Protein 3N0F (pdb70)

Organism: Populus canescens (NCBI:txid80863)

Foldseek 3Di:
DDDPDDDPPQLVNLQVVSVVVSVLLVVLLVVLLCLLQVPPDDLLVNLVSQVLCQLLQNCVVCVVSNVVSLVVCPVVVVQVVQLQPDLLSNLSNLQSQLVSLHDDDLCSPQNQADPVSHGPPCSLVPLNSLLSLLLSLLLAFPPSVSSVRSVVSSVVSLVPDDCVVVHPLVVVVSVVCVLDHPVQAFRLLSNLVSLVNQLVDPPRDQSSSQSSQSSQLSLLVLLQVLLVVLVVVCVVLVLQVVDPQADACLLVQLLLLCLLPVPSVQSVLSSLRSVLVRLLRRVLSCLVPNDDLVQLVVLLVCLVVLDLVPLVVHDVSSSSSSVSVSVVLVVLQVVCCVQVVDRCSVLLSLLVSLLSVLSSVLSVCVVVVNQDALVVLLVSQLSNLCQLSSLLSSVSSFDRHDDPVVSVCSSVVHLLRSLLSSLLLLLQLLLCVVVCVVVVHCNGSLSSQCVNVVHDSVVSSVVSVVVNSNSSNNLSVCLSDPHPDDNRSSSSSSSSSSSSSQLRDNDVHNVVSSVVSSCSNHNDRDPRRDD/DDDPDDDCLQLVNLQPVSVVLSVLLVVLLVVLLCLLQVPPDDLLVNLVSLVLCQLLLNCVVCVVSNVVSLVVCVVVVVQVVCLQPALQSNLSSLQSQLVNLHDDALVSNQNQADPVSHGDPCCLVVLNSLLSLLLSLLLAFPPSVSSVRSNVVSVVSLVVDDCVPPHVLVVVVSVVCVLDHPLLAFSLLSSLVSLVSQLVDPPHDQSSSQSSQSSQLSLLVLLQVLLVVLVVVVVVLCLQVVPVQADACLLVQLLLLCLLPVPSVQSVLSSQSSVVVRLLRRVLCCLPPNDDLVQLVVLLVCLVVLDLVPLVVHDVSSSSSVVSVSVVLVVLQVVCCVQVVDRCSVLLSLLVSLLSVLSSVLSVCVVVVNQDALCVLLVSQLSVLCQLSSLLSSVSSFDRHDDPVVSVCSSVVHLLRSLLSSLLRLLQLLLCVVVCVVVVHQSGSLSSQCVNVVDDSVVSNVVSVVVNSNSSSVLSVCLNDDHPDDNVSSSSSSSSSSSSSQLRDADVHNVVSSVVSSCDNHPDRDDHRDD

Structure (mmCIF, N/CA/C/O backbone):
data_3N0F
#
_entry.id   3N0F
#
_cell.length_a   155.421
_cell.length_b   155.421
_cell.length_c   142.031
_cell.angle_alpha   90.00
_cell.angle_beta   90.00
_cell.angle_gamma   90.00
#
_symmetry.space_group_name_H-M   'P 43 21 2'
#
loop_
_entity.id
_entity.type
_entity.pdbx_description
1 polymer 'Isoprene synthase'
2 water water
#
loop_
_atom_site.group_PDB
_atom_site.id
_atom_site.type_symbol
_atom_site.label_atom_id
_atom_site.label_alt_id
_atom_site.label_comp_id
_atom_site.label_asym_id
_atom_site.label_entity_id
_atom_site.label_seq_id
_atom_site.pdbx_PDB_ins_code
_atom_site.Cartn_x
_atom_site.Cartn_y
_atom_site.Cartn_z
_atom_site.occupancy
_atom_site.B_iso_or_equiv
_atom_site.auth_seq_id
_atom_site.auth_comp_id
_atom_site.auth_asym_id
_atom_site.auth_atom_id
_atom_site.pdbx_PDB_model_num
ATOM 1 N N . SER A 1 17 ? 64.544 38.507 80.896 1.00 67.63 57 SER A N 1
ATOM 2 C CA . SER A 1 17 ? 65.178 37.406 81.687 1.00 68.24 57 SER A CA 1
ATOM 3 C C . SER A 1 17 ? 66.377 36.801 80.947 1.00 68.73 57 SER A C 1
ATOM 4 O O . SER A 1 17 ? 66.572 37.066 79.761 1.00 69.60 57 SER A O 1
ATOM 7 N N . ALA A 1 18 ? 67.173 35.994 81.648 1.00 68.50 58 ALA A N 1
ATOM 8 C CA . ALA A 1 18 ? 68.346 35.360 81.046 1.00 68.57 58 ALA A CA 1
ATOM 9 C C . ALA A 1 18 ? 67.995 33.978 80.510 1.00 69.23 58 ALA A C 1
ATOM 10 O O . ALA A 1 18 ? 67.250 33.223 81.137 1.00 69.71 58 ALA A O 1
ATOM 12 N N . ASP A 1 19 ? 68.545 33.653 79.345 1.00 69.69 59 ASP A N 1
ATOM 13 C CA . ASP A 1 19 ? 68.275 32.374 78.702 1.00 69.81 59 ASP A CA 1
ATOM 14 C C . ASP A 1 19 ? 69.521 31.498 78.586 1.00 69.65 59 ASP A C 1
ATOM 15 O O . ASP A 1 19 ? 70.311 31.641 77.652 1.00 69.63 59 ASP A O 1
ATOM 20 N N . TYR A 1 20 ? 69.684 30.582 79.533 1.00 69.08 60 TYR A N 1
ATOM 21 C CA . TYR A 1 20 ? 70.827 29.681 79.530 1.00 68.88 60 TYR A CA 1
ATOM 22 C C . TYR A 1 20 ? 70.440 28.312 78.996 1.00 69.56 60 TYR A C 1
ATOM 23 O O . TYR A 1 20 ? 71.267 27.404 78.932 1.00 70.23 60 TYR A O 1
ATOM 32 N N . GLU A 1 21 ? 69.177 28.166 78.614 1.00 70.47 61 GLU A N 1
ATOM 33 C CA . GLU A 1 21 ? 68.682 26.904 78.086 1.00 70.66 61 GLU A CA 1
ATOM 34 C C . GLU A 1 21 ? 69.383 26.568 76.774 1.00 69.81 61 GLU A C 1
ATOM 35 O O . GLU A 1 21 ? 69.758 27.462 76.015 1.00 69.49 61 GLU A O 1
ATOM 41 N N . PRO A 1 22 ? 69.576 25.268 76.497 1.00 69.14 62 PRO A N 1
ATOM 42 C CA . PRO A 1 22 ? 70.235 24.790 75.274 1.00 68.21 62 PRO A CA 1
ATOM 43 C C . PRO A 1 22 ? 69.358 24.841 74.018 1.00 66.38 62 PRO A C 1
ATOM 44 O O . PRO A 1 22 ? 68.130 24.796 74.103 1.00 65.35 62 PRO A O 1
ATOM 48 N N . ASN A 1 23 ? 70.002 24.934 72.856 1.00 64.68 63 ASN A N 1
ATOM 49 C CA . ASN A 1 23 ? 69.294 24.970 71.581 1.00 62.37 63 ASN A CA 1
ATOM 50 C C . ASN A 1 23 ? 69.345 23.603 70.896 1.00 60.26 63 ASN A C 1
ATOM 51 O O . ASN A 1 23 ? 70.378 22.930 70.897 1.00 59.58 63 ASN A O 1
ATOM 56 N N . SER A 1 24 ? 68.220 23.199 70.315 1.00 57.29 64 SER A N 1
ATOM 57 C CA . SER A 1 24 ? 68.128 21.917 69.635 1.00 54.42 64 SER A CA 1
ATOM 58 C C . SER A 1 24 ? 69.113 21.795 68.486 1.00 51.82 64 SER A C 1
ATOM 59 O O . SER A 1 24 ? 69.348 20.701 67.981 1.00 51.57 64 SER A O 1
ATOM 62 N N . TRP A 1 25 ? 69.694 22.915 68.076 1.00 49.31 65 TRP A N 1
ATOM 63 C CA . TRP A 1 25 ? 70.658 22.888 66.991 1.00 47.84 65 TRP A CA 1
ATOM 64 C C . TRP A 1 25 ? 72.088 23.255 67.416 1.00 47.07 65 TRP A C 1
ATOM 65 O O . TRP A 1 25 ? 72.932 23.542 66.572 1.00 46.92 65 TRP A O 1
ATOM 76 N N . ASP A 1 26 ? 72.374 23.254 68.713 1.00 45.76 66 ASP A N 1
ATOM 77 C CA . ASP A 1 26 ? 73.730 23.557 69.136 1.00 44.96 66 ASP A CA 1
ATOM 78 C C . ASP A 1 26 ? 74.605 22.362 68.788 1.00 43.54 66 ASP A C 1
ATOM 79 O O . ASP A 1 26 ? 74.157 21.216 68.863 1.00 42.30 66 ASP A O 1
ATOM 84 N N . TYR A 1 27 ? 75.848 22.632 68.397 1.00 42.78 67 TYR A N 1
ATOM 85 C CA . TYR A 1 27 ? 76.794 21.584 68.034 1.00 41.40 67 TYR A CA 1
ATOM 86 C C . TYR A 1 27 ? 77.037 20.645 69.196 1.00 43.13 67 TYR A C 1
ATOM 87 O O . TYR A 1 27 ? 77.490 19.529 68.997 1.00 42.80 67 TYR A O 1
ATOM 96 N N . ASP A 1 28 ? 76.751 21.125 70.405 1.00 46.26 68 ASP A N 1
ATOM 97 C CA . ASP A 1 28 ? 76.921 20.352 71.628 1.00 48.25 68 ASP A CA 1
ATOM 98 C C . ASP A 1 28 ? 75.945 19.186 71.651 1.00 49.95 68 ASP A C 1
ATOM 99 O O . ASP A 1 28 ? 76.197 18.171 72.291 1.00 49.85 68 ASP A O 1
ATOM 104 N N . PHE A 1 29 ? 74.825 19.346 70.953 1.00 52.58 69 PHE A N 1
ATOM 105 C CA . PHE A 1 29 ? 73.797 18.316 70.880 1.00 54.60 69 PHE A CA 1
ATOM 106 C C . PHE A 1 29 ? 73.814 17.597 69.525 1.00 55.82 69 PHE A C 1
ATOM 107 O O . PHE A 1 29 ? 73.905 16.372 69.467 1.00 56.08 69 PHE A O 1
ATOM 115 N N . LEU A 1 30 ? 73.736 18.363 68.439 1.00 57.10 70 LEU A N 1
ATOM 116 C CA . LEU A 1 30 ? 73.726 17.786 67.095 1.00 57.64 70 LEU A CA 1
ATOM 117 C C . LEU A 1 30 ? 74.974 16.961 66.775 1.00 58.95 70 LEU A C 1
ATOM 118 O O . LEU A 1 30 ? 74.947 16.110 65.885 1.00 58.71 70 LEU A O 1
ATOM 123 N N . LEU A 1 31 ? 76.062 17.206 67.503 1.00 61.03 71 LEU A N 1
ATOM 124 C CA . LEU A 1 31 ? 77.314 16.479 67.282 1.00 63.10 71 LEU A CA 1
ATOM 125 C C . LEU A 1 31 ? 77.774 15.676 68.504 1.00 64.47 71 LEU A C 1
ATOM 126 O O . LEU A 1 31 ? 78.972 15.583 68.782 1.00 64.28 71 LEU A O 1
ATOM 131 N N . SER A 1 32 ? 76.815 15.093 69.221 1.00 66.28 72 SER A N 1
ATOM 132 C CA . SER A 1 32 ? 77.103 14.290 70.411 1.00 67.00 72 SER A CA 1
ATOM 133 C C . SER A 1 32 ? 77.750 12.960 70.039 1.00 67.27 72 SER A C 1
ATOM 134 O O . SER A 1 32 ? 77.383 11.909 70.571 1.00 67.54 72 SER A O 1
ATOM 137 N N . SER A 1 38 ? 86.340 10.677 67.218 1.00 74.81 78 SER A N 1
ATOM 138 C CA . SER A 1 38 ? 85.908 10.435 65.842 1.00 75.11 78 SER A CA 1
ATOM 139 C C . SER A 1 38 ? 85.110 11.630 65.320 1.00 74.90 78 SER A C 1
ATOM 140 O O . SER A 1 38 ? 85.219 12.007 64.151 1.00 75.27 78 SER A O 1
ATOM 143 N N . ILE A 1 39 ? 84.307 12.213 66.207 1.00 74.41 79 ILE A N 1
ATOM 144 C CA . ILE A 1 39 ? 83.460 13.362 65.887 1.00 73.28 79 ILE A CA 1
ATOM 145 C C . ILE A 1 39 ? 83.728 14.480 66.895 1.00 72.59 79 ILE A C 1
ATOM 146 O O . ILE A 1 39 ? 83.479 15.655 66.622 1.00 72.55 79 ILE A O 1
ATOM 151 N N . GLU A 1 40 ? 84.235 14.098 68.064 1.00 71.19 80 GLU A N 1
ATOM 152 C CA . GLU A 1 40 ? 84.553 15.049 69.123 1.00 70.28 80 GLU A CA 1
ATOM 153 C C . GLU A 1 40 ? 85.404 16.175 68.536 1.00 68.25 80 GLU A C 1
ATOM 154 O O . GLU A 1 40 ? 85.310 17.333 68.952 1.00 67.06 80 GLU A O 1
ATOM 160 N N . VAL A 1 41 ? 86.233 15.819 67.560 1.00 66.20 81 VAL A N 1
ATOM 161 C CA . VAL A 1 41 ? 87.116 16.767 66.896 1.00 63.32 81 VAL A CA 1
ATOM 162 C C . VAL A 1 41 ? 86.306 17.782 66.099 1.00 61.38 81 VAL A C 1
ATOM 163 O O . VAL A 1 41 ? 86.565 18.982 66.167 1.00 60.37 81 VAL A O 1
ATOM 167 N N . TYR A 1 42 ? 85.334 17.285 65.336 1.00 60.01 82 TYR A N 1
ATOM 168 C CA . TYR A 1 42 ? 84.467 18.126 64.508 1.00 58.88 82 TYR A CA 1
ATOM 169 C C . TYR A 1 42 ? 83.661 19.113 65.345 1.00 55.24 82 TYR A C 1
ATOM 170 O O . TYR A 1 42 ? 83.475 20.266 64.958 1.00 53.18 82 TYR A O 1
ATOM 179 N N . LYS A 1 43 ? 83.188 18.645 66.494 1.00 52.08 83 LYS A N 1
ATOM 180 C CA . LYS A 1 43 ? 82.390 19.463 67.393 1.00 50.03 83 LYS A CA 1
ATOM 181 C C . LYS A 1 43 ? 83.152 20.670 67.930 1.00 49.01 83 LYS A C 1
ATOM 182 O O . LYS A 1 43 ? 82.691 21.807 67.822 1.00 48.62 83 LYS A O 1
ATOM 188 N N . ASP A 1 44 ? 84.313 20.417 68.524 1.00 47.79 84 ASP A N 1
ATOM 189 C CA . ASP A 1 44 ? 85.128 21.489 69.071 1.00 46.14 84 ASP A CA 1
ATOM 190 C C . ASP A 1 44 ? 85.450 22.554 68.017 1.00 43.07 84 ASP A C 1
ATOM 191 O O . ASP A 1 44 ? 85.420 23.745 68.318 1.00 43.25 84 ASP A O 1
ATOM 196 N N . LYS A 1 45 ? 85.752 22.142 66.789 1.00 39.19 85 LYS A N 1
ATOM 197 C CA . LYS A 1 45 ? 86.070 23.118 65.749 1.00 37.40 85 LYS A CA 1
ATOM 198 C C . LYS A 1 45 ? 84.856 23.938 65.352 1.00 35.09 85 LYS A C 1
ATOM 199 O O . LYS A 1 45 ? 84.957 25.145 65.140 1.00 34.36 85 LYS A O 1
ATOM 205 N N . ALA A 1 46 ? 83.716 23.266 65.229 1.00 32.73 86 ALA A N 1
ATOM 206 C CA . ALA A 1 46 ? 82.471 23.923 64.869 1.00 30.33 86 ALA A CA 1
ATOM 207 C C . ALA A 1 46 ? 82.152 24.984 65.920 1.00 29.68 86 ALA A C 1
ATOM 208 O O . ALA A 1 46 ? 81.790 26.111 65.588 1.00 28.84 86 ALA A O 1
ATOM 210 N N . LYS A 1 47 ? 82.296 24.618 67.188 1.00 27.75 87 LYS A N 1
ATOM 211 C CA . LYS A 1 47 ? 82.015 25.542 68.272 1.00 28.18 87 LYS A CA 1
ATOM 212 C C . LYS A 1 47 ? 82.970 26.728 68.270 1.00 28.31 87 LYS A C 1
ATOM 213 O O . LYS A 1 47 ? 82.551 27.866 68.479 1.00 28.58 87 LYS A O 1
ATOM 219 N N . LYS A 1 48 ? 84.249 26.469 68.018 1.00 27.48 88 LYS A N 1
ATOM 220 C CA . LYS A 1 48 ? 85.243 27.535 67.995 1.00 26.43 88 LYS A CA 1
ATOM 221 C C . LYS A 1 48 ? 84.951 28.533 66.882 1.00 25.41 88 LYS A C 1
ATOM 222 O O . LYS A 1 48 ? 84.996 29.743 67.099 1.00 26.36 88 LYS A O 1
ATOM 228 N N . LEU A 1 49 ? 84.657 28.010 65.692 1.00 23.11 89 LEU A N 1
ATOM 229 C CA . LEU A 1 49 ? 84.346 28.832 64.531 1.00 20.54 89 LEU A CA 1
ATOM 230 C C . LEU A 1 49 ? 83.074 29.630 64.799 1.00 20.96 89 LEU A C 1
ATOM 231 O O . LEU A 1 49 ? 83.017 30.836 64.545 1.00 20.38 89 LEU A O 1
ATOM 236 N N . GLU A 1 50 ? 82.056 28.954 65.320 1.00 19.67 90 GLU A N 1
ATOM 237 C CA . GLU A 1 50 ? 80.800 29.616 65.617 1.00 19.66 90 GLU A CA 1
ATOM 238 C C . GLU A 1 50 ? 81.008 30.759 66.608 1.00 18.83 90 GLU A C 1
ATOM 239 O O . GLU A 1 50 ? 80.355 31.804 66.517 1.00 19.23 90 GLU A O 1
ATOM 245 N N . ALA A 1 51 ? 81.914 30.555 67.558 1.00 16.65 91 ALA A N 1
ATOM 246 C CA . ALA A 1 51 ? 82.194 31.559 68.573 1.00 15.98 91 ALA A CA 1
ATOM 247 C C . ALA A 1 51 ? 82.778 32.829 67.978 1.00 15.99 91 ALA A C 1
ATOM 248 O O . ALA A 1 51 ? 82.410 33.940 68.357 1.00 13.32 91 ALA A O 1
ATOM 250 N N . GLU A 1 52 ? 83.690 32.650 67.036 1.00 18.93 92 GLU A N 1
ATOM 251 C CA . GLU A 1 52 ? 84.345 33.771 66.408 1.00 22.67 92 GLU A CA 1
ATOM 252 C C . GLU A 1 52 ? 83.386 34.535 65.530 1.00 23.11 92 GLU A C 1
ATOM 253 O O . GLU A 1 52 ? 83.459 35.759 65.443 1.00 25.29 92 GLU A O 1
ATOM 259 N N . VAL A 1 53 ? 82.483 33.818 64.873 1.00 22.34 93 VAL A N 1
ATOM 260 C CA . VAL A 1 53 ? 81.517 34.488 64.033 1.00 21.54 93 VAL A CA 1
ATOM 261 C C . VAL A 1 53 ? 80.595 35.331 64.911 1.00 22.62 93 VAL A C 1
ATOM 262 O O . VAL A 1 53 ? 80.338 36.497 64.608 1.00 24.24 93 VAL A O 1
ATOM 266 N N . ARG A 1 54 ? 80.105 34.757 66.008 1.00 22.05 94 ARG A N 1
ATOM 267 C CA . ARG A 1 54 ? 79.225 35.511 66.904 1.00 22.41 94 ARG A CA 1
ATOM 268 C C . ARG A 1 54 ? 79.905 36.787 67.397 1.00 22.67 94 ARG A C 1
ATOM 269 O O . ARG A 1 54 ? 79.251 37.815 67.583 1.00 22.38 94 ARG A O 1
ATOM 277 N N . ARG A 1 55 ? 81.217 36.710 67.615 1.00 22.33 95 ARG A N 1
ATOM 278 C CA . ARG A 1 55 ? 81.977 37.862 68.079 1.00 22.79 95 ARG A CA 1
ATOM 279 C C . ARG A 1 55 ? 81.953 38.966 67.037 1.00 22.56 95 ARG A C 1
ATOM 280 O O . ARG A 1 55 ? 81.765 40.136 67.363 1.00 21.55 95 ARG A O 1
ATOM 288 N N . GLU A 1 56 ? 82.150 38.589 65.781 1.00 22.73 96 GLU A N 1
ATOM 289 C CA . GLU A 1 56 ? 82.160 39.554 64.699 1.00 25.02 96 GLU A CA 1
ATOM 290 C C . GLU A 1 56 ? 80.820 40.262 64.554 1.00 24.20 96 GLU A C 1
ATOM 291 O O . GLU A 1 56 ? 80.771 41.485 64.491 1.00 23.15 96 GLU A O 1
ATOM 297 N N . ILE A 1 57 ? 79.734 39.499 64.514 1.00 24.33 97 ILE A N 1
ATOM 298 C CA . ILE A 1 57 ? 78.416 40.095 64.383 1.00 24.00 97 ILE A CA 1
ATOM 299 C C . ILE A 1 57 ? 78.162 41.046 65.549 1.00 24.47 97 ILE A C 1
ATOM 300 O O . ILE A 1 57 ? 77.459 42.045 65.393 1.00 26.92 97 ILE A O 1
ATOM 305 N N . ASN A 1 58 ? 78.749 40.747 66.707 1.00 23.91 98 ASN A N 1
ATOM 306 C CA . ASN A 1 58 ? 78.575 41.570 67.907 1.00 25.24 98 ASN A CA 1
ATOM 307 C C . ASN A 1 58 ? 79.578 42.698 68.056 1.00 27.40 98 ASN A C 1
ATOM 308 O O . ASN A 1 58 ? 79.438 43.538 68.949 1.00 27.41 98 ASN A O 1
ATOM 313 N N . ASN A 1 59 ? 80.587 42.718 67.186 1.00 29.33 99 ASN A N 1
ATOM 314 C CA . ASN A 1 59 ? 81.608 43.754 67.238 1.00 30.79 99 ASN A CA 1
ATOM 315 C C . ASN A 1 59 ? 80.948 45.122 67.312 1.00 32.69 99 ASN A C 1
ATOM 316 O O . ASN A 1 59 ? 80.369 45.606 66.338 1.00 31.75 99 ASN A O 1
ATOM 321 N N . GLU A 1 60 ? 81.048 45.738 68.483 1.00 36.20 100 GLU A N 1
ATOM 322 C CA . GLU A 1 60 ? 80.446 47.040 68.741 1.00 40.08 100 GLU A CA 1
ATOM 323 C C . GLU A 1 60 ? 81.159 48.180 67.993 1.00 39.45 100 GLU A C 1
ATOM 324 O O . GLU A 1 60 ? 80.584 49.247 67.781 1.00 38.70 100 GLU A O 1
ATOM 330 N N . LYS A 1 61 ? 82.400 47.949 67.578 1.00 40.12 101 LYS A N 1
ATOM 331 C CA . LYS A 1 61 ? 83.150 49.001 66.909 1.00 41.05 101 LYS A CA 1
ATOM 332 C C . LYS A 1 61 ? 83.532 48.736 65.460 1.00 39.97 101 LYS A C 1
ATOM 333 O O . LYS A 1 61 ? 84.606 49.142 65.016 1.00 40.33 101 LYS A O 1
ATOM 339 N N . ALA A 1 62 ? 82.657 48.067 64.717 1.00 38.74 102 ALA A N 1
ATOM 340 C CA . ALA A 1 62 ? 82.932 47.771 63.312 1.00 37.72 102 ALA A CA 1
ATOM 341 C C . ALA A 1 62 ? 82.152 48.711 62.405 1.00 38.45 102 ALA A C 1
ATOM 342 O O . ALA A 1 62 ? 81.081 49.189 62.774 1.00 37.45 102 ALA A O 1
ATOM 344 N N . GLU A 1 63 ? 82.701 48.992 61.226 1.00 40.04 103 GLU A N 1
ATOM 345 C CA . GLU A 1 63 ? 82.037 49.869 60.266 1.00 41.55 103 GLU A CA 1
ATOM 346 C C . GLU A 1 63 ? 80.660 49.279 60.021 1.00 40.32 103 GLU A C 1
ATOM 347 O O . GLU A 1 63 ? 80.535 48.079 59.768 1.00 41.17 103 GLU A O 1
ATOM 353 N N . PHE A 1 64 ? 79.628 50.110 60.087 1.00 39.02 104 PHE A N 1
ATOM 354 C CA . PHE A 1 64 ? 78.283 49.607 59.867 1.00 38.42 104 PHE A CA 1
ATOM 355 C C . PHE A 1 64 ? 78.108 48.881 58.531 1.00 37.12 104 PHE A C 1
ATOM 356 O O . PHE A 1 64 ? 77.627 47.745 58.505 1.00 35.60 104 PHE A O 1
ATOM 364 N N . LEU A 1 65 ? 78.504 49.504 57.428 1.00 36.03 105 LEU A N 1
ATOM 365 C CA . LEU A 1 65 ? 78.364 48.847 56.132 1.00 34.86 105 LEU A CA 1
ATOM 366 C C . LEU A 1 65 ? 79.003 47.469 56.139 1.00 33.60 105 LEU A C 1
ATOM 367 O O . LEU A 1 65 ? 78.494 46.533 55.518 1.00 34.25 105 LEU A O 1
ATOM 372 N N . THR A 1 66 ? 80.132 47.355 56.831 1.00 32.50 106 THR A N 1
ATOM 373 C CA . THR A 1 66 ? 80.867 46.089 56.925 1.00 31.33 106 THR A CA 1
ATOM 374 C C . THR A 1 66 ? 80.066 45.068 57.728 1.00 29.42 106 THR A C 1
ATOM 375 O O . THR A 1 66 ? 79.987 43.897 57.366 1.00 27.69 106 THR A O 1
ATOM 379 N N . LEU A 1 67 ? 79.485 45.538 58.825 1.00 27.58 107 LEU A N 1
ATOM 380 C CA . LEU A 1 67 ? 78.682 44.703 59.691 1.00 26.45 107 LEU A CA 1
ATOM 381 C C . LEU A 1 67 ? 77.550 44.120 58.856 1.00 27.03 107 LEU A C 1
ATOM 382 O O . LEU A 1 67 ? 77.291 42.917 58.890 1.00 26.55 107 LEU A O 1
ATOM 387 N N . LEU A 1 68 ? 76.883 44.981 58.091 1.00 27.00 108 LEU A N 1
ATOM 388 C CA . LEU A 1 68 ? 75.765 44.552 57.257 1.00 26.45 108 LEU A CA 1
ATOM 389 C C . LEU A 1 68 ? 76.196 43.561 56.182 1.00 27.64 108 LEU A C 1
ATOM 390 O O . LEU A 1 68 ? 75.479 42.597 55.903 1.00 27.71 108 LEU A O 1
ATOM 395 N N . GLU A 1 69 ? 77.361 43.785 55.578 1.00 26.81 109 GLU A N 1
ATOM 396 C CA . GLU A 1 69 ? 77.828 42.862 54.554 1.00 27.46 109 GLU A CA 1
ATOM 397 C C . GLU A 1 69 ? 78.197 41.528 55.193 1.00 26.60 109 GLU A C 1
ATOM 398 O O . GLU A 1 69 ? 78.108 40.476 54.553 1.00 26.29 109 GLU A O 1
ATOM 404 N N . LEU A 1 70 ? 78.607 41.567 56.458 1.00 24.63 110 LEU A N 1
ATOM 405 C CA . LEU A 1 70 ? 78.963 40.342 57.152 1.00 22.19 110 LEU A CA 1
ATOM 406 C C . LEU A 1 70 ? 77.699 39.538 57.384 1.00 22.39 110 LEU A C 1
ATOM 407 O O . LEU A 1 70 ? 77.655 38.339 57.109 1.00 23.54 110 LEU A O 1
ATOM 412 N N . ILE A 1 71 ? 76.672 40.213 57.889 1.00 20.39 111 ILE A N 1
ATOM 413 C CA . ILE A 1 71 ? 75.389 39.587 58.164 1.00 19.94 111 ILE A CA 1
ATOM 414 C C . ILE A 1 71 ? 74.831 38.944 56.900 1.00 21.65 111 ILE A C 1
ATOM 415 O O . ILE A 1 71 ? 74.310 37.831 56.934 1.00 22.01 111 ILE A O 1
ATOM 420 N N . ASP A 1 72 ? 74.967 39.658 55.787 1.00 23.56 112 ASP A N 1
ATOM 421 C CA . ASP A 1 72 ? 74.498 39.212 54.480 1.00 22.68 112 ASP A CA 1
ATOM 422 C C . ASP A 1 72 ? 75.163 37.907 54.071 1.00 22.07 112 ASP A C 1
ATOM 423 O O . ASP A 1 72 ? 74.490 36.993 53.601 1.00 22.99 112 ASP A O 1
ATOM 428 N N . ASN A 1 73 ? 76.479 37.810 54.248 1.00 22.15 113 ASN A N 1
ATOM 429 C CA . ASN A 1 73 ? 77.192 36.579 53.885 1.00 22.33 113 ASN A CA 1
ATOM 430 C C . ASN A 1 73 ? 76.790 35.449 54.816 1.00 21.73 113 ASN A C 1
ATOM 431 O O . ASN A 1 73 ? 76.519 34.331 54.371 1.00 20.47 113 ASN A O 1
ATOM 436 N N . VAL A 1 74 ? 76.770 35.746 56.113 1.00 20.39 114 VAL A N 1
ATOM 437 C CA . VAL A 1 74 ? 76.400 34.758 57.111 1.00 19.75 114 VAL A CA 1
ATOM 438 C C . VAL A 1 74 ? 75.074 34.129 56.715 1.00 20.03 114 VAL A C 1
ATOM 439 O O . VAL A 1 74 ? 74.919 32.911 56.737 1.00 19.68 114 VAL A O 1
ATOM 443 N N . GLN A 1 75 ? 74.117 34.982 56.365 1.00 19.64 115 GLN A N 1
ATOM 444 C CA . GLN A 1 75 ? 72.800 34.534 55.950 1.00 18.94 115 GLN A CA 1
ATOM 445 C C . GLN A 1 75 ? 72.835 33.823 54.600 1.00 17.78 115 GLN A C 1
ATOM 446 O O . GLN A 1 75 ? 72.313 32.724 54.475 1.00 18.00 115 GLN A O 1
ATOM 452 N N . ARG A 1 76 ? 73.448 34.425 53.591 1.00 17.33 116 ARG A N 1
ATOM 453 C CA . ARG A 1 76 ? 73.507 33.775 52.286 1.00 18.21 116 ARG A CA 1
ATOM 454 C C . ARG A 1 76 ? 74.146 32.395 52.344 1.00 18.44 116 ARG A C 1
ATOM 455 O O . ARG A 1 76 ? 73.734 31.485 51.628 1.00 17.90 116 ARG A O 1
ATOM 463 N N . LEU A 1 77 ? 75.154 32.244 53.202 1.00 18.44 117 LEU A N 1
ATOM 464 C CA . LEU A 1 77 ? 75.864 30.975 53.353 1.00 16.70 117 LEU A CA 1
ATOM 465 C C . LEU A 1 77 ? 75.044 29.908 54.098 1.00 17.43 117 LEU A C 1
ATOM 466 O O . LEU A 1 77 ? 75.456 28.748 54.191 1.00 16.87 117 LEU A O 1
ATOM 471 N N . GLY A 1 78 ? 73.889 30.312 54.624 1.00 18.25 118 GLY A N 1
ATOM 472 C CA . GLY A 1 78 ? 73.002 29.382 55.305 1.00 19.16 118 GLY A CA 1
ATOM 473 C C . GLY A 1 78 ? 73.140 29.231 56.805 1.00 20.36 118 GLY A C 1
ATOM 474 O O . GLY A 1 78 ? 72.725 28.215 57.363 1.00 22.17 118 GLY A O 1
ATOM 475 N N . LEU A 1 79 ? 73.691 30.246 57.461 1.00 19.26 119 LEU A N 1
ATOM 476 C CA . LEU A 1 79 ? 73.918 30.212 58.903 1.00 18.53 119 LEU A CA 1
ATOM 477 C C . LEU A 1 79 ? 73.053 31.177 59.706 1.00 19.38 119 LEU A C 1
ATOM 478 O O . LEU A 1 79 ? 73.166 31.247 60.929 1.00 19.81 119 LEU A O 1
ATOM 483 N N . GLY A 1 80 ? 72.206 31.935 59.026 1.00 19.55 120 GLY A N 1
ATOM 484 C CA . GLY A 1 80 ? 71.373 32.892 59.727 1.00 19.06 120 GLY A CA 1
ATOM 485 C C . GLY A 1 80 ? 70.543 32.354 60.873 1.00 20.96 120 GLY A C 1
ATOM 486 O O . GLY A 1 80 ? 70.340 33.033 61.889 1.00 22.79 120 GLY A O 1
ATOM 487 N N . TYR A 1 81 ? 70.049 31.131 60.722 1.00 20.10 121 TYR A N 1
ATOM 488 C CA . TYR A 1 81 ? 69.216 30.511 61.755 1.00 19.95 121 TYR A CA 1
ATOM 489 C C . TYR A 1 81 ? 69.989 30.283 63.051 1.00 21.38 121 TYR A C 1
ATOM 490 O O . TYR A 1 81 ? 69.402 30.143 64.119 1.00 22.67 121 TYR A O 1
ATOM 499 N N . ARG A 1 82 ? 71.311 30.271 62.941 1.00 22.75 122 ARG A N 1
ATOM 500 C CA . ARG A 1 82 ? 72.189 30.018 64.069 1.00 24.48 122 ARG A CA 1
ATOM 501 C C . ARG A 1 82 ? 72.587 31.277 64.846 1.00 24.70 122 ARG A C 1
ATOM 502 O O . ARG A 1 82 ? 72.911 31.196 66.030 1.00 24.20 122 ARG A O 1
ATOM 510 N N . PHE A 1 83 ? 72.539 32.433 64.179 1.00 25.61 123 PHE A N 1
ATOM 511 C CA . PHE A 1 83 ? 72.900 33.733 64.773 1.00 24.41 123 PHE A CA 1
ATOM 512 C C . PHE A 1 83 ? 71.724 34.702 64.713 1.00 24.94 123 PHE A C 1
ATOM 513 O O . PHE A 1 83 ? 71.906 35.910 64.632 1.00 24.08 123 PHE A O 1
ATOM 521 N N . GLU A 1 84 ? 70.524 34.146 64.764 1.00 28.04 124 GLU A N 1
ATOM 522 C CA . GLU A 1 84 ? 69.280 34.893 64.708 1.00 31.30 124 GLU A CA 1
ATOM 523 C C . GLU A 1 84 ? 69.182 36.045 65.702 1.00 31.71 124 GLU A C 1
ATOM 524 O O . GLU A 1 84 ? 68.817 37.151 65.323 1.00 32.29 124 GLU A O 1
ATOM 530 N N . SER A 1 85 ? 69.511 35.809 66.968 1.00 32.28 125 SER A N 1
ATOM 531 C CA . SER A 1 85 ? 69.408 36.887 67.943 1.00 31.35 125 SER A CA 1
ATOM 532 C C . SER A 1 85 ? 70.554 37.880 67.830 1.00 30.74 125 SER A C 1
ATOM 533 O O . SER A 1 85 ? 70.380 39.068 68.093 1.00 32.04 125 SER A O 1
ATOM 536 N N . ASP A 1 86 ? 71.732 37.395 67.458 1.00 30.78 126 ASP A N 1
ATOM 537 C CA . ASP A 1 86 ? 72.885 38.268 67.330 1.00 29.63 126 ASP A CA 1
ATOM 538 C C . ASP A 1 86 ? 72.648 39.303 66.228 1.00 30.24 126 ASP A C 1
ATOM 539 O O . ASP A 1 86 ? 72.942 40.483 66.409 1.00 31.04 126 ASP A O 1
ATOM 544 N N . ILE A 1 87 ? 72.083 38.859 65.104 1.00 29.60 127 ILE A N 1
ATOM 545 C CA . ILE A 1 87 ? 71.788 39.720 63.952 1.00 27.39 127 ILE A CA 1
ATOM 546 C C . ILE A 1 87 ? 70.718 40.773 64.244 1.00 28.74 127 ILE A C 1
ATOM 547 O O . ILE A 1 87 ? 70.803 41.897 63.752 1.00 28.27 127 ILE A O 1
ATOM 552 N N . ARG A 1 88 ? 69.705 40.399 65.024 1.00 31.64 128 ARG A N 1
ATOM 553 C CA . ARG A 1 88 ? 68.646 41.331 65.383 1.00 35.27 128 ARG A CA 1
ATOM 554 C C . ARG A 1 88 ? 69.232 42.399 66.294 1.00 35.01 128 ARG A C 1
ATOM 555 O O . ARG A 1 88 ? 68.911 43.578 66.179 1.00 34.22 128 ARG A O 1
ATOM 563 N N . ARG A 1 89 ? 70.106 41.974 67.193 1.00 36.46 129 ARG A N 1
ATOM 564 C CA . ARG A 1 89 ? 70.742 42.884 68.128 1.00 38.11 129 ARG A CA 1
ATOM 565 C C . ARG A 1 89 ? 71.575 43.905 67.359 1.00 36.59 129 ARG A C 1
ATOM 566 O O . ARG A 1 89 ? 71.509 45.096 67.636 1.00 36.23 129 ARG A O 1
ATOM 574 N N . ALA A 1 90 ? 72.351 43.432 66.390 1.00 36.38 130 ALA A N 1
ATOM 575 C CA . ALA A 1 90 ? 73.196 44.303 65.582 1.00 37.26 130 ALA A CA 1
ATOM 576 C C . ALA A 1 90 ? 72.369 45.310 64.804 1.00 38.67 130 ALA A C 1
ATOM 577 O O . ALA A 1 90 ? 72.683 46.502 64.775 1.00 39.08 130 ALA A O 1
ATOM 579 N N . LEU A 1 91 ? 71.319 44.831 64.155 1.00 38.74 131 LEU A N 1
ATOM 580 C CA . LEU A 1 91 ? 70.468 45.720 63.384 1.00 40.26 131 LEU A CA 1
ATOM 581 C C . LEU A 1 91 ? 69.839 46.750 64.299 1.00 41.57 131 LEU A C 1
ATOM 582 O O . LEU A 1 91 ? 69.617 47.894 63.905 1.00 40.13 131 LEU A O 1
ATOM 587 N N . ASP A 1 92 ? 69.571 46.344 65.534 1.00 44.49 132 ASP A N 1
ATOM 588 C CA . ASP A 1 92 ? 68.946 47.245 66.491 1.00 48.50 132 ASP A CA 1
ATOM 589 C C . ASP A 1 92 ? 69.804 48.448 66.849 1.00 49.69 132 ASP A C 1
ATOM 590 O O . ASP A 1 92 ? 69.300 49.568 66.909 1.00 50.05 132 ASP A O 1
ATOM 595 N N . ARG A 1 93 ? 71.091 48.225 67.102 1.00 50.59 133 ARG A N 1
ATOM 596 C CA . ARG A 1 93 ? 71.958 49.338 67.432 1.00 51.91 133 ARG A CA 1
ATOM 597 C C . ARG A 1 93 ? 72.361 50.091 66.173 1.00 52.31 133 ARG A C 1
ATOM 598 O O . ARG A 1 93 ? 72.849 51.211 66.248 1.00 54.13 133 ARG A O 1
ATOM 606 N N . PHE A 1 94 ? 72.143 49.493 65.010 1.00 52.91 134 PHE A N 1
ATOM 607 C CA . PHE A 1 94 ? 72.466 50.173 63.762 1.00 53.14 134 PHE A CA 1
ATOM 608 C C . PHE A 1 94 ? 71.384 51.204 63.511 1.00 53.49 134 PHE A C 1
ATOM 609 O O . PHE A 1 94 ? 71.588 52.163 62.778 1.00 53.87 134 PHE A O 1
ATOM 617 N N . VAL A 1 95 ? 70.226 50.990 64.119 1.00 55.10 135 VAL A N 1
ATOM 618 C CA . VAL A 1 95 ? 69.111 51.901 63.960 1.00 56.37 135 VAL A CA 1
ATOM 619 C C . VAL A 1 95 ? 69.135 52.977 65.034 1.00 56.95 135 VAL A C 1
ATOM 620 O O . VAL A 1 95 ? 69.038 54.161 64.731 1.00 58.00 135 VAL A O 1
ATOM 624 N N . SER A 1 96 ? 69.257 52.563 66.289 1.00 58.02 136 SER A N 1
ATOM 625 C CA . SER A 1 96 ? 69.285 53.507 67.394 1.00 58.97 136 SER A CA 1
ATOM 626 C C . SER A 1 96 ? 70.381 54.547 67.196 1.00 59.91 136 SER A C 1
ATOM 627 O O . SER A 1 96 ? 70.128 55.745 67.292 1.00 60.79 136 SER A O 1
ATOM 630 N N . SER A 1 97 ? 71.595 54.093 66.905 1.00 59.99 137 SER A N 1
ATOM 631 C CA . SER A 1 97 ? 72.710 55.009 66.696 1.00 60.69 137 SER A CA 1
ATOM 632 C C . SER A 1 97 ? 72.408 55.952 65.535 1.00 61.23 137 SER A C 1
ATOM 633 O O . SER A 1 97 ? 73.126 56.929 65.317 1.00 61.64 137 SER A O 1
ATOM 636 N N . GLY A 1 98 ? 71.351 55.648 64.791 1.00 62.25 138 GLY A N 1
ATOM 637 C CA . GLY A 1 98 ? 70.978 56.475 63.659 1.00 63.54 138 GLY A CA 1
ATOM 638 C C . GLY A 1 98 ? 71.843 56.218 62.440 1.00 64.52 138 GLY A C 1
ATOM 639 O O . GLY A 1 98 ? 71.787 56.970 61.469 1.00 64.90 138 GLY A O 1
ATOM 640 N N . GLY A 1 99 ? 72.642 55.156 62.489 1.00 65.44 139 GLY A N 1
ATOM 641 C CA . GLY A 1 99 ? 73.513 54.827 61.376 1.00 66.39 139 GLY A CA 1
ATOM 642 C C . GLY A 1 99 ? 72.755 54.613 60.083 1.00 68.23 139 GLY A C 1
ATOM 643 O O . GLY A 1 99 ? 73.320 54.759 59.000 1.00 68.12 139 GLY A O 1
ATOM 644 N N . PHE A 1 100 ? 71.473 54.264 60.201 1.00 69.68 140 PHE A N 1
ATOM 645 C CA . PHE A 1 100 ? 70.610 54.021 59.042 1.00 71.28 140 PHE A CA 1
ATOM 646 C C . PHE A 1 100 ? 70.158 55.340 58.422 1.00 73.85 140 PHE A C 1
ATOM 647 O O . PHE A 1 100 ? 70.077 55.464 57.198 1.00 73.68 140 PHE A O 1
ATOM 655 N N . ASP A 1 101 ? 69.865 56.320 59.277 1.00 77.13 141 ASP A N 1
ATOM 656 C CA . ASP A 1 101 ? 69.415 57.642 58.830 1.00 79.37 141 ASP A CA 1
ATOM 657 C C . ASP A 1 101 ? 70.458 58.309 57.930 1.00 80.38 141 ASP A C 1
ATOM 658 O O . ASP A 1 101 ? 70.117 58.947 56.930 1.00 80.30 141 ASP A O 1
ATOM 663 N N . GLY A 1 102 ? 71.729 58.158 58.291 1.00 81.29 142 GLY A N 1
ATOM 664 C CA . GLY A 1 102 ? 72.796 58.753 57.505 1.00 82.80 142 GLY A CA 1
ATOM 665 C C . GLY A 1 102 ? 73.113 57.954 56.254 1.00 83.65 142 GLY A C 1
ATOM 666 O O . GLY A 1 102 ? 73.505 58.512 55.226 1.00 83.23 142 GLY A O 1
ATOM 667 N N . VAL A 1 103 ? 72.945 56.638 56.350 1.00 84.25 143 VAL A N 1
ATOM 668 C CA . VAL A 1 103 ? 73.202 55.732 55.234 1.00 83.76 143 VAL A CA 1
ATOM 669 C C . VAL A 1 103 ? 72.251 56.008 54.062 1.00 83.25 143 VAL A C 1
ATOM 670 O O . VAL A 1 103 ? 72.663 55.963 52.902 1.00 82.59 143 VAL A O 1
ATOM 674 N N . THR A 1 104 ? 70.989 56.308 54.369 1.00 82.73 144 THR A N 1
ATOM 675 C CA . THR A 1 104 ? 69.986 56.585 53.336 1.00 81.73 144 THR A CA 1
ATOM 676 C C . THR A 1 104 ? 70.337 57.831 52.527 1.00 81.11 144 THR A C 1
ATOM 677 O O . THR A 1 104 ? 69.602 58.221 51.619 1.00 81.75 144 THR A O 1
ATOM 681 N N . LYS A 1 105 ? 71.467 58.447 52.857 1.00 79.56 145 LYS A N 1
ATOM 682 C CA . LYS A 1 105 ? 71.910 59.653 52.172 1.00 77.46 145 LYS A CA 1
ATOM 683 C C . LYS A 1 105 ? 73.328 59.492 51.618 1.00 76.15 145 LYS A C 1
ATOM 684 O O . LYS A 1 105 ? 73.814 60.343 50.871 1.00 75.95 145 LYS A O 1
ATOM 690 N N . THR A 1 106 ? 73.986 58.393 51.978 1.00 73.75 146 THR A N 1
ATOM 691 C CA . THR A 1 106 ? 75.350 58.136 51.523 1.00 70.99 146 THR A CA 1
ATOM 692 C C . THR A 1 106 ? 75.420 57.202 50.314 1.00 67.79 146 THR A C 1
ATOM 693 O O . THR A 1 106 ? 75.607 57.657 49.185 1.00 67.81 146 THR A O 1
ATOM 697 N N . SER A 1 107 ? 75.262 55.901 50.552 1.00 63.82 147 SER A N 1
ATOM 698 C CA . SER A 1 107 ? 75.331 54.907 49.484 1.00 59.27 147 SER A CA 1
ATOM 699 C C . SER A 1 107 ? 73.998 54.217 49.209 1.00 56.51 147 SER A C 1
ATOM 700 O O . SER A 1 107 ? 73.189 54.018 50.115 1.00 55.24 147 SER A O 1
ATOM 703 N N . LEU A 1 108 ? 73.780 53.851 47.949 1.00 54.13 148 LEU A N 1
ATOM 704 C CA . LEU A 1 108 ? 72.556 53.168 47.548 1.00 51.69 148 LEU A CA 1
ATOM 705 C C . LEU A 1 108 ? 72.673 51.732 48.044 1.00 49.57 148 LEU A C 1
ATOM 706 O O . LEU A 1 108 ? 71.732 51.163 48.601 1.00 49.07 148 LEU A O 1
ATOM 711 N N . HIS A 1 109 ? 73.847 51.156 47.822 1.00 46.79 149 HIS A N 1
ATOM 712 C CA . HIS A 1 109 ? 74.133 49.795 48.237 1.00 43.71 149 HIS A CA 1
ATOM 713 C C . HIS A 1 109 ? 73.873 49.643 49.732 1.00 43.22 149 HIS A C 1
ATOM 714 O O . HIS A 1 109 ? 73.263 48.667 50.168 1.00 43.59 149 HIS A O 1
ATOM 721 N N . ALA A 1 110 ? 74.320 50.616 50.516 1.00 40.81 150 ALA A N 1
ATOM 722 C CA . ALA A 1 110 ? 74.118 50.560 51.957 1.00 39.29 150 ALA A CA 1
ATOM 723 C C . ALA A 1 110 ? 72.636 50.665 52.315 1.00 38.15 150 ALA A C 1
ATOM 724 O O . ALA A 1 110 ? 72.147 49.944 53.182 1.00 37.53 150 ALA A O 1
ATOM 726 N N . THR A 1 111 ? 71.923 51.561 51.640 1.00 38.68 151 THR A N 1
ATOM 727 C CA . THR A 1 111 ? 70.498 51.749 51.904 1.00 38.23 151 THR A CA 1
ATOM 728 C C . THR A 1 111 ? 69.730 50.470 51.593 1.00 36.55 151 THR A C 1
ATOM 729 O O . THR A 1 111 ? 69.039 49.933 52.450 1.00 36.57 151 THR A O 1
ATOM 733 N N . ALA A 1 112 ? 69.852 49.997 50.356 1.00 34.51 152 ALA A N 1
ATOM 734 C CA . ALA A 1 112 ? 69.170 48.787 49.917 1.00 33.70 152 ALA A CA 1
ATOM 735 C C . ALA A 1 112 ? 69.467 47.600 50.831 1.00 33.02 152 ALA A C 1
ATOM 736 O O . ALA A 1 112 ? 68.552 46.988 51.379 1.00 32.80 152 ALA A O 1
ATOM 738 N N . LEU A 1 113 ? 70.748 47.280 50.988 1.00 31.30 153 LEU A N 1
ATOM 739 C CA . LEU A 1 113 ? 71.161 46.165 51.831 1.00 29.87 153 LEU A CA 1
ATOM 740 C C . LEU A 1 113 ? 70.610 46.303 53.250 1.00 29.31 153 LEU A C 1
ATOM 741 O O . LEU A 1 113 ? 70.004 45.371 53.785 1.00 29.13 153 LEU A O 1
ATOM 746 N N . SER A 1 114 ? 70.804 47.466 53.859 1.00 29.37 154 SER A N 1
ATOM 747 C CA . SER A 1 114 ? 70.316 47.679 55.219 1.00 29.45 154 SER A CA 1
ATOM 748 C C . SER A 1 114 ? 68.794 47.573 55.264 1.00 28.43 154 SER A C 1
ATOM 749 O O . SER A 1 114 ? 68.218 47.073 56.233 1.00 27.84 154 SER A O 1
ATOM 752 N N . PHE A 1 115 ? 68.152 48.060 54.209 1.00 27.55 155 PHE A N 1
ATOM 753 C CA . PHE A 1 115 ? 66.697 48.028 54.092 1.00 26.03 155 PHE A CA 1
ATOM 754 C C . PHE A 1 115 ? 66.197 46.592 54.076 1.00 24.18 155 PHE A C 1
ATOM 755 O O . PHE A 1 115 ? 65.277 46.234 54.812 1.00 24.53 155 PHE A O 1
ATOM 763 N N . ARG A 1 116 ? 66.811 45.777 53.224 1.00 21.92 156 ARG A N 1
ATOM 764 C CA . ARG A 1 116 ? 66.421 44.387 53.113 1.00 20.78 156 ARG A CA 1
ATOM 765 C C . ARG A 1 116 ? 66.591 43.655 54.433 1.00 21.24 156 ARG A C 1
ATOM 766 O O . ARG A 1 116 ? 65.665 42.985 54.895 1.00 21.31 156 ARG A O 1
ATOM 774 N N . LEU A 1 117 ? 67.762 43.789 55.049 1.00 21.98 157 LEU A N 1
ATOM 775 C CA . LEU A 1 117 ? 68.018 43.109 56.315 1.00 22.16 157 LEU A CA 1
ATOM 776 C C . LEU A 1 117 ? 67.081 43.610 57.414 1.00 23.47 157 LEU A C 1
ATOM 777 O O . LEU A 1 117 ? 66.584 42.823 58.225 1.00 25.71 157 LEU A O 1
ATOM 782 N N . LEU A 1 118 ? 66.828 44.913 57.442 1.00 23.85 158 LEU A N 1
ATOM 783 C CA . LEU A 1 118 ? 65.938 45.456 58.460 1.00 23.99 158 LEU A CA 1
ATOM 784 C C . LEU A 1 118 ? 64.505 44.948 58.316 1.00 23.32 158 LEU A C 1
ATOM 785 O O . LEU A 1 118 ? 63.907 44.473 59.283 1.00 20.77 158 LEU A O 1
ATOM 790 N N . ARG A 1 119 ? 63.947 45.047 57.115 1.00 22.59 159 ARG A N 1
ATOM 791 C CA . ARG A 1 119 ? 62.578 44.594 56.934 1.00 24.37 159 ARG A CA 1
ATOM 792 C C . ARG A 1 119 ? 62.447 43.096 57.160 1.00 25.25 159 ARG A C 1
ATOM 793 O O . ARG A 1 119 ? 61.443 42.604 57.682 1.00 25.46 159 ARG A O 1
ATOM 801 N N . GLN A 1 120 ? 63.479 42.377 56.750 1.00 25.26 160 GLN A N 1
ATOM 802 C CA . GLN A 1 120 ? 63.520 40.939 56.893 1.00 23.96 160 GLN A CA 1
ATOM 803 C C . GLN A 1 120 ? 63.401 40.530 58.341 1.00 24.75 160 GLN A C 1
ATOM 804 O O . GLN A 1 120 ? 62.851 39.482 58.671 1.00 25.26 160 GLN A O 1
ATOM 810 N N . HIS A 1 121 ? 63.944 41.367 59.209 1.00 25.03 161 HIS A N 1
ATOM 811 C CA . HIS A 1 121 ? 63.945 41.077 60.623 1.00 25.06 161 HIS A CA 1
ATOM 812 C C . HIS A 1 121 ? 62.870 41.804 61.435 1.00 26.31 161 HIS A C 1
ATOM 813 O O . HIS A 1 121 ? 63.017 42.031 62.640 1.00 26.18 161 HIS A O 1
ATOM 820 N N . GLY A 1 122 ? 61.786 42.156 60.748 1.00 25.93 162 GLY A N 1
ATOM 821 C CA . GLY A 1 122 ? 60.655 42.803 61.389 1.00 27.21 162 GLY A CA 1
ATOM 822 C C . GLY A 1 122 ? 60.754 44.283 61.673 1.00 28.02 162 GLY A C 1
ATOM 823 O O . GLY A 1 122 ? 59.795 44.892 62.150 1.00 28.03 162 GLY A O 1
ATOM 824 N N . PHE A 1 123 ? 61.906 44.870 61.384 1.00 29.19 163 PHE A N 1
ATOM 825 C CA . PHE A 1 123 ? 62.102 46.290 61.628 1.00 29.94 163 PHE A CA 1
ATOM 826 C C . PHE A 1 123 ? 61.239 47.116 60.694 1.00 30.53 163 PHE A C 1
ATOM 827 O O . PHE A 1 123 ? 60.948 46.717 59.564 1.00 29.78 163 PHE A O 1
ATOM 835 N N . GLU A 1 124 ? 60.814 48.270 61.185 1.00 33.33 164 GLU A N 1
ATOM 836 C CA . GLU A 1 124 ? 59.970 49.148 60.402 1.00 36.38 164 GLU A CA 1
ATOM 837 C C . GLU A 1 124 ? 60.784 50.117 59.548 1.00 34.64 164 GLU A C 1
ATOM 838 O O . GLU A 1 124 ? 61.509 50.962 60.072 1.00 34.28 164 GLU A O 1
ATOM 844 N N . VAL A 1 125 ? 60.676 49.964 58.230 1.00 33.92 165 VAL A N 1
ATOM 845 C CA . VAL A 1 125 ? 61.372 50.834 57.286 1.00 34.35 165 VAL A CA 1
ATOM 846 C C . VAL A 1 125 ? 60.414 51.315 56.212 1.00 34.56 165 VAL A C 1
ATOM 847 O O . VAL A 1 125 ? 59.476 50.607 55.825 1.00 33.63 165 VAL A O 1
ATOM 851 N N . SER A 1 126 ? 60.677 52.522 55.723 1.00 35.74 166 SER A N 1
ATOM 852 C CA . SER A 1 126 ? 59.856 53.153 54.697 1.00 34.79 166 SER A CA 1
ATOM 853 C C . SER A 1 126 ? 60.526 53.141 53.330 1.00 33.42 166 SER A C 1
ATOM 854 O O . SER A 1 126 ? 61.747 53.196 53.234 1.00 32.78 166 SER A O 1
ATOM 857 N N . GLN A 1 127 ? 59.719 53.063 52.275 1.00 33.89 167 GLN A N 1
ATOM 858 C CA . GLN A 1 127 ? 60.238 53.053 50.908 1.00 34.32 167 GLN A CA 1
ATOM 859 C C . GLN A 1 127 ? 60.806 54.428 50.559 1.00 36.03 167 GLN A C 1
ATOM 860 O O . GLN A 1 127 ? 61.447 54.611 49.521 1.00 35.03 167 GLN A O 1
ATOM 866 N N . GLU A 1 128 ? 60.563 55.394 51.440 1.00 39.16 168 GLU A N 1
ATOM 867 C CA . GLU A 1 128 ? 61.037 56.756 51.240 1.00 41.36 168 GLU A CA 1
ATOM 868 C C . GLU A 1 128 ? 62.547 56.854 51.450 1.00 41.56 168 GLU A C 1
ATOM 869 O O . GLU A 1 128 ? 63.137 57.909 51.245 1.00 43.25 168 GLU A O 1
ATOM 875 N N . ALA A 1 129 ? 63.170 55.754 51.858 1.00 41.40 169 ALA A N 1
ATOM 876 C CA . ALA A 1 129 ? 64.608 55.746 52.086 1.00 40.88 169 ALA A CA 1
ATOM 877 C C . 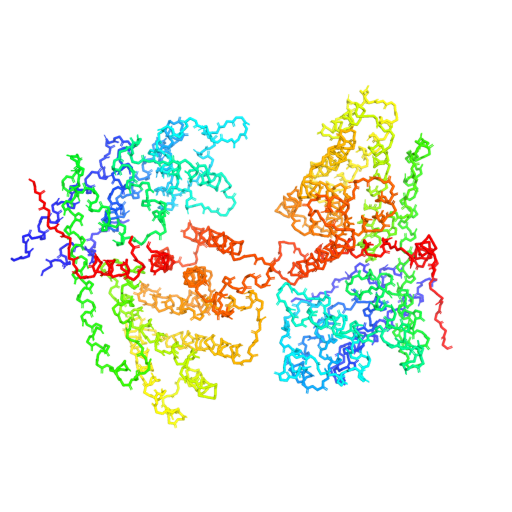ALA A 1 129 ? 65.341 55.694 50.755 1.00 41.80 169 ALA A C 1
ATOM 878 O O . ALA A 1 129 ? 66.568 55.727 50.713 1.00 40.91 169 ALA A O 1
ATOM 880 N N . PHE A 1 130 ? 64.573 55.628 49.669 1.00 42.83 170 PHE A N 1
ATOM 881 C CA . PHE A 1 130 ? 65.128 55.565 48.317 1.00 44.43 170 PHE A CA 1
ATOM 882 C C . PHE A 1 130 ? 64.774 56.824 47.530 1.00 46.73 170 PHE A C 1
ATOM 883 O O . PHE A 1 130 ? 65.262 57.033 46.413 1.00 46.49 170 PHE A O 1
ATOM 891 N N . SER A 1 131 ? 63.918 57.660 48.111 1.00 49.63 171 SER A N 1
ATOM 892 C CA . SER A 1 131 ? 63.492 58.890 47.450 1.00 52.59 171 SER A CA 1
ATOM 893 C C . SER A 1 131 ? 64.649 59.855 47.231 1.00 53.77 171 SER A C 1
ATOM 894 O O . SER A 1 131 ? 64.541 60.789 46.439 1.00 54.64 171 SER A O 1
ATOM 897 N N . GLY A 1 132 ? 65.757 59.624 47.929 1.00 55.17 172 GLY A N 1
ATOM 898 C CA . GLY A 1 132 ? 66.908 60.492 47.776 1.00 55.35 172 GLY A CA 1
ATOM 899 C C . GLY A 1 132 ? 67.827 60.069 46.647 1.00 55.99 172 GLY A C 1
ATOM 900 O O . GLY A 1 132 ? 68.910 60.627 46.485 1.00 55.56 172 GLY A O 1
ATOM 901 N N . PHE A 1 133 ? 67.399 59.092 45.854 1.00 56.57 173 PHE A N 1
ATOM 902 C CA . PHE A 1 133 ? 68.216 58.605 44.749 1.00 57.77 173 PHE A CA 1
ATOM 903 C C . PHE A 1 133 ? 67.526 58.812 43.411 1.00 59.99 173 PHE A C 1
ATOM 904 O O . PHE A 1 133 ? 67.829 58.138 42.423 1.00 60.07 173 PHE A O 1
ATOM 912 N N . LYS A 1 134 ? 66.602 59.763 43.389 1.00 62.88 174 LYS A N 1
ATOM 913 C CA . LYS A 1 134 ? 65.846 60.089 42.187 1.00 66.11 174 LYS A CA 1
ATOM 914 C C . LYS A 1 134 ? 66.171 61.500 41.692 1.00 68.17 174 LYS A C 1
ATOM 915 O O . LYS A 1 134 ? 66.947 62.219 42.319 1.00 68.76 174 LYS A O 1
ATOM 921 N N . ASP A 1 135 ? 65.582 61.884 40.560 1.00 70.33 175 ASP A N 1
ATOM 922 C CA . ASP A 1 135 ? 65.789 63.217 40.002 1.00 72.38 175 ASP A CA 1
ATOM 923 C C . ASP A 1 135 ? 64.488 64.011 40.094 1.00 74.31 175 ASP A C 1
ATOM 924 O O . ASP A 1 135 ? 63.502 63.526 40.653 1.00 73.80 175 ASP A O 1
ATOM 929 N N . GLN A 1 136 ? 64.488 65.228 39.553 1.00 77.59 176 GLN A N 1
ATOM 930 C CA . GLN A 1 136 ? 63.310 66.096 39.582 1.00 79.70 176 GLN A CA 1
ATOM 931 C C . GLN A 1 136 ? 62.108 65.430 38.909 1.00 79.66 176 GLN A C 1
ATOM 932 O O . GLN A 1 136 ? 60.957 65.730 39.233 1.00 79.03 176 GLN A O 1
ATOM 938 N N . ASN A 1 137 ? 62.393 64.533 37.968 1.00 80.25 177 ASN A N 1
ATOM 939 C CA . ASN A 1 137 ? 61.357 63.811 37.236 1.00 80.56 177 ASN A CA 1
ATOM 940 C C . ASN A 1 137 ? 60.847 62.607 38.029 1.00 80.92 177 ASN A C 1
ATOM 941 O O . ASN A 1 137 ? 59.952 61.893 37.576 1.00 82.44 177 ASN A O 1
ATOM 946 N N . GLY A 1 138 ? 61.429 62.372 39.202 1.00 79.56 178 GLY A N 1
ATOM 947 C CA . GLY A 1 138 ? 61.012 61.248 40.021 1.00 76.23 178 GLY A CA 1
ATOM 948 C C . GLY A 1 138 ? 61.542 59.915 39.515 1.00 74.24 178 GLY A C 1
ATOM 949 O O . GLY A 1 138 ? 60.885 58.885 39.672 1.00 74.08 178 GLY A O 1
ATOM 950 N N . ASN A 1 139 ? 62.723 59.934 38.900 1.00 72.10 179 ASN A N 1
ATOM 951 C CA . ASN A 1 139 ? 63.350 58.720 38.383 1.00 69.95 179 ASN A CA 1
ATOM 952 C C . ASN A 1 139 ? 64.739 58.523 38.969 1.00 68.67 179 ASN A C 1
ATOM 953 O O . ASN A 1 139 ? 65.434 59.489 39.260 1.00 68.67 179 ASN A O 1
ATOM 958 N N . PHE A 1 140 ? 65.138 57.268 39.140 1.00 67.08 180 PHE A N 1
ATOM 959 C CA . PHE A 1 140 ? 66.446 56.952 39.694 1.00 66.03 180 PHE A CA 1
ATOM 960 C C . PHE A 1 140 ? 67.552 57.452 38.767 1.00 66.67 180 PHE A C 1
ATOM 961 O O . PHE A 1 140 ? 67.504 57.231 37.557 1.00 67.76 180 PHE A O 1
ATOM 969 N N . LEU A 1 141 ? 68.546 58.122 39.341 1.00 66.14 181 LEU A N 1
ATOM 970 C CA . LEU A 1 141 ? 69.662 58.660 38.569 1.00 66.52 181 LEU A CA 1
ATOM 971 C C . LEU A 1 141 ? 70.287 57.609 37.656 1.00 66.98 181 LEU A C 1
ATOM 972 O O . LEU A 1 141 ? 70.814 56.608 38.127 1.00 67.49 181 LEU A O 1
ATOM 977 N N . GLU A 1 142 ? 70.245 57.855 36.351 1.00 67.41 182 GLU A N 1
ATOM 978 C CA . GLU A 1 142 ? 70.778 56.914 35.371 1.00 67.68 182 GLU A CA 1
ATOM 979 C C . GLU A 1 142 ? 72.256 56.582 35.579 1.00 67.11 182 GLU A C 1
ATOM 980 O O . GLU A 1 142 ? 72.739 55.555 35.098 1.00 66.77 182 GLU A O 1
ATOM 986 N N . ASN A 1 143 ? 72.971 57.442 36.299 1.00 66.33 183 ASN A N 1
ATOM 987 C CA . ASN A 1 143 ? 74.395 57.215 36.541 1.00 66.31 183 ASN A CA 1
ATOM 988 C C . ASN A 1 143 ? 74.624 56.144 37.608 1.00 65.59 183 ASN A C 1
ATOM 989 O O . ASN A 1 143 ? 75.741 55.641 37.773 1.00 65.81 183 ASN A O 1
ATOM 994 N N . LEU A 1 144 ? 73.565 55.799 38.333 1.00 63.98 184 LEU A N 1
ATOM 995 C CA . LEU A 1 144 ? 73.662 54.777 39.371 1.00 62.30 184 LEU A CA 1
ATOM 996 C C . LEU A 1 144 ? 74.015 53.419 38.766 1.00 61.74 184 LEU A C 1
ATOM 997 O O . LEU A 1 144 ? 74.581 52.559 39.439 1.00 62.25 184 LEU A O 1
ATOM 1002 N N . LYS A 1 145 ? 73.694 53.233 37.491 1.00 61.20 185 LYS A N 1
ATOM 1003 C CA . LYS A 1 145 ? 73.985 51.974 36.825 1.00 61.64 185 LYS A CA 1
ATOM 1004 C C . LYS A 1 145 ? 75.480 51.703 36.744 1.00 61.92 185 LYS A C 1
ATOM 1005 O O . LYS A 1 145 ? 75.900 50.628 36.314 1.00 61.46 185 LYS A O 1
ATOM 1011 N N . GLU A 1 146 ? 76.283 52.680 37.152 1.00 62.58 186 GLU A N 1
ATOM 1012 C CA . GLU A 1 146 ? 77.732 52.523 37.130 1.00 63.52 186 GLU A CA 1
ATOM 1013 C C . GLU A 1 146 ? 78.162 51.526 38.200 1.00 62.09 186 GLU A C 1
ATOM 1014 O O . GLU A 1 146 ? 79.003 50.657 37.952 1.00 61.72 186 GLU A O 1
ATOM 1020 N N . ASP A 1 147 ? 77.566 51.645 39.383 1.00 60.67 187 ASP A N 1
ATOM 1021 C CA . ASP A 1 147 ? 77.888 50.752 40.490 1.00 59.79 187 ASP A CA 1
ATOM 1022 C C . ASP A 1 147 ? 76.942 49.557 40.501 1.00 58.56 187 ASP A C 1
ATOM 1023 O O . ASP A 1 147 ? 75.959 49.528 41.240 1.00 58.07 187 ASP A O 1
ATOM 1028 N N . THR A 1 148 ? 77.261 48.574 39.668 1.00 57.65 188 THR A N 1
ATOM 1029 C CA . THR A 1 148 ? 76.465 47.365 39.538 1.00 57.19 188 THR A CA 1
ATOM 1030 C C . THR A 1 148 ? 76.117 46.744 40.888 1.00 55.51 188 THR A C 1
ATOM 1031 O O . THR A 1 148 ? 75.006 46.258 41.079 1.00 56.63 188 THR A O 1
ATOM 1035 N N . LYS A 1 149 ? 77.050 46.768 41.832 1.00 53.33 189 LYS A N 1
ATOM 1036 C CA . LYS A 1 149 ? 76.785 46.193 43.145 1.00 50.62 189 LYS A CA 1
ATOM 1037 C C . LYS A 1 149 ? 75.538 46.804 43.777 1.00 47.57 189 LYS A C 1
ATOM 1038 O O . LYS A 1 149 ? 74.648 46.076 44.199 1.00 47.44 189 LYS A O 1
ATOM 1044 N N . ALA A 1 150 ? 75.468 48.133 43.830 1.00 44.71 190 ALA A N 1
ATOM 1045 C CA . ALA A 1 150 ? 74.313 48.819 44.412 1.00 42.24 190 ALA A CA 1
ATOM 1046 C C . ALA A 1 150 ? 73.038 48.446 43.670 1.00 40.76 190 ALA A C 1
ATOM 1047 O O . ALA A 1 150 ? 71.981 48.265 44.279 1.00 40.39 190 ALA A O 1
ATOM 1049 N N . ILE A 1 151 ? 73.139 48.335 42.352 1.00 38.64 191 ILE A N 1
ATOM 1050 C CA . ILE A 1 151 ? 71.982 47.978 41.553 1.00 37.81 191 ILE A CA 1
ATOM 1051 C C . ILE A 1 151 ? 71.499 46.585 41.921 1.00 36.51 191 ILE A C 1
ATOM 1052 O O . ILE A 1 151 ? 70.300 46.320 41.922 1.00 37.18 191 ILE A O 1
ATOM 1057 N N . LEU A 1 152 ? 72.425 45.690 42.232 1.00 34.83 192 LEU A N 1
ATOM 1058 C CA . LEU A 1 152 ? 72.025 44.348 42.626 1.00 34.91 192 LEU A CA 1
ATOM 1059 C C . LEU A 1 152 ? 71.325 44.409 43.982 1.00 34.78 192 LEU A C 1
ATOM 1060 O O . LEU A 1 152 ? 70.334 43.727 44.214 1.00 33.52 192 LEU A O 1
ATOM 1065 N N . SER A 1 153 ? 71.845 45.236 44.878 1.00 34.16 193 SER A N 1
ATOM 1066 C CA . SER A 1 153 ? 71.256 45.350 46.192 1.00 33.70 193 SER A CA 1
ATOM 1067 C C . SER A 1 153 ? 69.845 45.888 46.146 1.00 33.58 193 SER A C 1
ATOM 1068 O O . SER A 1 153 ? 68.947 45.358 46.800 1.00 34.13 193 SER A O 1
ATOM 1071 N N . LEU A 1 154 ? 69.653 46.944 45.371 1.00 33.29 194 LEU A N 1
ATOM 1072 C CA . LEU A 1 154 ? 68.343 47.558 45.232 1.00 33.12 194 LEU A CA 1
ATOM 1073 C C . LEU A 1 154 ? 67.380 46.493 44.724 1.00 31.75 194 LEU A C 1
ATOM 1074 O O . LEU A 1 154 ? 66.265 46.361 45.222 1.00 31.86 194 LEU A O 1
ATOM 1079 N N . TYR A 1 155 ? 67.830 45.742 43.725 1.00 30.69 195 TYR A N 1
ATOM 1080 C CA . TYR A 1 155 ? 67.037 44.672 43.130 1.00 29.95 195 TYR A CA 1
ATOM 1081 C C . TYR A 1 155 ? 66.541 43.727 44.213 1.00 29.00 195 TYR A C 1
ATOM 1082 O O . TYR A 1 155 ? 65.341 43.551 44.394 1.00 29.72 195 TYR A O 1
ATOM 1091 N N . GLU A 1 156 ? 67.479 43.130 44.939 1.00 27.34 196 GLU A N 1
ATOM 1092 C CA . GLU A 1 156 ? 67.146 42.192 45.999 1.00 24.35 196 GLU A CA 1
ATOM 1093 C C . GLU A 1 156 ? 66.169 42.759 47.021 1.00 23.01 196 GLU A C 1
ATOM 1094 O O . GLU A 1 156 ? 65.270 42.058 47.486 1.00 23.65 196 GLU A O 1
ATOM 1100 N N . ALA A 1 157 ? 66.338 44.024 47.370 1.00 21.76 197 ALA A N 1
ATOM 1101 C CA . ALA A 1 157 ? 65.467 44.650 48.363 1.00 22.72 197 ALA A CA 1
ATOM 1102 C C . ALA A 1 157 ? 64.044 44.914 47.853 1.00 22.57 197 ALA A C 1
ATOM 1103 O O . ALA A 1 157 ? 63.081 44.852 48.624 1.00 23.73 197 ALA A O 1
ATOM 1105 N N . SER A 1 158 ? 63.915 45.209 46.563 1.00 21.21 198 SER A N 1
ATOM 1106 C CA . SER A 1 158 ? 62.605 45.490 45.979 1.00 23.30 198 SER A CA 1
ATOM 1107 C C . SER A 1 158 ? 61.615 44.344 46.179 1.00 23.30 198 SER A C 1
ATOM 1108 O O . SER A 1 158 ? 60.407 44.561 46.242 1.00 21.51 198 SER A O 1
ATOM 1111 N N . PHE A 1 159 ? 62.126 43.123 46.271 1.00 22.12 199 PHE A N 1
ATOM 1112 C CA . PHE A 1 159 ? 61.258 41.982 46.430 1.00 20.82 199 PHE A CA 1
ATOM 1113 C C . PHE A 1 159 ? 60.589 41.879 47.775 1.00 21.22 199 PHE A C 1
ATOM 1114 O O . PHE A 1 159 ? 59.682 41.076 47.949 1.00 22.98 199 PHE A O 1
ATOM 1122 N N . LEU A 1 160 ? 61.034 42.670 48.739 1.00 22.76 200 LEU A N 1
ATOM 1123 C CA . LEU A 1 160 ? 60.405 42.640 50.056 1.00 24.97 200 LEU A CA 1
ATOM 1124 C C . LEU A 1 160 ? 59.360 43.745 50.135 1.00 26.16 200 LEU A C 1
ATOM 1125 O O . LEU A 1 160 ? 58.927 44.137 51.217 1.00 26.67 200 LEU A O 1
ATOM 1130 N N . ALA A 1 161 ? 58.969 44.241 48.968 1.00 27.98 201 ALA A N 1
ATOM 1131 C CA . ALA A 1 161 ? 57.992 45.310 48.862 1.00 29.48 201 ALA A CA 1
ATOM 1132 C C . ALA A 1 161 ? 56.621 44.873 49.337 1.00 30.39 201 ALA A C 1
ATOM 1133 O O . ALA A 1 161 ? 56.258 43.702 49.245 1.00 30.26 201 ALA A O 1
ATOM 1135 N N . LEU A 1 162 ? 55.866 45.834 49.850 1.00 30.74 202 LEU A N 1
ATOM 1136 C CA . LEU A 1 162 ? 54.516 45.590 50.323 1.00 31.40 202 LEU A CA 1
ATOM 1137 C C . LEU A 1 162 ? 53.559 46.180 49.293 1.00 33.68 202 LEU A C 1
ATOM 1138 O O . LEU A 1 162 ? 53.985 46.769 48.302 1.00 33.01 202 LEU A O 1
ATOM 1143 N N . GLU A 1 163 ? 52.264 46.021 49.526 1.00 36.13 203 GLU A N 1
ATOM 1144 C CA . GLU A 1 163 ? 51.279 46.561 48.608 1.00 38.20 203 GLU A CA 1
ATOM 1145 C C . GLU A 1 163 ? 51.324 48.079 48.722 1.00 38.57 203 GLU A C 1
ATOM 1146 O O . GLU A 1 163 ? 51.412 48.620 49.823 1.00 37.35 203 GLU A O 1
ATOM 1152 N N . GLY A 1 164 ? 51.288 48.762 47.583 1.00 39.04 204 GLY A N 1
ATOM 1153 C CA . GLY A 1 164 ? 51.311 50.211 47.597 1.00 40.78 204 GLY A CA 1
ATOM 1154 C C . GLY A 1 164 ? 52.671 50.847 47.384 1.00 42.42 204 GLY A C 1
ATOM 1155 O O . GLY A 1 164 ? 52.771 51.893 46.743 1.00 44.47 204 GLY A O 1
ATOM 1156 N N . GLU A 1 165 ? 53.720 50.231 47.914 1.00 42.33 205 GLU A N 1
ATOM 1157 C CA . GLU A 1 165 ? 55.066 50.773 47.769 1.00 42.23 205 GLU A CA 1
ATOM 1158 C C . GLU A 1 165 ? 55.526 50.836 46.307 1.00 41.53 205 GLU A C 1
ATOM 1159 O O . GLU A 1 165 ? 56.270 49.977 45.837 1.00 41.95 205 GLU A O 1
ATOM 1165 N N . ASN A 1 166 ? 55.083 51.872 45.600 1.00 40.72 206 ASN A N 1
ATOM 1166 C CA . ASN A 1 166 ? 55.428 52.053 44.195 1.00 39.63 206 ASN A CA 1
ATOM 1167 C C . ASN A 1 166 ? 56.915 52.291 43.953 1.00 38.48 206 ASN A C 1
ATOM 1168 O O . ASN A 1 166 ? 57.457 51.821 42.958 1.00 37.91 206 ASN A O 1
ATOM 1173 N N . ILE A 1 167 ? 57.582 53.014 44.848 1.00 37.72 207 ILE A N 1
ATOM 1174 C CA . ILE A 1 167 ? 59.006 53.283 44.659 1.00 37.28 207 ILE A CA 1
ATOM 1175 C C . ILE A 1 167 ? 59.781 51.989 44.479 1.00 36.11 207 ILE A C 1
ATOM 1176 O O . ILE A 1 167 ? 60.629 51.889 43.594 1.00 35.95 207 ILE A O 1
ATOM 1181 N N . LEU A 1 168 ? 59.486 51.003 45.323 1.00 35.97 208 LEU A N 1
ATOM 1182 C CA . LEU A 1 168 ? 60.156 49.709 45.257 1.00 35.49 208 LEU A CA 1
ATOM 1183 C C . LEU A 1 168 ? 59.844 48.994 43.951 1.00 36.55 208 LEU A C 1
ATOM 1184 O O . LEU A 1 168 ? 60.711 48.348 43.369 1.00 36.92 208 LEU A O 1
ATOM 1189 N N . ASP A 1 169 ? 58.595 49.098 43.508 1.00 39.13 209 ASP A N 1
ATOM 1190 C CA . ASP A 1 169 ? 58.163 48.474 42.259 1.00 41.27 209 ASP A CA 1
ATOM 1191 C C . ASP A 1 169 ? 58.938 49.097 41.099 1.00 41.98 209 ASP A C 1
ATOM 1192 O O . ASP A 1 169 ? 59.372 48.397 40.184 1.00 41.14 209 ASP A O 1
ATOM 1197 N N . GLU A 1 170 ? 59.103 50.420 41.156 1.00 42.84 210 GLU A N 1
ATOM 1198 C CA . GLU A 1 170 ? 59.825 51.176 40.132 1.00 43.47 210 GLU A CA 1
ATOM 1199 C C . GLU A 1 170 ? 61.297 50.800 40.184 1.00 41.83 210 GLU A C 1
ATOM 1200 O O . GLU A 1 170 ? 61.962 50.648 39.154 1.00 40.19 210 GLU A O 1
ATOM 1206 N N . ALA A 1 171 ? 61.798 50.660 41.404 1.00 40.25 211 ALA A N 1
ATOM 1207 C CA . ALA A 1 171 ? 63.187 50.298 41.614 1.00 38.99 211 ALA A CA 1
ATOM 1208 C C . ALA A 1 171 ? 63.469 48.936 40.999 1.00 38.92 211 ALA A C 1
ATOM 1209 O O . ALA A 1 171 ? 64.533 48.732 40.417 1.00 38.23 211 ALA A O 1
ATOM 1211 N N . ARG A 1 172 ? 62.513 48.014 41.116 1.00 39.25 212 ARG A N 1
ATOM 1212 C CA . ARG A 1 172 ? 62.687 46.679 40.563 1.00 40.72 212 ARG A CA 1
ATOM 1213 C C . ARG A 1 172 ? 62.825 46.779 39.054 1.00 41.94 212 ARG A C 1
ATOM 1214 O O . ARG A 1 172 ? 63.593 46.037 38.440 1.00 40.55 212 ARG A O 1
ATOM 1222 N N . VAL A 1 173 ? 62.076 47.706 38.464 1.00 43.71 213 VAL A N 1
ATOM 1223 C CA . VAL A 1 173 ? 62.091 47.921 37.023 1.00 45.12 213 VAL A CA 1
ATOM 1224 C C . VAL A 1 173 ? 63.415 48.526 36.595 1.00 45.41 213 VAL A C 1
ATOM 1225 O O . VAL A 1 173 ? 64.026 48.077 35.632 1.00 46.22 213 VAL A O 1
ATOM 1229 N N . PHE A 1 174 ? 63.843 49.558 37.311 1.00 46.87 214 PHE A N 1
ATOM 1230 C CA . PHE A 1 174 ? 65.096 50.231 37.008 1.00 48.64 214 PHE A CA 1
ATOM 1231 C C . PHE A 1 174 ? 66.276 49.287 37.161 1.00 49.01 214 PHE A C 1
ATOM 1232 O O . PHE A 1 174 ? 67.272 49.409 36.458 1.00 50.55 214 PHE A O 1
ATOM 1240 N N . ALA A 1 175 ? 66.156 48.340 38.081 1.00 49.11 215 ALA A N 1
ATOM 1241 C CA . ALA A 1 175 ? 67.229 47.395 38.330 1.00 49.20 215 ALA A CA 1
ATOM 1242 C C . ALA A 1 175 ? 67.360 46.335 37.245 1.00 49.94 215 ALA A C 1
ATOM 1243 O O . ALA A 1 175 ? 68.455 46.087 36.742 1.00 49.46 215 ALA A O 1
ATOM 1245 N N . ILE A 1 176 ? 66.247 45.706 36.885 1.00 51.03 216 ILE A N 1
ATOM 1246 C CA . ILE A 1 176 ? 66.264 44.662 35.867 1.00 51.87 216 ILE A CA 1
ATOM 1247 C C . ILE A 1 176 ? 66.759 45.184 34.527 1.00 53.10 216 ILE A C 1
ATOM 1248 O O . ILE A 1 176 ? 67.458 44.477 33.794 1.00 53.98 216 ILE A O 1
ATOM 1253 N N . SER A 1 177 ? 66.397 46.423 34.209 1.00 53.70 217 SER A N 1
ATOM 1254 C CA . SER A 1 177 ? 66.819 47.022 32.954 1.00 54.67 217 SER A CA 1
ATOM 1255 C C . SER A 1 177 ? 68.346 47.007 32.850 1.00 56.03 217 SER A C 1
ATOM 1256 O O . SER A 1 177 ? 68.888 46.525 31.857 1.00 56.28 217 SER A O 1
ATOM 1259 N N . HIS A 1 178 ? 69.035 47.501 33.880 1.00 56.81 218 HIS A N 1
ATOM 1260 C CA . HIS A 1 178 ? 70.500 47.531 33.884 1.00 58.16 218 HIS A CA 1
ATOM 1261 C C . HIS A 1 178 ? 71.164 46.155 33.960 1.00 58.57 218 HIS A C 1
ATOM 1262 O O . HIS A 1 178 ? 72.133 45.892 33.251 1.00 58.98 218 HIS A O 1
ATOM 1269 N N . LEU A 1 179 ? 70.643 45.281 34.817 1.00 59.16 219 LEU A N 1
ATOM 1270 C CA . LEU A 1 179 ? 71.212 43.949 35.002 1.00 60.30 219 LEU A CA 1
ATOM 1271 C C . LEU A 1 179 ? 71.156 43.070 33.754 1.00 61.68 219 LEU A C 1
ATOM 1272 O O . LEU A 1 179 ? 72.066 42.280 33.504 1.00 59.85 219 LEU A O 1
ATOM 1277 N N . LYS A 1 180 ? 70.085 43.204 32.981 1.00 65.02 220 LYS A N 1
ATOM 1278 C CA . LYS A 1 180 ? 69.931 42.435 31.751 1.00 69.93 220 LYS A CA 1
ATOM 1279 C C . LYS A 1 180 ? 70.979 42.854 30.712 1.00 72.74 220 LYS A C 1
ATOM 1280 O O . LYS A 1 180 ? 71.634 42.009 30.091 1.00 72.93 220 LYS A O 1
ATOM 1286 N N . GLU A 1 181 ? 71.128 44.167 30.535 1.00 75.70 221 GLU A N 1
ATOM 1287 C CA . GLU A 1 181 ? 72.077 44.749 29.581 1.00 78.77 221 GLU A CA 1
ATOM 1288 C C . GLU A 1 181 ? 73.526 44.612 30.050 1.00 79.96 221 GLU A C 1
ATOM 1289 O O . GLU A 1 181 ? 74.383 45.416 29.679 1.00 80.20 221 GLU A O 1
ATOM 1295 N N . LEU A 1 182 ? 73.799 43.594 30.858 1.00 80.86 222 LEU A N 1
ATOM 1296 C CA . LEU A 1 182 ? 75.144 43.372 31.379 1.00 81.49 222 LEU A CA 1
ATOM 1297 C C . LEU A 1 182 ? 75.922 42.308 30.614 1.00 82.27 222 LEU A C 1
ATOM 1298 O O . LEU A 1 182 ? 75.386 41.654 29.721 1.00 83.71 222 LEU A O 1
ATOM 1303 N N . SER A 1 183 ? 77.195 42.151 30.972 1.00 81.89 223 SER A N 1
ATOM 1304 C CA . SER A 1 183 ? 78.076 41.177 30.336 1.00 80.93 223 SER A CA 1
ATOM 1305 C C . SER A 1 183 ? 79.304 40.928 31.207 1.00 80.03 223 SER A C 1
ATOM 1306 O O . SER A 1 183 ? 79.842 41.855 31.810 1.00 79.74 223 SER A O 1
ATOM 1309 N N . GLU A 1 184 ? 79.739 39.673 31.270 1.00 78.73 224 GLU A N 1
ATOM 1310 C CA . GLU A 1 184 ? 80.901 39.299 32.071 1.00 78.22 224 GLU A CA 1
ATOM 1311 C C . GLU A 1 184 ? 82.102 40.180 31.746 1.00 77.57 224 GLU A C 1
ATOM 1312 O O . GLU A 1 184 ? 82.891 40.528 32.625 1.00 77.48 224 GLU A O 1
ATOM 1318 N N . GLU A 1 185 ? 82.228 40.543 30.477 1.00 76.94 225 GLU A N 1
ATOM 1319 C CA . GLU A 1 185 ? 83.335 41.368 30.019 1.00 75.59 225 GLU A CA 1
ATOM 1320 C C . GLU A 1 185 ? 83.426 42.737 30.695 1.00 72.70 225 GLU A C 1
ATOM 1321 O O . GLU A 1 185 ? 84.520 43.269 30.876 1.00 72.26 225 GLU A O 1
ATOM 1327 N N . LYS A 1 186 ? 82.290 43.308 31.079 1.00 69.89 226 LYS A N 1
ATOM 1328 C CA . LYS A 1 186 ? 82.300 44.629 31.703 1.00 67.53 226 LYS A CA 1
ATOM 1329 C C . LYS A 1 186 ? 82.439 44.632 33.225 1.00 65.62 226 LYS A C 1
ATOM 1330 O O . LYS A 1 186 ? 83.051 45.538 33.790 1.00 64.69 226 LYS A O 1
ATOM 1336 N N . ILE A 1 187 ? 81.870 43.624 33.885 1.00 63.69 227 ILE A N 1
ATOM 1337 C CA . ILE A 1 187 ? 81.910 43.530 35.347 1.00 60.84 227 ILE A CA 1
ATOM 1338 C C . ILE A 1 187 ? 82.848 42.463 35.924 1.00 60.34 227 ILE A C 1
ATOM 1339 O O . ILE A 1 187 ? 83.290 42.574 37.070 1.00 60.23 227 ILE A O 1
ATOM 1344 N N . GLY A 1 188 ? 83.138 41.428 35.144 1.00 59.24 228 GLY A N 1
ATOM 1345 C CA . GLY A 1 188 ? 84.008 40.369 35.624 1.00 58.40 228 GLY A CA 1
ATOM 1346 C C . GLY A 1 188 ? 83.236 39.083 35.857 1.00 58.11 228 GLY A C 1
ATOM 1347 O O . GLY A 1 188 ? 82.056 39.119 36.203 1.00 57.56 228 GLY A O 1
ATOM 1348 N N . LYS A 1 189 ? 83.900 37.945 35.675 1.00 57.59 229 LYS A N 1
ATOM 1349 C CA . LYS A 1 189 ? 83.254 36.647 35.852 1.00 57.55 229 LYS A CA 1
ATOM 1350 C C . LYS A 1 189 ? 82.544 36.492 37.201 1.00 57.04 229 LYS A C 1
ATOM 1351 O O . LYS A 1 189 ? 81.550 35.774 37.299 1.00 57.27 229 LYS A O 1
ATOM 1357 N N . GLU A 1 190 ? 83.042 37.166 38.233 1.00 56.35 230 GLU A N 1
ATOM 1358 C CA . GLU A 1 190 ? 82.446 37.069 39.562 1.00 56.33 230 GLU A CA 1
ATOM 1359 C C . GLU A 1 190 ? 81.111 37.794 39.670 1.00 55.65 230 GLU A C 1
ATOM 1360 O O . GLU A 1 190 ? 80.087 37.181 39.968 1.00 55.40 230 GLU A O 1
ATOM 1366 N N . LEU A 1 191 ? 81.128 39.100 39.432 1.00 54.72 231 LEU A N 1
ATOM 1367 C CA . LEU A 1 191 ? 79.920 39.920 39.496 1.00 53.30 231 LEU A CA 1
ATOM 1368 C C . LEU A 1 191 ? 78.878 39.408 38.503 1.00 52.06 231 LEU A C 1
ATOM 1369 O O . LEU A 1 191 ? 77.675 39.453 38.753 1.00 50.34 231 LEU A O 1
ATOM 1374 N N . ALA A 1 192 ? 79.362 38.921 37.369 1.00 52.30 232 ALA A N 1
ATOM 1375 C CA . ALA A 1 192 ? 78.499 38.398 36.325 1.00 51.94 232 ALA A CA 1
ATOM 1376 C C . ALA A 1 192 ? 77.708 37.221 36.868 1.00 51.42 232 ALA A C 1
ATOM 1377 O O . ALA A 1 192 ? 76.488 37.169 36.729 1.00 51.89 232 ALA A O 1
ATOM 1379 N N . GLU A 1 193 ? 78.416 36.274 37.474 1.00 50.23 233 GLU A N 1
ATOM 1380 C CA . GLU A 1 193 ? 77.782 35.098 38.045 1.00 49.68 233 GLU A CA 1
ATOM 1381 C C . GLU A 1 193 ? 76.820 35.501 39.152 1.00 47.72 233 GLU A C 1
ATOM 1382 O O . GLU A 1 193 ? 75.880 34.779 39.463 1.00 48.32 233 GLU A O 1
ATOM 1388 N N . GLN A 1 194 ? 77.053 36.667 39.736 1.00 45.22 234 GLN A N 1
ATOM 1389 C CA . GLN A 1 194 ? 76.200 37.143 40.806 1.00 43.52 234 GLN A CA 1
ATOM 1390 C C . GLN A 1 194 ? 74.899 37.696 40.228 1.00 41.93 234 GLN A C 1
ATOM 1391 O O . GLN A 1 194 ? 73.815 37.441 40.763 1.00 41.49 234 GLN A O 1
ATOM 1397 N N . VAL A 1 195 ? 75.014 38.446 39.132 1.00 39.48 235 VAL A N 1
ATOM 1398 C CA . VAL A 1 195 ? 73.854 39.025 38.455 1.00 36.44 235 VAL A CA 1
ATOM 1399 C C . VAL A 1 195 ? 72.945 37.918 37.891 1.00 33.74 235 VAL A C 1
ATOM 1400 O O . VAL A 1 195 ? 71.732 37.926 38.110 1.00 31.47 235 VAL A O 1
ATOM 1404 N N . ASN A 1 196 ? 73.531 36.958 37.186 1.00 33.03 236 ASN A N 1
ATOM 1405 C CA . ASN A 1 196 ? 72.738 35.869 36.625 1.00 34.69 236 ASN A CA 1
ATOM 1406 C C . ASN A 1 196 ? 71.940 35.104 37.686 1.00 33.77 236 ASN A C 1
ATOM 1407 O O . ASN A 1 196 ? 70.805 34.676 37.442 1.00 32.11 236 ASN A O 1
ATOM 1412 N N . HIS A 1 197 ? 72.538 34.944 38.865 1.00 32.63 237 HIS A N 1
ATOM 1413 C CA . HIS A 1 197 ? 71.912 34.244 39.988 1.00 29.79 237 HIS A CA 1
ATOM 1414 C C . HIS A 1 197 ? 70.691 35.040 40.490 1.00 29.71 237 HIS A C 1
ATOM 1415 O O . HIS A 1 197 ? 69.595 34.492 40.663 1.00 29.11 237 HIS A O 1
ATOM 1422 N N . ALA A 1 198 ? 70.886 36.339 40.705 1.00 29.39 238 ALA A N 1
ATOM 1423 C CA . ALA A 1 198 ? 69.815 37.211 41.170 1.00 29.37 238 ALA A CA 1
ATOM 1424 C C . ALA A 1 198 ? 68.643 37.176 40.199 1.00 29.48 238 ALA A C 1
ATOM 1425 O O . ALA A 1 198 ? 67.489 37.083 40.607 1.00 29.44 238 ALA A O 1
ATOM 1427 N N . LEU A 1 199 ? 68.946 37.257 38.909 1.00 30.49 239 LEU A N 1
ATOM 1428 C CA . LEU A 1 199 ? 67.906 37.238 37.896 1.00 31.58 239 LEU A CA 1
ATOM 1429 C C . LEU A 1 199 ? 67.173 35.907 37.909 1.00 32.33 239 LEU A C 1
ATOM 1430 O O . LEU A 1 199 ? 65.936 35.859 37.873 1.00 34.26 239 LEU A O 1
ATOM 1435 N N . GLU A 1 200 ? 67.932 34.821 37.968 1.00 32.04 240 GLU A N 1
ATOM 1436 C CA . GLU A 1 200 ? 67.332 33.488 37.995 1.00 31.14 240 GLU A CA 1
ATOM 1437 C C . GLU A 1 200 ? 66.243 33.420 39.069 1.00 31.90 240 GLU A C 1
ATOM 1438 O O . GLU A 1 200 ? 65.208 32.783 38.875 1.00 32.50 240 GLU A O 1
ATOM 1444 N N . LEU A 1 201 ? 66.498 34.083 40.198 1.00 30.22 241 LEU A N 1
ATOM 1445 C CA . LEU A 1 201 ? 65.569 34.119 41.318 1.00 28.59 241 LEU A CA 1
ATOM 1446 C C . LEU A 1 201 ? 66.132 34.993 42.439 1.00 28.40 241 LEU A C 1
ATOM 1447 O O . LEU A 1 201 ? 67.226 34.734 42.956 1.00 28.55 241 LEU A O 1
ATOM 1452 N N . PRO A 1 202 ? 65.400 36.047 42.821 1.00 26.67 242 PRO A N 1
ATOM 1453 C CA . PRO A 1 202 ? 65.881 36.920 43.892 1.00 25.61 242 PRO A CA 1
ATOM 1454 C C . PRO A 1 202 ? 66.053 36.171 45.213 1.00 25.42 242 PRO A C 1
ATOM 1455 O O . PRO A 1 202 ? 65.378 35.177 45.474 1.00 27.09 242 PRO A O 1
ATOM 1459 N N . LEU A 1 203 ? 66.952 36.678 46.045 1.00 23.74 243 LEU A N 1
ATOM 1460 C CA . LEU A 1 203 ? 67.258 36.102 47.351 1.00 21.81 243 LEU A CA 1
ATOM 1461 C C . LEU A 1 203 ? 66.018 35.811 48.193 1.00 19.83 243 LEU A C 1
ATOM 1462 O O . LEU A 1 203 ? 65.900 34.747 48.788 1.00 20.91 243 LEU A O 1
ATOM 1467 N N . HIS A 1 204 ? 65.090 36.757 48.217 1.00 18.36 244 HIS A N 1
ATOM 1468 C CA . HIS A 1 204 ? 63.885 36.630 49.013 1.00 19.53 244 HIS A CA 1
ATOM 1469 C C . HIS A 1 204 ? 62.963 35.490 48.575 1.00 20.47 244 HIS A C 1
ATOM 1470 O O . HIS A 1 204 ? 62.112 35.050 49.346 1.00 21.94 244 HIS A O 1
ATOM 1477 N N . ARG A 1 205 ? 63.140 34.992 47.358 1.00 20.79 245 ARG A N 1
ATOM 1478 C CA . ARG A 1 205 ? 62.295 33.913 46.854 1.00 21.65 245 ARG A CA 1
ATOM 1479 C C . ARG A 1 205 ? 62.992 32.554 46.787 1.00 22.06 245 ARG A C 1
ATOM 1480 O O . ARG A 1 205 ? 62.330 31.515 46.704 1.00 21.42 245 ARG A O 1
ATOM 1488 N N . ARG A 1 206 ? 64.322 32.545 46.817 1.00 19.96 246 ARG A N 1
ATOM 1489 C CA . ARG A 1 206 ? 65.050 31.276 46.758 1.00 19.95 246 ARG A CA 1
ATOM 1490 C C . ARG A 1 206 ? 65.072 30.568 48.128 1.00 18.14 246 ARG A C 1
ATOM 1491 O O . ARG A 1 206 ? 65.130 31.231 49.164 1.00 17.56 246 ARG A O 1
ATOM 1499 N N . THR A 1 207 ? 64.995 29.237 48.139 1.00 17.07 247 THR A N 1
ATOM 1500 C CA . THR A 1 207 ? 65.022 28.480 49.403 1.00 18.98 247 THR A CA 1
ATOM 1501 C C . THR A 1 207 ? 66.384 28.672 50.068 1.00 19.56 247 THR A C 1
ATOM 1502 O O . THR A 1 207 ? 67.377 28.859 49.372 1.00 19.95 247 THR A O 1
ATOM 1506 N N . GLN A 1 208 ? 66.447 28.611 51.400 1.00 20.07 248 GLN A N 1
ATOM 1507 C CA . GLN A 1 208 ? 67.719 28.835 52.100 1.00 21.52 248 GLN A CA 1
ATOM 1508 C C . GLN A 1 208 ? 68.793 27.778 51.846 1.00 22.02 248 GLN A C 1
ATOM 1509 O O . GLN A 1 208 ? 69.977 28.105 51.733 1.00 22.25 248 GLN A O 1
ATOM 1515 N N . ARG A 1 209 ? 68.382 26.520 51.742 1.00 20.89 249 ARG A N 1
ATOM 1516 C CA . ARG A 1 209 ? 69.330 25.445 51.507 1.00 21.19 249 ARG A CA 1
ATOM 1517 C C . ARG A 1 209 ? 69.985 25.584 50.116 1.00 21.38 249 ARG A C 1
ATOM 1518 O O . ARG A 1 209 ? 71.209 25.482 49.991 1.00 18.67 249 ARG A O 1
ATOM 1526 N N . LEU A 1 210 ? 69.175 25.836 49.086 1.00 21.00 250 LEU A N 1
ATOM 1527 C CA . LEU A 1 210 ? 69.688 26.000 47.728 1.00 22.90 250 LEU A CA 1
ATOM 1528 C C . LEU A 1 210 ? 70.607 27.204 47.567 1.00 24.34 250 LEU A C 1
ATOM 1529 O O . LEU A 1 210 ? 71.613 27.140 46.859 1.00 24.62 250 LEU A O 1
ATOM 1534 N N . GLU A 1 211 ? 70.254 28.305 48.217 1.00 24.81 251 GLU A N 1
ATOM 1535 C CA . GLU A 1 211 ? 71.032 29.525 48.136 1.00 24.60 251 GLU A CA 1
ATOM 1536 C C . GLU A 1 211 ? 72.356 29.337 48.848 1.00 24.94 251 GLU A C 1
ATOM 1537 O O . GLU A 1 211 ? 73.366 29.940 48.481 1.00 24.31 251 GLU A O 1
ATOM 1543 N N . ALA A 1 212 ? 72.350 28.483 49.863 1.00 24.41 252 ALA A N 1
ATOM 1544 C CA . ALA A 1 212 ? 73.556 28.210 50.629 1.00 24.23 252 ALA A CA 1
ATOM 1545 C C . ALA A 1 212 ? 74.567 27.399 49.818 1.00 24.18 252 ALA A C 1
ATOM 1546 O O . ALA A 1 212 ? 75.759 27.695 49.832 1.00 23.14 252 ALA A O 1
ATOM 1548 N N . VAL A 1 213 ? 74.095 26.377 49.113 1.00 24.10 253 VAL A N 1
ATOM 1549 C CA . VAL A 1 213 ? 74.997 25.548 48.325 1.00 24.28 253 VAL A CA 1
ATOM 1550 C C . VAL A 1 213 ? 75.702 26.432 47.320 1.00 24.71 253 VAL A C 1
ATOM 1551 O O . VAL A 1 213 ? 76.916 26.341 47.130 1.00 25.81 253 VAL A O 1
ATOM 1555 N N . TRP A 1 214 ? 74.921 27.291 46.677 1.00 24.36 254 TRP A N 1
ATOM 1556 C CA . TRP A 1 214 ? 75.455 28.183 45.666 1.00 25.08 254 TRP A CA 1
ATOM 1557 C C . TRP A 1 214 ? 76.413 29.225 46.219 1.00 25.79 254 TRP A C 1
ATOM 1558 O O . TRP A 1 214 ? 77.466 29.476 45.638 1.00 27.30 254 TRP A O 1
ATOM 1569 N N . SER A 1 215 ? 76.037 29.847 47.330 1.00 24.88 255 SER A N 1
ATOM 1570 C CA . SER A 1 215 ? 76.874 30.868 47.912 1.00 24.04 255 SER A CA 1
ATOM 1571 C C . SER A 1 215 ? 78.171 30.298 48.481 1.00 25.05 255 SER A C 1
ATOM 1572 O O . SER A 1 215 ? 79.221 30.938 48.384 1.00 24.09 255 SER A O 1
ATOM 1575 N N . ILE A 1 216 ? 78.112 29.095 49.047 1.00 25.50 256 ILE A N 1
ATOM 1576 C CA . ILE A 1 216 ? 79.309 28.457 49.577 1.00 26.61 256 ILE A CA 1
ATOM 1577 C C . ILE A 1 216 ? 80.290 28.159 48.432 1.00 29.46 256 ILE A C 1
ATOM 1578 O O . ILE A 1 216 ? 81.494 28.326 48.593 1.00 31.04 256 ILE A O 1
ATOM 1583 N N . GLU A 1 217 ? 79.794 27.726 47.275 1.00 31.19 257 GLU A N 1
ATOM 1584 C CA . GLU A 1 217 ? 80.689 27.450 46.150 1.00 33.38 257 GLU A CA 1
ATOM 1585 C C . GLU A 1 217 ? 81.277 28.750 45.631 1.00 34.16 257 GLU A C 1
ATOM 1586 O O . GLU A 1 217 ? 82.391 28.792 45.106 1.00 35.16 257 GLU A O 1
ATOM 1592 N N . ALA A 1 218 ? 80.501 29.812 45.770 1.00 33.15 258 ALA A N 1
ATOM 1593 C CA . ALA A 1 218 ? 80.911 31.119 45.305 1.00 33.36 258 ALA A CA 1
ATOM 1594 C C . ALA A 1 218 ? 81.922 31.765 46.240 1.00 34.78 258 ALA A C 1
ATOM 1595 O O . ALA A 1 218 ? 82.932 32.315 45.795 1.00 36.17 258 ALA A O 1
ATOM 1597 N N . TYR A 1 219 ? 81.641 31.698 47.537 1.00 34.56 259 TYR A N 1
ATOM 1598 C CA . TYR A 1 219 ? 82.501 32.299 48.545 1.00 33.37 259 TYR A CA 1
ATOM 1599 C C . TYR A 1 219 ? 83.886 31.650 48.597 1.00 35.92 259 TYR A C 1
ATOM 1600 O O . TYR A 1 219 ? 84.904 32.341 48.677 1.00 36.12 259 TYR A O 1
ATOM 1609 N N . ARG A 1 220 ? 83.925 30.323 48.538 1.00 36.71 260 ARG A N 1
ATOM 1610 C CA . ARG A 1 220 ? 85.197 29.614 48.608 1.00 38.20 260 ARG A CA 1
ATOM 1611 C C . ARG A 1 220 ? 86.170 29.946 47.471 1.00 40.60 260 ARG A C 1
ATOM 1612 O O . ARG A 1 220 ? 87.294 29.453 47.460 1.00 42.67 260 ARG A O 1
ATOM 1620 N N . LYS A 1 221 ? 85.757 30.781 46.524 1.00 42.19 261 LYS A N 1
ATOM 1621 C CA . LYS A 1 221 ? 86.641 31.157 45.426 1.00 43.60 261 LYS A CA 1
ATOM 1622 C C . LYS A 1 221 ? 87.220 32.550 45.644 1.00 45.90 261 LYS A C 1
ATOM 1623 O O . LYS A 1 221 ? 88.207 32.913 45.013 1.00 46.33 261 LYS A O 1
ATOM 1629 N N . LYS A 1 222 ? 86.600 33.338 46.520 1.00 48.68 262 LYS A N 1
ATOM 1630 C CA . LYS A 1 222 ? 87.099 34.681 46.799 1.00 51.03 262 LYS A CA 1
ATOM 1631 C C . LYS A 1 222 ? 88.447 34.571 47.488 1.00 52.76 262 LYS A C 1
ATOM 1632 O O . LYS A 1 222 ? 88.596 33.821 48.456 1.00 52.83 262 LYS A O 1
ATOM 1638 N N . GLU A 1 223 ? 89.427 35.319 46.993 1.00 54.31 263 GLU A N 1
ATOM 1639 C CA . GLU A 1 223 ? 90.761 35.292 47.580 1.00 55.25 263 GLU A CA 1
ATOM 1640 C C . GLU A 1 223 ? 90.768 35.983 48.943 1.00 53.15 263 GLU A C 1
ATOM 1641 O O . GLU A 1 223 ? 91.695 35.806 49.728 1.00 53.83 263 GLU A O 1
ATOM 1647 N N . ASP A 1 224 ? 89.730 36.760 49.226 1.00 50.42 264 ASP A N 1
ATOM 1648 C CA . ASP A 1 224 ? 89.652 37.472 50.493 1.00 48.20 264 ASP A CA 1
ATOM 1649 C C . ASP A 1 224 ? 88.454 37.036 51.332 1.00 45.68 264 ASP A C 1
ATOM 1650 O O . ASP A 1 224 ? 87.954 37.798 52.157 1.00 44.75 264 ASP A O 1
ATOM 1655 N N . ALA A 1 225 ? 87.992 35.812 51.113 1.00 43.39 265 ALA A N 1
ATOM 1656 C CA . ALA A 1 225 ? 86.858 35.294 51.856 1.00 40.75 265 ALA A CA 1
ATOM 1657 C C . ALA A 1 225 ? 87.276 34.887 53.263 1.00 39.10 265 ALA A C 1
ATOM 1658 O O . ALA A 1 225 ? 88.282 34.202 53.452 1.00 38.39 265 ALA A O 1
ATOM 1660 N N . ASN A 1 226 ? 86.497 35.321 54.249 1.00 37.06 266 ASN A N 1
ATOM 1661 C CA . ASN A 1 226 ? 86.757 35.008 55.649 1.00 34.99 266 ASN A CA 1
ATOM 1662 C C . ASN A 1 226 ? 86.830 33.490 55.815 1.00 33.96 266 ASN A C 1
ATOM 1663 O O . ASN A 1 226 ? 85.804 32.813 55.795 1.00 34.03 266 ASN A O 1
ATOM 1668 N N . GLN A 1 227 ? 88.033 32.962 56.005 1.00 32.16 267 GLN A N 1
ATOM 1669 C CA . GLN A 1 227 ? 88.206 31.522 56.140 1.00 31.69 267 GLN A CA 1
ATOM 1670 C C . GLN A 1 227 ? 87.422 30.894 57.292 1.00 31.77 267 GLN A C 1
ATOM 1671 O O . GLN A 1 227 ? 86.838 29.816 57.143 1.00 33.03 267 GLN A O 1
ATOM 1677 N N . VAL A 1 228 ? 87.401 31.565 58.437 1.00 30.49 268 VAL A N 1
ATOM 1678 C CA . VAL A 1 228 ? 86.663 31.053 59.593 1.00 29.52 268 VAL A CA 1
ATOM 1679 C C . VAL A 1 228 ? 85.179 30.878 59.241 1.00 28.80 268 VAL A C 1
ATOM 1680 O O . VAL A 1 228 ? 84.588 29.831 59.490 1.00 30.45 268 VAL A O 1
ATOM 1684 N N . LEU A 1 229 ? 84.594 31.910 58.652 1.00 26.07 269 LEU A N 1
ATOM 1685 C CA . LEU A 1 229 ? 83.205 31.877 58.263 1.00 24.34 269 LEU A CA 1
ATOM 1686 C C . LEU A 1 229 ? 82.948 30.825 57.186 1.00 25.70 269 LEU A C 1
ATOM 1687 O O . LEU A 1 229 ? 81.938 30.114 57.216 1.00 25.15 269 LEU A O 1
ATOM 1692 N N . LEU A 1 230 ? 83.865 30.736 56.229 1.00 25.55 270 LEU A N 1
ATOM 1693 C CA . LEU A 1 230 ? 83.747 29.783 55.137 1.00 24.94 270 LEU A CA 1
ATOM 1694 C C . LEU A 1 230 ? 83.778 28.347 55.657 1.00 26.32 270 LEU A C 1
ATOM 1695 O O . LEU A 1 230 ? 82.969 27.504 55.240 1.00 25.87 270 LEU A O 1
ATOM 1700 N N . GLU A 1 231 ? 84.696 28.058 56.577 1.00 27.07 271 GLU A N 1
ATOM 1701 C CA . GLU A 1 231 ? 84.775 26.704 57.124 1.00 27.98 271 GLU A CA 1
ATOM 1702 C C . GLU A 1 231 ? 83.524 26.340 57.918 1.00 26.40 271 GLU A C 1
ATOM 1703 O O . GLU A 1 231 ? 83.050 25.210 57.863 1.00 26.18 271 GLU A O 1
ATOM 1709 N N . LEU A 1 232 ? 82.996 27.308 58.654 1.00 24.65 272 LEU A N 1
ATOM 1710 C CA . LEU A 1 232 ? 81.814 27.080 59.457 1.00 22.80 272 LEU A CA 1
ATOM 1711 C C . LEU A 1 232 ? 80.611 26.772 58.551 1.00 21.74 272 LEU A C 1
ATOM 1712 O O . LEU A 1 232 ? 79.841 25.860 58.826 1.00 21.25 272 LEU A O 1
ATOM 1717 N N . ALA A 1 233 ? 80.473 27.534 57.468 1.00 20.37 273 ALA A N 1
ATOM 1718 C CA . ALA A 1 233 ? 79.385 27.355 56.522 1.00 17.94 273 ALA A CA 1
ATOM 1719 C C . ALA A 1 233 ? 79.385 25.943 55.961 1.00 19.39 273 ALA A C 1
ATOM 1720 O O . ALA A 1 233 ? 78.354 25.268 55.903 1.00 19.04 273 ALA A O 1
ATOM 1722 N N . ILE A 1 234 ? 80.558 25.501 55.533 1.00 20.55 274 ILE A N 1
ATOM 1723 C CA . ILE A 1 234 ? 80.717 24.173 54.967 1.00 20.06 274 ILE A CA 1
ATOM 1724 C C . ILE A 1 234 ? 80.443 23.091 55.989 1.00 20.88 274 ILE A C 1
ATOM 1725 O O . ILE A 1 234 ? 79.749 22.114 55.715 1.00 20.85 274 ILE A O 1
ATOM 1730 N N . LEU A 1 235 ? 81.002 23.265 57.171 1.00 22.70 275 LEU A N 1
ATOM 1731 C CA . LEU A 1 235 ? 80.850 22.274 58.211 1.00 25.22 275 LEU A CA 1
ATOM 1732 C C . LEU A 1 235 ? 79.393 22.158 58.623 1.00 25.66 275 LEU A C 1
ATOM 1733 O O . LEU A 1 235 ? 78.856 21.057 58.753 1.00 25.94 275 LEU A O 1
ATOM 1738 N N . ASP A 1 236 ? 78.746 23.301 58.814 1.00 25.74 276 ASP A N 1
ATOM 1739 C CA . ASP A 1 236 ? 77.350 23.307 59.215 1.00 24.30 276 ASP A CA 1
ATOM 1740 C C . ASP A 1 236 ? 76.453 22.727 58.116 1.00 24.37 276 ASP A C 1
ATOM 1741 O O . ASP A 1 236 ? 75.563 21.921 58.394 1.00 25.09 276 ASP A O 1
ATOM 1746 N N . TYR A 1 237 ? 76.701 23.111 56.868 1.00 23.58 277 TYR A N 1
ATOM 1747 C CA . TYR A 1 237 ? 75.902 22.608 55.750 1.00 22.69 277 TYR A CA 1
ATOM 1748 C C . TYR A 1 237 ? 75.907 21.071 55.670 1.00 22.46 277 TYR A C 1
ATOM 1749 O O . TYR A 1 237 ? 74.860 20.451 55.493 1.00 22.58 277 TYR A O 1
ATOM 1758 N N . ASN A 1 238 ? 77.087 20.468 55.782 1.00 22.99 278 ASN A N 1
ATOM 1759 C CA . ASN A 1 238 ? 77.204 19.025 55.720 1.00 22.01 278 ASN A CA 1
ATOM 1760 C C . ASN A 1 238 ? 76.589 18.353 56.928 1.00 23.53 278 ASN A C 1
ATOM 1761 O O . ASN A 1 238 ? 76.129 17.215 56.850 1.00 24.16 278 ASN A O 1
ATOM 1766 N N . MET A 1 239 ? 76.587 19.053 58.053 1.00 24.32 279 MET A N 1
ATOM 1767 C CA . MET A 1 239 ? 76.017 18.496 59.258 1.00 24.50 279 MET A CA 1
ATOM 1768 C C . MET A 1 239 ? 74.513 18.384 59.092 1.00 26.18 279 MET A C 1
ATOM 1769 O O . MET A 1 239 ? 73.917 17.357 59.402 1.00 27.74 279 MET A O 1
ATOM 1774 N N . ILE A 1 240 ? 73.894 19.450 58.605 1.00 26.36 280 ILE A N 1
ATOM 1775 C CA . ILE A 1 240 ? 72.457 19.447 58.410 1.00 24.59 280 ILE A CA 1
ATOM 1776 C C . ILE A 1 240 ? 72.055 18.415 57.367 1.00 25.40 280 ILE A C 1
ATOM 1777 O O . ILE A 1 240 ? 71.050 17.723 57.533 1.00 23.44 280 ILE A O 1
ATOM 1782 N N . GLN A 1 241 ? 72.850 18.300 56.306 1.00 26.05 281 GLN A N 1
ATOM 1783 C CA . GLN A 1 241 ? 72.560 17.341 55.248 1.00 27.35 281 GLN A CA 1
ATOM 1784 C C . GLN A 1 241 ? 72.536 15.927 55.807 1.00 29.23 281 GLN A C 1
ATOM 1785 O O . GLN A 1 241 ? 71.768 15.077 55.344 1.00 30.87 281 GLN A O 1
ATOM 1791 N N . SER A 1 242 ? 73.372 15.673 56.809 1.00 29.69 282 SER A N 1
ATOM 1792 C CA . SER A 1 242 ? 73.432 14.346 57.411 1.00 29.87 282 SER A CA 1
ATOM 1793 C C . SER A 1 242 ? 72.096 14.020 58.065 1.00 28.12 282 SER A C 1
ATOM 1794 O O . SER A 1 242 ? 71.629 12.883 57.997 1.00 29.32 282 SER A O 1
ATOM 1797 N N . VAL A 1 243 ? 71.489 15.021 58.700 1.00 25.34 283 VAL A N 1
ATOM 1798 C CA . VAL A 1 243 ? 70.192 14.826 59.337 1.00 23.97 283 VAL A CA 1
ATOM 1799 C C . VAL A 1 243 ? 69.158 14.462 58.266 1.00 23.96 283 VAL A C 1
ATOM 1800 O O . VAL A 1 243 ? 68.373 13.528 58.436 1.00 23.46 283 VAL A O 1
ATOM 1804 N N . TYR A 1 244 ? 69.173 15.197 57.158 1.00 23.10 284 TYR A N 1
ATOM 1805 C CA . TYR A 1 244 ? 68.246 14.932 56.064 1.00 22.90 284 TYR A CA 1
ATOM 1806 C C . TYR A 1 244 ? 68.373 13.489 55.596 1.00 23.69 284 TYR A C 1
ATOM 1807 O O . TYR A 1 244 ? 67.376 12.805 55.361 1.00 22.28 284 TYR A O 1
ATOM 1816 N N . GLN A 1 245 ? 69.612 13.036 55.442 1.00 25.34 285 GLN A N 1
ATOM 1817 C CA . GLN A 1 245 ? 69.866 11.674 54.998 1.00 27.76 285 GLN A CA 1
ATOM 1818 C C . GLN A 1 245 ? 69.307 10.677 55.995 1.00 28.46 285 GLN A C 1
ATOM 1819 O O . GLN A 1 245 ? 68.749 9.651 55.611 1.00 27.41 285 GLN A O 1
ATOM 1825 N N . ARG A 1 246 ? 69.461 10.990 57.276 1.00 29.13 286 ARG A N 1
ATOM 1826 C CA . ARG A 1 246 ? 68.949 10.139 58.332 1.00 31.51 286 ARG A CA 1
ATOM 1827 C C . ARG A 1 246 ? 67.421 10.187 58.261 1.00 32.23 286 ARG A C 1
ATOM 1828 O O . ARG A 1 246 ? 66.773 9.153 58.369 1.00 33.38 286 ARG A O 1
ATOM 1836 N N . ASP A 1 247 ? 66.852 11.385 58.077 1.00 31.78 287 ASP A N 1
ATOM 1837 C CA . ASP A 1 247 ? 65.394 11.545 57.983 1.00 30.28 287 ASP A CA 1
ATOM 1838 C C . ASP A 1 247 ? 64.847 10.748 56.801 1.00 29.80 287 ASP A C 1
ATOM 1839 O O . ASP A 1 247 ? 63.888 9.981 56.930 1.00 29.22 287 ASP A O 1
ATOM 1844 N N . LEU A 1 248 ? 65.466 10.945 55.646 1.00 28.89 288 LEU A N 1
ATOM 1845 C CA . LEU A 1 248 ? 65.060 10.274 54.423 1.00 30.09 288 LEU A CA 1
ATOM 1846 C C . LEU A 1 248 ? 65.218 8.766 54.506 1.00 32.17 288 LEU A C 1
ATOM 1847 O O . LEU A 1 248 ? 64.496 8.013 53.856 1.00 34.36 288 LEU A O 1
ATOM 1852 N N . ARG A 1 249 ? 66.177 8.331 55.304 1.00 34.66 289 ARG A N 1
ATOM 1853 C CA . ARG A 1 249 ? 66.434 6.918 55.478 1.00 36.32 289 ARG A CA 1
ATOM 1854 C C . ARG A 1 249 ? 65.275 6.265 56.228 1.00 37.02 289 ARG A C 1
ATOM 1855 O O . ARG A 1 249 ? 64.821 5.190 55.848 1.00 38.27 289 ARG A O 1
ATOM 1863 N N . GLU A 1 250 ? 64.801 6.911 57.291 1.00 37.72 290 GLU A N 1
ATOM 1864 C CA . GLU A 1 250 ? 63.680 6.375 58.064 1.00 38.76 290 GLU A CA 1
ATOM 1865 C C . GLU A 1 250 ? 62.403 6.423 57.237 1.00 37.43 290 GLU A C 1
ATOM 1866 O O . GLU A 1 250 ? 61.610 5.488 57.247 1.00 37.50 290 GLU A O 1
ATOM 1872 N N . THR A 1 251 ? 62.207 7.525 56.525 1.00 35.50 291 THR A N 1
ATOM 1873 C CA . THR A 1 251 ? 61.013 7.678 55.727 1.00 34.25 291 THR A CA 1
ATOM 1874 C C . THR A 1 251 ? 61.022 6.746 54.519 1.00 34.16 291 THR A C 1
ATOM 1875 O O . THR A 1 251 ? 59.972 6.239 54.120 1.00 33.98 291 THR A O 1
ATOM 1879 N N . SER A 1 252 ? 62.197 6.502 53.945 1.00 34.71 292 SER A N 1
ATOM 1880 C CA . SER A 1 252 ? 62.299 5.589 52.801 1.00 35.28 292 SER A CA 1
ATOM 1881 C C . SER A 1 252 ? 61.949 4.166 53.242 1.00 36.95 292 SER A C 1
ATOM 1882 O O . SER A 1 252 ? 61.439 3.368 52.453 1.00 37.44 292 SER A O 1
ATOM 1885 N N . ARG A 1 253 ? 62.230 3.858 54.506 1.00 36.76 293 ARG A N 1
ATOM 1886 C CA . ARG A 1 253 ? 61.952 2.542 55.063 1.00 36.70 293 ARG A CA 1
ATOM 1887 C C . ARG A 1 253 ? 60.443 2.396 55.210 1.00 34.74 293 ARG A C 1
ATOM 1888 O O . ARG A 1 253 ? 59.859 1.371 54.848 1.00 34.32 293 ARG A O 1
ATOM 1896 N N . TRP A 1 254 ? 59.826 3.439 55.757 1.00 32.23 294 TRP A N 1
ATOM 1897 C CA . TRP A 1 254 ? 58.386 3.472 55.960 1.00 30.13 294 TRP A CA 1
ATOM 1898 C C . TRP A 1 254 ? 57.683 3.345 54.617 1.00 28.74 294 TRP A C 1
ATOM 1899 O O . TRP A 1 254 ? 56.787 2.521 54.454 1.00 27.32 294 TRP A O 1
ATOM 1910 N N . TRP A 1 255 ? 58.099 4.165 53.658 1.00 27.93 295 TRP A N 1
ATOM 1911 C CA . TRP A 1 255 ? 57.498 4.137 52.335 1.00 28.90 295 TRP A CA 1
ATOM 1912 C C . TRP A 1 255 ? 57.531 2.726 51.762 1.00 30.70 295 TRP A C 1
ATOM 1913 O O . TRP A 1 255 ? 56.492 2.163 51.427 1.00 30.38 295 TRP A O 1
ATOM 1924 N N . ARG A 1 256 ? 58.731 2.163 51.653 1.00 33.58 296 ARG A N 1
ATOM 1925 C CA . ARG A 1 256 ? 58.917 0.822 51.121 1.00 36.13 296 ARG A CA 1
ATOM 1926 C C . ARG A 1 256 ? 58.101 -0.197 51.912 1.00 35.29 296 ARG A C 1
ATOM 1927 O O . ARG A 1 256 ? 57.593 -1.170 51.358 1.00 32.83 296 ARG A O 1
ATOM 1935 N N . ARG A 1 257 ? 57.966 0.047 53.209 1.00 36.44 297 ARG A N 1
ATOM 1936 C CA . ARG A 1 257 ? 57.192 -0.827 54.083 1.00 37.61 297 ARG A CA 1
ATOM 1937 C C . ARG A 1 257 ? 55.743 -0.864 53.582 1.00 35.72 297 ARG A C 1
ATOM 1938 O O . ARG A 1 257 ? 55.171 -1.935 53.401 1.00 36.12 297 ARG A O 1
ATOM 1946 N N . VAL A 1 258 ? 55.161 0.318 53.374 1.00 33.55 298 VAL A N 1
ATOM 1947 C CA . VAL A 1 258 ? 53.789 0.463 52.890 1.00 30.98 298 VAL A CA 1
ATOM 1948 C C . VAL A 1 258 ? 53.627 -0.194 51.520 1.00 31.00 298 VAL A C 1
ATOM 1949 O O . VAL A 1 258 ? 52.556 -0.708 51.197 1.00 30.41 298 VAL A O 1
ATOM 1953 N N . GLY A 1 259 ? 54.695 -0.146 50.725 1.00 31.03 299 GLY A N 1
ATOM 1954 C CA . GLY A 1 259 ? 54.714 -0.753 49.407 1.00 31.88 299 GLY A CA 1
ATOM 1955 C C . GLY A 1 259 ? 53.610 -0.353 48.455 1.00 33.42 299 GLY A C 1
ATOM 1956 O O . GLY A 1 259 ? 53.394 -1.017 47.446 1.00 35.11 299 GLY A O 1
ATOM 1957 N N . LEU A 1 260 ? 52.922 0.736 48.761 1.00 35.35 300 LEU A N 1
ATOM 1958 C CA . LEU A 1 260 ? 51.827 1.214 47.929 1.00 37.21 300 LEU A CA 1
ATOM 1959 C C . LEU A 1 260 ? 52.286 1.531 46.513 1.00 38.25 300 LEU A C 1
ATOM 1960 O O . LEU A 1 260 ? 51.560 1.317 45.543 1.00 37.93 300 LEU A O 1
ATOM 1965 N N . ALA A 1 261 ? 53.504 2.041 46.401 1.00 40.20 301 ALA A N 1
ATOM 1966 C CA . ALA A 1 261 ? 54.058 2.408 45.107 1.00 41.39 301 ALA A CA 1
ATOM 1967 C C . ALA A 1 261 ? 54.346 1.213 44.206 1.00 41.96 301 ALA A C 1
ATOM 1968 O O . ALA A 1 261 ? 54.323 1.338 42.981 1.00 44.55 301 ALA A O 1
ATOM 1970 N N . THR A 1 262 ? 54.640 0.059 44.793 1.00 40.55 302 THR A N 1
ATOM 1971 C CA . THR A 1 262 ? 54.934 -1.112 43.980 1.00 38.34 302 THR A CA 1
ATOM 1972 C C . THR A 1 262 ? 53.673 -1.887 43.625 1.00 36.25 302 THR A C 1
ATOM 1973 O O . THR A 1 262 ? 53.580 -2.450 42.543 1.00 36.07 302 THR A O 1
ATOM 1977 N N . LYS A 1 263 ? 52.701 -1.899 44.529 1.00 35.36 303 LYS A N 1
ATOM 1978 C CA . LYS A 1 263 ? 51.447 -2.604 44.292 1.00 34.93 303 LYS A CA 1
ATOM 1979 C C . LYS A 1 263 ? 50.542 -1.914 43.272 1.00 34.89 303 LYS A C 1
ATOM 1980 O O . LYS A 1 263 ? 49.646 -2.544 42.717 1.00 35.48 303 LYS A O 1
ATOM 1986 N N . LEU A 1 264 ? 50.763 -0.625 43.028 1.00 35.21 304 LEU A N 1
ATOM 1987 C CA . LEU A 1 264 ? 49.955 0.101 42.054 1.00 36.32 304 LEU A CA 1
ATOM 1988 C C . LEU A 1 264 ? 50.827 0.403 40.845 1.00 36.96 304 LEU A C 1
ATOM 1989 O O . LEU A 1 264 ? 51.554 1.398 40.798 1.00 37.97 304 LEU A O 1
ATOM 1994 N N . HIS A 1 265 ? 50.745 -0.488 39.868 1.00 37.78 305 HIS A N 1
ATOM 1995 C CA . HIS A 1 265 ? 51.524 -0.399 38.643 1.00 38.23 305 HIS A CA 1
ATOM 1996 C C . HIS A 1 265 ? 51.388 0.910 37.861 1.00 36.62 305 HIS A C 1
ATOM 1997 O O . HIS A 1 265 ? 52.261 1.248 37.065 1.00 38.61 305 HIS A O 1
ATOM 2004 N N . PHE A 1 266 ? 50.318 1.657 38.096 1.00 33.36 306 PHE A N 1
ATOM 2005 C CA . PHE A 1 266 ? 50.106 2.901 37.371 1.00 28.97 306 PHE A CA 1
ATOM 2006 C C . PHE A 1 266 ? 50.690 4.107 38.093 1.00 29.51 306 PHE A C 1
ATOM 2007 O O . PHE A 1 266 ? 50.991 5.122 37.468 1.00 29.31 306 PHE A O 1
ATOM 2015 N N . ALA A 1 267 ? 50.849 3.981 39.410 1.00 30.20 307 ALA A N 1
ATOM 2016 C CA . ALA A 1 267 ? 51.355 5.058 40.253 1.00 30.29 307 ALA A CA 1
ATOM 2017 C C . ALA A 1 267 ? 52.850 5.304 40.166 1.00 31.75 307 ALA A C 1
ATOM 2018 O O . ALA A 1 267 ? 53.634 4.384 39.940 1.00 33.61 307 ALA A O 1
ATOM 2020 N N . ARG A 1 268 ? 53.241 6.558 40.353 1.00 32.94 308 ARG A N 1
ATOM 2021 C CA . ARG A 1 268 ? 54.651 6.904 40.305 1.00 34.57 308 ARG A CA 1
ATOM 2022 C C . ARG A 1 268 ? 55.165 7.211 41.713 1.00 36.04 308 ARG A C 1
ATOM 2023 O O . ARG A 1 268 ? 54.446 7.767 42.544 1.00 36.17 308 ARG A O 1
ATOM 2031 N N . ASP A 1 269 ? 56.409 6.807 41.970 1.00 36.77 309 ASP A N 1
ATOM 2032 C CA . ASP A 1 269 ? 57.079 7.000 43.257 1.00 37.91 309 ASP A CA 1
ATOM 2033 C C . ASP A 1 269 ? 57.822 8.337 43.264 1.00 37.83 309 ASP A C 1
ATOM 2034 O O . ASP A 1 269 ? 58.723 8.567 42.448 1.00 37.50 309 ASP A O 1
ATOM 2039 N N . ARG A 1 270 ? 57.443 9.211 44.192 1.00 36.34 310 ARG A N 1
ATOM 2040 C CA . ARG A 1 270 ? 58.061 10.527 44.316 1.00 36.33 310 ARG A CA 1
ATOM 2041 C C . ARG A 1 270 ? 58.458 10.830 45.763 1.00 35.70 310 ARG A C 1
ATOM 2042 O O . ARG A 1 270 ? 58.292 11.951 46.225 1.00 37.14 310 ARG A O 1
ATOM 2050 N N . LEU A 1 271 ? 58.987 9.833 46.467 1.00 35.54 311 LEU A N 1
ATOM 2051 C CA . LEU A 1 271 ? 59.400 9.993 47.861 1.00 34.17 311 LEU A CA 1
ATOM 2052 C C . LEU A 1 271 ? 60.615 10.921 47.969 1.00 32.85 311 LEU A C 1
ATOM 2053 O O . LEU A 1 271 ? 60.606 11.870 48.752 1.00 31.76 311 LEU A O 1
ATOM 2058 N N . ILE A 1 272 ? 61.649 10.653 47.174 1.00 31.49 312 ILE A N 1
ATOM 2059 C CA . ILE A 1 272 ? 62.854 11.476 47.190 1.00 31.24 312 ILE A CA 1
ATOM 2060 C C . ILE A 1 272 ? 62.523 12.915 46.772 1.00 30.70 312 ILE A C 1
ATOM 2061 O O . ILE A 1 272 ? 62.953 13.871 47.418 1.00 30.57 312 ILE A O 1
ATOM 2066 N N . GLU A 1 273 ? 61.758 13.071 45.694 1.00 30.64 313 GLU A N 1
ATOM 2067 C CA . GLU A 1 273 ? 61.392 14.406 45.220 1.00 31.75 313 GLU A CA 1
ATOM 2068 C C . GLU A 1 273 ? 60.530 15.136 46.261 1.00 31.07 313 GLU A C 1
ATOM 2069 O O . GLU A 1 273 ? 60.625 16.360 46.421 1.00 29.86 313 GLU A O 1
ATOM 2075 N N . SER A 1 274 ? 59.707 14.366 46.974 1.00 29.11 314 SER A N 1
ATOM 2076 C CA . SER A 1 274 ? 58.817 14.893 48.008 1.00 28.22 314 SER A CA 1
ATOM 2077 C C . SER A 1 274 ? 59.612 15.356 49.214 1.00 26.73 314 SER A C 1
ATOM 2078 O O . SER A 1 274 ? 59.270 16.340 49.872 1.00 26.38 314 SER A O 1
ATOM 2081 N N . PHE A 1 275 ? 60.676 14.625 49.511 1.00 25.04 315 PHE A N 1
ATOM 2082 C CA . PHE A 1 275 ? 61.512 14.972 50.640 1.00 23.18 315 PHE A CA 1
ATOM 2083 C C . PHE A 1 275 ? 62.294 16.233 50.306 1.00 21.50 315 PHE A C 1
ATOM 2084 O O . PHE A 1 275 ? 62.438 17.117 51.143 1.00 20.77 315 PHE A O 1
ATOM 2092 N N . TYR A 1 276 ? 62.810 16.293 49.085 1.00 20.46 316 TYR A N 1
ATOM 2093 C CA . TYR A 1 276 ? 63.552 17.451 48.622 1.00 21.86 316 TYR A CA 1
ATOM 2094 C C . TYR A 1 276 ? 62.650 18.672 48.815 1.00 22.11 316 TYR A C 1
ATOM 2095 O O . TYR A 1 276 ? 63.100 19.725 49.259 1.00 22.78 316 TYR A O 1
ATOM 2104 N N . TRP A 1 277 ? 61.372 18.504 48.486 1.00 20.75 317 TRP A N 1
ATOM 2105 C CA . TRP A 1 277 ? 60.362 19.555 48.614 1.00 20.39 317 TRP A CA 1
ATOM 2106 C C . TRP A 1 277 ? 60.165 19.954 50.074 1.00 18.48 317 TRP A C 1
ATOM 2107 O O . TRP A 1 277 ? 59.998 21.129 50.396 1.00 17.71 317 TRP A O 1
ATOM 2118 N N . ALA A 1 278 ? 60.202 18.971 50.963 1.00 17.36 318 ALA A N 1
ATOM 2119 C CA . ALA A 1 278 ? 60.031 19.237 52.388 1.00 16.11 318 ALA A CA 1
ATOM 2120 C C . ALA A 1 278 ? 61.211 20.044 52.934 1.00 16.68 318 ALA A C 1
ATOM 2121 O O . ALA A 1 278 ? 61.043 20.878 53.824 1.00 15.33 318 ALA A O 1
ATOM 2123 N N . VAL A 1 279 ? 62.407 19.800 52.407 1.00 17.08 319 VAL A N 1
ATOM 2124 C CA . VAL A 1 279 ? 63.569 20.535 52.883 1.00 18.66 319 VAL A CA 1
ATOM 2125 C C . VAL A 1 279 ? 63.393 22.030 52.626 1.00 20.07 319 VAL A C 1
ATOM 2126 O O . VAL A 1 279 ? 63.835 22.868 53.417 1.00 20.60 319 VAL A O 1
ATOM 2130 N N . GLY A 1 280 ? 62.735 22.365 51.523 1.00 19.77 320 GLY A N 1
ATOM 2131 C CA . GLY A 1 280 ? 62.510 23.763 51.209 1.00 20.82 320 GLY A CA 1
ATOM 2132 C C . GLY A 1 280 ? 61.564 24.403 52.214 1.00 21.24 320 GLY A C 1
ATOM 2133 O O . GLY A 1 280 ? 61.693 25.588 52.533 1.00 22.90 320 GLY A O 1
ATOM 2134 N N . VAL A 1 281 ? 60.625 23.607 52.725 1.00 18.91 321 VAL A N 1
ATOM 2135 C CA . VAL A 1 281 ? 59.635 24.083 53.680 1.00 17.38 321 VAL A CA 1
ATOM 2136 C C . VAL A 1 281 ? 60.158 24.254 55.103 1.00 18.94 321 VAL A C 1
ATOM 2137 O O . VAL A 1 281 ? 59.773 25.194 55.805 1.00 19.63 321 VAL A O 1
ATOM 2141 N N . ALA A 1 282 ? 61.038 23.352 55.522 1.00 20.10 322 ALA A N 1
ATOM 2142 C CA . ALA A 1 282 ? 61.608 23.400 56.866 1.00 20.51 322 ALA A CA 1
ATOM 2143 C C . ALA A 1 282 ? 63.028 22.839 56.864 1.00 21.45 322 ALA A C 1
ATOM 2144 O O . ALA A 1 282 ? 63.227 21.662 57.144 1.00 21.91 322 ALA A O 1
ATOM 2146 N N . PHE A 1 283 ? 64.017 23.680 56.570 1.00 23.65 323 PHE A N 1
ATOM 2147 C CA . PHE A 1 283 ? 65.410 23.233 56.507 1.00 25.12 323 PHE A CA 1
ATOM 2148 C C . PHE A 1 283 ? 66.084 23.076 57.864 1.00 25.89 323 PHE A C 1
ATOM 2149 O O . PHE A 1 283 ? 66.961 22.232 58.019 1.00 27.09 323 PHE A O 1
ATOM 2157 N N . GLU A 1 284 ? 65.692 23.884 58.845 1.00 27.18 324 GLU A N 1
ATOM 2158 C CA . GLU A 1 284 ? 66.311 23.788 60.167 1.00 28.86 324 GLU A CA 1
ATOM 2159 C C . GLU A 1 284 ? 66.348 22.332 60.623 1.00 28.40 324 GLU A C 1
ATOM 2160 O O . GLU A 1 284 ? 65.344 21.626 60.559 1.00 29.04 324 GLU A O 1
ATOM 2166 N N . PRO A 1 285 ? 67.507 21.871 61.104 1.00 27.84 325 PRO A N 1
ATOM 2167 C CA . PRO A 1 285 ? 67.634 20.483 61.555 1.00 27.25 325 PRO A CA 1
ATOM 2168 C C . PRO A 1 285 ? 66.606 20.003 62.578 1.00 26.74 325 PRO A C 1
ATOM 2169 O O . PRO A 1 285 ? 66.165 18.859 62.514 1.00 26.68 325 PRO A O 1
ATOM 2173 N N . GLN A 1 286 ? 66.208 20.864 63.506 1.00 26.88 326 GLN A N 1
ATOM 2174 C CA . GLN A 1 286 ? 65.232 20.460 64.515 1.00 26.93 326 GLN A CA 1
ATOM 2175 C C . GLN A 1 286 ? 63.832 20.161 63.970 1.00 28.29 326 GLN A C 1
ATOM 2176 O O . GLN A 1 286 ? 62.958 19.734 64.727 1.00 30.58 326 GLN A O 1
ATOM 2182 N N . TYR A 1 287 ? 63.612 20.369 62.671 1.00 27.93 327 TYR A N 1
ATOM 2183 C CA . TYR A 1 287 ? 62.288 20.121 62.077 1.00 27.10 327 TYR A CA 1
ATOM 2184 C C . TYR A 1 287 ? 62.086 18.811 61.305 1.00 27.16 327 TYR A C 1
ATOM 2185 O O . TYR A 1 287 ? 61.381 18.795 60.297 1.00 26.51 327 TYR A O 1
ATOM 2194 N N . SER A 1 288 ? 62.670 17.717 61.787 1.00 27.68 328 SER A N 1
ATOM 2195 C CA . SER A 1 288 ? 62.530 16.432 61.116 1.00 26.75 328 SER A CA 1
ATOM 2196 C C . SER A 1 288 ? 61.086 15.981 60.968 1.00 26.00 328 SER A C 1
ATOM 2197 O O . SER A 1 288 ? 60.705 15.455 59.923 1.00 25.71 328 SER A O 1
ATOM 2200 N N . ASP A 1 289 ? 60.287 16.173 62.011 1.00 26.62 329 ASP A N 1
ATOM 2201 C CA . ASP A 1 289 ? 58.887 15.765 61.958 1.00 27.16 329 ASP A CA 1
ATOM 2202 C C . ASP A 1 289 ? 58.159 16.444 60.818 1.00 26.66 329 ASP A C 1
ATOM 2203 O O . ASP A 1 289 ? 57.482 15.791 60.027 1.00 27.50 329 ASP A O 1
ATOM 2208 N N . CYS A 1 290 ? 58.300 17.762 60.742 1.00 24.42 330 CYS A N 1
ATOM 2209 C CA . CYS A 1 290 ? 57.647 18.529 59.700 1.00 23.25 330 CYS A CA 1
ATOM 2210 C C . CYS A 1 290 ? 58.126 18.036 58.358 1.00 22.65 330 CYS A C 1
ATOM 2211 O O . CYS A 1 290 ? 57.351 17.858 57.417 1.00 22.85 330 CYS A O 1
ATOM 2214 N N . ARG A 1 291 ? 59.428 17.823 58.281 1.00 22.17 331 ARG A N 1
ATOM 2215 C CA . ARG A 1 291 ? 60.046 17.347 57.063 1.00 21.95 331 ARG A CA 1
ATOM 2216 C C . ARG A 1 291 ? 59.439 15.994 56.669 1.00 21.52 331 ARG A C 1
ATOM 2217 O O . ARG A 1 291 ? 59.062 15.785 55.516 1.00 19.76 331 ARG A O 1
ATOM 2225 N N . ASN A 1 292 ? 59.325 15.083 57.632 1.00 21.40 332 ASN A N 1
ATOM 2226 C CA . ASN A 1 292 ? 58.763 13.762 57.350 1.00 22.18 332 ASN A CA 1
ATOM 2227 C C . ASN A 1 292 ? 57.261 13.782 57.122 1.00 21.95 332 ASN A C 1
ATOM 2228 O O . ASN A 1 292 ? 56.743 13.086 56.247 1.00 23.18 332 ASN A O 1
ATOM 2233 N N . SER A 1 293 ? 56.564 14.581 57.916 1.00 19.57 333 SER A N 1
ATOM 2234 C CA . SER A 1 293 ? 55.126 14.709 57.776 1.00 17.91 333 SER A CA 1
ATOM 2235 C C . SER A 1 293 ? 54.823 15.236 56.364 1.00 17.84 333 SER A C 1
ATOM 2236 O O . SER A 1 293 ? 53.995 14.681 55.654 1.00 19.93 333 SER A O 1
ATOM 2239 N N . VAL A 1 294 ? 55.518 16.281 55.937 1.00 16.30 334 VAL A N 1
ATOM 2240 C CA . VAL A 1 294 ? 55.273 16.832 54.617 1.00 15.21 334 VAL A CA 1
ATOM 2241 C C . VAL A 1 294 ? 55.719 15.895 53.493 1.00 16.88 334 VAL A C 1
ATOM 2242 O O . VAL A 1 294 ? 55.078 15.841 52.435 1.00 17.58 334 VAL A O 1
ATOM 2246 N N . ALA A 1 295 ? 56.807 15.156 53.701 1.00 17.45 335 ALA A N 1
ATOM 2247 C CA . ALA A 1 295 ? 57.289 14.217 52.674 1.00 17.23 335 ALA A CA 1
ATOM 2248 C C . ALA A 1 295 ? 56.264 13.100 52.457 1.00 19.32 335 ALA A C 1
ATOM 2249 O O . ALA A 1 295 ? 55.922 12.762 51.322 1.00 18.78 335 ALA A O 1
ATOM 2251 N N . LYS A 1 296 ? 55.776 12.541 53.561 1.00 20.32 336 LYS A N 1
ATOM 2252 C CA . LYS A 1 296 ? 54.795 11.469 53.506 1.00 21.06 336 LYS A CA 1
ATOM 2253 C C . LYS A 1 296 ? 53.507 11.940 52.865 1.00 21.98 336 LYS A C 1
ATOM 2254 O O . LYS A 1 296 ? 52.917 11.265 52.017 1.00 20.05 336 LYS A O 1
ATOM 2260 N N . MET A 1 297 ? 53.065 13.113 53.287 1.00 22.95 337 MET A N 1
ATOM 2261 C CA . MET A 1 297 ? 51.824 13.652 52.773 1.00 24.07 337 MET A CA 1
ATOM 2262 C C . MET A 1 297 ? 51.860 13.874 51.261 1.00 24.04 337 MET A C 1
ATOM 2263 O O . MET A 1 297 ? 50.945 13.466 50.555 1.00 25.04 337 MET A O 1
ATOM 2268 N N . PHE A 1 298 ? 52.918 14.506 50.767 1.00 22.56 338 PHE A N 1
ATOM 2269 C CA . PHE A 1 298 ? 53.050 14.768 49.344 1.00 21.31 338 PHE A CA 1
ATOM 2270 C C . PHE A 1 298 ? 53.157 13.456 48.557 1.00 21.04 338 PHE A C 1
ATOM 2271 O O . PHE A 1 298 ? 52.761 13.375 47.391 1.00 21.56 338 PHE A O 1
ATOM 2279 N N . SER A 1 299 ? 53.696 12.427 49.201 1.00 20.89 339 SER A N 1
ATOM 2280 C CA . SER A 1 299 ? 53.852 11.127 48.558 1.00 21.06 339 SER A CA 1
ATOM 2281 C C . SER A 1 299 ? 52.492 10.487 48.302 1.00 21.93 339 SER A C 1
ATOM 2282 O O . SER A 1 299 ? 52.264 9.862 47.262 1.00 23.50 339 SER A O 1
ATOM 2285 N N . PHE A 1 300 ? 51.590 10.649 49.256 1.00 20.75 340 PHE A N 1
ATOM 2286 C CA . PHE A 1 300 ? 50.260 10.109 49.111 1.00 19.99 340 PHE A CA 1
ATOM 2287 C C . PHE A 1 300 ? 49.508 10.983 48.126 1.00 19.94 340 PHE A C 1
ATOM 2288 O O . PHE A 1 300 ? 48.659 10.505 47.378 1.00 20.63 340 PHE A O 1
ATOM 2296 N N . VAL A 1 301 ? 49.815 12.274 48.126 1.00 19.06 341 VAL A N 1
ATOM 2297 C CA . VAL A 1 301 ? 49.139 13.178 47.209 1.00 17.93 341 VAL A CA 1
ATOM 2298 C C . VAL A 1 301 ? 49.449 12.786 45.775 1.00 18.02 341 VAL A C 1
ATOM 2299 O O . VAL A 1 301 ? 48.580 12.819 44.914 1.00 16.66 341 VAL A O 1
ATOM 2303 N N . THR A 1 302 ? 50.696 12.413 45.532 1.00 17.39 342 THR A N 1
ATOM 2304 C CA . THR A 1 302 ? 51.128 12.022 44.203 1.00 17.77 342 THR A CA 1
ATOM 2305 C C . THR A 1 302 ? 50.311 10.855 43.644 1.00 19.08 342 THR A C 1
ATOM 2306 O O . THR A 1 302 ? 49.827 10.914 42.514 1.00 21.33 342 THR A O 1
ATOM 2310 N N . ILE A 1 303 ? 50.143 9.811 44.449 1.00 18.81 343 ILE A N 1
ATOM 2311 C CA . ILE A 1 303 ? 49.407 8.621 44.045 1.00 18.50 343 ILE A CA 1
ATOM 2312 C C . ILE A 1 303 ? 47.918 8.864 43.870 1.00 18.52 343 ILE A C 1
ATOM 2313 O O . ILE A 1 303 ? 47.298 8.403 42.902 1.00 18.97 343 ILE A O 1
ATOM 2318 N N . ILE A 1 304 ? 47.336 9.577 44.820 1.00 18.96 344 ILE A N 1
ATOM 2319 C CA . ILE A 1 304 ? 45.916 9.870 44.761 1.00 19.31 344 ILE A CA 1
ATOM 2320 C C . ILE A 1 304 ? 45.628 10.829 43.601 1.00 22.21 344 ILE A C 1
ATOM 2321 O O . ILE A 1 304 ? 44.602 10.712 42.930 1.00 22.86 344 ILE A O 1
ATOM 2326 N N . ASP A 1 305 ? 46.541 11.770 43.367 1.00 22.68 345 ASP A N 1
ATOM 2327 C CA . ASP A 1 305 ? 46.389 12.704 42.273 1.00 23.75 345 ASP A CA 1
ATOM 2328 C C . ASP A 1 305 ? 46.319 11.901 40.978 1.00 23.79 345 ASP A C 1
ATOM 2329 O O . ASP A 1 305 ? 45.500 12.188 40.105 1.00 23.95 345 ASP A O 1
ATOM 2334 N N . ASP A 1 306 ? 47.181 10.896 40.851 1.00 24.70 346 ASP A N 1
ATOM 2335 C CA . ASP A 1 306 ? 47.184 10.044 39.661 1.00 24.31 346 ASP A CA 1
ATOM 2336 C C . ASP A 1 306 ? 45.865 9.294 39.521 1.00 22.57 346 ASP A C 1
ATOM 2337 O O . ASP A 1 306 ? 45.366 9.121 38.410 1.00 23.06 346 ASP A O 1
ATOM 2342 N N . ILE A 1 307 ? 45.305 8.862 40.649 1.00 19.77 347 ILE A N 1
ATOM 2343 C CA . ILE A 1 307 ? 44.045 8.124 40.644 1.00 18.84 347 ILE A CA 1
ATOM 2344 C C . ILE A 1 307 ? 42.879 8.925 40.056 1.00 19.28 347 ILE A C 1
ATOM 2345 O O . ILE A 1 307 ? 42.071 8.392 39.296 1.00 20.33 347 ILE A O 1
ATOM 2350 N N . TYR A 1 308 ? 42.798 10.204 40.417 1.00 18.70 348 TYR A N 1
ATOM 2351 C CA . TYR A 1 308 ? 41.746 11.097 39.940 1.00 16.63 348 TYR A CA 1
ATOM 2352 C C . TYR A 1 308 ? 42.065 11.677 38.563 1.00 17.38 348 TYR A C 1
ATOM 2353 O O . TYR A 1 308 ? 41.170 11.898 37.745 1.00 18.82 348 TYR A O 1
ATOM 2362 N N . ASP A 1 309 ? 43.344 11.925 38.306 1.00 18.22 349 ASP A N 1
ATOM 2363 C CA . ASP A 1 309 ? 43.745 12.514 37.040 1.00 20.47 349 ASP A CA 1
ATOM 2364 C C . ASP A 1 309 ? 43.662 11.606 35.826 1.00 22.21 349 ASP A C 1
ATOM 2365 O O . ASP A 1 309 ? 43.226 12.046 34.764 1.00 22.85 349 ASP A O 1
ATOM 2370 N N . VAL A 1 310 ? 44.068 10.346 35.967 1.00 22.47 350 VAL A N 1
ATOM 2371 C CA . VAL A 1 310 ? 44.045 9.460 34.817 1.00 21.90 350 VAL A CA 1
ATOM 2372 C C . VAL A 1 310 ? 43.539 8.030 34.985 1.00 23.06 350 VAL A C 1
ATOM 2373 O O . VAL A 1 310 ? 42.920 7.486 34.066 1.00 25.49 350 VAL A O 1
ATOM 2377 N N . TYR A 1 311 ? 43.770 7.431 36.148 1.00 22.33 351 TYR A N 1
ATOM 2378 C CA . TYR A 1 311 ? 43.376 6.043 36.376 1.00 22.67 351 TYR A CA 1
ATOM 2379 C C . TYR A 1 311 ? 41.922 5.729 36.730 1.00 23.79 351 TYR A C 1
ATOM 2380 O O . TYR A 1 311 ? 41.312 4.854 36.118 1.00 24.85 351 TYR A O 1
ATOM 2389 N N . GLY A 1 312 ? 41.366 6.429 37.716 1.00 22.27 352 GLY A N 1
ATOM 2390 C CA . GLY A 1 312 ? 40.000 6.152 38.136 1.00 20.56 352 GLY A CA 1
ATOM 2391 C C . GLY A 1 312 ? 38.839 6.691 37.314 1.00 20.55 352 GLY A C 1
ATOM 2392 O O . GLY A 1 312 ? 38.945 7.742 36.689 1.00 22.31 352 GLY A O 1
ATOM 2393 N N . THR A 1 313 ? 37.727 5.962 37.309 1.00 19.85 353 THR A N 1
ATOM 2394 C CA . THR A 1 313 ? 36.534 6.403 36.588 1.00 20.14 353 THR A CA 1
ATOM 2395 C C . THR A 1 313 ? 35.741 7.241 37.578 1.00 20.17 353 THR A C 1
ATOM 2396 O O . THR A 1 313 ? 35.872 7.062 38.792 1.00 20.60 353 THR A O 1
ATOM 2400 N N . LEU A 1 314 ? 34.909 8.138 37.070 1.00 19.18 354 LEU A N 1
ATOM 2401 C CA . LEU A 1 314 ? 34.123 8.970 37.957 1.00 21.09 354 LEU A CA 1
ATOM 2402 C C . LEU A 1 314 ? 33.363 8.172 39.020 1.00 22.29 354 LEU A C 1
ATOM 2403 O O . LEU A 1 314 ? 33.326 8.586 40.173 1.00 22.14 354 LEU A O 1
ATOM 2408 N N . ASP A 1 315 ? 32.769 7.033 38.671 1.00 24.07 355 ASP A N 1
ATOM 2409 C CA . ASP A 1 315 ? 32.049 6.274 39.698 1.00 26.32 355 ASP A CA 1
ATOM 2410 C C . ASP A 1 315 ? 32.948 5.875 40.870 1.00 27.35 355 ASP A C 1
ATOM 2411 O O . ASP A 1 315 ? 32.542 5.984 42.031 1.00 28.55 355 ASP A O 1
ATOM 2416 N N . GLU A 1 316 ? 34.165 5.422 40.574 1.00 27.50 356 GLU A N 1
ATOM 2417 C CA . GLU A 1 316 ? 35.106 5.015 41.616 1.00 25.35 356 GLU A CA 1
ATOM 2418 C C . GLU A 1 316 ? 35.596 6.223 42.398 1.00 25.11 356 GLU A C 1
ATOM 2419 O O . GLU A 1 316 ? 35.693 6.183 43.626 1.00 23.44 356 GLU A O 1
ATOM 2425 N N . LEU A 1 317 ? 35.918 7.294 41.676 1.00 24.28 357 LEU A N 1
ATOM 2426 C CA . LEU A 1 317 ? 36.413 8.509 42.310 1.00 23.71 357 LEU A CA 1
ATOM 2427 C C . LEU A 1 317 ? 35.375 9.040 43.280 1.00 23.51 357 LEU A C 1
ATOM 2428 O O . LEU A 1 317 ? 35.699 9.604 44.325 1.00 26.12 357 LEU A O 1
ATOM 2433 N N . GLU A 1 318 ? 34.120 8.841 42.926 1.00 23.89 358 GLU A N 1
ATOM 2434 C CA . GLU A 1 318 ? 33.023 9.282 43.757 1.00 24.33 358 GLU A CA 1
ATOM 2435 C C . GLU A 1 318 ? 33.051 8.489 45.074 1.00 23.91 358 GLU A C 1
ATOM 2436 O O . GLU A 1 318 ? 32.880 9.056 46.153 1.00 25.36 358 GLU A O 1
ATOM 2442 N N . LEU A 1 319 ? 33.285 7.180 44.977 1.00 23.25 359 LEU A N 1
ATOM 2443 C CA . LEU A 1 319 ? 33.344 6.295 46.147 1.00 22.43 359 LEU A CA 1
ATOM 2444 C C . LEU A 1 319 ? 34.521 6.581 47.078 1.00 22.71 359 LEU A C 1
ATOM 2445 O O . LEU A 1 319 ? 34.379 6.547 48.301 1.00 23.00 359 LEU A O 1
ATOM 2450 N N . PHE A 1 320 ? 35.685 6.845 46.494 1.00 22.37 360 PHE A N 1
ATOM 2451 C CA . PHE A 1 320 ? 36.887 7.118 47.265 1.00 20.97 360 PHE A CA 1
ATOM 2452 C C . PHE A 1 320 ? 36.681 8.426 48.013 1.00 21.74 360 PHE A C 1
ATOM 2453 O O . PHE A 1 320 ? 36.943 8.519 49.211 1.00 22.80 360 PHE A O 1
ATOM 2461 N N . THR A 1 321 ? 36.203 9.439 47.298 1.00 20.28 361 THR A N 1
ATOM 2462 C CA . THR A 1 321 ? 35.957 10.737 47.912 1.00 20.73 361 THR A CA 1
ATOM 2463 C C . THR A 1 321 ? 35.009 10.545 49.089 1.00 21.77 361 THR A C 1
ATOM 2464 O O . THR A 1 321 ? 35.187 11.121 50.165 1.00 20.18 361 THR A O 1
ATOM 2468 N N . ASP A 1 322 ? 33.991 9.726 48.870 1.00 22.58 362 ASP A N 1
ATOM 2469 C CA . ASP A 1 322 ? 33.025 9.464 49.912 1.00 23.13 362 ASP A CA 1
ATOM 2470 C C . ASP A 1 322 ? 33.715 8.824 51.109 1.00 22.23 362 ASP A C 1
ATOM 2471 O O . ASP A 1 322 ? 33.497 9.217 52.257 1.00 20.76 362 ASP A O 1
ATOM 2476 N N . ALA A 1 323 ? 34.557 7.835 50.836 1.00 21.91 363 ALA A N 1
ATOM 2477 C CA . ALA A 1 323 ? 35.279 7.139 51.899 1.00 21.17 363 ALA A CA 1
ATOM 2478 C C . ALA A 1 323 ? 36.142 8.084 52.741 1.00 20.45 363 ALA A C 1
ATOM 2479 O O . ALA A 1 323 ? 36.187 7.952 53.962 1.00 20.60 363 ALA A O 1
ATOM 2481 N N . VAL A 1 324 ? 36.834 9.028 52.107 1.00 19.98 364 VAL A N 1
ATOM 2482 C CA . VAL A 1 324 ? 37.664 9.946 52.878 1.00 20.57 364 VAL A CA 1
ATOM 2483 C C . VAL A 1 324 ? 36.833 10.888 53.746 1.00 21.55 364 VAL A C 1
ATOM 2484 O O . VAL A 1 324 ? 37.285 11.318 54.808 1.00 23.38 364 VAL A O 1
ATOM 2488 N N . GLU A 1 325 ? 35.617 11.206 53.315 1.00 22.36 365 GLU A N 1
ATOM 2489 C CA . GLU A 1 325 ? 34.773 12.087 54.115 1.00 23.41 365 GLU A CA 1
ATOM 2490 C C . GLU A 1 325 ? 34.190 11.358 55.328 1.00 23.24 365 GLU A C 1
ATOM 2491 O O . GLU A 1 325 ? 34.058 11.945 56.391 1.00 23.60 365 GLU A O 1
ATOM 2497 N N . ARG A 1 326 ? 33.849 10.082 55.170 1.00 24.25 366 ARG A N 1
ATOM 2498 C CA . ARG A 1 326 ? 33.288 9.310 56.272 1.00 25.60 366 ARG A CA 1
ATOM 2499 C C . ARG A 1 326 ? 34.362 8.784 57.216 1.00 25.68 366 ARG A C 1
ATOM 2500 O O . ARG A 1 326 ? 34.091 8.518 58.391 1.00 25.37 366 ARG A O 1
ATOM 2508 N N . TRP A 1 327 ? 35.571 8.627 56.679 1.00 23.92 367 TRP A N 1
ATOM 2509 C CA . TRP A 1 327 ? 36.722 8.154 57.427 1.00 21.87 367 TRP A CA 1
ATOM 2510 C C . TRP A 1 327 ? 36.311 6.959 58.260 1.00 22.69 367 TRP A C 1
ATOM 2511 O O . TRP A 1 327 ? 36.584 6.885 59.454 1.00 23.79 367 TRP A O 1
ATOM 2522 N N . ASP A 1 328 ? 35.646 6.014 57.612 1.00 26.67 368 ASP A N 1
ATOM 2523 C CA . ASP A 1 328 ? 35.178 4.811 58.285 1.00 29.49 368 ASP A CA 1
ATOM 2524 C C . ASP A 1 328 ? 35.960 3.602 57.776 1.00 30.36 368 ASP A C 1
ATOM 2525 O O . ASP A 1 328 ? 35.847 3.249 56.603 1.00 30.77 368 ASP A O 1
ATOM 2530 N N . VAL A 1 329 ? 36.752 2.971 58.641 1.00 30.77 369 VAL A N 1
ATOM 2531 C CA . VAL A 1 329 ? 37.518 1.815 58.208 1.00 31.72 369 VAL A CA 1
ATOM 2532 C C . VAL A 1 329 ? 36.630 0.616 57.948 1.00 33.27 369 VAL A C 1
ATOM 2533 O O . VAL A 1 329 ? 36.957 -0.208 57.107 1.00 34.77 369 VAL A O 1
ATOM 2537 N N . ASN A 1 330 ? 35.512 0.510 58.661 1.00 36.02 370 ASN A N 1
ATOM 2538 C CA . ASN A 1 330 ? 34.601 -0.624 58.482 1.00 37.14 370 ASN A CA 1
ATOM 2539 C C . ASN A 1 330 ? 33.777 -0.530 57.208 1.00 37.64 370 ASN A C 1
ATOM 2540 O O . ASN A 1 330 ? 32.739 -1.176 57.105 1.00 38.96 370 ASN A O 1
ATOM 2545 N N . ALA A 1 331 ? 34.242 0.262 56.242 1.00 38.10 371 ALA A N 1
ATOM 2546 C CA . ALA A 1 331 ? 33.532 0.422 54.978 1.00 38.41 371 ALA A CA 1
ATOM 2547 C C . ALA A 1 331 ? 34.497 0.488 53.797 1.00 39.41 371 ALA A C 1
ATOM 2548 O O . ALA A 1 331 ? 34.220 1.144 52.795 1.00 39.99 371 ALA A O 1
ATOM 2550 N N . ILE A 1 332 ? 35.635 -0.185 53.917 1.00 40.28 372 ILE A N 1
ATOM 2551 C CA . ILE A 1 332 ? 36.608 -0.177 52.839 1.00 39.21 372 ILE A CA 1
ATOM 2552 C C . ILE A 1 332 ? 36.234 -1.240 51.826 1.00 39.46 372 ILE A C 1
ATOM 2553 O O . ILE A 1 332 ? 36.767 -1.262 50.724 1.00 41.47 372 ILE A O 1
ATOM 2558 N N . ASN A 1 333 ? 35.329 -2.135 52.199 1.00 39.01 373 ASN A N 1
ATOM 2559 C CA . ASN A 1 333 ? 34.922 -3.179 51.276 1.00 38.61 373 ASN A CA 1
ATOM 2560 C C . ASN A 1 333 ? 33.977 -2.640 50.209 1.00 38.10 373 ASN A C 1
ATOM 2561 O O . ASN A 1 333 ? 33.391 -3.403 49.454 1.00 38.88 373 ASN A O 1
ATOM 2566 N N . ASP A 1 334 ? 33.822 -1.326 50.143 1.00 37.97 374 ASP A N 1
ATOM 2567 C CA . ASP A 1 334 ? 32.962 -0.749 49.120 1.00 37.59 374 ASP A CA 1
ATOM 2568 C C . ASP A 1 334 ? 33.829 -0.300 47.957 1.00 36.12 374 ASP A C 1
ATOM 2569 O O . ASP A 1 334 ? 33.356 -0.155 46.830 1.00 36.17 374 ASP A O 1
ATOM 2574 N N . LEU A 1 335 ? 35.106 -0.082 48.252 1.00 32.32 375 LEU A N 1
ATOM 2575 C CA . LEU A 1 335 ? 36.068 0.387 47.274 1.00 29.93 375 LEU A CA 1
ATOM 2576 C C . LEU A 1 335 ? 36.665 -0.729 46.429 1.00 28.44 375 LEU A C 1
ATOM 2577 O O . LEU A 1 335 ? 36.759 -1.875 46.865 1.00 27.32 375 LEU A O 1
ATOM 2582 N N . PRO A 1 336 ? 37.046 -0.413 45.182 1.00 26.88 376 PRO A N 1
ATOM 2583 C CA . PRO A 1 336 ? 37.640 -1.472 44.367 1.00 26.43 376 PRO A CA 1
ATOM 2584 C C . PRO A 1 336 ? 38.998 -1.810 44.979 1.00 25.60 376 PRO A C 1
ATOM 2585 O O . PRO A 1 336 ? 39.560 -1.019 45.726 1.00 26.52 376 PRO A O 1
ATOM 2589 N N . ASP A 1 337 ? 39.523 -2.979 44.651 1.00 26.41 377 ASP A N 1
ATOM 2590 C CA . ASP A 1 337 ? 40.791 -3.425 45.193 1.00 25.64 377 ASP A CA 1
ATOM 2591 C C . ASP A 1 337 ? 41.911 -2.399 45.265 1.00 24.41 377 ASP A C 1
ATOM 2592 O O . ASP A 1 337 ? 42.511 -2.217 46.319 1.00 25.07 377 ASP A O 1
ATOM 2597 N N . TYR A 1 338 ? 42.211 -1.724 44.169 1.00 23.24 378 TYR A N 1
ATOM 2598 C CA . TYR A 1 338 ? 43.300 -0.773 44.227 1.00 23.09 378 TYR A CA 1
ATOM 2599 C C . TYR A 1 338 ? 43.017 0.388 45.175 1.00 25.69 378 TYR A C 1
ATOM 2600 O O . TYR A 1 338 ? 43.911 0.808 45.915 1.00 27.15 378 TYR A O 1
ATOM 2609 N N . MET A 1 339 ? 41.798 0.924 45.171 1.00 25.02 379 MET A N 1
ATOM 2610 C CA . MET A 1 339 ? 41.507 2.025 46.094 1.00 25.82 379 MET A CA 1
ATOM 2611 C C . MET A 1 339 ? 41.469 1.515 47.528 1.00 26.80 379 MET A C 1
ATOM 2612 O O . MET A 1 339 ? 41.807 2.240 48.471 1.00 28.62 379 MET A O 1
ATOM 2617 N N . LYS A 1 340 ? 41.064 0.263 47.695 1.00 25.90 380 LYS A N 1
ATOM 2618 C CA . LYS A 1 340 ? 40.987 -0.322 49.025 1.00 25.96 380 LYS A CA 1
ATOM 2619 C C . LYS A 1 340 ? 42.370 -0.281 49.677 1.00 24.66 380 LYS A C 1
ATOM 2620 O O . LYS A 1 340 ? 42.509 0.059 50.848 1.00 22.89 380 LYS A O 1
ATOM 2626 N N . LEU A 1 341 ? 43.389 -0.605 48.893 1.00 24.64 381 LEU A N 1
ATOM 2627 C CA . LEU A 1 341 ? 44.753 -0.615 49.382 1.00 24.69 381 LEU A CA 1
ATOM 2628 C C . LEU A 1 341 ? 45.199 0.824 49.617 1.00 25.50 381 LEU A C 1
ATOM 2629 O O . LEU A 1 341 ? 45.811 1.140 50.635 1.00 26.73 381 LEU A O 1
ATOM 2634 N N . CYS A 1 342 ? 44.885 1.704 48.674 1.00 23.37 382 CYS A N 1
ATOM 2635 C CA . CYS A 1 342 ? 45.296 3.088 48.808 1.00 22.43 382 CYS A CA 1
ATOM 2636 C C . CYS A 1 342 ? 44.671 3.747 50.026 1.00 20.98 382 CYS A C 1
ATOM 2637 O O . CYS A 1 342 ? 45.353 4.416 50.804 1.00 20.84 382 CYS A O 1
ATOM 2640 N N . PHE A 1 343 ? 43.374 3.549 50.196 1.00 20.01 383 PHE A N 1
ATOM 2641 C CA . PHE A 1 343 ? 42.665 4.139 51.313 1.00 18.92 383 PHE A CA 1
ATOM 2642 C C . PHE A 1 343 ? 43.166 3.692 52.692 1.00 19.15 383 PHE A C 1
ATOM 2643 O O . PHE A 1 343 ? 43.360 4.520 53.589 1.00 17.35 383 PHE A O 1
ATOM 2651 N N . LEU A 1 344 ? 43.378 2.390 52.866 1.00 19.64 384 LEU A N 1
ATOM 2652 C CA . LEU A 1 344 ? 43.838 1.881 54.157 1.00 20.95 384 LEU A CA 1
ATOM 2653 C C . LEU A 1 344 ? 45.201 2.460 54.508 1.00 20.49 384 LEU A C 1
ATOM 2654 O O . LEU A 1 344 ? 45.462 2.791 55.660 1.00 21.79 384 LEU A O 1
ATOM 2659 N N . ALA A 1 345 ? 46.059 2.579 53.503 1.00 19.57 385 ALA A N 1
ATOM 2660 C CA . ALA A 1 345 ? 47.388 3.130 53.699 1.00 20.29 385 ALA A CA 1
ATOM 2661 C C . ALA A 1 345 ? 47.302 4.580 54.184 1.00 21.41 385 ALA A C 1
ATOM 2662 O O . ALA A 1 345 ? 48.027 4.978 55.099 1.00 21.23 385 ALA A O 1
ATOM 2664 N N . LEU A 1 346 ? 46.419 5.367 53.572 1.00 21.81 386 LEU A N 1
ATOM 2665 C CA . LEU A 1 346 ? 46.233 6.770 53.956 1.00 21.03 386 LEU A CA 1
ATOM 2666 C C . LEU A 1 346 ? 45.626 6.807 55.351 1.00 20.03 386 LEU A C 1
ATOM 2667 O O . LEU A 1 346 ? 46.095 7.527 56.224 1.00 20.82 386 LEU A O 1
ATOM 2672 N N . TYR A 1 347 ? 44.574 6.016 55.542 1.00 18.43 387 TYR A N 1
ATOM 2673 C CA . TYR A 1 347 ? 43.852 5.946 56.808 1.00 18.58 387 TYR A CA 1
ATOM 2674 C C . TYR A 1 347 ? 44.825 5.747 57.965 1.00 18.06 387 TYR A C 1
ATOM 2675 O O . TYR A 1 347 ? 44.881 6.561 58.880 1.00 17.23 387 TYR A O 1
ATOM 2684 N N . ASN A 1 348 ? 45.597 4.667 57.915 1.00 17.36 388 ASN A N 1
ATOM 2685 C CA . ASN A 1 348 ? 46.548 4.384 58.979 1.00 18.02 388 ASN A CA 1
ATOM 2686 C C . ASN A 1 348 ? 47.599 5.479 59.151 1.00 17.43 388 ASN A C 1
ATOM 2687 O O . ASN A 1 348 ? 47.861 5.923 60.266 1.00 16.91 388 ASN A O 1
ATOM 2692 N N . THR A 1 349 ? 48.188 5.919 58.049 1.00 16.74 389 THR A N 1
ATOM 2693 C CA . THR A 1 349 ? 49.205 6.956 58.117 1.00 16.39 389 THR A CA 1
ATOM 2694 C C . THR A 1 349 ? 48.694 8.180 58.877 1.00 17.93 389 THR A C 1
ATOM 2695 O O . THR A 1 349 ? 49.336 8.641 59.825 1.00 17.98 389 THR A O 1
ATOM 2699 N N . ILE A 1 350 ? 47.537 8.701 58.473 1.00 17.94 390 ILE A N 1
ATOM 2700 C CA . ILE A 1 350 ? 46.957 9.862 59.144 1.00 18.14 390 ILE A CA 1
ATOM 2701 C C . ILE A 1 350 ? 46.594 9.587 60.605 1.00 19.27 390 ILE A C 1
ATOM 2702 O O . ILE A 1 350 ? 46.842 10.423 61.474 1.00 19.41 390 ILE A O 1
ATOM 2707 N N . ASN A 1 351 ? 46.009 8.427 60.885 1.00 20.09 391 ASN A N 1
ATOM 2708 C CA . ASN A 1 351 ? 45.661 8.118 62.261 1.00 21.51 391 ASN A CA 1
ATOM 2709 C C . ASN A 1 351 ? 46.936 8.034 63.102 1.00 22.84 391 ASN A C 1
ATOM 2710 O O . ASN A 1 351 ? 46.920 8.365 64.282 1.00 23.04 391 ASN A O 1
ATOM 2715 N N . GLU A 1 352 ? 48.034 7.620 62.472 1.00 23.23 392 GLU A N 1
ATOM 2716 C CA . GLU A 1 352 ? 49.333 7.501 63.124 1.00 23.30 392 GLU A CA 1
ATOM 2717 C C . GLU A 1 352 ? 49.697 8.897 63.636 1.00 22.98 392 GLU A C 1
ATOM 2718 O O . GLU A 1 352 ? 49.986 9.092 64.820 1.00 22.89 392 GLU A O 1
ATOM 2724 N N . ILE A 1 353 ? 49.661 9.865 62.723 1.00 20.93 393 ILE A N 1
ATOM 2725 C CA . ILE A 1 353 ? 49.983 11.252 63.028 1.00 17.77 393 ILE A CA 1
ATOM 2726 C C . ILE A 1 353 ? 49.045 11.791 64.090 1.00 18.02 393 ILE A C 1
ATOM 2727 O O . ILE A 1 353 ? 49.464 12.517 64.986 1.00 18.02 393 ILE A O 1
ATOM 2732 N N . ALA A 1 354 ? 47.772 11.428 64.013 1.00 18.30 394 ALA A N 1
ATOM 2733 C CA . ALA A 1 354 ? 46.841 11.912 65.024 1.00 18.83 394 ALA A CA 1
ATOM 2734 C C . ALA A 1 354 ? 47.292 11.420 66.403 1.00 19.09 394 ALA A C 1
ATOM 2735 O O . ALA A 1 354 ? 47.303 12.186 67.368 1.00 19.57 394 ALA A O 1
ATOM 2737 N N . TYR A 1 355 ? 47.667 10.144 66.480 1.00 18.92 395 TYR A N 1
ATOM 2738 C CA . TYR A 1 355 ? 48.131 9.531 67.727 1.00 19.81 395 TYR A CA 1
ATOM 2739 C C . TYR A 1 355 ? 49.337 10.271 68.304 1.00 20.33 395 TYR A C 1
ATOM 2740 O O . TYR A 1 355 ? 49.379 10.569 69.493 1.00 19.14 395 TYR A O 1
ATOM 2749 N N . ASP A 1 356 ? 50.319 10.535 67.449 1.00 22.04 396 ASP A N 1
ATOM 2750 C CA . ASP A 1 356 ? 51.522 11.232 67.848 1.00 23.86 396 ASP A CA 1
ATOM 2751 C C . ASP A 1 356 ? 51.138 12.541 68.518 1.00 25.07 396 ASP A C 1
ATOM 2752 O O . ASP A 1 356 ? 51.678 12.898 69.562 1.00 25.61 396 ASP A O 1
ATOM 2757 N N . ASN A 1 357 ? 50.189 13.251 67.924 1.00 24.34 397 ASN A N 1
ATOM 2758 C CA . ASN A 1 357 ? 49.757 14.519 68.469 1.00 24.81 397 ASN A CA 1
ATOM 2759 C C . ASN A 1 357 ? 48.922 14.353 69.733 1.00 27.11 397 ASN A C 1
ATOM 2760 O O . ASN A 1 357 ? 49.044 15.139 70.678 1.00 27.25 397 ASN A O 1
ATOM 2765 N N . LEU A 1 358 ? 48.083 13.325 69.773 1.00 27.83 398 LEU A N 1
ATOM 2766 C CA . LEU A 1 358 ? 47.268 13.094 70.953 1.00 26.98 398 LEU A CA 1
ATOM 2767 C C . LEU A 1 358 ? 48.215 12.789 72.106 1.00 28.02 398 LEU A C 1
ATOM 2768 O O . LEU A 1 358 ? 48.013 13.233 73.237 1.00 29.01 398 LEU A O 1
ATOM 2773 N N . LYS A 1 359 ? 49.278 12.057 71.796 1.00 28.36 399 LYS A N 1
ATOM 2774 C CA . LYS A 1 359 ? 50.269 11.685 72.798 1.00 29.31 399 LYS A CA 1
ATOM 2775 C C . LYS A 1 359 ? 51.195 12.812 73.241 1.00 30.59 399 LYS A C 1
ATOM 2776 O O . LYS A 1 359 ? 51.570 12.884 74.410 1.00 31.45 399 LYS A O 1
ATOM 2782 N N . ASP A 1 360 ? 51.582 13.677 72.310 1.00 31.35 400 ASP A N 1
ATOM 2783 C CA . ASP A 1 360 ? 52.480 14.771 72.642 1.00 31.33 400 ASP A CA 1
ATOM 2784 C C . ASP A 1 360 ? 51.786 16.065 73.070 1.00 31.13 400 ASP A C 1
ATOM 2785 O O . ASP A 1 360 ? 52.185 16.694 74.052 1.00 31.78 400 ASP A O 1
ATOM 2790 N N . LYS A 1 361 ? 50.750 16.461 72.345 1.00 30.92 401 LYS A N 1
ATOM 2791 C CA . LYS A 1 361 ? 50.033 17.682 72.679 1.00 31.48 401 LYS A CA 1
ATOM 2792 C C . LYS A 1 361 ? 48.780 17.434 73.535 1.00 31.66 401 LYS A C 1
ATOM 2793 O O . LYS A 1 361 ? 48.195 18.376 74.070 1.00 31.53 401 LYS A O 1
ATOM 2799 N N . GLY A 1 362 ? 48.380 16.171 73.669 1.00 31.09 402 GLY A N 1
ATOM 2800 C CA . GLY A 1 362 ? 47.203 15.849 74.453 1.00 31.63 402 GLY A CA 1
ATOM 2801 C C . GLY A 1 362 ? 45.956 16.430 73.816 1.00 33.24 402 GLY A C 1
ATOM 2802 O O . GLY A 1 362 ? 45.042 16.895 74.498 1.00 33.75 402 GLY A O 1
ATOM 2803 N N . GLU A 1 363 ? 45.920 16.405 72.490 1.00 34.34 403 GLU A N 1
ATOM 2804 C CA . GLU A 1 363 ? 44.790 16.943 71.749 1.00 34.43 403 GLU A CA 1
ATOM 2805 C C . GLU A 1 363 ? 44.427 16.014 70.598 1.00 32.82 403 GLU A C 1
ATOM 2806 O O . GLU A 1 363 ? 45.302 15.368 70.026 1.00 32.60 403 GLU A O 1
ATOM 2812 N N . ASN A 1 364 ? 43.142 15.941 70.258 1.00 31.82 404 ASN A N 1
ATOM 2813 C CA . ASN A 1 364 ? 42.714 15.108 69.131 1.00 30.62 404 ASN A CA 1
ATOM 2814 C C . ASN A 1 364 ? 42.542 16.032 67.940 1.00 28.91 404 ASN A C 1
ATOM 2815 O O . ASN A 1 364 ? 41.590 16.806 67.878 1.00 29.88 404 ASN A O 1
ATOM 2820 N N . ILE A 1 365 ? 43.456 15.944 66.987 1.00 26.45 405 ILE A N 1
ATOM 2821 C CA . ILE A 1 365 ? 43.387 16.798 65.814 1.00 25.04 405 ILE A CA 1
ATOM 2822 C C . ILE A 1 365 ? 42.883 16.043 64.576 1.00 25.98 405 ILE A C 1
ATOM 2823 O O . ILE A 1 365 ? 42.765 16.615 63.489 1.00 26.11 405 ILE A O 1
ATOM 2828 N N . LEU A 1 366 ? 42.575 14.761 64.748 1.00 25.99 406 LEU A N 1
ATOM 2829 C CA . LEU A 1 366 ? 42.103 13.927 63.647 1.00 24.94 406 LEU A CA 1
ATOM 2830 C C . LEU A 1 366 ? 41.087 14.623 62.733 1.00 24.67 406 LEU A C 1
ATOM 2831 O O . LEU A 1 366 ? 41.205 14.560 61.506 1.00 25.94 406 LEU A O 1
ATOM 2836 N N . PRO A 1 367 ? 40.079 15.298 63.313 1.00 22.93 407 PRO A N 1
ATOM 2837 C CA . PRO A 1 367 ? 39.078 15.980 62.482 1.00 22.14 407 PRO A CA 1
ATOM 2838 C C . PRO A 1 367 ? 39.717 16.982 61.502 1.00 23.36 407 PRO A C 1
ATOM 2839 O O . PRO A 1 367 ? 39.309 17.096 60.347 1.00 23.20 407 PRO A O 1
ATOM 2843 N N . TYR A 1 368 ? 40.726 17.698 61.979 1.00 22.12 408 TYR A N 1
ATOM 2844 C CA . TYR A 1 368 ? 41.413 18.675 61.165 1.00 21.87 408 TYR A CA 1
ATOM 2845 C C . TYR A 1 368 ? 42.185 18.007 60.029 1.00 21.22 408 TYR A C 1
ATOM 2846 O O . TYR A 1 368 ? 42.152 18.479 58.892 1.00 21.50 408 TYR A O 1
ATOM 2855 N N . LEU A 1 369 ? 42.858 16.896 60.317 1.00 19.81 409 LEU A N 1
ATOM 2856 C CA . LEU A 1 369 ? 43.618 16.203 59.278 1.00 17.66 409 LEU A CA 1
ATOM 2857 C C . LEU A 1 369 ? 42.702 15.569 58.241 1.00 17.71 409 LEU A C 1
ATOM 2858 O O . LEU A 1 369 ? 42.959 15.665 57.038 1.00 16.38 409 LEU A O 1
ATOM 2863 N N . THR A 1 370 ? 41.630 14.928 58.697 1.00 16.72 410 THR A N 1
ATOM 2864 C CA . THR A 1 370 ? 40.712 14.293 57.760 1.00 16.86 410 THR A CA 1
ATOM 2865 C C . THR A 1 370 ? 39.997 15.294 56.871 1.00 16.74 410 THR A C 1
ATOM 2866 O O . THR A 1 370 ? 39.761 15.023 55.696 1.00 15.90 410 THR A O 1
ATOM 2870 N N . LYS A 1 371 ? 39.676 16.456 57.428 1.00 17.28 411 LYS A N 1
ATOM 2871 C CA . LYS A 1 371 ? 38.985 17.489 56.674 1.00 17.39 411 LYS A CA 1
ATOM 2872 C C . LYS A 1 371 ? 39.886 17.961 55.559 1.00 17.23 411 LYS A C 1
ATOM 2873 O O . LYS A 1 371 ? 39.451 18.132 54.424 1.00 17.42 411 LYS A O 1
ATOM 2879 N N . ALA A 1 372 ? 41.152 18.173 55.885 1.00 16.97 412 ALA A N 1
ATOM 2880 C CA . ALA A 1 372 ? 42.094 18.626 54.878 1.00 18.42 412 ALA A CA 1
ATOM 2881 C C . ALA A 1 372 ? 42.086 17.632 53.719 1.00 18.63 412 ALA A C 1
ATOM 2882 O O . ALA A 1 372 ? 41.992 18.038 52.562 1.00 18.89 412 ALA A O 1
ATOM 2884 N N . TRP A 1 373 ? 42.183 16.338 54.030 1.00 17.96 413 TRP A N 1
ATOM 2885 C CA . TRP A 1 373 ? 42.175 15.313 52.993 1.00 17.67 413 TRP A CA 1
ATOM 2886 C C . TRP A 1 373 ? 40.849 15.208 52.255 1.00 17.59 413 TRP A C 1
ATOM 2887 O O . TRP A 1 373 ? 40.822 14.937 51.055 1.00 18.44 413 TRP A O 1
ATOM 2898 N N . ALA A 1 374 ? 39.749 15.406 52.966 1.00 17.90 414 ALA A N 1
ATOM 2899 C CA . ALA A 1 374 ? 38.450 15.335 52.316 1.00 19.41 414 ALA A CA 1
ATOM 2900 C C . ALA A 1 374 ? 38.373 16.482 51.313 1.00 20.63 414 ALA A C 1
ATOM 2901 O O . ALA A 1 374 ? 37.948 16.292 50.169 1.00 20.47 414 ALA A O 1
ATOM 2903 N N . ASP A 1 375 ? 38.804 17.670 51.738 1.00 19.78 415 ASP A N 1
ATOM 2904 C CA . ASP A 1 375 ? 38.777 18.829 50.858 1.00 19.40 415 ASP A CA 1
ATOM 2905 C C . ASP A 1 375 ? 39.612 18.632 49.605 1.00 19.11 415 ASP A C 1
ATOM 2906 O O . ASP A 1 375 ? 39.156 18.924 48.500 1.00 19.12 415 ASP A O 1
ATOM 2911 N N . LEU A 1 376 ? 40.827 18.120 49.770 1.00 18.12 416 LEU A N 1
ATOM 2912 C CA . LEU A 1 376 ? 41.699 17.883 48.632 1.00 16.24 416 LEU A CA 1
ATOM 2913 C C . LEU A 1 376 ? 41.039 16.960 47.623 1.00 15.61 416 LEU A C 1
ATOM 2914 O O . LEU A 1 376 ? 40.965 17.265 46.427 1.00 14.40 416 LEU A O 1
ATOM 2919 N N . CYS A 1 377 ? 40.557 15.822 48.103 1.00 15.29 417 CYS A N 1
ATOM 2920 C CA . CYS A 1 377 ? 39.915 14.858 47.214 1.00 16.60 417 CYS A CA 1
ATOM 2921 C C . CYS A 1 377 ? 38.764 15.476 46.435 1.00 16.59 417 CYS A C 1
ATOM 2922 O O . CYS A 1 377 ? 38.570 15.168 45.260 1.00 14.34 417 CYS A O 1
ATOM 2925 N N . ASN A 1 378 ? 37.995 16.333 47.106 1.00 15.85 418 ASN A N 1
ATOM 2926 C CA . ASN A 1 378 ? 36.881 17.011 46.461 1.00 15.07 418 ASN A CA 1
ATOM 2927 C C . ASN A 1 378 ? 37.376 17.953 45.360 1.00 16.09 418 ASN A C 1
ATOM 2928 O O . ASN A 1 378 ? 36.714 18.127 44.334 1.00 17.44 418 ASN A O 1
ATOM 2933 N N . ALA A 1 379 ? 38.547 18.551 45.566 1.00 16.23 419 ALA A N 1
ATOM 2934 C CA . ALA A 1 379 ? 39.131 19.455 44.583 1.00 14.68 419 ALA A CA 1
ATOM 2935 C C . ALA A 1 379 ? 39.557 18.608 43.395 1.00 14.56 419 ALA A C 1
ATOM 2936 O O . ALA A 1 379 ? 39.425 19.015 42.235 1.00 14.76 419 ALA A O 1
ATOM 2938 N N . PHE A 1 380 ? 40.095 17.430 43.699 1.00 15.65 420 PHE A N 1
ATOM 2939 C CA . PHE A 1 380 ? 40.543 16.510 42.658 1.00 15.27 420 PHE A CA 1
ATOM 2940 C C . PHE A 1 380 ? 39.336 16.027 41.870 1.00 15.01 420 PHE A C 1
ATOM 2941 O O . PHE A 1 380 ? 39.406 15.874 40.654 1.00 14.80 420 PHE A O 1
ATOM 2949 N N . LEU A 1 381 ? 38.239 15.776 42.580 1.00 14.38 421 LEU A N 1
ATOM 2950 C CA . LEU A 1 381 ? 37.023 15.293 41.959 1.00 14.91 421 LEU A CA 1
ATOM 2951 C C . LEU A 1 381 ? 36.451 16.346 41.039 1.00 16.13 421 LEU A C 1
ATOM 2952 O O . LEU A 1 381 ? 35.953 16.028 39.957 1.00 19.00 421 LEU A O 1
ATOM 2957 N N . GLN A 1 382 ? 36.531 17.603 41.460 1.00 15.97 422 GLN A N 1
ATOM 2958 C CA . GLN A 1 382 ? 36.008 18.696 40.651 1.00 15.76 422 GLN A CA 1
ATOM 2959 C C . GLN A 1 382 ? 36.762 18.764 39.324 1.00 15.71 422 GLN A C 1
ATOM 2960 O O . GLN A 1 382 ? 36.150 18.971 38.280 1.00 15.81 422 GLN A O 1
ATOM 2966 N N . GLU A 1 383 ? 38.077 18.577 39.353 1.00 16.54 423 GLU A N 1
ATOM 2967 C CA . GLU A 1 383 ? 38.855 18.620 38.110 1.00 19.68 423 GLU A CA 1
ATOM 2968 C C . GLU A 1 383 ? 38.503 17.431 37.217 1.00 18.89 423 GLU A C 1
ATOM 2969 O O . GLU A 1 383 ? 38.391 17.576 35.996 1.00 19.09 423 GLU A O 1
ATOM 2975 N N . ALA A 1 384 ? 38.316 16.264 37.830 1.00 17.91 424 ALA A N 1
ATOM 2976 C CA . ALA A 1 384 ? 37.972 15.076 37.074 1.00 16.95 424 ALA A CA 1
ATOM 2977 C C . ALA A 1 384 ? 36.637 15.310 36.386 1.00 18.49 424 ALA A C 1
ATOM 2978 O O . ALA A 1 384 ? 36.455 14.930 35.234 1.00 19.64 424 ALA A O 1
ATOM 2980 N N . LYS A 1 385 ? 35.703 15.951 37.084 1.00 19.08 425 LYS A N 1
ATOM 2981 C CA . LYS A 1 385 ? 34.403 16.230 36.486 1.00 20.43 425 LYS A CA 1
ATOM 2982 C C . LYS A 1 385 ? 34.501 17.256 35.350 1.00 21.80 425 LYS A C 1
ATOM 2983 O O . LYS A 1 385 ? 33.936 17.046 34.276 1.00 22.23 425 LYS A O 1
ATOM 2989 N N . TRP A 1 386 ? 35.220 18.354 35.566 1.00 22.14 426 TRP A N 1
ATOM 2990 C CA . TRP A 1 386 ? 35.344 19.344 34.508 1.00 24.23 426 TRP A CA 1
ATOM 2991 C C . TRP A 1 386 ? 35.972 18.715 33.278 1.00 25.88 426 TRP A C 1
ATOM 2992 O O . TRP A 1 386 ? 35.575 19.005 32.150 1.00 25.91 426 TRP A O 1
ATOM 3003 N N . LEU A 1 387 ? 36.954 17.849 33.504 1.00 27.44 427 LEU A N 1
ATOM 3004 C CA . LEU A 1 387 ? 37.647 17.167 32.420 1.00 27.48 427 LEU A CA 1
ATOM 3005 C C . LEU A 1 387 ? 36.684 16.239 31.689 1.00 28.23 427 LEU A C 1
ATOM 3006 O O . LEU A 1 387 ? 36.579 16.287 30.465 1.00 28.19 427 LEU A O 1
ATOM 3011 N N . TYR A 1 388 ? 35.973 15.400 32.434 1.00 29.29 428 TYR A N 1
ATOM 3012 C CA . TYR A 1 388 ? 35.037 14.475 31.812 1.00 30.46 428 TYR A CA 1
ATOM 3013 C C . TYR A 1 388 ? 33.942 15.179 31.038 1.00 31.16 428 TYR A C 1
ATOM 3014 O O . TYR A 1 388 ? 33.645 14.801 29.911 1.00 32.30 428 TYR A O 1
ATOM 3023 N N . ASN A 1 389 ? 33.335 16.194 31.650 1.00 31.47 429 ASN A N 1
ATOM 3024 C CA . ASN A 1 389 ? 32.247 16.936 31.008 1.00 31.49 429 ASN A CA 1
ATOM 3025 C C . ASN A 1 389 ? 32.748 17.996 30.046 1.00 31.72 429 ASN A C 1
ATOM 3026 O O . ASN A 1 389 ? 31.960 18.764 29.496 1.00 32.16 429 ASN A O 1
ATOM 3031 N N . LYS A 1 390 ? 34.060 18.036 29.852 1.00 32.59 430 LYS A N 1
ATOM 3032 C CA . LYS A 1 390 ? 34.682 19.019 28.973 1.00 33.50 430 LYS A CA 1
ATOM 3033 C C . LYS A 1 390 ? 34.230 20.442 29.300 1.00 31.57 430 LYS A C 1
ATOM 3034 O O . LYS A 1 390 ? 34.070 21.269 28.409 1.00 31.81 430 LYS A O 1
ATOM 3040 N N . SER A 1 391 ? 34.036 20.716 30.586 1.00 30.16 431 SER A N 1
ATOM 3041 C CA . SER A 1 391 ? 33.613 22.034 31.042 1.00 28.93 431 SER A CA 1
ATOM 3042 C C . SER A 1 391 ? 34.702 23.073 30.809 1.00 28.98 431 SER A C 1
ATOM 3043 O O . SER A 1 391 ? 35.872 22.731 30.647 1.00 27.42 431 SER A O 1
ATOM 3046 N N . THR A 1 392 ? 34.308 24.341 30.805 1.00 28.51 432 THR A N 1
ATOM 3047 C CA . THR A 1 392 ? 35.246 25.431 30.605 1.00 28.74 432 THR A CA 1
ATOM 3048 C C . THR A 1 392 ? 35.018 26.511 31.644 1.00 27.81 432 THR A C 1
ATOM 3049 O O . THR A 1 392 ? 34.572 27.610 31.327 1.00 26.94 432 THR A O 1
ATOM 3053 N N . PRO A 1 393 ? 35.330 26.212 32.909 1.00 27.94 433 PRO A N 1
ATOM 3054 C CA . PRO A 1 393 ? 35.144 27.189 33.981 1.00 26.76 433 PRO A CA 1
ATOM 3055 C C . PRO A 1 393 ? 36.001 28.436 33.776 1.00 25.72 433 PRO A C 1
ATOM 3056 O O . PRO A 1 393 ? 37.054 28.384 33.132 1.00 24.38 433 PRO A O 1
ATOM 3060 N N . THR A 1 394 ? 35.535 29.558 34.316 1.00 24.99 434 THR A N 1
ATOM 3061 C CA . THR A 1 394 ? 36.267 30.810 34.207 1.00 23.79 434 THR A CA 1
ATOM 3062 C C . THR A 1 394 ? 37.565 30.661 34.986 1.00 22.79 434 THR A C 1
ATOM 3063 O O . THR A 1 394 ? 37.696 29.766 35.820 1.00 22.75 434 THR A O 1
ATOM 3067 N N . PHE A 1 395 ? 38.529 31.528 34.712 1.00 21.16 435 PHE A N 1
ATOM 3068 C CA . PHE A 1 395 ? 39.790 31.465 35.415 1.00 19.31 435 PHE A CA 1
ATOM 3069 C C . PHE A 1 395 ? 39.551 31.441 36.908 1.00 20.58 435 PHE A C 1
ATOM 3070 O O . PHE A 1 395 ? 40.100 30.606 37.625 1.00 22.27 435 PHE A O 1
ATOM 3078 N N . ASP A 1 396 ? 38.734 32.372 37.379 1.00 21.20 436 ASP A N 1
ATOM 3079 C CA . ASP A 1 396 ? 38.432 32.463 38.798 1.00 21.87 436 ASP A CA 1
ATOM 3080 C C . ASP A 1 396 ? 37.923 31.168 39.415 1.00 21.84 436 ASP A C 1
ATOM 3081 O O . ASP A 1 396 ? 38.362 30.805 40.505 1.00 21.28 436 ASP A O 1
ATOM 3086 N N . ASP A 1 397 ? 36.999 30.476 38.747 1.00 23.06 437 ASP A N 1
ATOM 3087 C CA . ASP A 1 397 ? 36.487 29.223 39.306 1.00 23.68 437 ASP A CA 1
ATOM 3088 C C . ASP A 1 397 ? 37.551 28.143 39.242 1.00 23.00 437 ASP A C 1
ATOM 3089 O O . ASP A 1 397 ? 37.752 27.388 40.194 1.00 22.60 437 ASP A O 1
ATOM 3094 N N . TYR A 1 398 ? 38.218 28.062 38.099 1.00 21.50 438 TYR A N 1
ATOM 3095 C CA . TYR A 1 398 ? 39.238 27.063 37.909 1.00 20.48 438 TYR A CA 1
ATOM 3096 C C . TYR A 1 398 ? 40.370 27.229 38.892 1.00 20.84 438 TYR A C 1
ATOM 3097 O O . TYR A 1 398 ? 40.714 26.300 39.616 1.00 21.49 438 TYR A O 1
ATOM 3106 N N . PHE A 1 399 ? 40.967 28.412 38.899 1.00 20.32 439 PHE A N 1
ATOM 3107 C CA . PHE A 1 399 ? 42.082 28.679 39.790 1.00 20.78 439 PHE A CA 1
ATOM 3108 C C . PHE A 1 399 ? 41.672 28.507 41.243 1.00 21.01 439 PHE A C 1
ATOM 3109 O O . PHE A 1 399 ? 42.440 27.984 42.052 1.00 21.30 439 PHE A O 1
ATOM 3117 N N . GLY A 1 400 ? 40.461 28.950 41.568 1.00 20.11 440 GLY A N 1
ATOM 3118 C CA . GLY A 1 400 ? 39.979 28.829 42.930 1.00 20.68 440 GLY A CA 1
ATOM 3119 C C . GLY A 1 400 ? 40.091 27.412 43.450 1.00 22.81 440 GLY A C 1
ATOM 3120 O O . GLY A 1 400 ? 40.462 27.173 44.601 1.00 24.80 440 GLY A O 1
ATOM 3121 N N . ASN A 1 401 ? 39.796 26.461 42.571 1.00 23.41 441 ASN A N 1
ATOM 3122 C CA . ASN A 1 401 ? 39.849 25.044 42.901 1.00 21.61 441 ASN A CA 1
ATOM 3123 C C . ASN A 1 401 ? 41.281 24.519 42.791 1.00 20.64 441 ASN A C 1
ATOM 3124 O O . ASN A 1 401 ? 41.713 23.678 43.583 1.00 18.22 441 ASN A O 1
ATOM 3129 N N . ALA A 1 402 ? 42.007 25.035 41.803 1.00 20.37 442 ALA A N 1
ATOM 3130 C CA . ALA A 1 402 ? 43.386 24.621 41.533 1.00 19.94 442 ALA A CA 1
ATOM 3131 C C . ALA A 1 402 ? 44.389 24.858 42.650 1.00 19.77 442 ALA A C 1
ATOM 3132 O O . ALA A 1 402 ? 45.264 24.015 42.875 1.00 21.13 442 ALA A O 1
ATOM 3134 N N . TRP A 1 403 ? 44.295 25.992 43.342 1.00 19.28 443 TRP A N 1
ATOM 3135 C CA . TRP A 1 403 ? 45.259 26.222 44.408 1.00 20.38 443 TRP A CA 1
ATOM 3136 C C . TRP A 1 403 ? 44.988 25.316 45.601 1.00 20.83 443 TRP A C 1
ATOM 3137 O O . TRP A 1 403 ? 45.838 25.163 46.477 1.00 22.48 443 TRP A O 1
ATOM 3148 N N . LYS A 1 404 ? 43.811 24.700 45.631 1.00 21.83 444 LYS A N 1
ATOM 3149 C CA . LYS A 1 404 ? 43.512 23.771 46.709 1.00 21.90 444 LYS A CA 1
ATOM 3150 C C . LYS A 1 404 ? 43.972 22.385 46.266 1.00 20.78 444 LYS A C 1
ATOM 3151 O O . LYS A 1 404 ? 44.611 21.675 47.032 1.00 21.05 444 LYS A O 1
ATOM 3157 N N . SER A 1 405 ? 43.679 22.013 45.024 1.00 19.69 445 SER A N 1
ATOM 3158 C CA . SER A 1 405 ? 44.056 20.694 44.535 1.00 19.48 445 SER A CA 1
ATOM 3159 C C . SER A 1 405 ? 45.554 20.487 44.491 1.00 18.65 445 SER A C 1
ATOM 3160 O O . SER A 1 405 ? 46.022 19.354 44.347 1.00 18.34 445 SER A O 1
ATOM 3163 N N . SER A 1 406 ? 46.313 21.571 44.625 1.00 19.00 446 SER A N 1
ATOM 3164 C CA . SER A 1 406 ? 47.782 21.467 44.600 1.00 18.35 446 SER A CA 1
ATOM 3165 C C . SER A 1 406 ? 48.273 20.762 45.863 1.00 18.28 446 SER A C 1
ATOM 3166 O O . SER A 1 406 ? 49.387 20.245 45.891 1.00 18.52 446 SER A O 1
ATOM 3169 N N . SER A 1 407 ? 47.415 20.730 46.884 1.00 17.72 447 SER A N 1
ATOM 3170 C CA . SER A 1 407 ? 47.712 20.110 48.176 1.00 19.23 447 SER A CA 1
ATOM 3171 C C . SER A 1 407 ? 48.514 21.055 49.051 1.00 21.09 447 SER A C 1
ATOM 3172 O O . SER A 1 407 ? 48.830 20.734 50.200 1.00 21.95 447 SER A O 1
ATOM 3175 N N . GLY A 1 408 ? 48.820 22.230 48.508 1.00 21.67 448 GLY A N 1
ATOM 3176 C CA . GLY A 1 408 ? 49.568 23.223 49.255 1.00 21.01 448 GLY A CA 1
ATOM 3177 C C . GLY A 1 408 ? 48.951 23.519 50.608 1.00 20.86 448 GLY A C 1
ATOM 3178 O O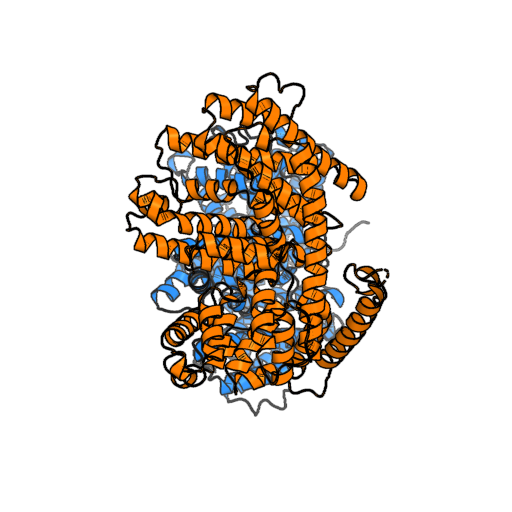 . GLY A 1 408 ? 49.652 23.482 51.614 1.00 21.45 448 GLY A O 1
ATOM 3179 N N . PRO A 1 409 ? 47.649 23.839 50.677 1.00 20.51 449 PRO A N 1
ATOM 3180 C CA . PRO A 1 409 ? 47.139 24.103 52.021 1.00 19.52 449 PRO A CA 1
ATOM 3181 C C . PRO A 1 409 ? 47.104 22.871 52.925 1.00 19.01 449 PRO A C 1
ATOM 3182 O O . PRO A 1 409 ? 47.311 22.982 54.131 1.00 17.67 449 PRO A O 1
ATOM 3186 N N . LEU A 1 410 ? 46.857 21.696 52.353 1.00 18.84 450 LEU A N 1
ATOM 3187 C CA . LEU A 1 410 ? 46.815 20.475 53.163 1.00 19.02 450 LEU A CA 1
ATOM 3188 C C . LEU A 1 410 ? 48.209 20.218 53.726 1.00 19.18 450 LEU A C 1
ATOM 3189 O O . LEU A 1 410 ? 48.365 19.767 54.868 1.00 20.00 450 LEU A O 1
ATOM 3194 N N . GLN A 1 411 ? 49.224 20.505 52.917 1.00 18.09 451 GLN A N 1
ATOM 3195 C CA . GLN A 1 411 ? 50.594 20.314 53.368 1.00 16.71 451 GLN A CA 1
ATOM 3196 C C . GLN A 1 411 ? 50.920 21.277 54.518 1.00 16.83 451 GLN A C 1
ATOM 3197 O O . GLN A 1 411 ? 51.606 20.908 55.476 1.00 17.12 451 GLN A O 1
ATOM 3203 N N . LEU A 1 412 ? 50.413 22.502 54.431 1.00 14.67 452 LEU A N 1
ATOM 3204 C CA . LEU A 1 412 ? 50.674 23.473 55.473 1.00 14.81 452 LEU A CA 1
ATOM 3205 C C . LEU A 1 412 ? 49.932 23.136 56.759 1.00 14.70 452 LEU A C 1
ATOM 3206 O O . LEU A 1 412 ? 50.480 23.285 57.855 1.00 16.29 452 LEU A O 1
ATOM 3211 N N . ILE A 1 413 ? 48.694 22.668 56.634 1.00 14.38 453 ILE A N 1
ATOM 3212 C CA . ILE A 1 413 ? 47.921 22.283 57.809 1.00 13.15 453 ILE A CA 1
ATOM 3213 C C . ILE A 1 413 ? 48.680 21.182 58.557 1.00 15.11 453 ILE A C 1
ATOM 3214 O O . ILE A 1 413 ? 48.705 21.175 59.784 1.00 16.32 453 ILE A O 1
ATOM 3219 N N . PHE A 1 414 ? 49.304 20.252 57.835 1.00 15.75 454 PHE A N 1
ATOM 3220 C CA . PHE A 1 414 ? 50.056 19.202 58.516 1.00 16.55 454 PHE A CA 1
ATOM 3221 C C . PHE A 1 414 ? 51.345 19.773 59.076 1.00 17.03 454 PHE A C 1
ATOM 3222 O O . PHE A 1 414 ? 51.789 19.371 60.145 1.00 15.76 454 PHE A O 1
ATOM 3230 N N . ALA A 1 415 ? 51.949 20.711 58.353 1.00 16.83 455 ALA A N 1
ATOM 3231 C CA . ALA A 1 415 ? 53.193 21.318 58.815 1.00 19.12 455 ALA A CA 1
ATOM 3232 C C . ALA A 1 415 ? 52.953 22.024 60.143 1.00 20.92 455 ALA A C 1
ATOM 3233 O O . ALA A 1 415 ? 53.764 21.945 61.068 1.00 21.34 455 ALA A O 1
ATOM 3235 N N . TYR A 1 416 ? 51.827 22.716 60.234 1.00 20.90 456 TYR A N 1
ATOM 3236 C CA . TYR A 1 416 ? 51.486 23.428 61.453 1.00 22.80 456 TYR A CA 1
ATOM 3237 C C . TYR A 1 416 ? 51.651 22.572 62.715 1.00 23.62 456 TYR A C 1
ATOM 3238 O O . TYR A 1 416 ? 52.373 22.946 63.642 1.00 22.81 456 TYR A O 1
ATOM 3247 N N . PHE A 1 417 ? 50.969 21.429 62.743 1.00 23.41 457 PHE A N 1
ATOM 3248 C CA . PHE A 1 417 ? 51.017 20.530 63.886 1.00 23.25 457 PHE A CA 1
ATOM 3249 C C . PHE A 1 417 ? 52.412 19.973 64.137 1.00 24.66 457 PHE A C 1
ATOM 3250 O O . PHE A 1 417 ? 52.703 19.483 65.224 1.00 27.24 457 PHE A O 1
ATOM 3258 N N . ALA A 1 418 ? 53.281 20.047 63.142 1.00 26.09 458 ALA A N 1
ATOM 3259 C CA . ALA A 1 418 ? 54.628 19.533 63.316 1.00 27.91 458 ALA A CA 1
ATOM 3260 C C . ALA A 1 418 ? 55.624 20.648 63.617 1.00 29.39 458 ALA A C 1
ATOM 3261 O O . ALA A 1 418 ? 56.781 20.374 63.920 1.00 30.76 458 ALA A O 1
ATOM 3263 N N . VAL A 1 419 ? 55.184 21.900 63.537 1.00 31.50 459 VAL A N 1
ATOM 3264 C CA . VAL A 1 419 ? 56.074 23.026 63.802 1.00 34.08 459 VAL A CA 1
ATOM 3265 C C . VAL A 1 419 ? 55.779 23.773 65.101 1.00 35.83 459 VAL A C 1
ATOM 3266 O O . VAL A 1 419 ? 56.706 24.167 65.798 1.00 37.01 459 VAL A O 1
ATOM 3270 N N . VAL A 1 420 ? 54.502 23.973 65.422 1.00 37.46 460 VAL A N 1
ATOM 3271 C CA . VAL A 1 420 ? 54.122 24.686 66.644 1.00 39.33 460 VAL A CA 1
ATOM 3272 C C . VAL A 1 420 ? 53.945 23.724 67.817 1.00 42.27 460 VAL A C 1
ATOM 3273 O O . VAL A 1 420 ? 53.381 22.641 67.658 1.00 41.15 460 VAL A O 1
ATOM 3277 N N . GLN A 1 421 ? 54.433 24.121 68.993 1.00 45.32 461 GLN A N 1
ATOM 3278 C CA . GLN A 1 421 ? 54.324 23.290 70.193 1.00 48.38 461 GLN A CA 1
ATOM 3279 C C . GLN A 1 421 ? 52.942 23.421 70.825 1.00 48.05 461 GLN A C 1
ATOM 3280 O O . GLN A 1 421 ? 52.316 22.428 71.203 1.00 48.13 461 GLN A O 1
ATOM 3286 N N . ASN A 1 422 ? 52.466 24.654 70.932 1.00 47.20 462 ASN A N 1
ATOM 3287 C CA . ASN A 1 422 ? 51.172 24.895 71.536 1.00 46.24 462 ASN A CA 1
ATOM 3288 C C . ASN A 1 422 ? 50.180 25.332 70.491 1.00 45.38 462 ASN A C 1
ATOM 3289 O O . ASN A 1 422 ? 50.140 26.499 70.099 1.00 46.62 462 ASN A O 1
ATOM 3294 N N . ILE A 1 423 ? 49.379 24.379 70.035 1.00 44.22 463 ILE A N 1
ATOM 3295 C CA . ILE A 1 423 ? 48.379 24.661 69.026 1.00 42.21 463 ILE A CA 1
ATOM 3296 C C . ILE A 1 423 ? 47.262 25.480 69.650 1.00 42.61 463 ILE A C 1
ATOM 3297 O O . ILE A 1 423 ? 46.966 25.341 70.833 1.00 43.28 463 ILE A O 1
ATOM 3302 N N . LYS A 1 424 ? 46.659 26.352 68.853 1.00 43.70 464 LYS A N 1
ATOM 3303 C CA . LYS A 1 424 ? 45.571 27.195 69.327 1.00 44.40 464 LYS A CA 1
ATOM 3304 C C . LYS A 1 424 ? 44.332 26.922 68.484 1.00 44.27 464 LYS A C 1
ATOM 3305 O O . LYS A 1 424 ? 44.386 26.937 67.250 1.00 43.74 464 LYS A O 1
ATOM 3311 N N . LYS A 1 425 ? 43.220 26.656 69.160 1.00 43.77 465 LYS A N 1
ATOM 3312 C CA . LYS A 1 425 ? 41.967 26.353 68.480 1.00 44.06 465 LYS A CA 1
ATOM 3313 C C . LYS A 1 425 ? 41.635 27.417 67.440 1.00 42.76 465 LYS A C 1
ATOM 3314 O O . LYS A 1 425 ? 41.124 27.111 66.363 1.00 42.37 465 LYS A O 1
ATOM 3320 N N . GLU A 1 426 ? 41.925 28.669 67.751 1.00 41.52 466 GLU A N 1
ATOM 3321 C CA . GLU A 1 426 ? 41.629 29.725 66.802 1.00 41.42 466 GLU A CA 1
ATOM 3322 C C . GLU A 1 426 ? 42.480 29.604 65.544 1.00 39.82 466 GLU A C 1
ATOM 3323 O O . GLU A 1 426 ? 41.969 29.721 64.430 1.00 39.54 466 GLU A O 1
ATOM 3329 N N . GLU A 1 427 ? 43.778 29.372 65.727 1.00 37.49 467 GLU A N 1
ATOM 3330 C CA . GLU A 1 427 ? 44.691 29.234 64.600 1.00 34.85 467 GLU A CA 1
ATOM 3331 C C . GLU A 1 427 ? 44.288 28.075 63.695 1.00 34.15 467 GLU A C 1
ATOM 3332 O O . GLU A 1 427 ? 44.173 28.241 62.481 1.00 33.16 467 GLU A O 1
ATOM 3338 N N . ILE A 1 428 ? 44.067 26.901 64.279 1.00 33.44 468 ILE A N 1
ATOM 3339 C CA . ILE A 1 428 ? 43.682 25.753 63.469 1.00 35.34 468 ILE A CA 1
ATOM 3340 C C . ILE A 1 428 ? 42.375 26.012 62.748 1.00 35.19 468 ILE A C 1
ATOM 3341 O O . ILE A 1 428 ? 42.200 25.584 61.610 1.00 35.90 468 ILE A O 1
ATOM 3346 N N . GLU A 1 429 ? 41.455 26.716 63.397 1.00 36.26 469 GLU A N 1
ATOM 3347 C CA . GLU A 1 429 ? 40.180 27.018 62.760 1.00 37.29 469 GLU A CA 1
ATOM 3348 C C . GLU A 1 429 ? 40.403 27.942 61.562 1.00 36.13 469 GLU A C 1
ATOM 3349 O O . GLU A 1 429 ? 39.706 27.839 60.557 1.00 36.26 469 GLU A O 1
ATOM 3355 N N . ASN A 1 430 ? 41.372 28.844 61.668 1.00 34.13 470 ASN A N 1
ATOM 3356 C CA . ASN A 1 430 ? 41.654 29.737 60.563 1.00 34.48 470 ASN A CA 1
ATOM 3357 C C . ASN A 1 430 ? 42.304 28.982 59.412 1.00 34.82 470 ASN A C 1
ATOM 3358 O O . ASN A 1 430 ? 42.062 29.292 58.247 1.00 34.65 470 ASN A O 1
ATOM 3363 N N . LEU A 1 431 ? 43.129 27.991 59.735 1.00 33.60 471 LEU A N 1
ATOM 3364 C CA . LEU A 1 431 ? 43.764 27.187 58.704 1.00 31.28 471 LEU A CA 1
ATOM 3365 C C . LEU A 1 431 ? 42.661 26.395 58.014 1.00 32.24 471 LEU A C 1
ATOM 3366 O O . LEU A 1 431 ? 42.637 26.273 56.789 1.00 32.20 471 LEU A O 1
ATOM 3371 N N . GLN A 1 432 ? 41.731 25.881 58.809 1.00 32.33 472 GLN A N 1
ATOM 3372 C CA . GLN A 1 432 ? 40.636 25.104 58.265 1.00 34.27 472 GLN A CA 1
ATOM 3373 C C . GLN A 1 432 ? 39.777 25.931 57.318 1.00 35.01 472 GLN A C 1
ATOM 3374 O O . GLN A 1 432 ? 39.134 25.385 56.425 1.00 36.31 472 GLN A O 1
ATOM 3380 N N . LYS A 1 433 ? 39.770 27.246 57.514 1.00 34.63 473 LYS A N 1
ATOM 3381 C CA . LYS A 1 433 ? 39.005 28.140 56.658 1.00 33.71 473 LYS A CA 1
ATOM 3382 C C . LYS A 1 433 ? 39.899 28.665 55.539 1.00 33.02 473 LYS A C 1
ATOM 3383 O O . LYS A 1 433 ? 39.504 29.544 54.784 1.00 32.84 473 LYS A O 1
ATOM 3389 N N . TYR A 1 434 ? 41.105 28.122 55.434 1.00 32.09 474 TYR A N 1
ATOM 3390 C CA . TYR A 1 434 ? 42.064 28.535 54.411 1.00 31.45 474 TYR A CA 1
ATOM 3391 C C . TYR A 1 434 ? 42.411 30.008 54.506 1.00 29.51 474 TYR A C 1
ATOM 3392 O O . TYR A 1 434 ? 42.210 30.773 53.573 1.00 28.92 474 TYR A O 1
ATOM 3401 N N . HIS A 1 435 ? 42.953 30.376 55.660 1.00 28.54 475 HIS A N 1
ATOM 3402 C CA . HIS A 1 435 ? 43.388 31.728 55.973 1.00 27.28 475 HIS A CA 1
ATOM 3403 C C . HIS A 1 435 ? 44.478 32.139 54.996 1.00 26.25 475 HIS A C 1
ATOM 3404 O O . HIS A 1 435 ? 45.221 31.291 54.515 1.00 27.42 475 HIS A O 1
ATOM 3411 N N . ASP A 1 436 ? 44.582 33.432 54.715 1.00 26.55 476 ASP A N 1
ATOM 3412 C CA . ASP A 1 436 ? 45.586 33.937 53.777 1.00 28.08 476 ASP A CA 1
ATOM 3413 C C . ASP A 1 436 ? 46.979 33.382 53.966 1.00 27.59 476 ASP A C 1
ATOM 3414 O O . ASP A 1 436 ? 47.743 33.262 53.004 1.00 26.91 476 ASP A O 1
ATOM 3419 N N . ILE A 1 437 ? 47.308 33.067 55.213 1.00 26.72 477 ILE A N 1
ATOM 3420 C CA . ILE A 1 437 ? 48.631 32.576 55.550 1.00 26.57 477 ILE A CA 1
ATOM 3421 C C . ILE A 1 437 ? 49.030 31.318 54.780 1.00 26.69 477 ILE A C 1
ATOM 3422 O O . ILE A 1 437 ? 50.191 31.156 54.406 1.00 27.73 477 ILE A O 1
ATOM 3427 N N . ILE A 1 438 ? 48.075 30.436 54.517 1.00 25.94 478 ILE A N 1
ATOM 3428 C CA . ILE A 1 438 ? 48.395 29.224 53.780 1.00 24.74 478 ILE A CA 1
ATOM 3429 C C . ILE A 1 438 ? 47.773 29.250 52.386 1.00 26.71 478 ILE A C 1
ATOM 3430 O O . ILE A 1 438 ? 48.118 28.424 51.536 1.00 27.36 478 ILE A O 1
ATOM 3435 N N . SER A 1 439 ? 46.853 30.183 52.136 1.00 26.48 479 SER A N 1
ATOM 3436 C CA . SER A 1 439 ? 46.248 30.251 50.807 1.00 24.92 479 SER A CA 1
ATOM 3437 C C . SER A 1 439 ? 47.159 31.008 49.836 1.00 24.39 479 SER A C 1
ATOM 3438 O O . SER A 1 439 ? 47.360 30.558 48.712 1.00 24.12 479 SER A O 1
ATOM 3441 N N . ARG A 1 440 ? 47.718 32.140 50.266 1.00 24.61 480 ARG A N 1
ATOM 3442 C CA . ARG A 1 440 ? 48.621 32.919 49.412 1.00 24.72 480 ARG A CA 1
ATOM 3443 C C . ARG A 1 440 ? 49.776 32.055 48.892 1.00 22.66 480 ARG A C 1
ATOM 3444 O O . ARG A 1 440 ? 50.028 32.020 47.689 1.00 22.28 480 ARG A O 1
ATOM 3452 N N . PRO A 1 441 ? 50.489 31.341 49.784 1.00 20.78 481 PRO A N 1
ATOM 3453 C CA . PRO A 1 441 ? 51.593 30.505 49.304 1.00 20.49 481 PRO A CA 1
ATOM 3454 C C . PRO A 1 441 ? 51.110 29.414 48.356 1.00 20.00 481 PRO A C 1
ATOM 3455 O O . PRO A 1 441 ? 51.822 29.011 47.429 1.00 18.25 481 PRO A O 1
ATOM 3459 N N . SER A 1 442 ? 49.895 28.934 48.584 1.00 20.31 482 SER A N 1
ATOM 3460 C CA . SER A 1 442 ? 49.349 27.906 47.711 1.00 21.18 482 SER A CA 1
ATOM 3461 C C . SER A 1 442 ? 49.036 28.479 46.336 1.00 21.60 482 SER A C 1
ATOM 3462 O O . SER A 1 442 ? 49.144 27.779 45.329 1.00 23.29 482 SER A O 1
ATOM 3465 N N . HIS A 1 443 ? 48.648 29.749 46.298 1.00 20.60 483 HIS A N 1
ATOM 3466 C CA . HIS A 1 443 ? 48.348 30.402 45.036 1.00 20.62 483 HIS A CA 1
ATOM 3467 C C . HIS A 1 443 ? 49.613 30.340 44.200 1.00 20.11 483 HIS A C 1
ATOM 3468 O O . HIS A 1 443 ? 49.584 29.987 43.021 1.00 20.35 483 HIS A O 1
ATOM 3475 N N . ILE A 1 444 ? 50.730 30.691 44.822 1.00 19.06 484 ILE A N 1
ATOM 3476 C CA . ILE A 1 444 ? 52.003 30.668 44.121 1.00 19.08 484 ILE A CA 1
ATOM 3477 C C . ILE A 1 444 ? 52.375 29.240 43.718 1.00 19.50 484 ILE A C 1
ATOM 3478 O O . ILE A 1 444 ? 52.780 28.991 42.578 1.00 18.01 484 ILE A O 1
ATOM 3483 N N . PHE A 1 445 ? 52.217 28.305 44.652 1.00 18.56 485 PHE A N 1
ATOM 3484 C CA . PHE A 1 445 ? 52.500 26.898 44.387 1.00 17.71 485 PHE A CA 1
ATOM 3485 C C . PHE A 1 445 ? 51.824 26.520 43.061 1.00 17.79 485 PHE A C 1
ATOM 3486 O O . PHE A 1 445 ? 52.491 26.187 42.078 1.00 17.14 485 PHE A O 1
ATOM 3494 N N . ARG A 1 446 ? 50.499 26.601 43.037 1.00 16.51 486 ARG A N 1
ATOM 3495 C CA . ARG A 1 446 ? 49.734 26.276 41.845 1.00 18.55 486 ARG A CA 1
ATOM 3496 C C . ARG A 1 446 ? 50.204 27.032 40.592 1.00 20.55 486 ARG A C 1
ATOM 3497 O O . ARG A 1 446 ? 50.376 26.439 39.520 1.00 19.84 486 ARG A O 1
ATOM 3505 N N . LEU A 1 447 ? 50.409 28.338 40.726 1.00 21.58 487 LEU A N 1
ATOM 3506 C CA . LEU A 1 447 ? 50.851 29.143 39.594 1.00 22.38 487 LEU A CA 1
ATOM 3507 C C . LEU A 1 447 ? 52.234 28.774 39.039 1.00 22.90 487 LEU A C 1
ATOM 3508 O O . LEU A 1 447 ? 52.434 28.806 37.822 1.00 23.14 487 LEU A O 1
ATOM 3513 N N . CYS A 1 448 ? 53.187 28.424 39.901 1.00 24.18 488 CYS A N 1
ATOM 3514 C CA . CYS A 1 448 ? 54.527 28.066 39.411 1.00 25.21 488 CYS A CA 1
ATOM 3515 C C . CYS A 1 448 ? 54.511 26.730 38.690 1.00 25.03 488 CYS A C 1
ATOM 3516 O O . CYS A 1 448 ? 55.264 26.520 37.740 1.00 23.66 488 CYS A O 1
ATOM 3519 N N . ASN A 1 449 ? 53.649 25.835 39.160 1.00 25.15 489 ASN A N 1
ATOM 3520 C CA . ASN A 1 449 ? 53.506 24.512 38.578 1.00 26.35 489 ASN A CA 1
ATOM 3521 C C . ASN A 1 449 ? 52.908 24.674 37.186 1.00 28.55 489 ASN A C 1
ATOM 3522 O O . ASN A 1 449 ? 53.494 24.234 36.194 1.00 30.20 489 ASN A O 1
ATOM 3527 N N . ASP A 1 450 ? 51.755 25.329 37.105 1.00 28.95 490 ASP A N 1
ATOM 3528 C CA . ASP A 1 450 ? 51.107 25.515 35.816 1.00 28.84 490 ASP A CA 1
ATOM 3529 C C . ASP A 1 450 ? 51.972 26.285 34.824 1.00 28.56 490 ASP A C 1
ATOM 3530 O O . ASP A 1 450 ? 52.061 25.893 33.669 1.00 30.20 490 ASP A O 1
ATOM 3535 N N . LEU A 1 451 ? 52.633 27.349 35.268 1.00 27.52 491 LEU A N 1
ATOM 3536 C CA . LEU A 1 451 ? 53.495 28.114 34.372 1.00 27.55 491 LEU A CA 1
ATOM 3537 C C . LEU A 1 451 ? 54.532 27.231 33.685 1.00 30.12 491 LEU A C 1
ATOM 3538 O O . LEU A 1 451 ? 54.747 27.327 32.472 1.00 31.37 491 LEU A O 1
ATOM 3543 N N . ALA A 1 452 ? 55.184 26.376 34.462 1.00 32.32 492 ALA A N 1
ATOM 3544 C CA . ALA A 1 452 ? 56.212 25.500 33.917 1.00 32.89 492 ALA A CA 1
ATOM 3545 C C . ALA A 1 452 ? 55.684 24.558 32.845 1.00 34.65 492 ALA A C 1
ATOM 3546 O O . ALA A 1 452 ? 56.398 24.223 31.905 1.00 36.85 492 ALA A O 1
ATOM 3548 N N . SER A 1 453 ? 54.440 24.122 32.970 1.00 35.19 493 SER A N 1
ATOM 3549 C CA . SER A 1 453 ? 53.909 23.211 31.970 1.00 37.38 493 SER A CA 1
ATOM 3550 C C . SER A 1 453 ? 52.975 23.886 30.974 1.00 40.12 493 SER A C 1
ATOM 3551 O O . SER A 1 453 ? 52.440 23.228 30.081 1.00 41.26 493 SER A O 1
ATOM 3554 N N . ALA A 1 454 ? 52.789 25.194 31.112 1.00 41.69 494 ALA A N 1
ATOM 3555 C CA . ALA A 1 454 ? 51.887 25.922 30.227 1.00 44.35 494 ALA A CA 1
ATOM 3556 C C . ALA A 1 454 ? 52.109 25.676 28.733 1.00 46.30 494 ALA A C 1
ATOM 3557 O O . ALA A 1 454 ? 51.260 25.078 28.071 1.00 45.88 494 ALA A O 1
ATOM 3559 N N . SER A 1 455 ? 53.240 26.128 28.201 1.00 48.33 495 SER A N 1
ATOM 3560 C CA . SER A 1 455 ? 53.532 25.959 26.776 1.00 51.60 495 SER A CA 1
ATOM 3561 C C . SER A 1 455 ? 53.223 24.550 26.289 1.00 52.48 495 SER A C 1
ATOM 3562 O O . SER A 1 455 ? 52.597 24.360 25.244 1.00 52.04 495 SER A O 1
ATOM 3565 N N . ALA A 1 456 ? 53.668 23.565 27.056 1.00 53.94 496 ALA A N 1
ATOM 3566 C CA . ALA A 1 456 ? 53.446 22.173 26.708 1.00 56.09 496 ALA A CA 1
ATOM 3567 C C . ALA A 1 456 ? 51.965 21.828 26.553 1.00 57.65 496 ALA A C 1
ATOM 3568 O O . ALA A 1 456 ? 51.537 21.403 25.481 1.00 58.57 496 ALA A O 1
ATOM 3570 N N . GLU A 1 457 ? 51.187 22.002 27.619 1.00 58.92 497 GLU A N 1
ATOM 3571 C CA . GLU A 1 457 ? 49.760 21.683 27.582 1.00 59.17 497 GLU A CA 1
ATOM 3572 C C . GLU A 1 457 ? 48.968 22.530 26.589 1.00 58.66 497 GLU A C 1
ATOM 3573 O O . GLU A 1 457 ? 47.942 22.091 26.074 1.00 58.51 497 GLU A O 1
ATOM 3579 N N . ILE A 1 458 ? 49.442 23.739 26.314 1.00 58.44 498 ILE A N 1
ATOM 3580 C CA . ILE A 1 458 ? 48.749 24.620 25.385 1.00 57.83 498 ILE A CA 1
ATOM 3581 C C . ILE A 1 458 ? 48.850 24.111 23.952 1.00 58.38 498 ILE A C 1
ATOM 3582 O O . ILE A 1 458 ? 47.838 23.978 23.270 1.00 58.23 498 ILE A O 1
ATOM 3587 N N . ALA A 1 459 ? 50.067 23.815 23.504 1.00 59.22 499 ALA A N 1
ATOM 3588 C CA . ALA A 1 459 ? 50.292 23.323 22.148 1.00 60.25 499 ALA A CA 1
ATOM 3589 C C . ALA A 1 459 ? 49.814 21.884 21.982 1.00 61.13 499 ALA A C 1
ATOM 3590 O O . ALA A 1 459 ? 50.005 21.274 20.933 1.00 61.67 499 ALA A O 1
ATOM 3592 N N . ARG A 1 460 ? 49.186 21.347 23.018 1.00 62.56 500 ARG A N 1
ATOM 3593 C CA . ARG A 1 460 ? 48.696 19.978 22.977 1.00 63.97 500 ARG A CA 1
ATOM 3594 C C . ARG A 1 460 ? 47.168 19.962 23.027 1.00 63.79 500 ARG A C 1
ATOM 3595 O O . ARG A 1 460 ? 46.545 18.907 22.909 1.00 64.48 500 ARG A O 1
ATOM 3603 N N . GLY A 1 461 ? 46.570 21.137 23.204 1.00 63.14 501 GLY A N 1
ATOM 3604 C CA . GLY A 1 461 ? 45.121 21.232 23.246 1.00 63.33 501 GLY A CA 1
ATOM 3605 C C . GLY A 1 461 ? 44.504 21.167 24.631 1.00 63.33 501 GLY A C 1
ATOM 3606 O O . GLY A 1 461 ? 43.283 21.244 24.779 1.00 63.53 501 GLY A O 1
ATOM 3607 N N . GLU A 1 462 ? 45.344 21.021 25.648 1.00 62.61 502 GLU A N 1
ATOM 3608 C CA . GLU A 1 462 ? 44.872 20.951 27.024 1.00 61.33 502 GLU A CA 1
ATOM 3609 C C . GLU A 1 462 ? 44.415 22.339 27.470 1.00 58.85 502 GLU A C 1
ATOM 3610 O O . GLU A 1 462 ? 45.033 23.348 27.128 1.00 58.14 502 GLU A O 1
ATOM 3616 N N . THR A 1 463 ? 43.333 22.382 28.238 1.00 55.69 503 THR A N 1
ATOM 3617 C CA . THR A 1 463 ? 42.798 23.641 28.736 1.00 52.14 503 THR A CA 1
ATOM 3618 C C . THR A 1 463 ? 42.815 23.650 30.265 1.00 49.31 503 THR A C 1
ATOM 3619 O O . THR A 1 463 ? 42.480 24.662 30.887 1.00 50.27 503 THR A O 1
ATOM 3623 N N . ALA A 1 464 ? 43.190 22.522 30.869 1.00 45.06 504 ALA A N 1
ATOM 3624 C CA . ALA A 1 464 ? 43.237 22.411 32.328 1.00 40.78 504 ALA A CA 1
ATOM 3625 C C . ALA A 1 464 ? 44.577 22.914 32.843 1.00 36.90 504 ALA A C 1
ATOM 3626 O O . ALA A 1 464 ? 45.438 22.135 33.249 1.00 37.96 504 ALA A O 1
ATOM 3628 N N . ASN A 1 465 ? 44.735 24.227 32.830 1.00 32.91 505 ASN A N 1
ATOM 3629 C CA . ASN A 1 465 ? 45.965 24.856 33.254 1.00 29.87 505 ASN A CA 1
ATOM 3630 C C . ASN A 1 465 ? 45.652 26.331 33.496 1.00 28.89 505 ASN A C 1
ATOM 3631 O O . ASN A 1 465 ? 44.974 26.967 32.692 1.00 30.01 505 ASN A O 1
ATOM 3636 N N . SER A 1 466 ? 46.148 26.858 34.607 1.00 24.69 506 SER A N 1
ATOM 3637 C CA . SER A 1 466 ? 45.912 28.232 34.973 1.00 23.65 506 SER A CA 1
ATOM 3638 C C . SER A 1 466 ? 46.240 29.231 33.867 1.00 24.03 506 SER A C 1
ATOM 3639 O O . SER A 1 466 ? 45.457 30.142 33.591 1.00 23.84 506 SER A O 1
ATOM 3642 N N . VAL A 1 467 ? 47.383 29.063 33.218 1.00 23.35 507 VAL A N 1
ATOM 3643 C CA . VAL A 1 467 ? 47.756 29.989 32.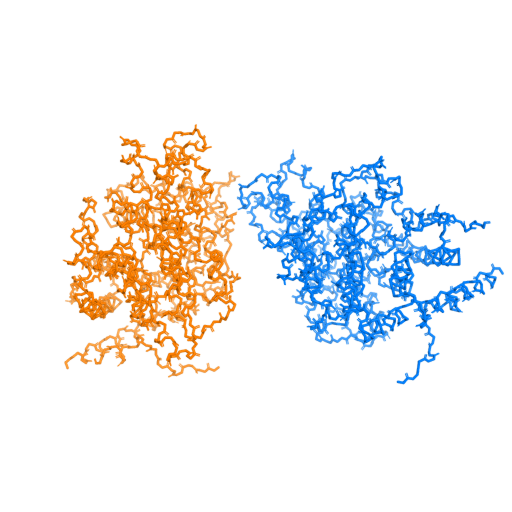160 1.00 24.02 507 VAL A CA 1
ATOM 3644 C C . VAL A 1 467 ? 46.805 29.834 30.980 1.00 24.89 507 VAL A C 1
ATOM 3645 O O . VAL A 1 467 ? 46.307 30.815 30.422 1.00 22.90 507 VAL A O 1
ATOM 3649 N N . SER A 1 468 ? 46.545 28.591 30.602 1.00 26.47 508 SER A N 1
ATOM 3650 C CA . SER A 1 468 ? 45.652 28.332 29.480 1.00 29.05 508 SER A CA 1
ATOM 3651 C C . SER A 1 468 ? 44.290 28.928 29.803 1.00 29.80 508 SER A C 1
ATOM 3652 O O . SER A 1 468 ? 43.715 29.671 29.008 1.00 31.21 508 SER A O 1
ATOM 3655 N N . CYS A 1 469 ? 43.785 28.604 30.987 1.00 30.19 509 CYS A N 1
ATOM 3656 C CA . CYS A 1 469 ? 42.485 29.103 31.413 1.00 30.87 509 CYS A CA 1
ATOM 3657 C C . CYS A 1 469 ? 42.454 30.636 31.370 1.00 30.67 509 CYS A C 1
ATOM 3658 O O . CYS A 1 469 ? 41.484 31.240 30.906 1.00 30.84 509 CYS A O 1
ATOM 3661 N N . TYR A 1 470 ? 43.521 31.260 31.854 1.00 30.21 510 TYR A N 1
ATOM 3662 C CA . TYR A 1 470 ? 43.627 32.711 31.856 1.00 28.50 510 TYR A CA 1
ATOM 3663 C C . TYR A 1 470 ? 43.504 33.237 30.426 1.00 29.08 510 TYR A C 1
ATOM 3664 O O . TYR A 1 470 ? 42.852 34.247 30.194 1.00 28.01 510 TYR A O 1
ATOM 3673 N N . MET A 1 471 ? 44.144 32.547 29.481 1.00 30.70 511 MET A N 1
ATOM 3674 C CA . MET A 1 471 ? 44.124 32.915 28.061 1.00 31.52 511 MET A CA 1
ATOM 3675 C C . MET A 1 471 ? 42.718 32.963 27.508 1.00 32.36 511 MET A C 1
ATOM 3676 O O . MET A 1 471 ? 42.342 33.907 26.812 1.00 31.69 511 MET A O 1
ATOM 3681 N N . ARG A 1 472 ? 41.958 31.909 27.794 1.00 32.56 512 ARG A N 1
ATOM 3682 C CA . ARG A 1 472 ? 40.585 31.814 27.331 1.00 32.65 512 ARG A CA 1
ATOM 3683 C C . ARG A 1 472 ? 39.697 32.828 28.044 1.00 30.79 512 ARG A C 1
ATOM 3684 O O . ARG A 1 472 ? 38.894 33.501 27.415 1.00 31.15 512 ARG A O 1
ATOM 3692 N N . THR A 1 473 ? 39.847 32.942 29.355 1.00 29.37 513 THR A N 1
ATOM 3693 C CA . THR A 1 473 ? 39.019 33.861 30.116 1.00 29.16 513 THR A CA 1
ATOM 3694 C C . THR A 1 473 ? 39.182 35.322 29.709 1.00 31.42 513 THR A C 1
ATOM 3695 O O . THR A 1 473 ? 38.214 36.074 29.720 1.00 34.59 513 THR A O 1
ATOM 3699 N N . LYS A 1 474 ? 40.398 35.723 29.353 1.00 32.17 514 LYS A N 1
ATOM 3700 C CA . LYS A 1 474 ? 40.671 37.107 28.969 1.00 31.59 514 LYS A CA 1
ATOM 3701 C C . LYS A 1 474 ? 40.788 37.294 27.461 1.00 31.59 514 LYS A C 1
ATOM 3702 O O . LYS A 1 474 ? 40.808 38.425 26.974 1.00 30.19 514 LYS A O 1
ATOM 3708 N N . GLY A 1 475 ? 40.877 36.185 26.729 1.00 33.08 515 GLY A N 1
ATOM 3709 C CA . GLY A 1 475 ? 41.002 36.253 25.281 1.00 33.39 515 GLY A CA 1
ATOM 3710 C C . GLY A 1 475 ? 42.303 36.913 24.843 1.00 34.36 515 GLY A C 1
ATOM 3711 O O . GLY A 1 475 ? 42.297 37.819 24.011 1.00 34.46 515 GLY A O 1
ATOM 3712 N N . ILE A 1 476 ? 43.423 36.457 25.394 1.00 34.99 516 ILE A N 1
ATOM 3713 C CA . ILE A 1 476 ? 44.716 37.031 25.066 1.00 34.35 516 ILE A CA 1
ATOM 3714 C C . ILE A 1 476 ? 45.741 35.956 24.722 1.00 35.41 516 ILE A C 1
ATOM 3715 O O . ILE A 1 476 ? 45.507 34.763 24.943 1.00 35.38 516 ILE A O 1
ATOM 3720 N N . SER A 1 477 ? 46.877 36.381 24.179 1.00 36.22 517 SER A N 1
ATOM 3721 C CA . SER A 1 477 ? 47.926 35.443 23.794 1.00 37.42 517 SER A CA 1
ATOM 3722 C C . SER A 1 477 ? 48.596 34.806 25.004 1.00 37.67 517 SER A C 1
ATOM 3723 O O . SER A 1 477 ? 48.491 35.300 26.124 1.00 36.92 517 SER A O 1
ATOM 3726 N N . GLU A 1 478 ? 49.295 33.705 24.761 1.00 38.39 518 GLU A N 1
ATOM 3727 C CA . GLU A 1 478 ? 49.995 33.004 25.821 1.00 40.04 518 GLU A CA 1
ATOM 3728 C C . GLU A 1 478 ? 50.998 33.960 26.456 1.00 40.35 518 GLU A C 1
ATOM 3729 O O . GLU A 1 478 ? 51.126 34.018 27.680 1.00 40.96 518 GLU A O 1
ATOM 3735 N N . GLU A 1 479 ? 51.697 34.723 25.619 1.00 40.39 519 GLU A N 1
ATOM 3736 C CA . GLU A 1 479 ? 52.687 35.682 26.101 1.00 39.82 519 GLU A CA 1
ATOM 3737 C C . GLU A 1 479 ? 52.010 36.686 27.016 1.00 38.13 519 GLU A C 1
ATOM 3738 O O . GLU A 1 479 ? 52.501 36.990 28.102 1.00 36.96 519 GLU A O 1
ATOM 3744 N N . LEU A 1 480 ? 50.873 37.201 26.568 1.00 36.60 520 LEU A N 1
ATOM 3745 C CA . LEU A 1 480 ? 50.131 38.176 27.349 1.00 35.70 520 LEU A CA 1
ATOM 3746 C C . LEU A 1 480 ? 49.679 37.556 28.672 1.00 34.46 520 LEU A C 1
ATOM 3747 O O . LEU A 1 480 ? 49.869 38.140 29.732 1.00 33.04 520 LEU A O 1
ATOM 3752 N N . ALA A 1 481 ? 49.094 36.365 28.604 1.00 32.93 521 ALA A N 1
ATOM 3753 C CA . ALA A 1 481 ? 48.612 35.680 29.799 1.00 32.17 521 ALA A CA 1
ATOM 3754 C C . ALA A 1 481 ? 49.752 35.299 30.732 1.00 31.74 521 ALA A C 1
ATOM 3755 O O . ALA A 1 481 ? 49.618 35.368 31.950 1.00 30.54 521 ALA A O 1
ATOM 3757 N N . THR A 1 482 ? 50.865 34.868 30.152 1.00 31.18 522 THR A N 1
ATOM 3758 C CA . THR A 1 482 ? 52.013 34.477 30.940 1.00 31.83 522 THR A CA 1
ATOM 3759 C C . THR A 1 482 ? 52.493 35.633 31.815 1.00 34.00 522 THR A C 1
ATOM 3760 O O . THR A 1 482 ? 52.833 35.432 32.980 1.00 35.08 522 THR A O 1
ATOM 3764 N N . GLU A 1 483 ? 52.510 36.843 31.265 1.00 35.97 523 GLU A N 1
ATOM 3765 C CA . GLU A 1 483 ? 52.921 38.013 32.035 1.00 36.65 523 GLU A CA 1
ATOM 3766 C C . GLU A 1 483 ? 51.912 38.305 33.139 1.00 34.61 523 GLU A C 1
ATOM 3767 O O . GLU A 1 483 ? 52.291 38.621 34.264 1.00 33.99 523 GLU A O 1
ATOM 3773 N N . SER A 1 484 ? 50.629 38.216 32.807 1.00 33.05 524 SER A N 1
ATOM 3774 C CA . SER A 1 484 ? 49.584 38.463 33.789 1.00 32.94 524 SER A CA 1
ATOM 3775 C C . SER A 1 484 ? 49.737 37.530 34.987 1.00 31.38 524 SER A C 1
ATOM 3776 O O . SER A 1 484 ? 49.544 37.947 36.127 1.00 31.62 524 SER A O 1
ATOM 3779 N N . VAL A 1 485 ? 50.075 36.271 34.726 1.00 29.31 525 VAL A N 1
ATOM 3780 C CA . VAL A 1 485 ? 50.259 35.300 35.795 1.00 27.95 525 VAL A CA 1
ATOM 3781 C C . VAL A 1 485 ? 51.480 35.682 36.621 1.00 28.42 525 VAL A C 1
ATOM 3782 O O . VAL A 1 485 ? 51.481 35.544 37.842 1.00 27.76 525 VAL A O 1
ATOM 3786 N N . MET A 1 486 ? 52.513 36.174 35.948 1.00 28.77 526 MET A N 1
ATOM 3787 C CA . MET A 1 486 ? 53.739 36.597 36.608 1.00 29.94 526 MET A CA 1
ATOM 3788 C C . MET A 1 486 ? 53.441 37.725 37.576 1.00 29.66 526 MET A C 1
ATOM 3789 O O . MET A 1 486 ? 53.895 37.710 38.720 1.00 29.64 526 MET A O 1
ATOM 3794 N N . ASN A 1 487 ? 52.684 38.711 37.105 1.00 29.92 527 ASN A N 1
ATOM 3795 C CA . ASN A 1 487 ? 52.324 39.858 37.930 1.00 30.03 527 ASN A CA 1
ATOM 3796 C C . ASN A 1 487 ? 51.420 39.416 39.073 1.00 28.68 527 ASN A C 1
ATOM 3797 O O . ASN A 1 487 ? 51.440 39.998 40.154 1.00 28.65 527 ASN A O 1
ATOM 3802 N N . LEU A 1 488 ? 50.622 38.386 38.820 1.00 27.14 528 LEU A N 1
ATOM 3803 C CA . LEU A 1 488 ? 49.722 37.878 39.828 1.00 26.36 528 LEU A CA 1
ATOM 3804 C C . LEU A 1 488 ? 50.556 37.354 40.990 1.00 27.07 528 LEU A C 1
ATOM 3805 O O . LEU A 1 488 ? 50.245 37.601 42.158 1.00 27.23 528 LEU A O 1
ATOM 3810 N N . ILE A 1 489 ? 51.625 36.634 40.659 1.00 25.10 529 ILE A N 1
ATOM 3811 C CA . ILE A 1 489 ? 52.539 36.095 41.655 1.00 21.91 529 ILE A CA 1
ATOM 3812 C C . ILE A 1 489 ? 53.151 37.230 42.469 1.00 23.68 529 ILE A C 1
ATOM 3813 O O . ILE A 1 489 ? 53.159 37.183 43.704 1.00 24.13 529 ILE A O 1
ATOM 3818 N N . ASP A 1 490 ? 53.646 38.260 41.781 1.00 23.90 530 ASP A N 1
ATOM 3819 C CA . ASP A 1 490 ? 54.264 39.406 42.466 1.00 25.05 530 ASP A CA 1
ATOM 3820 C C . ASP A 1 490 ? 53.340 40.039 43.498 1.00 24.70 530 ASP A C 1
ATOM 3821 O O . ASP A 1 490 ? 53.777 40.403 44.589 1.00 25.02 530 ASP A O 1
ATOM 3826 N N . GLU A 1 491 ? 52.068 40.186 43.141 1.00 24.37 531 GLU A N 1
ATOM 3827 C CA . GLU A 1 491 ? 51.117 40.782 44.054 1.00 25.27 531 GLU A CA 1
ATOM 3828 C C . GLU A 1 491 ? 50.961 39.878 45.262 1.00 25.47 531 GLU A C 1
ATOM 3829 O O . GLU A 1 491 ? 50.975 40.337 46.405 1.00 25.41 531 GLU A O 1
ATOM 3835 N N . THR A 1 492 ? 50.806 38.582 45.009 1.00 24.52 532 THR A N 1
ATOM 3836 C CA . THR A 1 492 ? 50.659 37.630 46.104 1.00 22.48 532 THR A CA 1
ATOM 3837 C C . THR A 1 492 ? 51.836 37.739 47.070 1.00 22.69 532 THR A C 1
ATOM 3838 O O . THR A 1 492 ? 51.655 37.670 48.281 1.00 22.30 532 THR A O 1
ATOM 3842 N N . TRP A 1 493 ? 53.043 37.904 46.534 1.00 20.80 533 TRP A N 1
ATOM 3843 C CA . TRP A 1 493 ? 54.206 38.028 47.387 1.00 20.39 533 TRP A CA 1
ATOM 3844 C C . TRP A 1 493 ? 54.109 39.242 48.302 1.00 21.05 533 TRP A C 1
ATOM 3845 O O . TRP A 1 493 ? 54.477 39.172 49.473 1.00 20.73 533 TRP A O 1
ATOM 3856 N N . LYS A 1 494 ? 53.608 40.358 47.789 1.00 23.75 534 LYS A N 1
ATOM 3857 C CA . LYS A 1 494 ? 53.493 41.549 48.624 1.00 25.10 534 LYS A CA 1
ATOM 3858 C C . LYS A 1 494 ? 52.532 41.316 49.786 1.00 25.27 534 LYS A C 1
ATOM 3859 O O . LYS A 1 494 ? 52.825 41.694 50.917 1.00 26.06 534 LYS A O 1
ATOM 3865 N N . LYS A 1 495 ? 51.380 40.710 49.511 1.00 24.76 535 LYS A N 1
ATOM 3866 C CA . LYS A 1 495 ? 50.412 40.459 50.574 1.00 27.30 535 LYS A CA 1
ATOM 3867 C C . LYS A 1 495 ? 51.002 39.479 51.584 1.00 27.44 535 LYS A C 1
ATOM 3868 O O . LYS A 1 495 ? 50.781 39.582 52.795 1.00 28.30 535 LYS A O 1
ATOM 3874 N N . MET A 1 496 ? 51.766 38.533 51.060 1.00 27.85 536 MET A N 1
ATOM 3875 C CA . MET A 1 496 ? 52.429 37.531 51.867 1.00 27.34 536 MET A CA 1
ATOM 3876 C C . MET A 1 496 ? 53.488 38.222 52.742 1.00 28.23 536 MET A C 1
ATOM 3877 O O . MET A 1 496 ? 53.698 37.834 53.888 1.00 29.98 536 MET A O 1
ATOM 3882 N N . ASN A 1 497 ? 54.136 39.259 52.211 1.00 28.38 537 ASN A N 1
ATOM 3883 C CA . ASN A 1 497 ? 55.145 40.000 52.969 1.00 29.29 537 ASN A CA 1
ATOM 3884 C C . ASN A 1 497 ? 54.561 40.798 54.139 1.00 31.12 537 ASN A C 1
ATOM 3885 O O . ASN A 1 497 ? 55.224 40.989 55.158 1.00 31.02 537 ASN A O 1
ATOM 3890 N N . LYS A 1 498 ? 53.334 41.285 53.982 1.00 33.17 538 LYS A N 1
ATOM 3891 C CA . LYS A 1 498 ? 52.679 42.061 55.032 1.00 35.03 538 LYS A CA 1
ATOM 3892 C C . LYS A 1 498 ? 52.299 41.156 56.195 1.00 34.90 538 LYS A C 1
ATOM 3893 O O . LYS A 1 498 ? 52.403 41.542 57.363 1.00 35.15 538 LYS A O 1
ATOM 3899 N N . GLU A 1 499 ? 51.855 39.949 55.860 1.00 34.34 539 GLU A N 1
ATOM 3900 C CA . GLU A 1 499 ? 51.460 38.972 56.860 1.00 34.82 539 GLU A CA 1
ATOM 3901 C C . GLU A 1 499 ? 52.610 38.738 57.841 1.00 35.13 539 GLU A C 1
ATOM 3902 O O . GLU A 1 499 ? 52.406 38.743 59.056 1.00 36.27 539 GLU A O 1
ATOM 3908 N N . LYS A 1 500 ? 53.813 38.545 57.297 1.00 34.75 540 LYS A N 1
ATOM 3909 C CA . LYS A 1 500 ? 55.029 38.297 58.076 1.00 33.83 540 LYS A CA 1
ATOM 3910 C C . LYS A 1 500 ? 55.507 39.544 58.800 1.00 35.65 540 LYS A C 1
ATOM 3911 O O . LYS A 1 500 ? 56.116 39.447 59.859 1.00 36.40 540 LYS A O 1
ATOM 3917 N N . LEU A 1 501 ? 55.230 40.713 58.230 1.00 38.81 541 LEU A N 1
ATOM 3918 C CA . LEU A 1 501 ? 55.662 41.964 58.835 1.00 42.22 541 LEU A CA 1
ATOM 3919 C C . LEU A 1 501 ? 54.917 42.351 60.096 1.00 45.63 541 LEU A C 1
ATOM 3920 O O . LEU A 1 501 ? 55.384 43.194 60.857 1.00 46.98 541 LEU A O 1
ATOM 3925 N N . GLY A 1 502 ? 53.763 41.743 60.329 1.00 48.85 542 GLY A N 1
ATOM 3926 C CA . GLY A 1 502 ? 53.028 42.070 61.532 1.00 53.08 542 GLY A CA 1
ATOM 3927 C C . GLY A 1 502 ? 51.529 42.045 61.359 1.00 56.13 542 GLY A C 1
ATOM 3928 O O . GLY A 1 502 ? 51.014 42.073 60.240 1.00 56.54 542 GLY A O 1
ATOM 3929 N N . GLY A 1 503 ? 50.829 41.991 62.485 1.00 58.07 543 GLY A N 1
ATOM 3930 C CA . GLY A 1 503 ? 49.381 41.966 62.458 1.00 60.50 543 GLY A CA 1
ATOM 3931 C C . GLY A 1 503 ? 48.839 40.583 62.164 1.00 61.24 543 GLY A C 1
ATOM 3932 O O . GLY A 1 503 ? 47.672 40.430 61.802 1.00 62.95 543 GLY A O 1
ATOM 3933 N N . SER A 1 504 ? 49.683 39.571 62.320 1.00 60.32 544 SER A N 1
ATOM 3934 C CA . SER A 1 504 ? 49.262 38.200 62.065 1.00 59.54 544 SER A CA 1
ATOM 3935 C C . SER A 1 504 ? 48.757 37.512 63.324 1.00 57.45 544 SER A C 1
ATOM 3936 O O . SER A 1 504 ? 49.196 37.808 64.433 1.00 57.97 544 SER A O 1
ATOM 3939 N N . LEU A 1 505 ? 47.826 36.587 63.134 1.00 54.24 545 LEU A N 1
ATOM 3940 C CA . LEU A 1 505 ? 47.266 35.822 64.233 1.00 50.19 545 LEU A CA 1
ATOM 3941 C C . LEU A 1 505 ? 48.250 34.711 64.571 1.00 47.80 545 LEU A C 1
ATOM 3942 O O . LEU A 1 505 ? 48.417 34.339 65.731 1.00 47.48 545 LEU A O 1
ATOM 3947 N N . PHE A 1 506 ? 48.908 34.197 63.539 1.00 44.45 546 PHE A N 1
ATOM 3948 C CA . PHE A 1 506 ? 49.874 33.124 63.693 1.00 41.47 546 PHE A CA 1
ATOM 3949 C C . PHE A 1 506 ? 51.233 33.662 64.108 1.00 40.78 546 PHE A C 1
ATOM 3950 O O . PHE A 1 506 ? 51.551 34.833 63.889 1.00 39.24 546 PHE A O 1
ATOM 3958 N N . ALA A 1 507 ? 52.032 32.791 64.713 1.00 40.93 547 ALA A N 1
ATOM 3959 C CA . ALA A 1 507 ? 53.369 33.158 65.141 1.00 42.37 547 ALA A CA 1
ATOM 3960 C C . ALA A 1 507 ? 54.229 33.288 63.894 1.00 43.39 547 ALA A C 1
ATOM 3961 O O . ALA A 1 507 ? 54.073 32.519 62.943 1.00 43.11 547 ALA A O 1
ATOM 3963 N N . LYS A 1 508 ? 55.131 34.266 63.897 1.00 44.67 548 LYS A N 1
ATOM 3964 C CA . LYS A 1 508 ? 56.022 34.492 62.759 1.00 44.70 548 LYS A CA 1
ATOM 3965 C C . LYS A 1 508 ? 56.722 33.223 62.259 1.00 43.27 548 LYS A C 1
ATOM 3966 O O . LYS A 1 508 ? 56.888 33.039 61.053 1.00 44.14 548 LYS A O 1
ATOM 3972 N N . PRO A 1 509 ? 57.149 32.337 63.177 1.00 41.09 549 PRO A N 1
ATOM 3973 C CA . PRO A 1 509 ? 57.822 31.090 62.789 1.00 38.53 549 PRO A CA 1
ATOM 3974 C C . PRO A 1 509 ? 57.018 30.262 61.782 1.00 35.17 549 PRO A C 1
ATOM 3975 O O . PRO A 1 509 ? 57.576 29.702 60.840 1.00 34.61 549 PRO A O 1
ATOM 3979 N N . PHE A 1 510 ? 55.708 30.179 61.986 1.00 31.60 550 PHE A N 1
ATOM 3980 C CA . PHE A 1 510 ? 54.863 29.425 61.075 1.00 27.76 550 PHE A CA 1
ATOM 3981 C C . PHE A 1 510 ? 54.600 30.222 59.803 1.00 26.88 550 PHE A C 1
ATOM 3982 O O . PHE A 1 510 ? 54.404 29.633 58.745 1.00 26.88 550 PHE A O 1
ATOM 3990 N N . VAL A 1 511 ? 54.598 31.550 59.894 1.00 25.31 551 VAL A N 1
ATOM 3991 C CA . VAL A 1 511 ? 54.370 32.377 58.710 1.00 24.47 551 VAL A CA 1
ATOM 3992 C C . VAL A 1 511 ? 55.519 32.161 57.731 1.00 23.54 551 VAL A C 1
ATOM 3993 O O . VAL A 1 511 ? 55.326 32.164 56.514 1.00 22.75 551 VAL A O 1
ATOM 3997 N N . GLU A 1 512 ? 56.721 31.988 58.273 1.00 23.57 552 GLU A N 1
ATOM 3998 C CA . GLU A 1 512 ? 57.908 31.764 57.448 1.00 24.46 552 GLU A CA 1
ATOM 3999 C C . GLU A 1 512 ? 57.808 30.377 56.792 1.00 23.55 552 GLU A C 1
ATOM 4000 O O . GLU A 1 512 ? 58.157 30.211 55.619 1.00 23.66 552 GLU A O 1
ATOM 4006 N N . THR A 1 513 ? 57.343 29.391 57.558 1.00 20.54 553 THR A N 1
ATOM 4007 C CA . THR A 1 513 ? 57.176 28.042 57.039 1.00 20.01 553 THR A CA 1
ATOM 4008 C C . THR A 1 513 ? 56.286 28.110 55.794 1.00 19.52 553 THR A C 1
ATOM 4009 O O . THR A 1 513 ? 56.668 27.655 54.721 1.00 16.95 553 THR A O 1
ATOM 4013 N N . ALA A 1 514 ? 55.107 28.702 55.952 1.00 19.93 554 ALA A N 1
ATOM 4014 C CA . ALA A 1 514 ? 54.157 28.845 54.857 1.00 20.20 554 ALA A CA 1
ATOM 4015 C C . ALA A 1 514 ? 54.809 29.460 53.625 1.00 20.08 554 ALA A C 1
ATOM 4016 O O . ALA A 1 514 ? 54.710 28.921 52.523 1.00 21.20 554 ALA A O 1
ATOM 4018 N N . ILE A 1 515 ? 55.473 30.594 53.821 1.00 19.59 555 ILE A N 1
ATOM 4019 C CA . ILE A 1 515 ? 56.145 31.295 52.732 1.00 18.07 555 ILE A CA 1
ATOM 4020 C C . ILE A 1 515 ? 57.160 30.375 52.055 1.00 18.52 555 ILE A C 1
ATOM 4021 O O . ILE A 1 515 ? 57.322 30.414 50.834 1.00 19.30 555 ILE A O 1
ATOM 4026 N N . ASN A 1 516 ? 57.821 29.527 52.834 1.00 17.82 556 ASN A N 1
ATOM 4027 C CA . ASN A 1 516 ? 58.801 28.621 52.257 1.00 19.47 556 ASN A CA 1
ATOM 4028 C C . ASN A 1 516 ? 58.183 27.701 51.209 1.00 19.61 556 ASN A C 1
ATOM 4029 O O . ASN A 1 516 ? 58.842 27.300 50.250 1.00 20.37 556 ASN A O 1
ATOM 4034 N N . LEU A 1 517 ? 56.916 27.358 51.394 1.00 19.77 557 LEU A N 1
ATOM 4035 C CA . LEU A 1 517 ? 56.242 26.507 50.428 1.00 21.37 557 LEU A CA 1
ATOM 4036 C C . LEU A 1 517 ? 56.299 27.224 49.082 1.00 21.27 557 LEU A C 1
ATOM 4037 O O . LEU A 1 517 ? 56.558 26.621 48.047 1.00 21.20 557 LEU A O 1
ATOM 4042 N N . ALA A 1 518 ? 56.058 28.528 49.126 1.00 21.29 558 ALA A N 1
ATOM 4043 C CA . ALA A 1 518 ? 56.075 29.371 47.948 1.00 20.10 558 ALA A CA 1
ATOM 4044 C C . ALA A 1 518 ? 57.471 29.358 47.358 1.00 20.96 558 ALA A C 1
ATOM 4045 O O . ALA A 1 518 ? 57.649 29.154 46.155 1.00 21.95 558 ALA A O 1
ATOM 4047 N N . ARG A 1 519 ? 58.462 29.577 48.217 1.00 21.11 559 ARG A N 1
ATOM 4048 C CA . ARG A 1 519 ? 59.852 29.593 47.780 1.00 21.25 559 ARG A CA 1
ATOM 4049 C C . ARG A 1 519 ? 60.190 28.272 47.103 1.00 21.25 559 ARG A C 1
ATOM 4050 O O . ARG A 1 519 ? 60.708 28.243 45.986 1.00 21.17 559 ARG A O 1
ATOM 4058 N N . GLN A 1 520 ? 59.890 27.176 47.786 1.00 20.34 560 GLN A N 1
ATOM 4059 C CA . GLN A 1 520 ? 60.163 25.861 47.228 1.00 22.00 560 GLN A CA 1
ATOM 4060 C C . GLN A 1 520 ? 59.490 25.741 45.862 1.00 22.55 560 GLN A C 1
ATOM 4061 O O . GLN A 1 520 ? 60.066 25.183 44.927 1.00 23.93 560 GLN A O 1
ATOM 4067 N N . SER A 1 521 ? 58.275 26.274 45.752 1.00 21.41 561 SER A N 1
ATOM 4068 C CA . SER A 1 521 ? 57.534 26.245 44.496 1.00 21.63 561 SER A CA 1
ATOM 4069 C C . SER A 1 521 ? 58.340 26.891 43.374 1.00 20.92 561 SER A C 1
ATOM 4070 O O . SER A 1 521 ? 58.417 26.359 42.274 1.00 20.27 561 SER A O 1
ATOM 4073 N N . HIS A 1 522 ? 58.935 28.040 43.662 1.00 21.56 562 HIS A N 1
ATOM 4074 C CA . HIS A 1 522 ? 59.735 28.767 42.685 1.00 24.13 562 HIS A CA 1
ATOM 4075 C C . HIS A 1 522 ? 60.966 28.007 42.241 1.00 26.05 562 HIS A C 1
ATOM 4076 O O . HIS A 1 522 ? 61.441 28.173 41.117 1.00 26.19 562 HIS A O 1
ATOM 4083 N N . CYS A 1 523 ? 61.495 27.188 43.137 1.00 28.24 563 CYS A N 1
ATOM 4084 C CA . CYS A 1 523 ? 62.702 26.437 42.844 1.00 31.22 563 CYS A CA 1
ATOM 4085 C C . CYS A 1 523 ? 62.469 25.103 42.160 1.00 33.68 563 CYS A C 1
ATOM 4086 O O . CYS A 1 523 ? 63.229 24.722 41.271 1.00 36.45 563 CYS A O 1
ATOM 4089 N N . THR A 1 524 ? 61.425 24.392 42.560 1.00 34.11 564 THR A N 1
ATOM 4090 C CA . THR A 1 524 ? 61.157 23.109 41.941 1.00 36.97 564 THR A CA 1
ATOM 4091 C C . THR A 1 524 ? 60.527 23.249 40.550 1.00 38.55 564 THR A C 1
ATOM 4092 O O . THR A 1 524 ? 60.508 22.294 39.766 1.00 39.80 564 THR A O 1
ATOM 4096 N N . TYR A 1 525 ? 60.033 24.441 40.231 1.00 38.71 565 TYR A N 1
ATOM 4097 C CA . TYR A 1 525 ? 59.421 24.678 38.924 1.00 39.94 565 TYR A CA 1
ATOM 4098 C C . TYR A 1 525 ? 60.179 25.741 38.135 1.00 42.88 565 TYR A C 1
ATOM 4099 O O . TYR A 1 525 ? 59.946 26.939 38.291 1.00 44.47 565 TYR A O 1
ATOM 4108 N N . HIS A 1 526 ? 61.078 25.287 37.273 1.00 45.83 566 HIS A N 1
ATOM 4109 C CA . HIS A 1 526 ? 61.892 26.185 36.466 1.00 48.16 566 HIS A CA 1
ATOM 4110 C C . HIS A 1 526 ? 61.766 25.858 34.972 1.00 49.08 566 HIS A C 1
ATOM 4111 O O . HIS A 1 526 ? 61.147 24.863 34.585 1.00 48.81 566 HIS A O 1
ATOM 4118 N N . ASN A 1 527 ? 62.371 26.701 34.141 0.50 48.37 567 ASN A N 1
ATOM 4119 C CA . ASN A 1 527 ? 62.344 26.527 32.693 0.50 47.48 567 ASN A CA 1
ATOM 4120 C C . ASN A 1 527 ? 63.454 25.567 32.273 0.50 46.33 567 ASN A C 1
ATOM 4121 O O . ASN A 1 527 ? 63.248 24.698 31.430 0.50 46.25 567 ASN A O 1
ATOM 4126 N N . GLY A 1 528 ? 64.627 25.720 32.878 0.50 45.11 568 GLY A N 1
ATOM 4127 C CA . GLY A 1 528 ? 65.743 24.855 32.549 0.50 43.95 568 GLY A CA 1
ATOM 4128 C C . GLY A 1 528 ? 67.061 25.403 33.052 0.50 43.09 568 GLY A C 1
ATOM 4129 O O . GLY A 1 528 ? 67.207 26.612 33.219 0.50 41.61 568 GLY A O 1
ATOM 4130 N N . THR A 1 532 ? 71.669 24.828 31.363 0.50 64.29 572 THR A N 1
ATOM 4131 C CA . THR A 1 532 ? 71.338 23.522 31.920 0.50 64.30 572 THR A CA 1
ATOM 4132 C C . THR A 1 532 ? 69.931 23.104 31.504 0.50 65.27 572 THR A C 1
ATOM 4133 O O . THR A 1 532 ? 69.087 23.944 31.189 0.50 65.16 572 THR A O 1
ATOM 4137 N N . SER A 1 533 ? 69.687 21.798 31.519 1.00 66.64 573 SER A N 1
ATOM 4138 C CA . SER A 1 533 ? 68.388 21.236 31.150 1.00 68.05 573 SER A CA 1
ATOM 4139 C C . SER A 1 533 ? 67.414 21.152 32.327 1.00 69.49 573 SER A C 1
ATOM 4140 O O . SER A 1 533 ? 67.832 21.067 33.478 1.00 69.79 573 SER A O 1
ATOM 4143 N N . PRO A 1 534 ? 66.097 21.164 32.048 1.00 70.89 574 PRO A N 1
ATOM 4144 C CA . PRO A 1 534 ? 65.083 21.084 33.106 1.00 71.84 574 PRO A CA 1
ATOM 4145 C C . PRO A 1 534 ? 65.284 19.858 33.997 1.00 73.19 574 PRO A C 1
ATOM 4146 O O . PRO A 1 534 ? 65.562 19.982 35.191 1.00 74.16 574 PRO A O 1
ATOM 4150 N N . ASP A 1 535 ? 65.143 18.671 33.415 1.00 73.64 575 ASP A N 1
ATOM 4151 C CA . ASP A 1 535 ? 65.320 17.430 34.165 1.00 73.46 575 ASP A CA 1
ATOM 4152 C C . ASP A 1 535 ? 66.739 17.347 34.720 1.00 72.79 575 ASP A C 1
ATOM 4153 O O . ASP A 1 535 ? 66.984 16.682 35.725 1.00 72.82 575 ASP A O 1
ATOM 4158 N N . GLU A 1 536 ? 67.670 18.023 34.054 1.00 71.41 576 GLU A N 1
ATOM 4159 C CA . GLU A 1 536 ? 69.064 18.031 34.480 1.00 70.54 576 GLU A CA 1
ATOM 4160 C C . GLU A 1 536 ? 69.231 18.860 35.745 1.00 69.51 576 GLU A C 1
ATOM 4161 O O . GLU A 1 536 ? 69.981 18.492 36.643 1.00 69.13 576 GLU A O 1
ATOM 4167 N N . LEU A 1 537 ? 68.522 19.982 35.808 1.00 68.09 577 LEU A N 1
ATOM 4168 C CA . LEU A 1 537 ? 68.606 20.875 36.951 1.00 66.00 577 LEU A CA 1
ATOM 4169 C C . LEU A 1 537 ? 67.947 20.267 38.179 1.00 65.03 577 LEU A C 1
ATOM 4170 O O . LEU A 1 537 ? 68.462 20.394 39.288 1.00 65.41 577 LEU A O 1
ATOM 4175 N N . THR A 1 538 ? 66.814 19.604 37.989 1.00 63.62 578 THR A N 1
ATOM 4176 C CA . THR A 1 538 ? 66.126 19.001 39.115 1.00 63.02 578 THR A CA 1
ATOM 4177 C C . THR A 1 538 ? 66.961 17.880 39.721 1.00 63.40 578 THR A C 1
ATOM 4178 O O . THR A 1 538 ? 66.831 17.589 40.906 1.00 63.46 578 THR A O 1
ATOM 4182 N N . ARG A 1 539 ? 67.820 17.255 38.919 1.00 64.40 579 ARG A N 1
ATOM 4183 C CA . ARG A 1 539 ? 68.679 16.184 39.424 1.00 64.37 579 ARG A CA 1
ATOM 4184 C C . ARG A 1 539 ? 69.838 16.765 40.224 1.00 61.90 579 ARG A C 1
ATOM 4185 O O . ARG A 1 539 ? 70.111 16.327 41.338 1.00 61.72 579 ARG A O 1
ATOM 4193 N N . LYS A 1 540 ? 70.515 17.753 39.646 1.00 59.96 580 LYS A N 1
ATOM 4194 C CA . LYS A 1 540 ? 71.653 18.395 40.293 1.00 59.01 580 LYS A CA 1
ATOM 4195 C C . LYS A 1 540 ? 71.274 18.986 41.642 1.00 57.18 580 LYS A C 1
ATOM 4196 O O . LYS A 1 540 ? 71.975 18.791 42.634 1.00 57.30 580 LYS A O 1
ATOM 4202 N N . ARG A 1 541 ? 70.162 19.709 41.682 1.00 54.07 581 ARG A N 1
ATOM 4203 C CA . ARG A 1 541 ? 69.729 20.315 42.929 1.00 50.42 581 ARG A CA 1
ATOM 4204 C C . ARG A 1 541 ? 69.459 19.277 44.020 1.00 49.41 581 ARG A C 1
ATOM 4205 O O . ARG A 1 541 ? 69.963 19.406 45.135 1.00 49.35 581 ARG A O 1
ATOM 4213 N N . VAL A 1 542 ? 68.686 18.242 43.701 1.00 48.33 582 VAL A N 1
ATOM 4214 C CA . VAL A 1 542 ? 68.375 17.203 44.685 1.00 48.13 582 VAL A CA 1
ATOM 4215 C C . VAL A 1 542 ? 69.646 16.519 45.206 1.00 47.98 582 VAL A C 1
ATOM 4216 O O . VAL A 1 542 ? 69.719 16.107 46.370 1.00 47.55 582 VAL A O 1
ATOM 4220 N N . LEU A 1 543 ? 70.652 16.411 44.345 1.00 47.49 583 LEU A N 1
ATOM 4221 C CA . LEU A 1 543 ? 71.909 15.791 44.740 1.00 46.75 583 LEU A CA 1
ATOM 4222 C C . LEU A 1 543 ? 72.719 16.721 45.642 1.00 44.66 583 LEU A C 1
ATOM 4223 O O . LEU A 1 543 ? 73.340 16.273 46.605 1.00 44.34 583 LEU A O 1
ATOM 4228 N N . SER A 1 544 ? 72.691 18.016 45.334 1.00 41.17 584 SER A N 1
ATOM 4229 C CA . SER A 1 544 ? 73.443 19.018 46.086 1.00 38.21 584 SER A CA 1
ATOM 4230 C C . SER A 1 544 ? 72.785 19.371 47.404 1.00 36.15 584 SER A C 1
ATOM 4231 O O . SER A 1 544 ? 73.380 20.031 48.256 1.00 34.71 584 SER A O 1
ATOM 4234 N N . VAL A 1 545 ? 71.550 18.932 47.572 1.00 34.79 585 VAL A N 1
ATOM 4235 C CA . VAL A 1 545 ? 70.826 19.244 48.783 1.00 33.01 585 VAL A CA 1
ATOM 4236 C C . VAL A 1 545 ? 70.620 18.020 49.674 1.00 34.18 585 VAL A C 1
ATOM 4237 O O . VAL A 1 545 ? 70.500 18.151 50.893 1.00 34.13 585 VAL A O 1
ATOM 4241 N N . ILE A 1 546 ? 70.619 16.834 49.072 1.00 34.87 586 ILE A N 1
ATOM 4242 C CA . ILE A 1 546 ? 70.387 15.607 49.821 1.00 36.61 586 ILE A CA 1
ATOM 4243 C C . ILE A 1 546 ? 71.496 14.557 49.826 1.00 37.70 586 ILE A C 1
ATOM 4244 O O . ILE A 1 546 ? 71.815 13.982 50.866 1.00 37.11 586 ILE A O 1
ATOM 4249 N N . THR A 1 547 ? 72.086 14.315 48.667 1.00 38.88 587 THR A N 1
ATOM 4250 C CA . THR A 1 547 ? 73.104 13.289 48.533 1.00 40.77 587 THR A CA 1
ATOM 4251 C C . THR A 1 547 ? 74.553 13.734 48.698 1.00 41.33 587 THR A C 1
ATOM 4252 O O . THR A 1 547 ? 75.176 13.488 49.724 1.00 43.13 587 THR A O 1
ATOM 4256 N N . GLU A 1 548 ? 75.084 14.383 47.671 1.00 41.63 588 GLU A N 1
ATOM 4257 C CA . GLU A 1 548 ? 76.467 14.839 47.671 1.00 42.37 588 GLU A CA 1
ATOM 4258 C C . GLU A 1 548 ? 76.795 15.953 48.658 1.00 39.86 588 GLU A C 1
ATOM 4259 O O . GLU A 1 548 ? 76.227 17.038 48.594 1.00 38.79 588 GLU A O 1
ATOM 4265 N N . PRO A 1 549 ? 77.726 15.695 49.587 1.00 38.66 589 PRO A N 1
ATOM 4266 C CA . PRO A 1 549 ? 78.130 16.694 50.581 1.00 37.89 589 PRO A CA 1
ATOM 4267 C C . PRO A 1 549 ? 79.020 17.727 49.894 1.00 38.58 589 PRO A C 1
ATOM 4268 O O . PRO A 1 549 ? 79.520 17.494 48.789 1.00 37.84 589 PRO A O 1
ATOM 4272 N N . ILE A 1 550 ? 79.215 18.867 50.544 1.00 38.72 590 ILE A N 1
ATOM 4273 C CA . ILE A 1 550 ? 80.064 19.912 49.986 1.00 38.49 590 ILE A CA 1
ATOM 4274 C C . ILE A 1 550 ? 81.527 19.570 50.261 1.00 39.82 590 ILE A C 1
ATOM 4275 O O . ILE A 1 550 ? 81.880 19.185 51.375 1.00 39.98 590 ILE A O 1
ATOM 4280 N N . LEU A 1 551 ? 82.372 19.709 49.242 1.00 41.38 591 LEU A N 1
ATOM 4281 C CA . LEU A 1 551 ? 83.792 19.401 49.384 1.00 42.26 591 LEU A CA 1
ATOM 4282 C C . LEU A 1 551 ? 84.365 20.080 50.620 1.00 42.47 591 LEU A C 1
ATOM 4283 O O . LEU A 1 551 ? 84.146 21.267 50.850 1.00 42.04 591 LEU A O 1
ATOM 4288 N N . PRO A 1 552 ? 85.104 19.323 51.440 1.00 42.84 592 PRO A N 1
ATOM 4289 C CA . PRO A 1 552 ? 85.720 19.826 52.670 1.00 42.98 592 PRO A CA 1
ATOM 4290 C C . PRO A 1 552 ? 86.507 21.122 52.492 1.00 42.96 592 PRO A C 1
ATOM 4291 O O . PRO A 1 552 ? 86.985 21.434 51.403 1.00 42.26 592 PRO A O 1
ATOM 4295 N N . PHE A 1 553 ? 86.630 21.876 53.577 1.00 43.82 593 PHE A N 1
ATOM 4296 C CA . PHE A 1 553 ? 87.354 23.138 53.563 1.00 44.86 593 PHE A CA 1
ATOM 4297 C C . PHE A 1 553 ? 88.831 22.933 53.242 1.00 45.83 593 PHE A C 1
ATOM 4298 O O . PHE A 1 553 ? 89.459 22.007 53.748 1.00 46.22 593 PHE A O 1
ATOM 4306 N N . GLU A 1 554 ? 89.378 23.802 52.399 0.50 46.50 594 GLU A N 1
ATOM 4307 C CA . GLU A 1 554 ? 90.785 23.728 52.028 0.50 47.16 594 GLU A CA 1
ATOM 4308 C C . GLU A 1 554 ? 91.481 25.002 52.493 0.50 47.66 594 GLU A C 1
ATOM 4309 O O . GLU A 1 554 ? 91.062 26.111 52.154 0.50 47.13 594 GLU A O 1
ATOM 4315 N N . ARG A 1 555 ? 92.539 24.841 53.282 0.50 48.46 595 ARG A N 1
ATOM 4316 C CA . ARG A 1 555 ? 93.279 25.986 53.798 0.50 48.89 595 ARG A CA 1
ATOM 4317 C C . ARG A 1 555 ? 94.260 26.509 52.754 0.50 49.21 595 ARG A C 1
ATOM 4318 O O . ARG A 1 555 ? 95.479 26.453 53.015 0.50 49.88 595 ARG A O 1
ATOM 4327 N N . SER B 1 17 ? 19.771 42.560 64.765 1.00 57.35 57 SER B N 1
ATOM 4328 C CA . SER B 1 17 ? 19.175 43.900 65.050 1.00 57.47 57 SER B CA 1
ATOM 4329 C C . SER B 1 17 ? 18.072 44.231 64.042 1.00 57.21 57 SER B C 1
ATOM 4330 O O . SER B 1 17 ? 18.264 44.090 62.836 1.00 57.87 57 SER B O 1
ATOM 4333 N N . ALA B 1 18 ? 16.924 44.675 64.542 1.00 56.53 58 ALA B N 1
ATOM 4334 C CA . ALA B 1 18 ? 15.794 45.022 63.687 1.00 56.43 58 ALA B CA 1
ATOM 4335 C C . ALA B 1 18 ? 15.916 46.456 63.170 1.00 56.68 58 ALA B C 1
ATOM 4336 O O . ALA B 1 18 ? 16.450 47.326 63.859 1.00 57.21 58 ALA B O 1
ATOM 4338 N N . ASP B 1 19 ? 15.422 46.699 61.959 1.00 57.72 59 ASP B N 1
ATOM 4339 C CA . ASP B 1 19 ? 15.477 48.033 61.359 1.00 59.79 59 ASP B CA 1
ATOM 4340 C C . ASP B 1 19 ? 14.111 48.709 61.346 1.00 60.12 59 ASP B C 1
ATOM 4341 O O . ASP B 1 19 ? 13.322 48.539 60.408 1.00 60.00 59 ASP B O 1
ATOM 4346 N N . TYR B 1 20 ? 13.840 49.487 62.384 1.00 60.81 60 TYR B N 1
ATOM 4347 C CA . TYR B 1 20 ? 12.574 50.191 62.487 1.00 61.84 60 TYR B CA 1
ATOM 4348 C C . TYR B 1 20 ? 12.718 51.608 61.934 1.00 63.13 60 TYR B C 1
ATOM 4349 O O . TYR B 1 20 ? 11.819 52.440 62.067 1.00 64.39 60 TYR B O 1
ATOM 4358 N N . GLU B 1 21 ? 13.853 51.874 61.297 1.00 63.74 61 GLU B N 1
ATOM 4359 C CA . GLU B 1 21 ? 14.104 53.187 60.721 1.00 63.74 61 GLU B CA 1
ATOM 4360 C C . GLU B 1 21 ? 13.436 53.343 59.361 1.00 62.25 61 GLU B C 1
ATOM 4361 O O . GLU B 1 21 ? 13.591 52.494 58.478 1.00 62.62 61 GLU B O 1
ATOM 4367 N N . PRO B 1 22 ? 12.673 54.432 59.178 1.00 60.79 62 PRO B N 1
ATOM 4368 C CA . PRO B 1 22 ? 11.986 54.692 57.909 1.00 58.79 62 PRO B CA 1
ATOM 4369 C C . PRO B 1 22 ? 12.955 54.968 56.768 1.00 55.54 62 PRO B C 1
ATOM 4370 O O . PRO B 1 22 ? 14.091 55.385 56.990 1.00 54.34 62 PRO B O 1
ATOM 4374 N N . ASN B 1 23 ? 12.502 54.717 55.546 1.00 53.32 63 ASN B N 1
ATOM 4375 C CA . ASN B 1 23 ? 13.326 54.953 54.372 1.00 50.95 63 ASN B CA 1
ATOM 4376 C C . ASN B 1 23 ? 12.904 56.267 53.741 1.00 48.42 63 ASN B C 1
ATOM 4377 O O . ASN B 1 23 ? 11.767 56.707 53.904 1.00 47.48 63 ASN B O 1
ATOM 4382 N N . SER B 1 24 ? 13.830 56.897 53.031 1.00 45.88 64 SER B N 1
ATOM 4383 C CA . SER B 1 24 ? 13.550 58.161 52.377 1.00 43.69 64 SER B CA 1
ATOM 4384 C C . SER B 1 24 ? 12.485 58.020 51.293 1.00 42.72 64 SER B C 1
ATOM 4385 O O . SER B 1 24 ? 11.924 59.018 50.847 1.00 42.97 64 SER B O 1
ATOM 4388 N N . TRP B 1 25 ? 12.200 56.793 50.865 1.00 40.30 65 TRP B N 1
ATOM 4389 C CA . TRP B 1 25 ? 11.189 56.603 49.834 1.00 38.67 65 TRP B CA 1
ATOM 4390 C C . TRP B 1 25 ? 9.855 56.066 50.343 1.00 36.99 65 TRP B C 1
ATOM 4391 O O . TRP B 1 25 ? 8.954 55.800 49.550 1.00 34.84 65 TRP B O 1
ATOM 4402 N N . ASP B 1 26 ? 9.725 55.911 51.658 1.00 36.69 66 ASP B N 1
ATOM 4403 C CA . ASP B 1 26 ? 8.474 55.427 52.233 1.00 35.99 66 ASP B CA 1
ATOM 4404 C C . ASP B 1 26 ? 7.340 56.359 51.811 1.00 35.36 66 ASP B C 1
ATOM 4405 O O . ASP B 1 26 ? 7.522 57.574 51.754 1.00 35.07 66 ASP B O 1
ATOM 4410 N N . TYR B 1 27 ? 6.177 55.791 51.506 1.00 34.96 67 TYR B N 1
ATOM 4411 C CA . TYR B 1 27 ? 5.032 56.594 51.091 1.00 35.13 67 TYR B CA 1
ATOM 4412 C C . TYR B 1 27 ? 4.584 57.577 52.170 1.00 36.07 67 TYR B C 1
ATOM 4413 O O . TYR B 1 27 ? 4.037 58.629 51.868 1.00 35.05 67 TYR B O 1
ATOM 4422 N N . ASP B 1 28 ? 4.818 57.218 53.426 1.00 38.78 68 ASP B N 1
ATOM 4423 C CA . ASP B 1 28 ? 4.469 58.061 54.556 1.00 40.79 68 ASP B CA 1
ATOM 4424 C C . ASP B 1 28 ? 5.232 59.376 54.456 1.00 43.35 68 ASP B C 1
ATOM 4425 O O . ASP B 1 28 ? 4.698 60.434 54.780 1.00 44.12 68 ASP B O 1
ATOM 4430 N N . PHE B 1 29 ? 6.485 59.308 54.011 1.00 46.82 69 PHE B N 1
ATOM 4431 C CA . PHE B 1 29 ? 7.319 60.497 53.866 1.00 49.31 69 PHE B CA 1
ATOM 4432 C C . PHE B 1 29 ? 7.120 61.146 52.506 1.00 50.64 69 PHE B C 1
ATOM 4433 O O . PHE B 1 29 ? 6.803 62.329 52.424 1.00 52.08 69 PHE B O 1
ATOM 4441 N N . LEU B 1 30 ? 7.300 60.372 51.439 1.00 51.68 70 LEU B N 1
ATOM 4442 C CA . LEU B 1 30 ? 7.146 60.905 50.088 1.00 53.15 70 LEU B CA 1
ATOM 4443 C C . LEU B 1 30 ? 5.765 61.484 49.782 1.00 55.11 70 LEU B C 1
ATOM 4444 O O . LEU B 1 30 ? 5.664 62.570 49.214 1.00 56.76 70 LEU B O 1
ATOM 4449 N N . LEU B 1 31 ? 4.705 60.770 50.143 1.00 56.61 71 LEU B N 1
ATOM 4450 C CA . LEU B 1 31 ? 3.356 61.259 49.883 1.00 57.91 71 LEU B CA 1
ATOM 4451 C C . LEU B 1 31 ? 2.778 62.006 51.072 1.00 59.64 71 LEU B C 1
ATOM 4452 O O . LEU B 1 31 ? 1.895 61.509 51.769 1.00 60.39 71 LEU B O 1
ATOM 4457 N N . SER B 1 32 ? 3.288 63.211 51.294 1.00 61.39 72 SER B N 1
ATOM 4458 C CA . SER B 1 32 ? 2.835 64.043 52.396 1.00 62.91 72 SER B CA 1
ATOM 4459 C C . SER B 1 32 ? 2.987 65.512 52.020 1.00 63.69 72 SER B C 1
ATOM 4460 O O . SER B 1 32 ? 3.358 65.839 50.886 1.00 63.85 72 SER B O 1
ATOM 4463 N N . SER B 1 38 ? -5.618 66.260 50.865 1.00 79.93 78 SER B N 1
ATOM 4464 C CA . SER B 1 38 ? -5.803 65.984 49.444 1.00 81.71 78 SER B CA 1
ATOM 4465 C C . SER B 1 38 ? -4.991 64.768 48.995 1.00 82.13 78 SER B C 1
ATOM 4466 O O . SER B 1 38 ? -5.526 63.667 48.851 1.00 82.47 78 SER B O 1
ATOM 4469 N N . ILE B 1 39 ? -3.697 64.980 48.772 1.00 82.14 79 ILE B N 1
ATOM 4470 C CA . ILE B 1 39 ? -2.786 63.921 48.338 1.00 81.48 79 ILE B CA 1
ATOM 4471 C C . ILE B 1 39 ? -2.533 62.901 49.445 1.00 80.58 79 ILE B C 1
ATOM 4472 O O . ILE B 1 39 ? -1.520 62.196 49.433 1.00 80.89 79 ILE B O 1
ATOM 4477 N N . GLU B 1 40 ? -3.452 62.834 50.404 1.00 78.75 80 GLU B N 1
ATOM 4478 C CA . GLU B 1 40 ? -3.326 61.900 51.512 1.00 76.65 80 GLU B CA 1
ATOM 4479 C C . GLU B 1 40 ? -4.000 60.574 51.195 1.00 74.71 80 GLU B C 1
ATOM 4480 O O . GLU B 1 40 ? -3.577 59.520 51.674 1.00 74.48 80 GLU B O 1
ATOM 4486 N N . VAL B 1 41 ? -5.063 60.633 50.399 1.00 71.87 81 VAL B N 1
ATOM 4487 C CA . VAL B 1 41 ? -5.780 59.428 50.007 1.00 68.36 81 VAL B CA 1
ATOM 4488 C C . VAL B 1 41 ? -4.853 58.608 49.125 1.00 66.50 81 VAL B C 1
ATOM 4489 O O . VAL B 1 41 ? -4.964 57.384 49.059 1.00 65.55 81 VAL B O 1
ATOM 4493 N N . TYR B 1 42 ? -3.945 59.298 48.439 1.00 64.64 82 TYR B N 1
ATOM 4494 C CA . TYR B 1 42 ? -2.971 58.639 47.575 1.00 63.39 82 TYR B CA 1
ATOM 4495 C C . TYR B 1 42 ? -2.029 57.846 48.468 1.00 60.59 82 TYR B C 1
ATOM 4496 O O . TYR B 1 42 ? -1.770 56.667 48.236 1.00 60.16 82 TYR B O 1
ATOM 4505 N N . LYS B 1 43 ? -1.534 58.513 49.504 1.00 57.10 83 LYS B N 1
ATOM 4506 C CA . LYS B 1 43 ? -0.625 57.904 50.456 1.00 54.09 83 LYS B CA 1
ATOM 4507 C C . LYS B 1 43 ? -1.199 56.614 51.035 1.00 52.21 83 LYS B C 1
ATOM 4508 O O . LYS B 1 43 ? -0.463 55.656 51.264 1.00 52.67 83 LYS B O 1
ATOM 4514 N N . ASP B 1 44 ? -2.511 56.578 51.258 1.00 48.94 84 ASP B N 1
ATOM 4515 C CA . ASP B 1 44 ? -3.143 55.385 51.826 1.00 45.46 84 ASP B CA 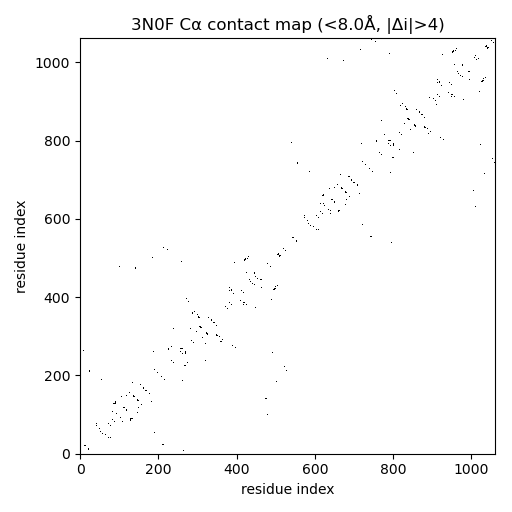1
ATOM 4516 C C . ASP B 1 44 ? -3.338 54.251 50.824 1.00 42.67 84 ASP B C 1
ATOM 4517 O O . ASP B 1 44 ? -3.146 53.082 51.156 1.00 41.67 84 ASP B O 1
ATOM 4522 N N . LYS B 1 45 ? -3.725 54.607 49.604 1.00 39.92 85 LYS B N 1
ATOM 4523 C CA . LYS B 1 45 ? -3.932 53.630 48.551 1.00 36.40 85 LYS B CA 1
ATOM 4524 C C . LYS B 1 45 ? -2.583 53.046 48.171 1.00 34.47 85 LYS B C 1
ATOM 4525 O O . LYS B 1 45 ? -2.469 51.862 47.859 1.00 35.13 85 LYS B O 1
ATOM 4531 N N . ALA B 1 46 ? -1.556 53.884 48.204 1.00 32.49 86 ALA B N 1
ATOM 4532 C CA . ALA B 1 46 ? -0.213 53.444 47.853 1.00 30.45 86 ALA B CA 1
ATOM 4533 C C . ALA B 1 46 ? 0.290 52.411 48.842 1.00 29.52 86 ALA B C 1
ATOM 4534 O O . ALA B 1 46 ? 0.800 51.360 48.451 1.00 29.68 86 ALA B O 1
ATOM 4536 N N . LYS B 1 47 ? 0.147 52.718 50.126 1.00 27.35 87 LYS B N 1
ATOM 4537 C CA . LYS B 1 47 ? 0.596 51.820 51.177 1.00 25.58 87 LYS B CA 1
ATOM 4538 C C . LYS B 1 47 ? -0.137 50.483 51.170 1.00 24.21 87 LYS B C 1
ATOM 4539 O O . LYS B 1 47 ? 0.475 49.442 51.393 1.00 23.30 87 LYS B O 1
ATOM 4545 N N . LYS B 1 48 ? -1.441 50.517 50.909 1.00 23.11 88 LYS B N 1
ATOM 4546 C CA . LYS B 1 48 ? -2.250 49.301 50.883 1.00 22.91 88 LYS B CA 1
ATOM 4547 C C . LYS B 1 48 ? -1.766 48.395 49.747 1.00 23.29 88 LYS B C 1
ATOM 4548 O O . LYS B 1 48 ? -1.537 47.200 49.940 1.00 24.25 88 LYS B O 1
ATOM 4554 N N . LEU B 1 49 ? -1.605 48.975 48.563 1.00 22.99 89 LEU B N 1
ATOM 4555 C CA . LEU B 1 49 ? -1.143 48.229 47.396 1.00 23.65 89 LEU B CA 1
ATOM 4556 C C . LEU B 1 49 ? 0.246 47.651 47.641 1.00 25.53 89 LEU B C 1
ATOM 4557 O O . LEU B 1 49 ? 0.526 46.497 47.304 1.00 25.78 89 LEU B O 1
ATOM 4562 N N . GLU B 1 50 ? 1.112 48.468 48.230 1.00 25.72 90 GLU B N 1
ATOM 4563 C CA . GLU B 1 50 ? 2.482 48.066 48.521 1.00 25.94 90 GLU B CA 1
ATOM 4564 C C . GLU B 1 50 ? 2.544 46.868 49.471 1.00 25.78 90 GLU B C 1
ATOM 4565 O O . GLU B 1 50 ? 3.341 45.949 49.277 1.00 27.19 90 GLU B O 1
ATOM 4571 N N . ALA B 1 51 ? 1.704 46.880 50.499 1.00 24.40 91 ALA B N 1
ATOM 4572 C CA . ALA B 1 51 ? 1.683 45.793 51.469 1.00 23.54 91 ALA B CA 1
ATOM 4573 C C . ALA B 1 51 ? 1.288 44.487 50.792 1.00 23.65 91 ALA B C 1
ATOM 4574 O O . ALA B 1 51 ? 1.881 43.429 51.040 1.00 21.96 91 ALA B O 1
ATOM 4576 N N . GLU B 1 52 ? 0.275 44.563 49.937 1.00 23.48 92 GLU B N 1
ATOM 4577 C CA . GLU B 1 52 ? -0.192 43.382 49.231 1.00 23.18 92 GLU B CA 1
ATOM 4578 C C . GLU B 1 52 ? 0.897 42.772 48.352 1.00 21.69 92 GLU B C 1
ATOM 4579 O O . GLU B 1 52 ? 0.981 41.552 48.230 1.00 21.35 92 GLU B O 1
ATOM 4585 N N . VAL B 1 53 ? 1.725 43.612 47.734 1.00 20.76 93 VAL B N 1
ATOM 4586 C CA . VAL B 1 53 ? 2.797 43.087 46.900 1.00 20.62 93 VAL B CA 1
ATOM 4587 C C . VAL B 1 53 ? 3.880 42.493 47.793 1.00 21.43 93 VAL B C 1
ATOM 4588 O O . VAL B 1 53 ? 4.542 41.519 47.423 1.00 20.88 93 VAL B O 1
ATOM 4592 N N . ARG B 1 54 ? 4.060 43.081 48.973 1.00 21.41 94 ARG B N 1
ATOM 4593 C CA . ARG B 1 54 ? 5.056 42.570 49.899 1.00 21.69 94 ARG B CA 1
ATOM 4594 C C . ARG B 1 54 ? 4.606 41.184 50.328 1.00 23.41 94 ARG B C 1
ATOM 4595 O O . ARG B 1 54 ? 5.402 40.250 50.355 1.00 24.93 94 ARG B O 1
ATOM 4603 N N . ARG B 1 55 ? 3.326 41.055 50.665 1.00 21.72 95 ARG B N 1
ATOM 4604 C CA . ARG B 1 55 ? 2.798 39.777 51.092 1.00 21.82 95 ARG B CA 1
ATOM 4605 C C . ARG B 1 55 ? 3.005 38.718 50.021 1.00 22.27 95 ARG B C 1
ATOM 4606 O O . ARG B 1 55 ? 3.345 37.579 50.324 1.00 22.74 95 ARG B O 1
ATOM 4614 N N . GLU B 1 56 ? 2.814 39.091 48.766 1.00 23.45 96 GLU B N 1
ATOM 4615 C CA . GLU B 1 56 ? 2.950 38.127 47.677 1.00 26.20 96 GLU B CA 1
ATOM 4616 C C . GLU B 1 56 ? 4.370 37.678 47.346 1.00 24.56 96 GLU B C 1
ATOM 4617 O O . GLU B 1 56 ? 4.570 36.565 46.866 1.00 25.58 96 GLU B O 1
ATOM 4623 N N . ILE B 1 57 ? 5.342 38.543 47.602 1.00 22.29 97 ILE B N 1
ATOM 4624 C CA . ILE B 1 57 ? 6.735 38.237 47.354 1.00 20.88 97 ILE B CA 1
ATOM 4625 C C . ILE B 1 57 ? 7.260 37.361 48.484 1.00 22.55 97 ILE B C 1
ATOM 4626 O O . ILE B 1 57 ? 8.166 36.555 48.283 1.00 25.30 97 ILE B O 1
ATOM 4631 N N . ASN B 1 58 ? 6.672 37.507 49.668 1.00 22.59 98 ASN B N 1
ATOM 4632 C CA . ASN B 1 58 ? 7.075 36.736 50.838 1.00 23.20 98 ASN B CA 1
ATOM 4633 C C . ASN B 1 58 ? 6.307 35.427 50.960 1.00 25.57 98 ASN B C 1
ATOM 4634 O O . ASN B 1 58 ? 6.721 34.529 51.689 1.00 26.57 98 ASN B O 1
ATOM 4639 N N . ASN B 1 59 ? 5.196 35.324 50.237 1.00 27.33 99 ASN B N 1
ATOM 4640 C CA . ASN B 1 59 ? 4.369 34.127 50.265 1.00 30.31 99 ASN B CA 1
ATOM 4641 C C . ASN B 1 59 ? 5.199 32.861 50.091 1.00 33.23 99 ASN B C 1
ATOM 4642 O O . ASN B 1 59 ? 5.632 32.551 48.985 1.00 34.23 99 ASN B O 1
ATOM 4647 N N . GLU B 1 60 ? 5.403 32.125 51.179 1.00 36.82 100 GLU B N 1
ATOM 4648 C CA . GLU B 1 60 ? 6.182 30.895 51.114 1.00 41.39 100 GLU B CA 1
ATOM 4649 C C . GLU B 1 60 ? 5.486 29.808 50.271 1.00 42.55 100 GLU B C 1
ATOM 4650 O O . GLU B 1 60 ? 6.111 29.188 49.410 1.00 43.97 100 GLU B O 1
ATOM 4656 N N . LYS B 1 61 ? 4.199 29.580 50.511 1.00 43.24 101 LYS B N 1
ATOM 4657 C CA . LYS B 1 61 ? 3.473 28.566 49.760 1.00 43.84 101 LYS B CA 1
ATOM 4658 C C . LYS B 1 61 ? 3.106 29.026 48.360 1.00 44.37 101 LYS B C 1
ATOM 4659 O O . LYS B 1 61 ? 1.947 28.947 47.957 1.00 46.33 101 LYS B O 1
ATOM 4665 N N . ALA B 1 62 ? 4.093 29.502 47.609 1.00 44.13 102 ALA B N 1
ATOM 4666 C CA . ALA B 1 62 ? 3.831 29.974 46.252 1.00 44.57 102 ALA B CA 1
ATOM 4667 C C . ALA B 1 62 ? 4.733 29.306 45.224 1.00 44.13 102 ALA B C 1
ATOM 4668 O O . ALA B 1 62 ? 5.927 29.137 45.457 1.00 43.69 102 ALA B O 1
ATOM 4670 N N . GLU B 1 63 ? 4.159 28.922 44.088 1.00 44.16 103 GLU B N 1
ATOM 4671 C CA . GLU B 1 63 ? 4.937 28.277 43.035 1.00 44.85 103 GLU B CA 1
ATOM 4672 C C . GLU B 1 63 ? 6.141 29.137 42.696 1.00 43.82 103 GLU B C 1
ATOM 4673 O O . GLU B 1 63 ? 5.994 30.298 42.304 1.00 44.50 103 GLU B O 1
ATOM 4679 N N . PHE B 1 64 ? 7.327 28.556 42.837 1.00 41.82 104 PHE B N 1
ATOM 4680 C CA . PHE B 1 64 ? 8.577 29.258 42.565 1.00 39.57 104 PHE B CA 1
ATOM 4681 C C . PHE B 1 64 ? 8.632 29.956 41.208 1.00 37.07 104 PHE B C 1
ATOM 4682 O O . PHE B 1 64 ? 9.021 31.119 41.123 1.00 36.44 104 PHE B O 1
ATOM 4690 N N . LEU B 1 65 ? 8.263 29.254 40.146 1.00 34.14 105 LEU B N 1
ATOM 4691 C CA . LEU B 1 65 ? 8.280 29.883 38.840 1.00 32.83 105 LEU B CA 1
ATOM 4692 C C . LEU B 1 65 ? 7.365 31.095 38.889 1.00 31.63 105 LEU B C 1
ATOM 4693 O O . LEU B 1 65 ? 7.744 32.195 38.488 1.00 32.26 105 LEU B O 1
ATOM 4698 N N . THR B 1 66 ? 6.154 30.879 39.393 1.00 31.28 106 THR B N 1
ATOM 4699 C CA . THR B 1 66 ? 5.160 31.941 39.518 1.00 28.83 106 THR B CA 1
ATOM 4700 C C . THR B 1 66 ? 5.743 33.099 40.311 1.00 27.65 106 THR B C 1
ATOM 4701 O O . THR B 1 66 ? 5.510 34.264 39.995 1.00 25.85 106 THR B O 1
ATOM 4705 N N . LEU B 1 67 ? 6.505 32.754 41.343 1.00 26.20 107 LEU B N 1
ATOM 4706 C CA . LEU B 1 67 ? 7.133 33.730 42.207 1.00 25.83 107 LEU B CA 1
ATOM 4707 C C . LEU B 1 67 ? 8.275 34.449 41.505 1.00 26.55 107 LEU B C 1
ATOM 4708 O O . LEU B 1 67 ? 8.444 35.658 41.673 1.00 28.15 107 LEU B O 1
ATOM 4713 N N . LEU B 1 68 ? 9.061 33.716 40.721 1.00 25.84 108 LEU B N 1
ATOM 4714 C CA . LEU B 1 68 ? 10.177 34.334 40.009 1.00 24.68 108 LEU B CA 1
ATOM 4715 C C . LEU B 1 68 ? 9.640 35.315 38.965 1.00 24.97 108 LEU B C 1
ATOM 4716 O O . LEU B 1 68 ? 10.243 36.365 38.715 1.00 24.47 108 LEU B O 1
ATOM 4721 N N . GLU B 1 69 ? 8.494 34.986 38.373 1.00 24.51 109 GLU B N 1
ATOM 4722 C CA . GLU B 1 69 ? 7.893 35.854 37.368 1.00 23.12 109 GLU B CA 1
ATOM 4723 C C . GLU B 1 69 ? 7.305 37.096 38.030 1.00 22.68 109 GLU B C 1
ATOM 4724 O O . GLU B 1 69 ? 7.352 38.187 37.464 1.00 23.01 109 GLU B O 1
ATOM 4730 N N . LEU B 1 70 ? 6.775 36.942 39.242 1.00 20.92 110 LEU B N 1
ATOM 4731 C CA . LEU B 1 70 ? 6.225 38.086 39.968 1.00 18.09 110 LEU B CA 1
ATOM 4732 C C . LEU B 1 70 ? 7.372 39.056 40.230 1.00 18.28 110 LEU B C 1
ATOM 4733 O O . LEU B 1 70 ? 7.291 40.235 39.881 1.00 18.00 110 LEU B O 1
ATOM 4738 N N . ILE B 1 71 ? 8.444 38.553 40.840 1.00 17.74 111 ILE B N 1
ATOM 4739 C CA . ILE B 1 71 ? 9.601 39.395 41.118 1.00 18.82 111 ILE B CA 1
ATOM 4740 C C . ILE B 1 71 ? 10.027 40.068 39.813 1.00 18.59 111 ILE B C 1
ATOM 4741 O O . ILE B 1 71 ? 10.211 41.286 39.757 1.00 16.40 111 ILE B O 1
ATOM 4746 N N . ASP B 1 72 ? 10.166 39.276 38.758 1.00 19.42 112 ASP B N 1
ATOM 4747 C CA . ASP B 1 72 ? 10.549 39.816 37.458 1.00 20.17 112 ASP B CA 1
ATOM 4748 C C . ASP B 1 72 ? 9.663 41.012 37.045 1.00 20.65 112 ASP B C 1
ATOM 4749 O O . ASP B 1 72 ? 10.178 42.072 36.663 1.00 19.71 112 ASP B O 1
ATOM 4754 N N . ASN B 1 73 ? 8.340 40.855 37.136 1.00 20.42 113 ASN B N 1
ATOM 4755 C CA . ASN B 1 73 ? 7.420 41.941 36.777 1.00 19.50 113 ASN B CA 1
ATOM 4756 C C . ASN B 1 73 ? 7.592 43.160 37.684 1.00 19.45 113 ASN B C 1
ATOM 4757 O O . ASN B 1 73 ? 7.552 44.305 37.225 1.00 19.39 113 ASN B O 1
ATOM 4762 N N . VAL B 1 74 ? 7.757 42.917 38.981 1.00 18.49 114 VAL B N 1
ATOM 4763 C CA . VAL B 1 74 ? 7.923 44.018 39.916 1.00 19.46 114 VAL B CA 1
ATOM 4764 C C . VAL B 1 74 ? 9.101 44.884 39.481 1.00 20.41 114 VAL B C 1
ATOM 4765 O O . VAL B 1 74 ? 8.996 46.100 39.466 1.00 21.01 114 VAL B O 1
ATOM 4769 N N . GLN B 1 75 ? 10.213 44.248 39.118 1.00 20.21 115 GLN B N 1
ATOM 4770 C CA . GLN B 1 75 ? 11.407 44.958 38.697 1.00 19.76 115 GLN B CA 1
ATOM 4771 C C . GLN B 1 75 ? 11.245 45.717 37.379 1.00 20.57 115 GLN B C 1
ATOM 4772 O O . GLN B 1 75 ? 11.558 46.902 37.306 1.00 21.52 115 GLN B O 1
ATOM 4778 N N . ARG B 1 76 ? 10.739 45.064 36.341 1.00 19.99 116 ARG B N 1
ATOM 4779 C CA . ARG B 1 76 ? 10.557 45.750 35.061 1.00 18.85 116 ARG B CA 1
ATOM 4780 C C . ARG B 1 76 ? 9.608 46.936 35.179 1.00 19.93 116 ARG B C 1
ATOM 4781 O O . ARG B 1 76 ? 9.797 47.967 34.527 1.00 18.51 116 ARG B O 1
ATOM 4789 N N . LEU B 1 77 ? 8.581 46.777 36.008 1.00 19.54 117 LEU B N 1
ATOM 4790 C CA . LEU B 1 77 ? 7.604 47.826 36.222 1.00 18.79 117 LEU B CA 1
ATOM 4791 C C . LEU B 1 77 ? 8.251 48.991 36.956 1.00 19.13 117 LEU B C 1
ATOM 4792 O O . LEU B 1 77 ? 7.647 50.049 37.109 1.00 20.40 117 LEU B O 1
ATOM 4797 N N . GLY B 1 78 ? 9.485 48.778 37.409 1.00 19.07 118 GLY B N 1
ATOM 4798 C CA . GLY B 1 78 ? 10.242 49.822 38.080 1.00 17.45 118 GLY B CA 1
ATOM 4799 C C . GLY B 1 78 ? 10.055 49.951 39.573 1.00 18.52 118 GLY B C 1
ATOM 4800 O O . GLY B 1 78 ? 10.373 50.995 40.132 1.00 20.30 118 GLY B O 1
ATOM 4801 N N . LEU B 1 79 ? 9.558 48.900 40.219 1.00 19.31 119 LEU B N 1
ATOM 4802 C CA . LEU B 1 79 ? 9.319 48.917 41.660 1.00 20.10 119 LEU B CA 1
ATOM 4803 C C . LEU B 1 79 ? 10.365 48.126 42.447 1.00 21.20 119 LEU B C 1
ATOM 4804 O O . LEU B 1 79 ? 10.288 48.031 43.671 1.00 22.11 119 LEU B O 1
ATOM 4809 N N . GLY B 1 80 ? 11.346 47.566 41.749 1.00 21.45 120 GLY B N 1
ATOM 4810 C CA . GLY B 1 80 ? 12.383 46.793 42.418 1.00 22.17 120 GLY B CA 1
ATOM 4811 C C . GLY B 1 80 ? 13.064 47.449 43.620 1.00 23.37 120 GLY B C 1
ATOM 4812 O O . GLY B 1 80 ? 13.237 46.820 44.664 1.00 25.09 120 GLY B O 1
ATOM 4813 N N . TYR B 1 81 ? 13.451 48.713 43.480 1.00 23.09 121 TYR B N 1
ATOM 4814 C CA . TYR B 1 81 ? 14.126 49.440 44.551 1.00 23.03 121 TYR B CA 1
ATOM 4815 C C . TYR B 1 81 ? 13.303 49.477 45.833 1.00 24.37 121 TYR B C 1
ATOM 4816 O O . TYR B 1 81 ? 13.824 49.696 46.923 1.00 25.75 121 TYR B O 1
ATOM 4825 N N . ARG B 1 82 ? 12.009 49.266 45.692 1.00 25.37 122 ARG B N 1
ATOM 4826 C CA . ARG B 1 82 ? 11.110 49.322 46.825 1.00 27.13 122 ARG B CA 1
ATOM 4827 C C . ARG B 1 82 ? 10.946 48.000 47.590 1.00 28.64 122 ARG B C 1
ATOM 4828 O O . ARG B 1 82 ? 10.589 47.995 48.768 1.00 30.22 122 ARG B O 1
ATOM 4836 N N . PHE B 1 83 ? 11.229 46.883 46.928 1.00 29.40 123 PHE B N 1
ATOM 4837 C CA . PHE B 1 83 ? 11.080 45.566 47.540 1.00 29.64 123 PHE B CA 1
ATOM 4838 C C . PHE B 1 83 ? 12.395 44.809 47.508 1.00 32.17 123 PHE B C 1
ATOM 4839 O O . PHE B 1 83 ? 12.423 43.581 47.436 1.00 33.11 123 PHE B O 1
ATOM 4847 N N . GLU B 1 84 ? 13.483 45.562 47.574 1.00 35.10 124 GLU B N 1
ATOM 4848 C CA . GLU B 1 84 ? 14.832 45.008 47.546 1.00 37.18 124 GLU B CA 1
ATOM 4849 C C . GLU B 1 84 ? 15.064 43.861 48.530 1.00 35.49 124 GLU B C 1
ATOM 4850 O O . GLU B 1 84 ? 15.415 42.753 48.130 1.00 34.48 124 GLU B O 1
ATOM 4856 N N . SER B 1 85 ? 14.877 44.130 49.818 1.00 33.31 125 SER B N 1
ATOM 4857 C CA . SER B 1 85 ? 15.103 43.110 50.820 1.00 31.42 125 SER B CA 1
ATOM 4858 C C . SER B 1 85 ? 14.168 41.919 50.667 1.00 30.34 125 SER B C 1
ATOM 4859 O O . SER B 1 85 ? 14.581 40.780 50.880 1.00 30.90 125 SER B O 1
ATOM 4862 N N . ASP B 1 86 ? 12.915 42.178 50.300 1.00 29.01 126 ASP B N 1
ATOM 4863 C CA . ASP B 1 86 ? 11.941 41.105 50.120 1.00 28.48 126 ASP B CA 1
ATOM 4864 C C . ASP B 1 86 ? 12.385 40.157 48.996 1.00 28.82 126 ASP B C 1
ATOM 4865 O O . ASP B 1 86 ? 12.348 38.935 49.145 1.00 28.90 126 ASP B O 1
ATOM 4870 N N . ILE B 1 87 ? 12.826 40.725 47.879 1.00 27.25 127 ILE B N 1
ATOM 4871 C CA . ILE B 1 87 ? 13.283 39.928 46.761 1.00 25.52 127 ILE B CA 1
ATOM 4872 C C . ILE B 1 87 ? 14.465 39.028 47.122 1.00 26.37 127 ILE B C 1
ATOM 4873 O O . ILE B 1 87 ? 14.438 37.842 46.814 1.00 25.84 127 ILE B O 1
ATOM 4878 N N . ARG B 1 88 ? 15.490 39.568 47.780 1.00 27.97 128 ARG B N 1
ATOM 4879 C CA . ARG B 1 88 ? 16.644 38.746 48.154 1.00 30.73 128 ARG B CA 1
ATOM 4880 C C . ARG B 1 88 ? 16.188 37.551 48.985 1.00 31.22 128 ARG B C 1
ATOM 4881 O O . ARG B 1 88 ? 16.619 36.421 48.763 1.00 30.68 128 ARG B O 1
ATOM 4889 N N . ARG B 1 89 ? 15.306 37.823 49.943 1.00 31.88 129 ARG B N 1
ATOM 4890 C CA . ARG B 1 89 ? 14.751 36.812 50.840 1.00 30.67 129 ARG B CA 1
ATOM 4891 C C . ARG B 1 89 ? 14.117 35.679 50.027 1.00 29.37 129 ARG B C 1
ATOM 4892 O O . ARG B 1 89 ? 14.468 34.519 50.206 1.00 28.57 129 ARG B O 1
ATOM 4900 N N . ALA B 1 90 ? 13.192 36.013 49.127 1.00 27.10 130 ALA B N 1
ATOM 4901 C CA . ALA B 1 90 ? 12.553 34.989 48.303 1.00 25.58 130 ALA B CA 1
ATOM 4902 C C . ALA B 1 90 ? 13.602 34.202 47.522 1.00 25.11 130 ALA B C 1
ATOM 4903 O O . ALA B 1 90 ? 13.607 32.973 47.538 1.00 25.30 130 ALA B O 1
ATOM 4905 N N . LEU B 1 91 ? 14.493 34.912 46.843 1.00 24.01 131 LEU B N 1
ATOM 4906 C CA . LEU B 1 91 ? 15.534 34.258 46.073 1.00 24.91 131 LEU B CA 1
ATOM 4907 C C . LEU B 1 91 ? 16.430 33.425 46.951 1.00 26.84 131 LEU B C 1
ATOM 4908 O O . LEU B 1 91 ? 17.008 32.435 46.504 1.00 26.60 131 LEU B O 1
ATOM 4913 N N . ASP B 1 92 ? 16.549 33.828 48.206 1.00 30.15 132 ASP B N 1
ATOM 4914 C CA . ASP B 1 92 ? 17.396 33.114 49.134 1.00 33.90 132 ASP B CA 1
ATOM 4915 C C . ASP B 1 92 ? 16.795 31.780 49.499 1.00 35.28 132 ASP B C 1
ATOM 4916 O O . ASP B 1 92 ? 17.489 30.768 49.500 1.00 36.18 132 ASP B O 1
ATOM 4921 N N . ARG B 1 93 ? 15.502 31.763 49.801 1.00 38.02 133 ARG B N 1
ATOM 4922 C CA . ARG B 1 93 ? 14.884 30.501 50.166 1.00 40.17 133 ARG B CA 1
ATOM 4923 C C . ARG B 1 93 ? 14.624 29.635 48.949 1.00 40.28 133 ARG B C 1
ATOM 4924 O O . ARG B 1 93 ? 14.269 28.463 49.068 1.00 42.27 133 ARG B O 1
ATOM 4932 N N . PHE B 1 94 ? 14.813 30.211 47.773 1.00 39.04 134 PHE B N 1
ATOM 4933 C CA . PHE B 1 94 ? 14.641 29.454 46.551 1.00 39.20 134 PHE B CA 1
ATOM 4934 C C . PHE B 1 94 ? 15.917 28.657 46.329 1.00 41.17 134 PHE B C 1
ATOM 4935 O O . PHE B 1 94 ? 15.921 27.633 45.646 1.00 42.65 134 PHE B O 1
ATOM 4943 N N . VAL B 1 95 ? 17.010 29.128 46.911 1.00 42.37 135 VAL B N 1
ATOM 4944 C CA . VAL B 1 95 ? 18.275 28.431 46.754 1.00 44.68 135 VAL B CA 1
ATOM 4945 C C . VAL B 1 95 ? 18.447 27.360 47.816 1.00 46.50 135 VAL B C 1
ATOM 4946 O O . VAL B 1 95 ? 18.932 26.260 47.539 1.00 47.90 135 VAL B O 1
ATOM 4950 N N . SER B 1 96 ? 18.054 27.701 49.038 1.00 46.71 136 SER B N 1
ATOM 4951 C CA . SER B 1 96 ? 18.167 26.786 50.157 1.00 47.46 136 SER B CA 1
ATOM 4952 C C . SER B 1 96 ? 17.256 25.569 50.010 1.00 48.16 136 SER B C 1
ATOM 4953 O O . SER B 1 96 ? 17.500 24.530 50.619 1.00 48.44 136 SER B O 1
ATOM 4956 N N . SER B 1 97 ? 16.208 25.690 49.205 1.00 48.82 137 SER B N 1
ATOM 4957 C CA . SER B 1 97 ? 15.297 24.573 48.997 1.00 49.82 137 SER B CA 1
ATOM 4958 C C . SER B 1 97 ? 15.763 23.760 47.796 1.00 49.75 137 SER B C 1
ATOM 4959 O O . SER B 1 97 ? 15.136 22.769 47.429 1.00 48.85 137 SER B O 1
ATOM 4962 N N . GLY B 1 98 ? 16.859 24.197 47.181 1.00 51.42 138 GLY B N 1
ATOM 4963 C CA . GLY B 1 98 ? 17.389 23.500 46.024 1.00 52.79 138 GLY B CA 1
ATOM 4964 C C . GLY B 1 98 ? 16.460 23.540 44.824 1.00 53.93 138 GLY B C 1
ATOM 4965 O O . GLY B 1 98 ? 16.662 22.806 43.856 1.00 55.26 138 GLY B O 1
ATOM 4966 N N . GLY B 1 99 ? 15.446 24.400 44.884 1.00 54.17 139 GLY B N 1
ATOM 4967 C CA . GLY B 1 99 ? 14.493 24.516 43.795 1.00 55.01 139 GLY B CA 1
ATOM 4968 C C . GLY B 1 99 ? 15.124 24.974 42.496 1.00 56.49 139 GLY B C 1
ATOM 4969 O O . GLY B 1 99 ? 14.595 24.717 41.412 1.00 56.09 139 GLY B O 1
ATOM 4970 N N . PHE B 1 100 ? 16.258 25.660 42.612 1.00 57.92 140 PHE B N 1
ATOM 4971 C CA . PHE B 1 100 ? 16.997 26.168 41.458 1.00 58.86 140 PHE B CA 1
ATOM 4972 C C . PHE B 1 100 ? 17.738 25.032 40.758 1.00 61.02 140 PHE B C 1
ATOM 4973 O O . PHE B 1 100 ? 17.765 24.958 39.526 1.00 60.63 140 PHE B O 1
ATOM 4981 N N . ASP B 1 101 ? 18.337 24.144 41.548 1.00 63.68 141 ASP B N 1
ATOM 4982 C CA . ASP B 1 101 ? 19.080 23.022 40.985 1.00 67.32 141 ASP B CA 1
ATOM 4983 C C . ASP B 1 101 ? 18.149 22.097 40.199 1.00 68.48 141 ASP B C 1
ATOM 4984 O O . ASP B 1 101 ? 18.517 21.575 39.142 1.00 68.61 141 ASP B O 1
ATOM 4989 N N . GLY B 1 102 ? 16.939 21.909 40.717 1.00 69.29 142 GLY B N 1
ATOM 4990 C CA . GLY B 1 102 ? 15.975 21.047 40.054 1.00 70.77 142 GLY B CA 1
ATOM 4991 C C . GLY B 1 102 ? 15.398 21.685 38.806 1.00 71.40 142 GLY B C 1
ATOM 4992 O O . GLY B 1 102 ? 15.083 21.009 37.820 1.00 71.56 142 GLY B O 1
ATOM 4993 N N . VAL B 1 103 ? 15.255 23.004 38.863 1.00 71.74 143 VAL B N 1
ATOM 4994 C CA . VAL B 1 103 ? 14.723 23.783 37.751 1.00 71.43 143 VAL B CA 1
ATOM 4995 C C . VAL B 1 103 ? 15.647 23.704 36.522 1.00 70.80 143 VAL B C 1
ATOM 4996 O O . VAL B 1 103 ? 15.174 23.617 35.382 1.00 71.31 143 VAL B O 1
ATOM 5000 N N . THR B 1 104 ? 16.960 23.711 36.758 1.00 68.47 144 THR B N 1
ATOM 5001 C CA . THR B 1 104 ? 17.943 23.645 35.674 1.00 66.72 144 THR B CA 1
ATOM 5002 C C . THR B 1 104 ? 17.902 22.319 34.930 1.00 64.96 144 THR B C 1
ATOM 5003 O O . THR B 1 104 ? 18.759 22.034 34.093 1.00 64.77 144 THR B O 1
ATOM 5007 N N . LYS B 1 105 ? 16.893 21.515 35.223 1.00 63.06 145 LYS B N 1
ATOM 5008 C CA . LYS B 1 105 ? 16.770 20.220 34.583 1.00 61.34 145 LYS B CA 1
ATOM 5009 C C . LYS B 1 105 ? 15.361 20.001 34.056 1.00 59.61 145 LYS B C 1
ATOM 5010 O O . LYS B 1 105 ? 14.981 18.881 33.722 1.00 59.33 145 LYS B O 1
ATOM 5016 N N . THR B 1 106 ? 14.583 21.071 33.964 1.00 56.13 146 THR B N 1
ATOM 5017 C CA . THR B 1 106 ? 13.216 20.926 33.500 1.00 53.38 146 THR B CA 1
ATOM 5018 C C . THR B 1 106 ? 12.691 22.117 32.733 1.00 51.44 146 THR B C 1
ATOM 5019 O O . THR B 1 106 ? 11.714 22.003 31.994 1.00 53.33 146 THR B O 1
ATOM 5023 N N . SER B 1 107 ? 13.347 23.257 32.887 1.00 47.64 147 SER B N 1
ATOM 5024 C CA . SER B 1 107 ? 12.873 24.461 32.227 1.00 42.32 147 SER B CA 1
ATOM 5025 C C . SER B 1 107 ? 13.977 25.462 31.917 1.00 39.91 147 SER B C 1
ATOM 5026 O O . SER B 1 107 ? 14.626 26.000 32.819 1.00 38.40 147 SER B O 1
ATOM 5029 N N . LEU B 1 108 ? 14.176 25.710 30.629 1.00 36.41 148 LEU B N 1
ATOM 5030 C CA . LEU B 1 108 ? 15.182 26.660 30.179 1.00 33.18 148 LEU B CA 1
ATOM 5031 C C . LEU B 1 108 ? 14.782 28.040 30.704 1.00 31.68 148 LEU B C 1
ATOM 5032 O O . LEU B 1 108 ? 15.616 28.780 31.217 1.00 32.43 148 LEU B O 1
ATOM 5037 N N . HIS B 1 109 ? 13.497 28.359 30.567 1.00 29.11 149 HIS B N 1
ATOM 5038 C CA . HIS B 1 109 ? 12.931 29.629 30.996 1.00 27.20 149 HIS B CA 1
ATOM 5039 C C . HIS B 1 109 ? 13.166 29.873 32.470 1.00 26.31 149 HIS B C 1
ATOM 5040 O O . HIS B 1 109 ? 13.672 30.919 32.868 1.00 25.82 149 HIS B O 1
ATOM 5047 N N . ALA B 1 110 ? 12.793 28.895 33.281 1.00 26.03 150 ALA B N 1
ATOM 5048 C CA . ALA B 1 110 ? 12.949 29.009 34.718 1.00 26.30 150 ALA B CA 1
ATOM 5049 C C . ALA B 1 110 ? 14.427 29.113 35.080 1.00 26.77 150 ALA B C 1
ATOM 5050 O O . ALA B 1 110 ? 14.805 29.890 35.962 1.00 28.16 150 ALA B O 1
ATOM 5052 N N . THR B 1 111 ? 15.258 28.342 34.385 1.00 26.19 151 THR B N 1
ATOM 5053 C CA . THR B 1 111 ? 16.698 28.341 34.628 1.00 25.03 151 THR B CA 1
ATOM 5054 C C . THR B 1 111 ? 17.326 29.694 34.306 1.00 24.63 151 THR B C 1
ATOM 5055 O O . THR B 1 111 ? 18.128 30.212 35.087 1.00 24.51 151 THR B O 1
ATOM 5059 N N . ALA B 1 112 ? 16.952 30.265 33.161 1.00 24.25 152 ALA B N 1
ATOM 5060 C CA . ALA B 1 112 ? 17.492 31.556 32.728 1.00 23.74 152 ALA B CA 1
ATOM 5061 C C . ALA B 1 112 ? 16.995 32.737 33.557 1.00 23.55 152 ALA B C 1
ATOM 5062 O O . ALA B 1 112 ? 17.776 33.625 33.912 1.00 23.19 152 ALA B O 1
ATOM 5064 N N . LEU B 1 113 ? 15.703 32.741 33.871 1.00 22.49 153 LEU B N 1
ATOM 5065 C CA . LEU B 1 113 ? 15.115 33.826 34.657 1.00 22.23 153 LEU B CA 1
ATOM 5066 C C . LEU B 1 113 ? 15.703 33.845 36.061 1.00 22.78 153 LEU B C 1
ATOM 5067 O O . LEU B 1 113 ? 16.129 34.891 36.568 1.00 23.06 153 LEU B O 1
ATOM 5072 N N . SER B 1 114 ? 15.715 32.678 36.690 1.00 22.72 154 SER B N 1
ATOM 5073 C CA . SER B 1 114 ? 16.253 32.557 38.030 1.00 21.65 154 SER B CA 1
ATOM 5074 C C . SER B 1 114 ? 17.741 32.886 37.993 1.00 21.67 154 SER B C 1
ATOM 5075 O O . SER B 1 114 ? 18.255 33.546 38.894 1.00 22.28 154 SER B O 1
ATOM 5078 N N . PHE B 1 115 ? 18.433 32.425 36.952 1.00 20.17 155 PHE B N 1
ATOM 5079 C CA . PHE B 1 115 ? 19.866 32.690 36.824 1.00 20.01 155 PHE B CA 1
ATOM 5080 C C . PHE B 1 115 ? 20.116 34.188 36.893 1.00 20.28 155 PHE B C 1
ATOM 5081 O O . PHE B 1 115 ? 20.922 34.659 37.697 1.00 21.11 155 PHE B O 1
ATOM 5089 N N . ARG B 1 116 ? 19.430 34.932 36.034 1.00 19.31 156 ARG B N 1
ATOM 5090 C CA . ARG B 1 116 ? 19.593 36.380 35.988 1.00 19.42 156 ARG B CA 1
ATOM 5091 C C . ARG B 1 116 ? 19.197 37.065 37.291 1.00 18.66 156 ARG B C 1
ATOM 5092 O O . ARG B 1 116 ? 19.903 37.964 37.762 1.00 18.44 156 ARG B O 1
ATOM 5100 N N . LEU B 1 117 ? 18.071 36.657 37.872 1.00 17.75 157 LEU B N 1
ATOM 5101 C CA . LEU B 1 117 ? 17.616 37.260 39.128 1.00 16.48 157 LEU B CA 1
ATOM 5102 C C . LEU B 1 117 ? 18.614 37.007 40.248 1.00 16.84 157 LEU B C 1
ATOM 5103 O O . LEU B 1 117 ? 18.940 37.913 41.008 1.00 17.16 157 LEU B O 1
ATOM 5108 N N . LEU B 1 118 ? 19.120 35.785 40.345 1.00 17.40 158 LEU B N 1
ATOM 5109 C CA . LEU B 1 118 ? 20.082 35.494 41.386 1.00 16.52 158 LEU B CA 1
ATOM 5110 C C . LEU B 1 118 ? 21.354 36.306 41.219 1.00 15.36 158 LEU B C 1
ATOM 5111 O O . LEU B 1 118 ? 21.756 37.003 42.139 1.00 15.87 158 LEU B O 1
ATOM 5116 N N . ARG B 1 119 ? 21.985 36.237 40.053 1.00 14.75 159 ARG B N 1
ATOM 5117 C CA . ARG B 1 119 ? 23.218 36.995 39.862 1.00 15.02 159 ARG B CA 1
ATOM 5118 C C . ARG B 1 119 ? 23.026 38.489 40.088 1.00 15.93 159 ARG B C 1
ATOM 5119 O O . ARG B 1 119 ? 23.862 39.141 40.707 1.00 15.73 159 ARG B O 1
ATOM 5127 N N . GLN B 1 120 ? 21.931 39.032 39.568 1.00 15.78 160 GLN B N 1
ATOM 5128 C CA . GLN B 1 120 ? 21.660 40.439 39.761 1.00 16.40 160 GLN B CA 1
ATOM 5129 C C . GLN B 1 120 ? 21.656 40.791 41.252 1.00 17.27 160 GLN B C 1
ATOM 5130 O O . GLN B 1 120 ? 22.117 41.865 41.647 1.00 18.65 160 GLN B O 1
ATOM 5136 N N . HIS B 1 121 ? 21.165 39.883 42.085 1.00 16.94 161 HIS B N 1
ATOM 5137 C CA . HIS B 1 121 ? 21.106 40.149 43.511 1.00 17.30 161 HIS B CA 1
ATOM 5138 C C . HIS B 1 121 ? 22.247 39.615 44.347 1.00 19.13 161 HIS B C 1
ATOM 5139 O O . HIS B 1 121 ? 22.067 39.344 45.532 1.00 21.18 161 HIS B O 1
ATOM 5146 N N . GLY B 1 122 ? 23.413 39.460 43.721 1.00 19.68 162 GLY B N 1
ATOM 51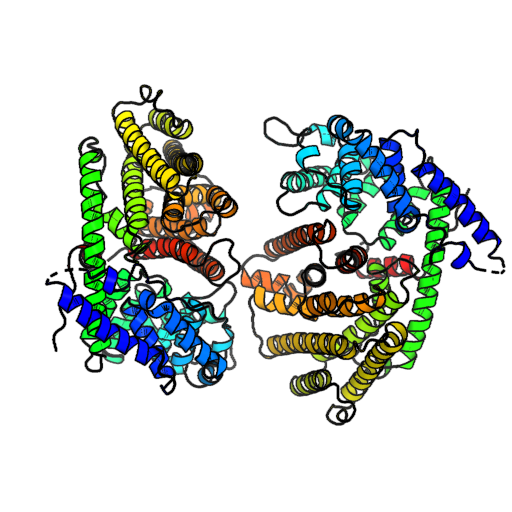47 C CA . GLY B 1 122 ? 24.597 39.001 44.421 1.00 19.43 162 GLY B CA 1
ATOM 5148 C C . GLY B 1 122 ? 24.768 37.518 44.675 1.00 20.53 162 GLY B C 1
ATOM 5149 O O . GLY B 1 122 ? 25.836 37.109 45.127 1.00 23.67 162 GLY B O 1
ATOM 5150 N N . PHE B 1 123 ? 23.746 36.708 44.417 1.00 20.80 163 PHE B N 1
ATOM 5151 C CA . PHE B 1 123 ? 23.877 35.269 44.637 1.00 21.26 163 PHE B CA 1
ATOM 5152 C C . PHE B 1 123 ? 24.879 34.714 43.660 1.00 23.09 163 PHE B C 1
ATOM 5153 O O . PHE B 1 123 ? 25.123 35.308 42.606 1.00 23.07 163 PHE B O 1
ATOM 5161 N N . GLU B 1 124 ? 25.447 33.567 44.008 1.00 25.51 164 GLU B N 1
ATOM 5162 C CA . GLU B 1 124 ? 26.451 32.919 43.176 1.00 27.34 164 GLU B CA 1
ATOM 5163 C C . GLU B 1 124 ? 25.884 31.788 42.321 1.00 25.62 164 GLU B C 1
ATOM 5164 O O . GLU B 1 124 ? 25.415 30.779 42.839 1.00 24.95 164 GLU B O 1
ATOM 5170 N N . VAL B 1 125 ? 25.925 31.988 41.008 1.00 23.33 165 VAL B N 1
ATOM 5171 C CA . VAL B 1 125 ? 25.437 31.005 40.049 1.00 22.86 165 VAL B CA 1
ATOM 5172 C C . VAL B 1 125 ? 26.509 30.720 39.006 1.00 22.43 165 VAL B C 1
ATOM 5173 O O . VAL B 1 125 ? 27.324 31.587 38.693 1.00 21.66 165 VAL B O 1
ATOM 5177 N N . SER B 1 126 ? 26.515 29.498 38.482 1.00 23.76 166 SER B N 1
ATOM 5178 C CA . SER B 1 126 ? 27.504 29.095 37.486 1.00 26.39 166 SER B CA 1
ATOM 5179 C C . SER B 1 126 ? 26.894 28.932 36.100 1.00 26.86 166 SER B C 1
ATOM 5180 O O . SER B 1 126 ? 25.713 28.610 35.964 1.00 27.17 166 SER B O 1
ATOM 5183 N N . GLN B 1 127 ? 27.706 29.138 35.066 1.00 26.92 167 GLN B N 1
ATOM 5184 C CA . GLN B 1 127 ? 27.222 29.003 33.693 1.00 27.37 167 GLN B CA 1
ATOM 5185 C C . GLN B 1 127 ? 26.891 27.542 33.433 1.00 27.85 167 GLN B C 1
ATOM 5186 O O . GLN B 1 127 ? 26.242 27.208 32.450 1.00 27.57 167 GLN B O 1
ATOM 5192 N N . GLU B 1 128 ? 27.337 26.681 34.338 1.00 29.49 168 GLU B N 1
ATOM 5193 C CA . GLU B 1 128 ? 27.095 25.264 34.218 1.00 31.60 168 GLU B CA 1
ATOM 5194 C C . GLU B 1 128 ? 25.617 24.952 34.419 1.00 30.92 168 GLU B C 1
ATOM 5195 O O . GLU B 1 128 ? 25.190 23.813 34.258 1.00 33.25 168 GLU B O 1
ATOM 5201 N N . ALA B 1 129 ? 24.833 25.963 34.768 1.00 30.02 169 ALA B N 1
ATOM 5202 C CA . ALA B 1 129 ? 23.410 25.766 34.985 1.00 29.84 169 ALA B CA 1
ATOM 5203 C C . ALA B 1 129 ? 22.685 25.609 33.646 1.00 30.45 169 ALA B C 1
ATOM 5204 O O . ALA B 1 129 ? 21.527 25.205 33.615 1.00 30.22 169 ALA B O 1
ATOM 5206 N N . PHE B 1 130 ? 23.375 25.916 32.547 1.00 30.77 170 PHE B N 1
ATOM 5207 C CA . PHE B 1 130 ? 22.799 25.816 31.203 1.00 32.19 170 PHE B CA 1
ATOM 5208 C C . PHE B 1 130 ? 23.376 24.652 30.403 1.00 33.64 170 PHE B C 1
ATOM 5209 O O . PHE B 1 130 ? 22.877 24.321 29.325 1.00 33.98 170 PHE B O 1
ATOM 5217 N N . SER B 1 131 ? 24.431 24.040 30.927 1.00 35.62 171 SER B N 1
ATOM 5218 C CA . SER B 1 131 ? 25.078 22.928 30.239 1.00 38.35 171 SER B CA 1
ATOM 5219 C C . SER B 1 131 ? 24.088 21.808 29.929 1.00 38.75 171 SER B C 1
ATOM 5220 O O . SER B 1 131 ? 24.240 21.079 28.945 1.00 38.64 171 SER B O 1
ATOM 5223 N N . GLY B 1 132 ? 23.070 21.679 30.769 1.00 39.72 172 GLY B N 1
ATOM 5224 C CA . GLY B 1 132 ? 22.082 20.640 30.564 1.00 41.00 172 GLY B CA 1
ATOM 5225 C C . GLY B 1 132 ? 21.127 20.888 29.411 1.00 41.85 172 GLY B C 1
ATOM 5226 O O . GLY B 1 132 ? 20.148 20.159 29.252 1.00 42.60 172 GLY B O 1
ATOM 5227 N N . PHE B 1 133 ? 21.399 21.904 28.599 1.00 42.88 173 PHE B N 1
ATOM 5228 C CA . PHE B 1 133 ? 20.529 22.219 27.468 1.00 43.09 173 PHE B CA 1
ATOM 5229 C C . PHE B 1 133 ? 21.282 22.167 26.155 1.00 45.37 173 PHE B C 1
ATOM 5230 O O . PHE B 1 133 ? 20.915 22.833 25.191 1.00 45.31 173 PHE B O 1
ATOM 5238 N N . LYS B 1 134 ? 22.336 21.367 26.122 1.00 48.78 174 LYS B N 1
ATOM 5239 C CA . LYS B 1 134 ? 23.144 21.238 24.923 1.00 52.61 174 LYS B CA 1
ATOM 5240 C C . LYS B 1 134 ? 23.141 19.766 24.493 1.00 55.64 174 LYS B C 1
ATOM 5241 O O . LYS B 1 134 ? 22.806 18.886 25.289 1.00 55.96 174 LYS B O 1
ATOM 5247 N N . ASP B 1 135 ? 23.482 19.508 23.230 1.00 57.81 175 ASP B N 1
ATOM 5248 C CA . ASP B 1 135 ? 23.532 18.146 22.700 1.00 59.60 175 ASP B CA 1
ATOM 5249 C C . ASP B 1 135 ? 24.935 17.573 22.901 1.00 62.04 175 ASP B C 1
ATOM 5250 O O . ASP B 1 135 ? 25.777 18.215 23.524 1.00 61.86 175 ASP B O 1
ATOM 5255 N N . GLN B 1 136 ? 25.183 16.371 22.381 1.00 65.40 176 GLN B N 1
ATOM 5256 C CA . GLN B 1 136 ? 26.489 15.720 22.529 1.00 67.80 176 GLN B CA 1
ATOM 5257 C C . GLN B 1 136 ? 27.609 16.487 21.832 1.00 67.75 176 GLN B C 1
ATOM 5258 O O . GLN B 1 136 ? 28.793 16.204 22.032 1.00 67.86 176 GLN B O 1
ATOM 5264 N N . ASN B 1 137 ? 27.226 17.455 21.010 1.00 67.78 177 ASN B N 1
ATOM 5265 C CA . ASN B 1 137 ? 28.186 18.257 20.265 1.00 67.55 177 ASN B CA 1
ATOM 5266 C C . ASN B 1 137 ? 28.398 19.616 20.926 1.00 65.97 177 ASN B C 1
ATOM 5267 O O . ASN B 1 137 ? 28.935 20.540 20.310 1.00 65.82 177 ASN B O 1
ATOM 5272 N N . GLY B 1 138 ? 27.965 19.728 22.180 1.00 63.94 178 GLY B N 1
ATOM 5273 C CA . GLY B 1 138 ? 28.123 20.966 22.922 1.00 61.40 178 GLY B CA 1
ATOM 5274 C C . GLY B 1 138 ? 27.392 22.155 22.329 1.00 60.11 178 GLY B C 1
ATOM 5275 O O . GLY B 1 138 ? 27.925 23.265 22.285 1.00 61.09 178 GLY B O 1
ATOM 5276 N N . ASN B 1 139 ? 26.164 21.929 21.875 1.00 57.61 179 ASN B N 1
ATOM 5277 C CA . ASN B 1 139 ? 25.363 22.993 21.281 1.00 54.11 179 ASN B CA 1
ATOM 5278 C C . ASN B 1 139 ? 23.952 23.004 21.818 1.00 51.49 179 ASN B C 1
ATOM 5279 O O . ASN B 1 139 ? 23.370 21.956 22.070 1.00 50.76 179 ASN B O 1
ATOM 5284 N N . PHE B 1 140 ? 23.397 24.195 21.989 1.00 49.03 180 PHE B N 1
ATOM 5285 C CA . PHE B 1 140 ? 22.044 24.303 22.491 1.00 47.96 180 PHE B CA 1
ATOM 5286 C C . PHE B 1 140 ? 21.074 23.556 21.587 1.00 48.10 180 PHE B C 1
ATOM 5287 O O . PHE B 1 140 ? 21.152 23.632 20.357 1.00 47.07 180 PHE B O 1
ATOM 5295 N N . LEU B 1 141 ? 20.178 22.813 22.227 1.00 48.90 181 LEU B N 1
ATOM 5296 C CA . LEU B 1 141 ? 19.165 22.030 21.540 1.00 49.83 181 LEU B CA 1
ATOM 5297 C C . LEU B 1 141 ? 18.342 22.938 20.642 1.00 51.40 181 LEU B C 1
ATOM 5298 O O . LEU B 1 141 ? 17.928 24.017 21.053 1.00 51.35 181 LEU B O 1
ATOM 5303 N N . GLU B 1 142 ? 18.092 22.480 19.423 1.00 52.45 182 GLU B N 1
ATOM 5304 C CA . GLU B 1 142 ? 17.335 23.246 18.458 1.00 53.17 182 GLU B CA 1
ATOM 5305 C C . GLU B 1 142 ? 15.853 23.293 18.807 1.00 53.36 182 GLU B C 1
ATOM 5306 O O . GLU B 1 142 ? 15.135 24.166 18.329 1.00 55.32 182 GLU B O 1
ATOM 5312 N N . ASN B 1 143 ? 15.392 22.370 19.644 1.00 53.41 183 ASN B N 1
ATOM 5313 C CA . ASN B 1 143 ? 13.977 22.334 20.029 1.00 54.21 183 ASN B CA 1
ATOM 5314 C C . ASN B 1 143 ? 13.611 23.422 21.025 1.00 53.07 183 ASN B C 1
ATOM 5315 O O . ASN B 1 143 ? 12.432 23.678 21.278 1.00 52.74 183 ASN B O 1
ATOM 5320 N N . LEU B 1 144 ? 14.626 24.058 21.593 1.00 51.58 184 LEU B N 1
ATOM 5321 C CA . LEU B 1 144 ? 14.401 25.122 22.558 1.00 50.06 184 LEU B CA 1
ATOM 5322 C C . LEU B 1 144 ? 13.789 26.313 21.828 1.00 49.82 184 LEU B C 1
ATOM 5323 O O . LEU B 1 144 ? 13.160 27.172 22.444 1.00 50.28 184 LEU B O 1
ATOM 5328 N N . LYS B 1 145 ? 13.974 26.351 20.511 1.00 48.36 185 LYS B N 1
ATOM 5329 C CA . LYS B 1 145 ? 13.437 27.441 19.702 1.00 49.29 185 LYS B CA 1
ATOM 5330 C C . LYS B 1 145 ? 11.909 27.428 19.633 1.00 50.21 185 LYS B C 1
ATOM 5331 O O . LYS B 1 145 ? 11.277 28.435 19.296 1.00 49.15 185 LYS B O 1
ATOM 5337 N N . GLU B 1 146 ? 11.320 26.284 19.958 1.00 51.42 186 GLU B N 1
ATOM 5338 C CA . GLU B 1 146 ? 9.873 26.146 19.951 1.00 52.80 186 GLU B CA 1
ATOM 5339 C C . GLU B 1 146 ? 9.280 26.870 21.163 1.00 51.55 186 GLU B C 1
ATOM 5340 O O . GLU B 1 146 ? 8.065 27.044 21.264 1.00 51.42 186 GLU B O 1
ATOM 5346 N N . ASP B 1 147 ? 10.155 27.298 22.073 1.00 50.23 187 ASP B N 1
ATOM 5347 C CA . ASP B 1 147 ? 9.752 28.008 23.291 1.00 47.63 187 ASP B CA 1
ATOM 5348 C C . ASP B 1 147 ? 10.321 29.427 23.272 1.00 46.50 187 ASP B C 1
ATOM 5349 O O . ASP B 1 147 ? 11.277 29.736 23.983 1.00 47.02 187 ASP B O 1
ATOM 5354 N N . THR B 1 148 ? 9.713 30.281 22.456 1.00 45.83 188 THR B N 1
ATOM 5355 C CA . THR B 1 148 ? 10.133 31.673 22.289 1.00 44.46 188 THR B CA 1
ATOM 5356 C C . THR B 1 148 ? 10.302 32.424 23.625 1.00 42.44 188 THR B C 1
ATOM 5357 O O . THR B 1 148 ? 11.181 33.279 23.762 1.00 41.34 188 THR B O 1
ATOM 5361 N N . LYS B 1 149 ? 9.467 32.087 24.605 1.00 40.09 189 LYS B N 1
ATOM 5362 C CA . LYS B 1 149 ? 9.515 32.713 25.925 1.00 38.26 189 LYS B CA 1
ATOM 5363 C C . LYS B 1 149 ? 10.862 32.435 26.593 1.00 36.90 189 LYS B C 1
ATOM 5364 O O . LYS B 1 149 ? 11.504 33.340 27.119 1.00 36.31 189 LYS B O 1
ATOM 5370 N N . ALA B 1 150 ? 11.284 31.172 26.560 1.00 33.94 190 ALA B N 1
ATOM 5371 C CA . ALA B 1 150 ? 12.547 30.755 27.165 1.00 30.96 190 ALA B CA 1
ATOM 5372 C C . ALA B 1 150 ? 13.759 31.300 26.412 1.00 29.47 190 ALA B C 1
ATOM 5373 O O . ALA B 1 150 ? 14.800 31.590 27.006 1.00 29.19 190 ALA B O 1
ATOM 5375 N N . ILE B 1 151 ? 13.643 31.427 25.102 1.00 26.79 191 ILE B N 1
ATOM 5376 C CA . ILE B 1 151 ? 14.762 31.942 24.352 1.00 26.67 191 ILE B CA 1
ATOM 5377 C C . ILE B 1 151 ? 14.982 33.397 24.732 1.00 27.03 191 ILE B C 1
ATOM 5378 O O . ILE B 1 151 ? 16.113 33.900 24.698 1.00 26.46 191 ILE B O 1
ATOM 5383 N N . LEU B 1 152 ? 13.900 34.077 25.096 1.00 26.39 192 LEU B N 1
ATOM 5384 C CA . LEU B 1 152 ? 14.002 35.475 25.505 1.00 26.70 192 LEU B CA 1
ATOM 5385 C C . LEU B 1 152 ? 14.732 35.582 26.836 1.00 26.27 192 LEU B C 1
ATOM 5386 O O . LEU B 1 152 ? 15.568 36.468 27.024 1.00 27.01 192 LEU B O 1
ATOM 5391 N N . SER B 1 153 ? 14.405 34.677 27.754 1.00 23.54 193 SER B N 1
ATOM 5392 C CA . SER B 1 153 ? 15.028 34.660 29.067 1.00 22.54 193 SER B CA 1
ATOM 5393 C C . SER B 1 153 ? 16.518 34.382 28.916 1.00 22.48 193 SER B C 1
ATOM 5394 O O . SER B 1 153 ? 17.346 35.072 29.502 1.00 22.59 193 SER B O 1
ATOM 5397 N N . LEU B 1 154 ? 16.847 33.366 28.125 1.00 20.81 194 LEU B N 1
ATOM 5398 C CA . LEU B 1 154 ? 18.232 33.012 27.885 1.00 20.03 194 LEU B CA 1
ATOM 5399 C C . LEU B 1 154 ? 18.971 34.270 27.417 1.00 19.64 194 LEU B C 1
ATOM 5400 O O . LEU B 1 154 ? 20.042 34.602 27.926 1.00 20.04 194 LEU B O 1
ATOM 5405 N N . TYR B 1 155 ? 18.371 34.977 26.463 1.00 18.67 195 TYR B N 1
ATOM 5406 C CA . TYR B 1 155 ? 18.940 36.205 25.898 1.00 18.17 195 TYR B CA 1
ATOM 5407 C C . TYR B 1 155 ? 19.218 37.241 26.981 1.00 17.53 195 TYR B C 1
ATOM 5408 O O . TYR B 1 155 ? 20.339 37.729 27.109 1.00 16.90 195 TYR B O 1
ATOM 5417 N N . GLU B 1 156 ? 18.188 37.576 27.754 1.00 17.78 196 GLU B N 1
ATOM 5418 C CA . GLU B 1 156 ? 18.330 38.554 28.825 1.00 18.35 196 GLU B CA 1
ATOM 5419 C C . GLU B 1 156 ? 19.439 38.127 29.781 1.00 17.65 196 GLU B C 1
ATOM 5420 O O . GLU B 1 156 ? 20.293 38.927 30.161 1.00 17.60 196 GLU B O 1
ATOM 5426 N N . ALA B 1 157 ? 19.418 36.858 30.166 1.00 17.07 197 ALA B N 1
ATOM 5427 C CA . ALA B 1 157 ? 20.404 36.304 31.092 1.00 16.00 197 ALA B CA 1
ATOM 5428 C C . ALA B 1 157 ? 21.851 36.361 30.599 1.00 14.59 197 ALA B C 1
ATOM 5429 O O . ALA B 1 157 ? 22.768 36.566 31.390 1.00 11.21 197 ALA B O 1
ATOM 5431 N N . SER B 1 158 ? 22.048 36.175 29.297 1.00 15.69 198 SER B N 1
ATOM 5432 C CA . SER B 1 158 ? 23.391 36.173 28.715 1.00 17.11 198 SER B CA 1
ATOM 5433 C C . SER B 1 158 ? 24.165 37.452 28.993 1.00 16.64 198 SER B C 1
ATOM 5434 O O . SER B 1 158 ? 25.393 37.432 29.119 1.00 16.66 198 SER B O 1
ATOM 5437 N N . PHE B 1 159 ? 23.440 38.563 29.060 1.00 15.68 199 PHE B N 1
ATOM 5438 C CA . PHE B 1 159 ? 24.053 39.857 29.288 1.00 13.49 199 PHE B CA 1
ATOM 5439 C C . PHE B 1 159 ? 24.650 40.053 30.668 1.00 13.38 199 PHE B C 1
ATOM 5440 O O . PHE B 1 159 ? 25.409 40.989 30.881 1.00 14.56 199 PHE B O 1
ATOM 5448 N N . LEU B 1 160 ? 24.318 39.170 31.604 1.00 14.20 200 LEU B N 1
ATOM 5449 C CA . LEU B 1 160 ? 24.883 39.257 32.944 1.00 15.15 200 LEU B CA 1
ATOM 5450 C C . LEU B 1 160 ? 26.170 38.432 33.057 1.00 16.26 200 LEU B C 1
ATOM 5451 O O . LEU B 1 160 ? 26.662 38.189 34.154 1.00 18.89 200 LEU B O 1
ATOM 5456 N N . ALA B 1 161 ? 26.712 38.026 31.913 1.00 17.56 201 ALA B N 1
ATOM 5457 C CA . ALA B 1 161 ? 27.920 37.217 31.853 1.00 19.29 201 ALA B CA 1
ATOM 5458 C C . ALA B 1 161 ? 29.210 37.903 32.293 1.00 21.40 201 ALA B C 1
ATOM 5459 O O . ALA B 1 161 ? 29.391 39.110 32.125 1.00 21.64 201 ALA B O 1
ATOM 5461 N N . LEU B 1 162 ? 30.096 37.097 32.872 1.00 22.32 202 LEU B N 1
ATOM 5462 C CA . LEU B 1 162 ? 31.405 37.540 33.335 1.00 22.50 202 LEU B CA 1
ATOM 5463 C C . LEU B 1 162 ? 32.414 37.027 32.311 1.00 22.41 202 LEU B C 1
ATOM 5464 O O . LEU B 1 162 ? 32.090 36.161 31.496 1.00 21.22 202 LEU B O 1
ATOM 5469 N N . GLU B 1 163 ? 33.631 37.559 32.342 1.00 22.24 203 GLU B N 1
ATOM 5470 C CA . GLU B 1 163 ? 34.648 37.097 31.406 1.00 22.92 203 GLU B CA 1
ATOM 5471 C C . GLU B 1 163 ? 34.869 35.605 31.592 1.00 23.50 203 GLU B C 1
ATOM 5472 O O . GLU B 1 163 ? 34.908 35.101 32.719 1.00 24.91 203 GLU B O 1
ATOM 5478 N N . GLY B 1 164 ? 34.977 34.894 30.478 1.00 22.02 204 GLY B N 1
ATOM 5479 C CA . GLY B 1 164 ? 35.196 33.466 30.549 1.00 22.05 204 GLY B CA 1
ATOM 5480 C C . GLY B 1 164 ? 33.960 32.583 30.475 1.00 21.30 204 GLY B C 1
ATOM 5481 O O . GLY B 1 164 ? 34.094 31.378 30.269 1.00 22.32 204 GLY B O 1
ATOM 5482 N N . GLU B 1 165 ? 32.764 33.141 30.633 1.00 20.26 205 GLU B N 1
ATOM 5483 C CA . GLU B 1 165 ? 31.562 32.304 30.575 1.00 20.66 205 GLU B CA 1
ATOM 5484 C C . GLU B 1 165 ? 31.128 32.066 29.142 1.00 21.12 205 GLU B C 1
ATOM 5485 O O . GLU B 1 165 ? 30.080 32.540 28.707 1.00 22.22 205 GLU B O 1
ATOM 5491 N N . ASN B 1 166 ? 31.940 31.316 28.411 1.00 20.79 206 ASN B N 1
ATOM 5492 C CA . ASN B 1 166 ? 31.642 31.039 27.017 1.00 21.95 206 ASN B CA 1
ATOM 5493 C C . ASN B 1 166 ? 30.215 30.543 26.781 1.00 22.19 206 ASN B C 1
ATOM 5494 O O . ASN B 1 166 ? 29.618 30.858 25.754 1.00 22.53 206 ASN B O 1
ATOM 5499 N N . ILE B 1 167 ? 29.662 29.788 27.725 1.00 21.58 207 ILE B N 1
ATOM 5500 C CA . ILE B 1 167 ? 28.313 29.273 27.560 1.00 21.35 207 ILE B CA 1
ATOM 5501 C C . ILE B 1 167 ? 27.277 30.381 27.394 1.00 21.52 207 ILE B C 1
ATOM 5502 O O . ILE B 1 167 ? 26.370 30.265 26.568 1.00 21.73 207 ILE B O 1
ATOM 5507 N N . LEU B 1 168 ? 27.397 31.455 28.163 1.00 21.87 208 LEU B N 1
ATOM 5508 C CA . LEU B 1 168 ? 26.454 32.557 28.022 1.00 22.04 208 LEU B CA 1
ATOM 5509 C C . LEU B 1 168 ? 26.749 33.282 26.727 1.00 21.72 208 LEU B C 1
ATOM 5510 O O . LEU B 1 168 ? 25.851 33.823 26.098 1.00 20.75 208 LEU B O 1
ATOM 5515 N N . ASP B 1 169 ? 28.021 33.294 26.344 1.00 24.82 209 ASP B N 1
ATOM 5516 C CA . ASP B 1 169 ? 28.459 33.931 25.109 1.00 27.45 209 ASP B CA 1
ATOM 5517 C C . ASP B 1 169 ? 27.763 33.248 23.945 1.00 28.30 209 ASP B C 1
ATOM 5518 O O . ASP B 1 169 ? 27.187 33.906 23.088 1.00 29.31 209 ASP B O 1
ATOM 5523 N N . GLU B 1 170 ? 27.819 31.919 23.930 1.00 29.79 210 GLU B N 1
ATOM 5524 C CA . GLU B 1 170 ? 27.197 31.120 22.881 1.00 30.49 210 GLU B CA 1
ATOM 5525 C C . GLU B 1 170 ? 25.686 31.196 23.024 1.00 29.59 210 GLU B C 1
ATOM 5526 O O . GLU B 1 170 ? 24.952 31.119 22.038 1.00 30.75 210 GLU B O 1
ATOM 5532 N N . ALA B 1 171 ? 25.218 31.336 24.256 1.00 27.82 211 ALA B N 1
ATOM 5533 C CA . ALA B 1 171 ? 23.783 31.415 24.474 1.00 28.09 211 ALA B CA 1
ATOM 5534 C C . ALA B 1 171 ? 23.226 32.660 23.795 1.00 27.90 211 ALA B C 1
ATOM 5535 O O . ALA B 1 171 ? 22.173 32.610 23.158 1.00 27.00 211 ALA B O 1
ATOM 5537 N N . ARG B 1 172 ? 23.937 33.775 23.931 1.00 28.99 212 ARG B N 1
ATOM 5538 C CA . ARG B 1 172 ? 23.497 35.027 23.328 1.00 31.17 212 ARG B CA 1
ATOM 5539 C C . ARG B 1 172 ? 23.392 34.895 21.812 1.00 31.46 212 ARG B C 1
ATOM 5540 O O . ARG B 1 172 ? 22.439 35.375 21.194 1.00 31.95 212 ARG B O 1
ATOM 5548 N N . VAL B 1 173 ? 24.380 34.251 21.208 1.00 30.86 213 VAL B N 1
ATOM 5549 C CA . VAL B 1 173 ? 24.375 34.072 19.760 1.00 31.42 213 VAL B CA 1
ATOM 5550 C C . VAL B 1 173 ? 23.205 33.175 19.365 1.00 31.17 213 VAL B C 1
ATOM 5551 O O . VAL B 1 173 ? 22.458 33.472 18.432 1.00 31.85 213 VAL B O 1
ATOM 5555 N N . PHE B 1 174 ? 23.048 32.077 20.089 1.00 29.56 214 PHE B N 1
ATOM 5556 C CA . PHE B 1 174 ? 21.978 31.153 19.810 1.00 30.01 214 PHE B CA 1
ATOM 5557 C C . PHE B 1 174 ? 20.619 31.830 19.935 1.00 32.22 214 PHE B C 1
ATOM 5558 O O . PHE B 1 174 ? 19.744 31.633 19.097 1.00 33.62 214 PHE B O 1
ATOM 5566 N N . ALA B 1 175 ? 20.448 32.636 20.976 1.00 32.57 215 ALA B N 1
ATOM 5567 C CA . ALA B 1 175 ? 19.181 33.312 21.194 1.00 32.82 215 ALA B CA 1
ATOM 5568 C C . ALA B 1 175 ? 18.848 34.290 20.076 1.00 33.73 215 ALA B C 1
ATOM 5569 O O . ALA B 1 175 ? 17.803 34.178 19.439 1.00 34.92 215 ALA B O 1
ATOM 5571 N N . ILE B 1 176 ? 19.734 35.247 19.830 1.00 34.26 216 ILE B N 1
ATOM 5572 C CA . ILE B 1 176 ? 19.483 36.236 18.790 1.00 36.49 216 ILE B CA 1
ATOM 5573 C C . ILE B 1 176 ? 19.179 35.574 17.440 1.00 38.42 216 ILE B C 1
ATOM 5574 O O . ILE B 1 176 ? 18.227 35.960 16.757 1.00 37.30 216 ILE B O 1
ATOM 5579 N N . SER B 1 177 ? 19.972 34.570 17.066 1.00 40.14 217 SER B N 1
ATOM 5580 C CA . SER B 1 177 ? 19.765 33.868 15.799 1.00 41.70 217 SER B CA 1
ATOM 5581 C C . SER B 1 177 ? 18.297 33.460 15.645 1.00 42.96 217 SER B C 1
ATOM 5582 O O . SER B 1 177 ? 17.766 33.416 14.534 1.00 43.18 217 SER B O 1
ATOM 5585 N N . HIS B 1 178 ? 17.646 33.172 16.769 1.00 44.14 218 HIS B N 1
ATOM 5586 C CA . HIS B 1 178 ? 16.242 32.778 16.771 1.00 45.72 218 HIS B CA 1
ATOM 5587 C C . HIS B 1 178 ? 15.292 33.969 16.814 1.00 44.76 218 HIS B C 1
ATOM 5588 O O . HIS B 1 178 ? 14.359 34.058 16.019 1.00 44.78 218 HIS B O 1
ATOM 5595 N N . LEU B 1 179 ? 15.536 34.879 17.747 1.00 42.94 219 LEU B N 1
ATOM 5596 C CA . LEU B 1 179 ? 14.686 36.043 17.910 1.00 42.58 219 LEU B CA 1
ATOM 5597 C C . LEU B 1 179 ? 14.496 36.856 16.635 1.00 44.28 219 LEU B C 1
ATOM 5598 O O . LEU B 1 179 ? 13.437 37.448 16.432 1.00 43.67 219 LEU B O 1
ATOM 5603 N N . LYS B 1 180 ? 15.508 36.876 15.775 1.00 47.11 220 LYS B N 1
ATOM 5604 C CA . LYS B 1 180 ? 15.423 37.618 14.520 1.00 51.44 220 LYS B CA 1
ATOM 5605 C C . LYS B 1 180 ? 14.526 36.945 13.474 1.00 55.16 220 LYS B C 1
ATOM 5606 O O . LYS B 1 180 ? 14.046 37.602 12.550 1.00 54.92 220 LYS B O 1
ATOM 5612 N N . GLU B 1 181 ? 14.319 35.636 13.623 1.00 59.74 221 GLU B N 1
ATOM 5613 C CA . GLU B 1 181 ? 13.492 34.839 12.711 1.00 63.72 221 GLU B CA 1
ATOM 5614 C C . GLU B 1 181 ? 11.996 35.056 12.970 1.00 65.55 221 GLU B C 1
ATOM 5615 O O . GLU B 1 181 ? 11.210 35.203 12.038 1.00 65.81 221 GLU B O 1
ATOM 5621 N N . LEU B 1 182 ? 11.617 35.067 14.244 1.00 67.31 222 LEU B N 1
ATOM 5622 C CA . LEU B 1 182 ? 10.233 35.257 14.648 1.00 69.72 222 LEU B CA 1
ATOM 5623 C C . LEU B 1 182 ? 9.482 36.315 13.860 1.00 72.44 222 LEU B C 1
ATOM 5624 O O . LEU B 1 182 ? 10.079 37.235 13.293 1.00 72.44 222 LEU B O 1
ATOM 5629 N N . SER B 1 183 ? 8.157 36.163 13.843 1.00 75.08 223 SER B N 1
ATOM 5630 C CA . SER B 1 183 ? 7.248 37.074 13.152 1.00 76.93 223 SER B CA 1
ATOM 5631 C C . SER B 1 183 ? 5.990 37.258 13.993 1.00 77.52 223 SER B C 1
ATOM 5632 O O . SER B 1 183 ? 5.493 36.302 14.587 1.00 78.00 223 SER B O 1
ATOM 5635 N N . GLU B 1 184 ? 5.483 38.487 14.045 1.00 77.98 224 GLU B N 1
ATOM 5636 C CA . GLU B 1 184 ? 4.275 38.797 14.811 1.00 78.46 224 GLU B CA 1
ATOM 5637 C C . GLU B 1 184 ? 3.155 37.802 14.510 1.00 77.74 224 GLU B C 1
ATOM 5638 O O . GLU B 1 184 ? 2.231 37.634 15.302 1.00 77.71 224 GLU B O 1
ATOM 5644 N N . GLU B 1 185 ? 3.253 37.140 13.363 1.00 76.87 225 GLU B N 1
ATOM 5645 C CA . GLU B 1 185 ? 2.256 36.165 12.954 1.00 76.05 225 GLU B CA 1
ATOM 5646 C C . GLU B 1 185 ? 2.462 34.840 13.669 1.00 74.04 225 GLU B C 1
ATOM 5647 O O . GLU B 1 185 ? 1.506 34.123 13.965 1.00 73.86 225 GLU B O 1
ATOM 5653 N N . LYS B 1 186 ? 3.716 34.523 13.956 1.00 72.01 226 LYS B N 1
ATOM 5654 C CA . LYS B 1 186 ? 4.048 33.268 14.614 1.00 69.55 226 LYS B CA 1
ATOM 5655 C C . LYS B 1 186 ? 3.842 33.279 16.125 1.00 66.63 226 LYS B C 1
ATOM 5656 O O . LYS B 1 186 ? 2.948 32.615 16.638 1.00 65.53 226 LYS B O 1
ATOM 5662 N N . ILE B 1 187 ? 4.671 34.043 16.828 1.00 63.87 227 ILE B N 1
ATOM 5663 C CA . ILE B 1 187 ? 4.611 34.126 18.281 1.00 61.12 227 ILE B CA 1
ATOM 5664 C C . ILE B 1 187 ? 3.411 34.885 18.840 1.00 60.14 227 ILE B C 1
ATOM 5665 O O . ILE B 1 187 ? 2.889 34.540 19.902 1.00 59.61 227 ILE B O 1
ATOM 5670 N N . GLY B 1 188 ? 2.983 35.924 18.134 1.00 59.08 228 GLY B N 1
ATOM 5671 C CA . GLY B 1 188 ? 1.859 36.720 18.596 1.00 57.24 228 GLY B CA 1
ATOM 5672 C C . GLY B 1 188 ? 2.256 38.178 18.712 1.00 56.58 228 GLY B C 1
ATOM 5673 O O . GLY B 1 188 ? 3.422 38.490 18.953 1.00 56.93 228 GLY B O 1
ATOM 5674 N N . LYS B 1 189 ? 1.298 39.077 18.540 1.00 55.62 229 LYS B N 1
ATOM 5675 C CA . LYS B 1 189 ? 1.586 40.501 18.625 1.00 56.04 229 LYS B CA 1
ATOM 5676 C C . LYS B 1 189 ? 2.254 40.865 19.945 1.00 54.92 229 LYS B C 1
ATOM 5677 O O . LYS B 1 189 ? 3.129 41.727 19.986 1.00 54.18 229 LYS B O 1
ATOM 5683 N N . GLU B 1 190 ? 1.856 40.204 21.023 1.00 53.75 230 GLU B N 1
ATOM 5684 C CA . GLU B 1 190 ? 2.437 40.497 22.323 1.00 52.21 230 GLU B CA 1
ATOM 5685 C C . GLU B 1 190 ? 3.917 40.113 22.417 1.00 50.51 230 GLU B C 1
ATOM 5686 O O . GLU B 1 190 ? 4.756 40.958 22.712 1.00 51.41 230 GLU B O 1
ATOM 5692 N N . LEU B 1 191 ? 4.233 38.843 22.175 1.00 47.42 231 LEU B N 1
ATOM 5693 C CA . LEU B 1 191 ? 5.613 38.377 22.233 1.00 43.87 231 LEU B CA 1
ATOM 5694 C C . LEU B 1 191 ? 6.513 39.150 21.291 1.00 42.06 231 LEU B C 1
ATOM 5695 O O . LEU B 1 191 ? 7.669 39.421 21.606 1.00 41.00 231 LEU B O 1
ATOM 5700 N N . ALA B 1 192 ? 5.983 39.493 20.125 1.00 40.90 232 ALA B N 1
ATOM 5701 C CA . ALA B 1 192 ? 6.756 40.236 19.140 1.00 40.36 232 ALA B CA 1
ATOM 5702 C C . ALA B 1 192 ? 7.228 41.562 19.729 1.00 40.09 232 ALA B C 1
ATOM 5703 O O . ALA B 1 192 ? 8.406 41.906 19.638 1.00 40.47 232 ALA B O 1
ATOM 5705 N N . GLU B 1 193 ? 6.308 42.304 20.331 1.00 38.23 233 GLU B N 1
ATOM 5706 C CA . GLU B 1 193 ? 6.663 43.573 20.928 1.00 37.83 233 GLU B CA 1
ATOM 5707 C C . GLU B 1 193 ? 7.734 43.302 21.973 1.00 35.35 233 GLU B C 1
ATOM 5708 O O . GLU B 1 193 ? 8.685 44.063 22.118 1.00 34.36 233 GLU B O 1
ATOM 5714 N N . GLN B 1 194 ? 7.584 42.182 22.668 1.00 33.78 234 GLN B N 1
ATOM 5715 C CA . GLN B 1 194 ? 8.517 41.770 23.703 1.00 33.01 234 GLN B CA 1
ATOM 5716 C C . GLN B 1 194 ? 9.902 41.484 23.121 1.00 31.40 234 GLN B C 1
ATOM 5717 O O . GLN B 1 194 ? 10.912 41.967 23.640 1.00 30.48 234 GLN B O 1
ATOM 5723 N N . VAL B 1 195 ? 9.939 40.702 22.044 1.00 29.53 235 VAL B N 1
ATOM 5724 C CA . VAL B 1 195 ? 11.191 40.349 21.378 1.00 28.91 235 VAL B CA 1
ATOM 5725 C C . VAL B 1 195 ? 11.850 41.590 20.794 1.00 29.52 235 VAL B C 1
ATOM 5726 O O . VAL B 1 195 ? 13.019 41.856 21.065 1.00 30.80 235 VAL B O 1
ATOM 5730 N N . ASN B 1 196 ? 11.111 42.351 19.994 1.00 28.95 236 ASN B N 1
ATOM 5731 C CA . ASN B 1 196 ? 11.677 43.560 19.413 1.00 29.17 236 ASN B CA 1
ATOM 5732 C C . ASN B 1 196 ? 12.252 44.453 20.511 1.00 27.17 236 ASN B C 1
ATOM 5733 O O . ASN B 1 196 ? 13.322 45.034 20.340 1.00 26.79 236 ASN B O 1
ATOM 5738 N N . HIS B 1 197 ? 11.549 44.554 21.640 1.00 25.82 237 HIS B N 1
ATOM 5739 C CA . HIS B 1 197 ? 12.004 45.373 22.774 1.00 23.92 237 HIS B CA 1
ATOM 5740 C C . HIS B 1 197 ? 13.366 44.874 23.284 1.00 22.55 237 HIS B C 1
ATOM 5741 O O . HIS B 1 197 ? 14.270 45.673 23.536 1.00 20.55 237 HIS B O 1
ATOM 5748 N N . ALA B 1 198 ? 13.495 43.555 23.434 1.00 21.47 238 ALA B N 1
ATOM 5749 C CA . ALA B 1 198 ? 14.730 42.931 23.907 1.00 20.90 238 ALA B CA 1
ATOM 5750 C C . ALA B 1 198 ? 15.868 43.090 22.905 1.00 21.84 238 ALA B C 1
ATOM 5751 O O . ALA B 1 198 ? 17.028 43.262 23.280 1.00 22.25 238 ALA B O 1
ATOM 5753 N N . LEU B 1 199 ? 15.534 43.011 21.626 1.00 23.97 239 LEU B N 1
ATOM 5754 C CA . LEU B 1 199 ? 16.534 43.145 20.581 1.00 23.66 239 LEU B CA 1
ATOM 5755 C C . LEU B 1 199 ? 16.989 44.594 20.472 1.00 23.91 239 LEU B C 1
ATOM 5756 O O . LEU B 1 199 ? 18.094 44.866 20.017 1.00 24.50 239 LEU B O 1
ATOM 5761 N N . GLU B 1 200 ? 16.148 45.525 20.904 1.00 23.71 240 GLU B N 1
ATOM 5762 C CA . GLU B 1 200 ? 16.511 46.932 20.850 1.00 24.73 240 GLU B CA 1
ATOM 5763 C C . GLU B 1 200 ? 17.602 47.200 21.885 1.00 23.92 240 GLU B C 1
ATOM 5764 O O . GLU B 1 200 ? 18.543 47.951 21.639 1.00 24.84 240 GLU B O 1
ATOM 5770 N N . LEU B 1 201 ? 17.467 46.578 23.049 1.00 21.34 241 LEU B N 1
ATOM 5771 C CA . LEU B 1 201 ? 18.430 46.750 24.132 1.00 20.66 241 LEU B CA 1
ATOM 5772 C C . LEU B 1 201 ? 18.042 45.778 25.221 1.00 18.59 241 LEU B C 1
ATOM 5773 O O . LEU B 1 201 ? 16.901 45.773 25.666 1.00 21.11 241 LEU B O 1
ATOM 5778 N N . PRO B 1 202 ? 18.982 44.941 25.680 1.00 16.39 242 PRO B N 1
ATOM 5779 C CA . PRO B 1 202 ? 18.594 43.999 26.730 1.00 15.87 242 PRO B CA 1
ATOM 5780 C C . PRO B 1 202 ? 18.274 44.695 28.039 1.00 14.50 242 PRO B C 1
ATOM 5781 O O . PRO B 1 202 ? 18.707 45.819 28.291 1.00 11.08 242 PRO B O 1
ATOM 5785 N N . LEU B 1 203 ? 17.478 44.013 28.849 1.00 14.54 243 LEU B N 1
ATOM 5786 C CA . LEU B 1 203 ? 17.054 44.508 30.144 1.00 15.02 243 LEU B CA 1
ATOM 5787 C C . LEU B 1 203 ? 18.223 44.990 30.983 1.00 16.09 243 LEU B C 1
ATOM 5788 O O . LEU B 1 203 ? 18.149 46.045 31.615 1.00 17.17 243 LEU B O 1
ATOM 5793 N N . HIS B 1 204 ? 19.317 44.232 30.962 1.00 15.98 244 HIS B N 1
ATOM 5794 C CA . HIS B 1 204 ? 20.485 44.562 31.760 1.00 16.38 244 HIS B CA 1
ATOM 5795 C C . HIS B 1 204 ? 21.169 45.859 31.361 1.00 17.82 244 HIS B C 1
ATOM 5796 O O . HIS B 1 204 ? 21.826 46.488 32.189 1.00 19.16 244 HIS B O 1
ATOM 5803 N N . ARG B 1 205 ? 20.994 46.268 30.105 1.00 19.35 245 ARG B N 1
ATOM 5804 C CA . ARG B 1 205 ? 21.617 47.490 29.597 1.00 19.57 245 ARG B CA 1
ATOM 5805 C C . ARG B 1 205 ? 20.687 48.705 29.509 1.00 20.84 245 ARG B C 1
ATOM 5806 O O . ARG B 1 205 ? 21.138 49.811 29.203 1.00 23.06 245 ARG B O 1
ATOM 5814 N N . ARG B 1 206 ? 19.401 48.515 29.793 1.00 18.76 246 ARG B N 1
ATOM 5815 C CA . ARG B 1 206 ? 18.436 49.618 29.724 1.00 17.30 246 ARG B CA 1
ATOM 5816 C C . ARG B 1 206 ? 18.233 50.302 31.079 1.00 17.72 246 ARG B C 1
ATOM 5817 O O . ARG B 1 206 ? 18.248 49.639 32.112 1.00 19.48 246 ARG B O 1
ATOM 5825 N N . THR B 1 207 ? 18.056 51.626 31.077 1.00 17.98 247 THR B N 1
ATOM 5826 C CA . THR B 1 207 ? 17.849 52.375 32.324 1.00 17.33 247 THR B CA 1
ATOM 5827 C C . THR B 1 207 ? 16.539 51.942 32.964 1.00 18.23 247 THR B C 1
ATOM 5828 O O . THR B 1 207 ? 15.576 51.616 32.265 1.00 18.76 247 THR B O 1
ATOM 5832 N N . GLN B 1 208 ? 16.489 51.940 34.290 1.00 17.47 248 GLN B N 1
ATOM 5833 C CA . GLN B 1 208 ? 15.270 51.490 34.951 1.00 20.12 248 GLN B CA 1
ATOM 5834 C C . GLN B 1 208 ? 14.020 52.325 34.572 1.00 21.18 248 GLN B C 1
ATOM 5835 O O . GLN B 1 208 ? 12.926 51.777 34.387 1.00 20.31 248 GLN B O 1
ATOM 5841 N N . ARG B 1 209 ? 14.189 53.637 34.426 1.00 20.79 249 ARG B N 1
ATOM 5842 C CA . ARG B 1 209 ? 13.073 54.520 34.067 1.00 20.33 249 ARG B CA 1
ATOM 5843 C C . ARG B 1 209 ? 12.457 54.162 32.717 1.00 19.09 249 ARG B C 1
ATOM 5844 O O . ARG B 1 209 ? 11.247 53.997 32.607 1.00 17.49 249 ARG B O 1
ATOM 5852 N N . LEU B 1 210 ? 13.300 54.052 31.692 1.00 18.63 250 LEU B N 1
ATOM 5853 C CA . LEU B 1 210 ? 12.834 53.700 30.366 1.00 18.70 250 LEU B CA 1
ATOM 5854 C C . LEU B 1 210 ? 12.211 52.314 30.359 1.00 19.91 250 LEU B C 1
ATOM 5855 O O . LEU B 1 210 ? 11.374 52.020 29.517 1.00 20.52 250 LEU B O 1
ATOM 5860 N N . GLU B 1 211 ? 12.621 51.448 31.279 1.00 20.11 251 GLU B N 1
ATOM 5861 C CA . GLU B 1 211 ? 12.031 50.125 31.305 1.00 20.09 251 GLU B CA 1
ATOM 5862 C C . GLU B 1 211 ? 10.628 50.230 31.875 1.00 21.64 251 GLU B C 1
ATOM 5863 O O . GLU B 1 211 ? 9.686 49.642 31.340 1.00 24.34 251 GLU B O 1
ATOM 5869 N N . ALA B 1 212 ? 10.485 50.988 32.959 1.00 19.92 252 ALA B N 1
ATOM 5870 C CA . ALA B 1 212 ? 9.185 51.151 33.604 1.00 18.77 252 ALA B CA 1
ATOM 5871 C C . ALA B 1 212 ? 8.122 51.692 32.653 1.00 17.87 252 ALA B C 1
ATOM 5872 O O . ALA B 1 212 ? 7.054 51.103 32.530 1.00 16.96 252 ALA B O 1
ATOM 5874 N N . VAL B 1 213 ? 8.408 52.800 31.975 1.00 16.70 253 VAL B N 1
ATOM 5875 C CA . VAL B 1 213 ? 7.423 53.348 31.054 1.00 18.45 253 VAL B CA 1
ATOM 5876 C C . VAL B 1 213 ? 6.984 52.289 30.075 1.00 18.89 253 VAL B C 1
ATOM 5877 O O . VAL B 1 213 ? 5.796 52.007 29.947 1.00 22.77 253 VAL B O 1
ATOM 5881 N N . TRP B 1 214 ? 7.940 51.681 29.392 1.00 17.83 254 TRP B N 1
ATOM 5882 C CA . TRP B 1 214 ? 7.589 50.665 28.417 1.00 18.99 254 TRP B CA 1
ATOM 5883 C C . TRP B 1 214 ? 6.822 49.488 29.035 1.00 20.31 254 TRP B C 1
ATOM 5884 O O . TRP B 1 214 ? 5.734 49.152 28.579 1.00 21.25 254 TRP B O 1
ATOM 5895 N N . SER B 1 215 ? 7.366 48.875 30.082 1.00 21.56 255 SER B N 1
ATOM 5896 C CA . SER B 1 215 ? 6.697 47.727 30.691 1.00 22.77 255 SER B CA 1
ATOM 5897 C C . SER B 1 215 ? 5.316 47.997 31.267 1.00 22.71 255 SER B C 1
ATOM 5898 O O . SER B 1 215 ? 4.456 47.119 31.260 1.00 22.86 255 SER B O 1
ATOM 5901 N N . ILE B 1 216 ? 5.101 49.205 31.770 1.00 24.99 256 ILE B N 1
ATOM 5902 C CA . ILE B 1 216 ? 3.803 49.556 32.326 1.00 25.12 256 ILE B CA 1
ATOM 5903 C C . ILE B 1 216 ? 2.768 49.676 31.203 1.00 26.46 256 ILE B C 1
ATOM 5904 O O . ILE B 1 216 ? 1.635 49.238 31.366 1.00 26.88 256 ILE B O 1
ATOM 5909 N N . GLU B 1 217 ? 3.158 50.244 30.062 1.00 26.70 257 GLU B N 1
ATOM 5910 C CA . GLU B 1 217 ? 2.232 50.383 28.945 1.00 29.63 257 GLU B CA 1
ATOM 5911 C C . GLU B 1 217 ? 1.871 49.024 28.352 1.00 30.29 257 GLU B C 1
ATOM 5912 O O . GLU B 1 217 ? 0.774 48.840 27.826 1.00 31.44 257 GLU B O 1
ATOM 5918 N N . ALA B 1 218 ? 2.795 48.073 28.448 1.00 29.55 258 ALA B N 1
ATOM 5919 C CA . ALA B 1 218 ? 2.579 46.741 27.897 1.00 28.29 258 ALA B CA 1
ATOM 5920 C C . ALA B 1 218 ? 1.883 45.804 28.866 1.00 27.80 258 ALA B C 1
ATOM 5921 O O . ALA B 1 218 ? 1.170 44.875 28.465 1.00 29.50 258 ALA B O 1
ATOM 5923 N N . TYR B 1 219 ? 2.092 46.043 30.149 1.00 25.89 259 TYR B N 1
ATOM 5924 C CA . TYR B 1 219 ? 1.493 45.198 31.165 1.00 24.53 259 TYR B CA 1
ATOM 5925 C C . TYR B 1 219 ? 0.010 45.512 31.384 1.00 25.28 259 TYR B C 1
ATOM 5926 O O . TYR B 1 219 ? -0.788 44.616 31.696 1.00 22.31 259 TYR B O 1
ATOM 5935 N N . ARG B 1 220 ? -0.352 46.782 31.220 1.00 25.66 260 ARG B N 1
ATOM 5936 C CA . ARG B 1 220 ? -1.733 47.213 31.420 1.00 27.72 260 ARG B CA 1
ATOM 5937 C C . ARG B 1 220 ? -2.631 46.726 30.287 1.00 29.88 260 ARG B C 1
ATOM 5938 O O . ARG B 1 220 ? -3.854 46.796 30.371 1.00 30.27 260 ARG B O 1
ATOM 5946 N N . LYS B 1 221 ? -2.009 46.219 29.232 1.00 31.00 261 LYS B N 1
ATOM 5947 C CA . LYS B 1 221 ? -2.737 45.717 28.092 1.00 32.46 261 LYS B CA 1
ATOM 5948 C C . LYS B 1 221 ? -3.055 44.241 28.250 1.00 35.75 261 LYS B C 1
ATOM 5949 O O . LYS B 1 221 ? -3.905 43.702 27.547 1.00 36.35 261 LYS B O 1
ATOM 5955 N N . LYS B 1 222 ? -2.365 43.597 29.182 1.00 39.45 262 LYS B N 1
ATOM 5956 C CA . LYS B 1 222 ? -2.569 42.186 29.464 1.00 43.71 262 LYS B CA 1
ATOM 5957 C C . LYS B 1 222 ? -3.821 41.971 30.313 1.00 46.35 262 LYS B C 1
ATOM 5958 O O . LYS B 1 222 ? -4.020 42.632 31.334 1.00 48.00 262 LYS B O 1
ATOM 5964 N N . GLU B 1 223 ? -4.665 41.040 29.893 1.00 48.96 263 GLU B N 1
ATOM 5965 C CA . GLU B 1 223 ? -5.888 40.771 30.626 1.00 51.12 263 GLU B CA 1
ATOM 5966 C C . GLU B 1 223 ? -5.615 40.075 31.960 1.00 49.95 263 GLU B C 1
ATOM 5967 O O . GLU B 1 223 ? -6.258 40.384 32.959 1.00 50.58 263 GLU B O 1
ATOM 5973 N N . ASP B 1 224 ? -4.667 39.139 31.984 1.00 48.28 264 ASP B N 1
ATOM 5974 C CA . ASP B 1 224 ? -4.343 38.420 33.220 1.00 46.10 264 ASP B CA 1
ATOM 5975 C C . ASP B 1 224 ? -3.372 39.190 34.124 1.00 44.11 264 ASP B C 1
ATOM 5976 O O . ASP B 1 224 ? -2.764 38.617 35.035 1.00 43.68 264 ASP B O 1
ATOM 5981 N N . ALA B 1 225 ? -3.232 40.489 33.869 1.00 41.33 265 ALA B N 1
ATOM 5982 C CA . ALA B 1 225 ? -2.333 41.345 34.644 1.00 39.01 265 ALA B CA 1
ATOM 5983 C C . ALA B 1 225 ? -2.792 41.524 36.089 1.00 37.50 265 ALA B C 1
ATOM 5984 O O . ALA B 1 225 ? -3.985 41.596 36.365 1.00 38.84 265 ALA B O 1
ATOM 5986 N N . ASN B 1 226 ? -1.838 41.594 37.010 1.00 35.13 266 ASN B N 1
ATOM 5987 C CA . ASN B 1 226 ? -2.160 41.788 38.418 1.00 32.68 266 ASN B CA 1
ATOM 5988 C C . ASN B 1 226 ? -2.559 43.249 38.618 1.00 31.77 266 ASN B C 1
ATOM 5989 O O . ASN B 1 226 ? -1.707 44.132 38.634 1.00 31.00 266 ASN B O 1
ATOM 5994 N N . GLN B 1 227 ? -3.856 43.500 38.771 1.00 31.81 267 GLN B N 1
ATOM 5995 C CA . GLN B 1 227 ? -4.359 44.859 38.951 1.00 31.43 267 GLN B CA 1
ATOM 5996 C C . GLN B 1 227 ? -3.726 45.638 40.100 1.00 31.00 267 GLN B C 1
ATOM 5997 O O . GLN B 1 227 ? -3.529 46.850 40.002 1.00 31.12 267 GLN B O 1
ATOM 6003 N N . VAL B 1 228 ? -3.415 44.951 41.193 1.00 28.37 268 VAL B N 1
ATOM 6004 C CA . VAL B 1 228 ? -2.800 45.612 42.329 1.00 25.35 268 VAL B CA 1
ATOM 6005 C C . VAL B 1 228 ? -1.403 46.101 41.967 1.00 24.30 268 VAL B C 1
ATOM 6006 O O . VAL B 1 228 ? -1.073 47.271 42.167 1.00 23.93 268 VAL B O 1
ATOM 6010 N N . LEU B 1 229 ? -0.592 45.198 41.428 1.00 23.07 269 LEU B N 1
ATOM 6011 C CA . LEU B 1 229 ? 0.771 45.520 41.034 1.00 21.69 269 LEU B CA 1
ATOM 6012 C C . LEU B 1 229 ? 0.775 46.618 39.977 1.00 23.17 269 LEU B C 1
ATOM 6013 O O . LEU B 1 229 ? 1.558 47.573 40.045 1.00 22.95 269 LEU B O 1
ATOM 6018 N N . LEU B 1 230 ? -0.114 46.481 39.000 1.00 24.49 270 LEU B N 1
ATOM 6019 C CA . LEU B 1 230 ? -0.213 47.452 37.912 1.00 24.11 270 LEU B CA 1
ATOM 6020 C C . LEU B 1 230 ? -0.554 48.850 38.419 1.00 23.64 270 LEU B C 1
ATOM 6021 O O . LEU B 1 230 ? 0.034 49.831 37.972 1.00 23.16 270 LEU B O 1
ATOM 6026 N N . GLU B 1 231 ? -1.498 48.944 39.352 1.00 24.14 271 GLU B N 1
ATOM 6027 C CA . GLU B 1 231 ? -1.885 50.247 39.880 1.00 24.84 271 GLU B CA 1
ATOM 6028 C C . GLU B 1 231 ? -0.786 50.874 40.737 1.00 23.61 271 GLU B C 1
ATOM 6029 O O . GLU B 1 231 ? -0.600 52.096 40.731 1.00 22.75 271 GLU B O 1
ATOM 6035 N N . LEU B 1 232 ? -0.067 50.034 41.475 1.00 21.93 272 LEU B N 1
ATOM 6036 C CA . LEU B 1 232 ? 1.028 50.498 42.323 1.00 21.49 272 LEU B CA 1
ATOM 6037 C C . LEU B 1 232 ? 2.107 51.076 41.403 1.00 22.14 272 LEU B C 1
ATOM 6038 O O . LEU B 1 232 ? 2.616 52.177 41.627 1.00 21.64 272 LEU B O 1
ATOM 6043 N N . ALA B 1 233 ? 2.423 50.321 40.350 1.00 21.43 273 ALA B N 1
ATOM 6044 C CA . ALA B 1 233 ? 3.430 50.702 39.364 1.00 20.12 273 ALA B CA 1
ATOM 6045 C C . ALA B 1 233 ? 3.186 52.087 38.773 1.00 19.76 273 ALA B C 1
ATOM 6046 O O . ALA B 1 233 ? 4.106 52.899 38.680 1.00 18.73 273 ALA B O 1
ATOM 6048 N N . ILE B 1 234 ? 1.948 52.345 38.364 1.00 18.86 274 ILE B N 1
ATOM 6049 C CA . ILE B 1 234 ? 1.580 53.633 37.787 1.00 19.09 274 ILE B CA 1
ATOM 6050 C C . ILE B 1 234 ? 1.655 54.722 38.850 1.00 18.98 274 ILE B C 1
ATOM 6051 O O . ILE B 1 234 ? 2.192 55.810 38.625 1.00 18.51 274 ILE B O 1
ATOM 6056 N N . LEU B 1 235 ? 1.131 54.412 40.022 1.00 18.72 275 LEU B N 1
ATOM 6057 C CA . LEU B 1 235 ? 1.129 55.359 41.115 1.00 20.17 275 LEU B CA 1
ATOM 6058 C C . LEU B 1 235 ? 2.563 55.770 41.504 1.00 19.92 275 LEU B C 1
ATOM 6059 O O . LEU B 1 235 ? 2.848 56.960 41.617 1.00 19.08 275 LEU B O 1
ATOM 6064 N N . ASP B 1 236 ? 3.457 54.790 41.677 1.00 20.61 276 ASP B N 1
ATOM 6065 C CA . ASP B 1 236 ? 4.865 55.031 42.048 1.00 20.18 276 ASP B CA 1
ATOM 6066 C C . ASP B 1 236 ? 5.620 55.734 40.908 1.00 19.28 276 ASP B C 1
ATOM 6067 O O . ASP B 1 236 ? 6.465 56.595 41.149 1.00 17.57 276 ASP B O 1
ATOM 6072 N N . TYR B 1 237 ? 5.304 55.396 39.665 1.00 18.93 277 TYR B N 1
ATOM 6073 C CA . TYR B 1 237 ? 5.999 56.040 38.561 1.00 20.77 277 TYR B CA 1
ATOM 6074 C C . TYR B 1 237 ? 5.704 57.533 38.537 1.00 21.41 277 TYR B C 1
ATOM 6075 O O . TYR B 1 237 ? 6.627 58.347 38.529 1.00 21.76 277 TYR B O 1
ATOM 6084 N N . ASN B 1 238 ? 4.421 57.893 38.528 1.00 21.58 278 ASN B N 1
ATOM 6085 C CA . ASN B 1 238 ? 4.039 59.304 38.501 1.00 20.83 278 ASN B CA 1
ATOM 6086 C C . ASN B 1 238 ? 4.473 60.057 39.756 1.00 21.04 278 ASN B C 1
ATOM 6087 O O . ASN B 1 238 ? 4.728 61.268 39.704 1.00 20.71 278 ASN B O 1
ATOM 6092 N N . MET B 1 239 ? 4.572 59.345 40.875 1.00 21.68 279 MET B N 1
ATOM 6093 C CA . MET B 1 239 ? 5.000 59.976 42.114 1.00 24.87 279 MET B CA 1
ATOM 6094 C C . MET B 1 239 ? 6.476 60.364 42.024 1.00 26.31 279 MET B C 1
ATOM 6095 O O . MET B 1 239 ? 6.883 61.413 42.526 1.00 27.62 279 MET B O 1
ATOM 6100 N N . ILE B 1 240 ? 7.278 59.504 41.402 1.00 26.75 280 ILE B N 1
ATOM 6101 C CA . ILE B 1 240 ? 8.705 59.761 41.248 1.00 25.61 280 ILE B CA 1
ATOM 6102 C C . ILE B 1 240 ? 8.923 60.849 40.181 1.00 26.10 280 ILE B C 1
ATOM 6103 O O . ILE B 1 240 ? 9.802 61.697 40.328 1.00 26.34 280 ILE B O 1
ATOM 6108 N N . GLN B 1 241 ? 8.119 60.831 39.122 1.00 25.11 281 GLN B N 1
ATOM 6109 C CA . GLN B 1 241 ? 8.246 61.823 38.064 1.00 25.76 281 GLN B CA 1
ATOM 6110 C C . GLN B 1 241 ? 7.979 63.211 38.629 1.00 25.75 281 GLN B C 1
ATOM 6111 O O . GLN B 1 241 ? 8.607 64.187 38.220 1.00 26.32 281 GLN B O 1
ATOM 6117 N N . SER B 1 242 ? 7.047 63.300 39.572 1.00 24.40 282 SER B N 1
ATOM 6118 C CA . SER B 1 242 ? 6.731 64.587 40.180 1.00 23.62 282 SER B CA 1
ATOM 6119 C C . SER B 1 242 ? 7.961 65.101 40.925 1.00 22.54 282 SER B C 1
ATOM 6120 O O . SER B 1 242 ? 8.162 66.308 41.038 1.00 23.16 282 SER B O 1
ATOM 6123 N N . VAL B 1 243 ? 8.778 64.188 41.445 1.00 21.62 283 VAL B N 1
ATOM 6124 C CA . VAL B 1 243 ? 9.985 64.613 42.145 1.00 20.45 283 VAL B CA 1
ATOM 6125 C C . VAL B 1 243 ? 10.945 65.195 41.111 1.00 21.87 283 VAL B C 1
ATOM 6126 O O . VAL B 1 243 ? 11.472 66.291 41.297 1.00 20.94 283 VAL B O 1
ATOM 6130 N N . TYR B 1 244 ? 11.163 64.477 40.011 1.00 21.63 284 TYR B N 1
ATOM 6131 C CA . TYR B 1 244 ? 12.067 64.973 38.975 1.00 22.76 284 TYR B CA 1
ATOM 6132 C C . TYR B 1 244 ? 11.632 66.370 38.532 1.00 24.17 284 TYR B C 1
ATOM 6133 O O . TYR B 1 244 ? 12.458 67.267 38.363 1.00 23.58 284 TYR B O 1
ATOM 6142 N N . GLN B 1 245 ? 10.328 66.546 38.336 1.00 25.00 285 GLN B N 1
ATOM 6143 C CA . GLN B 1 245 ? 9.806 67.837 37.908 1.00 25.68 285 GLN B CA 1
ATOM 6144 C C . GLN B 1 245 ? 10.164 68.935 38.898 1.00 26.21 285 GLN B C 1
ATOM 6145 O O . GLN B 1 245 ? 10.441 70.074 38.512 1.00 26.40 285 GLN B O 1
ATOM 6151 N N . ARG B 1 246 ? 10.179 68.584 40.176 1.00 26.49 286 ARG B N 1
ATOM 6152 C CA . ARG B 1 246 ? 10.532 69.541 41.206 1.00 29.24 286 ARG B CA 1
ATOM 6153 C C . ARG B 1 246 ? 12.032 69.836 41.149 1.00 29.73 286 ARG B C 1
ATOM 6154 O O . ARG B 1 246 ? 12.447 70.982 41.314 1.00 31.03 286 ARG B O 1
ATOM 6162 N N . ASP B 1 247 ? 12.842 68.804 40.906 1.00 29.35 287 ASP B N 1
ATOM 6163 C CA . ASP B 1 247 ? 14.300 68.970 40.821 1.00 27.94 287 ASP B CA 1
ATOM 6164 C C . ASP B 1 247 ? 14.674 69.851 39.631 1.00 26.38 287 ASP B C 1
ATOM 6165 O O . ASP B 1 247 ? 15.453 70.801 39.754 1.00 26.17 287 ASP B O 1
ATOM 6170 N N . LEU B 1 248 ? 14.124 69.490 38.479 1.00 25.00 288 LEU B N 1
ATOM 6171 C CA . LEU B 1 248 ? 14.367 70.186 37.234 1.00 24.96 288 LEU B CA 1
ATOM 6172 C C . LEU B 1 248 ? 13.916 71.628 37.328 1.00 26.93 288 LEU B C 1
ATOM 6173 O O . LEU B 1 248 ? 14.464 72.511 36.666 1.00 27.20 288 LEU B O 1
ATOM 6178 N N . ARG B 1 249 ? 12.909 71.859 38.156 1.00 28.34 289 ARG B N 1
ATOM 6179 C CA . ARG B 1 249 ? 12.379 73.193 38.347 1.00 31.69 289 ARG B CA 1
ATOM 6180 C C . ARG B 1 249 ? 13.414 74.005 39.134 1.00 32.99 289 ARG B C 1
ATOM 6181 O O . ARG B 1 249 ? 13.781 75.099 38.723 1.00 33.22 289 ARG B O 1
ATOM 6189 N N . GLU B 1 250 ? 13.892 73.464 40.252 1.00 34.69 290 GLU B N 1
ATOM 6190 C CA . GLU B 1 250 ? 14.891 74.153 41.061 1.00 36.11 290 GLU B CA 1
ATOM 6191 C C . GLU B 1 250 ? 16.165 74.379 40.257 1.00 35.68 290 GLU B C 1
ATOM 6192 O O . GLU B 1 250 ? 16.718 75.471 40.264 1.00 35.71 290 GLU B O 1
ATOM 6198 N N . THR B 1 251 ? 16.627 73.347 39.560 1.00 34.82 291 THR B N 1
ATOM 6199 C CA . THR B 1 251 ? 17.849 73.459 38.782 1.00 35.15 291 THR B CA 1
ATOM 6200 C C . THR B 1 251 ? 17.706 74.462 37.644 1.00 35.60 291 THR B C 1
ATOM 6201 O O . THR B 1 251 ? 18.667 75.161 37.291 1.00 35.78 291 THR B O 1
ATOM 6205 N N . SER B 1 252 ? 16.512 74.549 37.067 1.00 35.73 292 SER B N 1
ATOM 6206 C CA . SER B 1 252 ? 16.284 75.506 35.979 1.00 35.35 292 SER B CA 1
ATOM 6207 C C . SER B 1 252 ? 16.391 76.947 36.476 1.00 35.58 292 SER B C 1
ATOM 6208 O O . SER B 1 252 ? 16.963 77.799 35.794 1.00 35.93 292 SER B O 1
ATOM 6211 N N . ARG B 1 253 ? 15.832 77.213 37.656 1.00 35.54 293 ARG B N 1
ATOM 6212 C CA . ARG B 1 253 ? 15.899 78.542 38.251 1.00 36.03 293 ARG B CA 1
ATOM 6213 C C . ARG B 1 253 ? 17.372 78.905 38.384 1.00 33.81 293 ARG B C 1
ATOM 6214 O O . ARG B 1 253 ? 17.751 80.059 38.217 1.00 34.49 293 ARG B O 1
ATOM 6222 N N . TRP B 1 254 ? 18.198 77.906 38.674 1.00 31.35 294 TRP B N 1
ATOM 6223 C CA . TRP B 1 254 ? 19.632 78.111 38.827 1.00 29.29 294 TRP B CA 1
ATOM 6224 C C . TRP B 1 254 ? 20.272 78.422 37.486 1.00 28.40 294 TRP B C 1
ATOM 6225 O O . TRP B 1 254 ? 20.990 79.405 37.358 1.00 28.49 294 TRP B O 1
ATOM 6236 N N . TRP B 1 255 ? 20.002 77.574 36.498 1.00 27.63 295 TRP B N 1
ATOM 6237 C CA . TRP B 1 255 ? 20.550 77.729 35.153 1.00 29.28 295 TRP B CA 1
ATOM 6238 C C . TRP B 1 255 ? 20.244 79.096 34.552 1.00 30.81 295 TRP B C 1
ATOM 6239 O O . TRP B 1 255 ? 21.129 79.770 34.019 1.00 32.05 295 TRP B O 1
ATOM 6250 N N . ARG B 1 256 ? 18.983 79.495 34.625 1.00 33.76 296 ARG B N 1
ATOM 6251 C CA . ARG B 1 256 ? 18.561 80.776 34.082 1.00 36.50 296 ARG B CA 1
ATOM 6252 C C . ARG B 1 256 ? 19.203 81.927 34.853 1.00 36.30 296 ARG B C 1
ATOM 6253 O O . ARG B 1 256 ? 19.503 82.971 34.276 1.00 35.14 296 ARG B O 1
ATOM 6261 N N . ARG B 1 257 ? 19.437 81.709 36.146 1.00 37.97 297 ARG B N 1
ATOM 6262 C CA . ARG B 1 257 ? 20.049 82.702 37.028 1.00 38.88 297 ARG B CA 1
ATOM 6263 C C . ARG B 1 257 ? 21.484 82.969 36.587 1.00 36.89 297 ARG B C 1
ATOM 6264 O O . ARG B 1 257 ? 21.985 84.082 36.714 1.00 37.22 297 ARG B O 1
ATOM 6272 N N . VAL B 1 258 ? 22.142 81.936 36.074 1.00 34.44 298 VAL B N 1
ATOM 6273 C CA . VAL B 1 258 ? 23.517 82.058 35.620 1.00 33.56 298 VAL B CA 1
ATOM 6274 C C . VAL B 1 258 ? 23.545 82.700 34.240 1.00 34.30 298 VAL B C 1
ATOM 6275 O O . VAL B 1 258 ? 24.462 83.452 33.916 1.00 33.29 298 VAL B O 1
ATOM 6279 N N . GLY B 1 259 ? 22.532 82.384 33.438 1.00 33.95 299 GLY B N 1
ATOM 6280 C CA . GLY B 1 259 ? 22.414 82.935 32.100 1.00 34.89 299 GLY B CA 1
ATOM 6281 C C . GLY B 1 259 ? 23.630 82.776 31.212 1.00 35.47 299 GLY B C 1
ATOM 6282 O O . GLY B 1 259 ? 23.802 83.499 30.229 1.00 36.54 299 GLY B O 1
ATOM 6283 N N . LEU B 1 260 ? 24.474 81.816 31.549 1.00 35.71 300 LEU B N 1
ATOM 6284 C CA . LEU B 1 260 ? 25.678 81.576 30.778 1.00 35.83 300 LEU B CA 1
ATOM 6285 C C . LEU B 1 260 ? 25.365 81.218 29.329 1.00 36.76 300 LEU B C 1
ATOM 6286 O O . LEU B 1 260 ? 26.106 81.583 28.416 1.00 36.98 300 LEU B O 1
ATOM 6291 N N . ALA B 1 261 ? 24.256 80.518 29.118 1.00 38.28 301 ALA B N 1
ATOM 6292 C CA . ALA B 1 261 ? 23.864 80.097 27.777 1.00 38.25 301 ALA B CA 1
ATOM 6293 C C . ALA B 1 261 ? 23.308 81.247 26.947 1.00 38.74 301 ALA B C 1
ATOM 6294 O O . ALA B 1 261 ? 23.503 81.288 25.733 1.00 40.95 301 ALA B O 1
ATOM 6296 N N . THR B 1 262 ? 22.613 82.178 27.589 1.00 38.21 302 THR B N 1
ATOM 6297 C CA . THR B 1 262 ? 22.058 83.294 26.847 1.00 37.89 302 THR B CA 1
ATOM 6298 C C . THR B 1 262 ? 23.123 84.356 26.597 1.00 38.98 302 THR B C 1
ATOM 6299 O O . THR B 1 262 ? 22.899 85.286 25.827 1.00 42.26 302 THR B O 1
ATOM 6303 N N . LYS B 1 263 ? 24.282 84.219 27.238 1.00 38.59 303 LYS B N 1
ATOM 6304 C CA . LYS B 1 263 ? 25.370 85.194 27.068 1.00 37.60 303 LYS B CA 1
ATOM 6305 C C . LYS B 1 263 ? 26.401 84.755 26.033 1.00 36.22 303 LYS B C 1
ATOM 6306 O O . LYS B 1 263 ? 27.086 85.579 25.424 1.00 35.29 303 LYS B O 1
ATOM 6312 N N . LEU B 1 264 ? 26.512 83.444 25.862 1.00 34.76 304 LEU B N 1
ATOM 6313 C CA . LEU B 1 264 ? 27.437 82.872 24.912 1.00 34.03 304 LEU B CA 1
ATOM 6314 C C . LEU B 1 264 ? 26.626 82.451 23.703 1.00 34.97 304 LEU B C 1
ATOM 6315 O O . LEU B 1 264 ? 26.108 81.335 23.636 1.00 36.72 304 LEU B O 1
ATOM 6320 N N . HIS B 1 265 ? 26.511 83.363 22.747 1.00 35.07 305 HIS B N 1
ATOM 6321 C CA . HIS B 1 265 ? 25.733 83.108 21.544 1.00 36.01 305 HIS B CA 1
ATOM 6322 C C . HIS B 1 265 ? 26.126 81.829 20.802 1.00 34.98 305 HIS B C 1
ATOM 6323 O O . HIS B 1 265 ? 25.351 81.336 19.984 1.00 37.74 305 HIS B O 1
ATOM 6330 N N . PHE B 1 266 ? 27.306 81.278 21.081 1.00 32.56 306 PHE B N 1
ATOM 6331 C CA . PHE B 1 266 ? 27.730 80.054 20.401 1.00 30.08 306 PHE B CA 1
ATOM 6332 C C . PHE B 1 266 ? 27.304 78.829 21.189 1.00 30.17 306 PHE B C 1
ATOM 6333 O O . PHE B 1 266 ? 27.045 77.782 20.616 1.00 31.35 306 PHE B O 1
ATOM 6341 N N . ALA B 1 267 ? 27.228 78.977 22.506 1.00 28.81 307 ALA B N 1
ATOM 6342 C CA . ALA B 1 267 ? 26.867 77.881 23.388 1.00 28.35 307 ALA B CA 1
ATOM 6343 C C . ALA B 1 267 ? 25.457 77.345 23.181 1.00 28.51 307 ALA B C 1
ATOM 6344 O O . ALA B 1 267 ? 24.508 78.100 22.944 1.00 28.03 307 ALA B O 1
ATOM 6346 N N . ARG B 1 268 ? 25.327 76.027 23.283 1.00 27.43 308 ARG B N 1
ATOM 6347 C CA . ARG B 1 268 ? 24.028 75.393 23.142 1.00 28.34 308 ARG B CA 1
ATOM 6348 C C . ARG B 1 268 ? 23.522 75.006 24.527 1.00 28.44 308 ARG B C 1
ATOM 6349 O O . ARG B 1 268 ? 24.281 74.514 25.356 1.00 27.77 308 ARG B O 1
ATOM 6357 N N . ASP B 1 269 ? 22.245 75.267 24.784 1.00 29.59 309 ASP B N 1
ATOM 6358 C CA . ASP B 1 269 ? 21.653 74.952 26.072 1.00 31.28 309 ASP B CA 1
ATOM 6359 C C . ASP B 1 269 ? 21.176 73.502 26.096 1.00 31.32 309 ASP B C 1
ATOM 6360 O O . ASP B 1 269 ? 20.305 73.111 25.313 1.00 31.34 309 ASP B O 1
ATOM 6365 N N . ARG B 1 270 ? 21.738 72.711 27.004 1.00 29.44 310 ARG B N 1
ATOM 6366 C CA . ARG B 1 270 ? 21.363 71.309 27.105 1.00 30.06 310 ARG B CA 1
ATOM 6367 C C . ARG B 1 270 ? 21.047 70.860 28.538 1.00 28.92 310 ARG B C 1
ATOM 6368 O O . ARG B 1 270 ? 21.354 69.735 28.938 1.00 28.84 310 ARG B O 1
ATOM 6376 N N . LEU B 1 271 ? 20.416 71.747 29.295 1.00 27.73 311 LEU B N 1
ATOM 6377 C CA . LEU B 1 271 ? 20.040 71.485 30.679 1.00 25.86 311 LEU B CA 1
ATOM 6378 C C . LEU B 1 271 ? 18.989 70.375 30.803 1.00 25.78 311 LEU B C 1
ATOM 6379 O O . LEU B 1 271 ? 19.154 69.465 31.617 1.00 26.51 311 LEU B O 1
ATOM 6384 N N . ILE B 1 272 ? 17.924 70.447 29.999 1.00 24.07 312 ILE B N 1
ATOM 6385 C CA . ILE B 1 272 ? 16.847 69.451 30.028 1.00 22.95 312 ILE B CA 1
ATOM 6386 C C . ILE B 1 272 ? 17.413 68.077 29.667 1.00 23.41 312 ILE B C 1
ATOM 6387 O O . ILE B 1 272 ? 17.125 67.084 30.329 1.00 22.93 312 ILE B O 1
ATOM 6392 N N . GLU B 1 273 ? 18.201 68.025 28.596 1.00 24.55 313 GLU B N 1
ATOM 6393 C CA . GLU B 1 273 ? 18.803 66.774 28.154 1.00 24.64 313 GLU B CA 1
ATOM 6394 C C . GLU B 1 273 ? 19.751 66.270 29.237 1.00 24.27 313 GLU B C 1
ATOM 6395 O O . GLU B 1 273 ? 19.876 65.068 29.450 1.00 25.17 313 GLU B O 1
ATOM 6401 N N . SER B 1 274 ? 20.406 67.200 29.924 1.00 23.09 314 SER B N 1
ATOM 6402 C CA . SER B 1 274 ? 21.331 66.853 30.989 1.00 23.47 314 SER B CA 1
ATOM 6403 C C . SER B 1 274 ? 20.602 66.272 32.189 1.00 24.13 314 SER B C 1
ATOM 6404 O O . SER B 1 274 ? 21.126 65.400 32.881 1.00 25.92 314 SER B O 1
ATOM 6407 N N . PHE B 1 275 ? 19.393 66.746 32.449 1.00 23.31 315 PHE B N 1
ATOM 6408 C CA . PHE B 1 275 ? 18.657 66.212 33.581 1.00 22.69 315 PHE B CA 1
ATOM 6409 C C . PHE B 1 275 ? 18.123 64.823 33.248 1.00 23.38 315 PHE B C 1
ATOM 6410 O O . PHE B 1 275 ? 18.083 63.936 34.106 1.00 26.12 315 PHE B O 1
ATOM 6418 N N . TYR B 1 276 ? 17.710 64.642 32.000 1.00 21.99 316 TYR B N 1
ATOM 6419 C CA . TYR B 1 276 ? 17.203 63.352 31.534 1.00 22.67 316 TYR B CA 1
ATOM 6420 C C . TYR B 1 276 ? 18.316 62.322 31.731 1.00 22.84 316 TYR B C 1
ATOM 6421 O O . TYR B 1 276 ? 18.077 61.191 32.155 1.00 23.58 316 TYR B O 1
ATOM 6430 N N . TRP B 1 277 ? 19.535 62.747 31.424 1.00 21.43 317 TRP B N 1
ATOM 6431 C CA . TRP B 1 277 ? 20.709 61.918 31.572 1.00 20.70 317 TRP B CA 1
ATOM 6432 C C . TRP B 1 277 ? 20.880 61.554 33.055 1.00 20.80 317 TRP B C 1
ATOM 6433 O O . TRP B 1 277 ? 20.957 60.374 33.412 1.00 19.71 317 TRP B O 1
ATOM 6444 N N . ALA B 1 278 ? 20.898 62.568 33.917 1.00 18.53 318 ALA B N 1
ATOM 6445 C CA . ALA B 1 278 ? 21.059 62.340 35.345 1.00 18.47 318 ALA B CA 1
ATOM 6446 C C . ALA B 1 278 ? 20.054 61.328 35.894 1.00 18.46 318 ALA B C 1
ATOM 6447 O O . ALA B 1 278 ? 20.404 60.487 36.726 1.00 18.44 318 ALA B O 1
ATOM 6449 N N . VAL B 1 279 ? 18.810 61.400 35.426 1.00 17.60 319 VAL B N 1
ATOM 6450 C CA . VAL B 1 279 ? 17.769 60.476 35.880 1.00 17.80 319 VAL B CA 1
ATOM 6451 C C . VAL B 1 279 ? 18.166 59.012 35.650 1.00 18.43 319 VAL B C 1
ATOM 6452 O O . VAL B 1 279 ? 17.885 58.135 36.478 1.00 19.39 319 VAL B O 1
ATOM 6456 N N . GLY B 1 280 ? 18.830 58.759 34.527 1.00 16.42 320 GLY B N 1
ATOM 6457 C CA . GLY B 1 280 ? 19.260 57.412 34.217 1.00 15.41 320 GLY B CA 1
ATOM 6458 C C . GLY B 1 280 ? 20.358 56.958 35.160 1.00 17.08 320 GLY B C 1
ATOM 6459 O O . GLY B 1 280 ? 20.494 55.761 35.430 1.00 18.34 320 GLY B O 1
ATOM 6460 N N . VAL B 1 281 ? 21.135 57.911 35.673 1.00 13.63 321 VAL B N 1
ATOM 6461 C CA . VAL B 1 281 ? 22.220 57.589 36.586 1.00 11.94 321 VAL B CA 1
ATOM 6462 C C . VAL B 1 281 ? 21.754 57.418 38.028 1.00 13.85 321 VAL B C 1
ATOM 6463 O O . VAL B 1 281 ? 22.362 56.670 38.793 1.00 15.73 321 VAL B O 1
ATOM 6467 N N . ALA B 1 282 ? 20.685 58.111 38.406 1.00 13.83 322 ALA B N 1
ATOM 6468 C CA . ALA B 1 282 ? 20.166 58.012 39.766 1.00 14.84 322 ALA B CA 1
ATOM 6469 C C . ALA B 1 282 ? 18.669 58.300 39.755 1.00 17.06 322 ALA B C 1
ATOM 6470 O O . ALA B 1 282 ? 18.244 59.427 39.999 1.00 18.71 322 ALA B O 1
ATOM 6472 N N . PHE B 1 283 ? 17.878 57.270 39.458 1.00 19.04 323 PHE B N 1
ATOM 6473 C CA . PHE B 1 283 ? 16.430 57.404 39.400 1.00 20.43 323 PHE B CA 1
ATOM 6474 C C . PHE B 1 283 ? 15.750 57.391 40.772 1.00 21.75 323 PHE B C 1
ATOM 6475 O O . PHE B 1 283 ? 14.671 57.952 40.919 1.00 22.54 323 PHE B O 1
ATOM 6483 N N . GLU B 1 284 ? 16.357 56.761 41.773 1.00 23.56 324 GLU B N 1
ATOM 6484 C CA . GLU B 1 284 ? 15.735 56.731 43.096 1.00 26.54 324 GLU B CA 1
ATOM 6485 C C . GLU B 1 284 ? 15.368 58.136 43.540 1.00 26.82 324 GLU B C 1
ATOM 6486 O O . GLU B 1 284 ? 16.208 59.037 43.537 1.00 26.97 324 GLU B O 1
ATOM 6492 N N . PRO B 1 285 ? 14.105 58.336 43.954 1.00 27.13 325 PRO B N 1
ATOM 6493 C CA . PRO B 1 285 ? 13.633 59.648 44.400 1.00 26.61 325 PRO B CA 1
ATOM 6494 C C . PRO B 1 285 ? 14.507 60.338 45.447 1.00 27.52 325 PRO B C 1
ATOM 6495 O O . PRO B 1 285 ? 14.526 61.567 45.534 1.00 31.49 325 PRO B O 1
ATOM 6499 N N . GLN B 1 286 ? 15.242 59.562 46.231 1.00 27.05 326 GLN B N 1
ATOM 6500 C CA . GLN B 1 286 ? 16.095 60.147 47.258 1.00 26.42 326 GLN B CA 1
ATOM 6501 C C . GLN B 1 286 ? 17.409 60.726 46.715 1.00 27.60 326 GLN B C 1
ATOM 6502 O O . GLN B 1 286 ? 18.192 61.307 47.470 1.00 30.05 326 GLN B O 1
ATOM 6508 N N . TYR B 1 287 ? 17.662 60.587 45.417 1.00 26.82 327 TYR B N 1
ATOM 6509 C CA . TYR B 1 287 ? 18.920 61.106 44.869 1.00 26.15 327 TYR B CA 1
ATOM 6510 C C . TYR B 1 287 ? 18.862 62.446 44.113 1.00 23.81 327 TYR B C 1
ATOM 6511 O O . TYR B 1 287 ? 19.618 62.664 43.165 1.00 21.90 327 TYR B O 1
ATOM 6520 N N . SER B 1 288 ? 17.992 63.347 44.557 1.00 21.75 328 SER B N 1
ATOM 6521 C CA . SER B 1 288 ? 17.864 64.648 43.913 1.00 21.15 328 SER B CA 1
ATOM 6522 C C . SER B 1 288 ? 19.207 65.372 43.816 1.00 20.46 328 SER B C 1
ATOM 6523 O O . SER B 1 288 ? 19.490 66.024 42.811 1.00 19.26 328 SER B O 1
ATOM 6526 N N . ASP B 1 289 ? 20.036 65.263 44.851 1.00 19.35 329 ASP B N 1
ATOM 6527 C CA . ASP B 1 289 ? 21.331 65.932 44.818 1.00 20.30 329 ASP B CA 1
ATOM 6528 C C . ASP B 1 289 ? 22.208 65.399 43.700 1.00 21.32 329 ASP B C 1
ATOM 6529 O O . ASP B 1 289 ? 22.785 66.168 42.932 1.00 22.16 329 ASP B O 1
ATOM 6534 N N . CYS B 1 290 ? 22.321 64.081 43.618 1.00 20.03 330 CYS B N 1
ATOM 6535 C CA . CYS B 1 290 ? 23.122 63.461 42.583 1.00 18.56 330 CYS B CA 1
ATOM 6536 C C . CYS B 1 290 ? 22.560 63.896 41.238 1.00 17.41 330 CYS B C 1
ATOM 6537 O O . CYS B 1 290 ? 23.286 64.290 40.330 1.00 17.40 330 CYS B O 1
ATOM 6540 N N . ARG B 1 291 ? 21.245 63.823 41.132 1.00 17.79 331 ARG B N 1
ATOM 6541 C CA . ARG B 1 291 ? 20.541 64.191 39.916 1.00 17.36 331 ARG B CA 1
ATOM 6542 C C . ARG B 1 291 ? 20.839 65.648 39.522 1.00 17.58 331 ARG B C 1
ATOM 6543 O O . ARG B 1 291 ? 21.156 65.927 38.374 1.00 16.80 331 ARG B O 1
ATOM 6551 N N . ASN B 1 292 ? 20.760 66.575 40.466 1.00 18.47 332 ASN B N 1
ATOM 6552 C CA . ASN B 1 292 ? 21.030 67.959 40.127 1.00 21.05 332 ASN B CA 1
ATOM 6553 C C . ASN B 1 292 ? 22.514 68.187 39.862 1.00 23.31 332 ASN B C 1
ATOM 6554 O O . ASN B 1 292 ? 22.895 68.876 38.912 1.00 23.77 332 ASN B O 1
ATOM 6559 N N . SER B 1 293 ? 23.356 67.581 40.688 1.00 23.74 333 SER B N 1
ATOM 6560 C CA . SER B 1 293 ? 24.796 67.709 40.545 1.00 22.55 333 SER B CA 1
ATOM 6561 C C . SER B 1 293 ? 25.277 67.234 39.163 1.00 23.15 333 SER B C 1
ATOM 6562 O O . SER B 1 293 ? 26.028 67.940 38.487 1.00 25.46 333 SER B O 1
ATOM 6565 N N . VAL B 1 294 ? 24.850 66.051 38.731 1.00 20.42 334 VAL B N 1
ATOM 6566 C CA . VAL B 1 294 ? 25.265 65.547 37.423 1.00 19.26 334 VAL B CA 1
ATOM 6567 C C . VAL B 1 294 ? 24.686 66.418 36.311 1.00 20.21 334 VAL B C 1
ATOM 6568 O O . VAL B 1 294 ? 25.354 66.719 35.313 1.00 19.83 334 VAL B O 1
ATOM 6572 N N . ALA B 1 295 ? 23.441 66.833 36.487 1.00 20.71 335 ALA B N 1
ATOM 6573 C CA . ALA B 1 295 ? 22.795 67.687 35.496 1.00 20.36 335 ALA B CA 1
ATOM 6574 C C . ALA B 1 295 ? 23.554 69.010 35.360 1.00 20.42 335 ALA B C 1
ATOM 6575 O O . ALA B 1 295 ? 23.832 69.459 34.243 1.00 21.07 335 ALA B O 1
ATOM 6577 N N . LYS B 1 296 ? 23.889 69.644 36.484 1.00 20.51 336 LYS B N 1
ATOM 6578 C CA . LYS B 1 296 ? 24.622 70.909 36.410 1.00 20.49 336 LYS B CA 1
ATOM 6579 C C . LYS B 1 296 ? 25.991 70.708 35.757 1.00 20.38 336 LYS B C 1
ATOM 6580 O O . LYS B 1 296 ? 26.441 71.534 34.963 1.00 21.00 336 LYS B O 1
ATOM 6586 N N . MET B 1 297 ? 26.649 69.606 36.092 1.00 20.33 337 MET B N 1
ATOM 6587 C CA . MET B 1 297 ? 27.963 69.336 35.541 1.00 19.97 337 MET B CA 1
ATOM 6588 C C . MET B 1 297 ? 27.897 69.093 34.039 1.00 20.22 337 MET B C 1
ATOM 6589 O O . MET B 1 297 ? 28.668 69.664 33.274 1.00 20.71 337 MET B O 1
ATOM 6594 N N . PHE B 1 298 ? 26.960 68.270 33.597 1.00 19.23 338 PHE B N 1
ATOM 6595 C CA . PHE B 1 298 ? 26.881 67.992 32.174 1.00 19.44 338 PHE B CA 1
ATOM 6596 C C . PHE B 1 298 ? 26.503 69.250 31.393 1.00 19.16 338 PHE B C 1
ATOM 6597 O O . PHE B 1 298 ? 26.830 69.385 30.212 1.00 17.63 338 PHE B O 1
ATOM 6605 N N . SER B 1 299 ? 25.790 70.164 32.049 1.00 20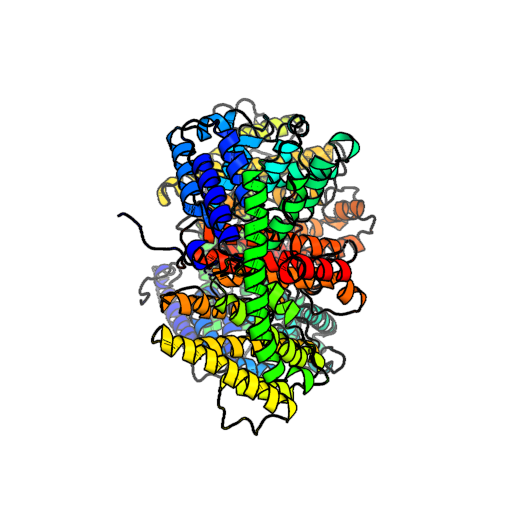.44 339 SER B N 1
ATOM 6606 C CA . SER B 1 299 ? 25.388 71.411 31.393 1.00 21.38 339 SER B CA 1
ATOM 6607 C C . SER B 1 299 ? 26.599 72.310 31.146 1.00 22.25 339 SER B C 1
ATOM 6608 O O . SER B 1 299 ? 26.652 73.052 30.153 1.00 22.39 339 SER B O 1
ATOM 6611 N N . PHE B 1 300 ? 27.568 72.234 32.052 1.00 22.03 340 PHE B N 1
ATOM 6612 C CA . PHE B 1 300 ? 28.782 73.017 31.928 1.00 20.65 340 PHE B CA 1
ATOM 6613 C C . PHE B 1 300 ? 29.699 72.354 30.930 1.00 21.00 340 PHE B C 1
ATOM 6614 O O . PHE B 1 300 ? 30.321 73.028 30.110 1.00 23.01 340 PHE B O 1
ATOM 6622 N N . VAL B 1 301 ? 29.774 71.027 31.004 1.00 20.60 341 VAL B N 1
ATOM 6623 C CA . VAL B 1 301 ? 30.605 70.252 30.086 1.00 19.00 341 VAL B CA 1
ATOM 6624 C C . VAL B 1 301 ? 30.196 70.569 28.649 1.00 18.67 341 VAL B C 1
ATOM 6625 O O . VAL B 1 301 ? 31.034 70.625 27.754 1.00 19.72 341 VAL B O 1
ATOM 6629 N N . THR B 1 302 ? 28.898 70.776 28.450 1.00 16.07 342 THR B N 1
ATOM 6630 C CA . THR B 1 302 ? 28.373 71.074 27.133 1.00 16.54 342 THR B CA 1
ATOM 6631 C C . THR B 1 302 ? 28.950 72.372 26.585 1.00 17.43 342 THR B C 1
ATOM 6632 O O . THR B 1 302 ? 29.504 72.405 25.488 1.00 18.13 342 THR B O 1
ATOM 6636 N N . ILE B 1 303 ? 28.824 73.441 27.351 1.00 16.87 343 ILE B N 1
ATOM 6637 C CA . ILE B 1 303 ? 29.322 74.729 26.919 1.00 17.88 343 ILE B CA 1
ATOM 6638 C C . ILE B 1 303 ? 30.830 74.738 26.684 1.00 19.31 343 ILE B C 1
ATOM 6639 O O . ILE B 1 303 ? 31.312 75.227 25.658 1.00 19.90 343 ILE B O 1
ATOM 6644 N N . ILE B 1 304 ? 31.571 74.198 27.645 1.00 20.17 344 ILE B N 1
ATOM 6645 C CA . ILE B 1 304 ? 33.025 74.130 27.562 1.00 20.13 344 ILE B CA 1
ATOM 6646 C C . ILE B 1 304 ? 33.481 73.224 26.417 1.00 22.00 344 ILE B C 1
ATOM 6647 O O . ILE B 1 304 ? 34.502 73.484 25.771 1.00 22.34 344 ILE B O 1
ATOM 6652 N N . ASP B 1 305 ? 32.706 72.180 26.147 1.00 22.32 345 ASP B N 1
ATOM 6653 C CA . ASP B 1 305 ? 33.030 71.270 25.065 1.00 23.36 345 ASP B CA 1
ATOM 6654 C C . ASP B 1 305 ? 32.967 72.075 23.772 1.00 23.74 345 ASP B C 1
ATOM 6655 O O . ASP B 1 305 ? 33.855 71.956 22.934 1.00 26.04 345 ASP B O 1
ATOM 6660 N N . ASP B 1 306 ? 31.940 72.916 23.621 1.00 24.52 346 ASP B N 1
ATOM 6661 C CA . ASP B 1 306 ? 31.809 73.765 22.422 1.00 24.70 346 ASP B CA 1
ATOM 6662 C C . ASP B 1 306 ? 33.016 74.692 22.295 1.00 24.94 346 ASP B C 1
ATOM 6663 O O . ASP B 1 306 ? 33.517 74.930 21.193 1.00 25.96 346 ASP B O 1
ATOM 6668 N N . ILE B 1 307 ? 33.461 75.234 23.427 1.00 23.44 347 ILE B N 1
ATOM 6669 C CA . ILE B 1 307 ? 34.601 76.146 23.432 1.00 22.43 347 ILE B CA 1
ATOM 6670 C C . ILE B 1 307 ? 35.893 75.485 22.956 1.00 22.95 347 ILE B C 1
ATOM 6671 O O . ILE B 1 307 ? 36.648 76.095 22.202 1.00 23.95 347 ILE B O 1
ATOM 6676 N N . TYR B 1 308 ? 36.154 74.251 23.389 1.00 22.60 348 TYR B N 1
ATOM 6677 C CA . TYR B 1 308 ? 37.374 73.557 22.969 1.00 21.67 348 TYR B CA 1
ATOM 6678 C C . TYR B 1 308 ? 37.225 72.990 21.564 1.00 21.22 348 TYR B C 1
ATOM 6679 O O . TYR B 1 308 ? 38.163 73.012 20.771 1.00 21.51 348 TYR B O 1
ATOM 6688 N N . ASP B 1 309 ? 36.035 72.500 21.255 1.00 21.52 349 ASP B N 1
ATOM 6689 C CA . ASP B 1 309 ? 35.782 71.909 19.954 1.00 23.16 349 ASP B CA 1
ATOM 6690 C C . ASP B 1 309 ? 35.644 72.854 18.760 1.00 23.44 349 ASP B C 1
ATOM 6691 O O . ASP B 1 309 ? 36.145 72.552 17.676 1.00 24.19 349 ASP B O 1
ATOM 6696 N N . VAL B 1 310 ? 34.977 73.990 18.927 1.00 23.16 350 VAL B N 1
ATOM 6697 C CA . VAL B 1 310 ? 34.800 74.872 17.778 1.00 23.69 350 VAL B CA 1
ATOM 6698 C C . VAL B 1 310 ? 35.030 76.367 17.929 1.00 23.67 350 VAL B C 1
ATOM 6699 O O . VAL B 1 310 ? 35.453 77.025 16.980 1.00 25.13 350 VAL B O 1
ATOM 6703 N N . TYR B 1 311 ? 34.769 76.902 19.113 1.00 22.95 351 TYR B N 1
ATOM 6704 C CA . TYR B 1 311 ? 34.897 78.338 19.320 1.00 23.02 351 TYR B CA 1
ATOM 6705 C C . TYR B 1 311 ? 36.280 78.898 19.668 1.00 22.40 351 TYR B C 1
ATOM 6706 O O . TYR B 1 311 ? 36.763 79.830 19.018 1.00 23.81 351 TYR B O 1
ATOM 6715 N N . GLY B 1 312 ? 36.910 78.341 20.692 1.00 20.73 352 GLY B N 1
ATOM 6716 C CA . GLY B 1 312 ? 38.200 78.846 21.110 1.00 20.83 352 GLY B CA 1
ATOM 6717 C C . GLY B 1 312 ? 39.392 78.492 20.252 1.00 21.35 352 GLY B C 1
ATOM 6718 O O . GLY B 1 312 ? 39.428 77.445 19.606 1.00 21.93 352 GLY B O 1
ATOM 6719 N N . THR B 1 313 ? 40.369 79.388 20.239 1.00 21.92 353 THR B N 1
ATOM 6720 C CA . THR B 1 313 ? 41.596 79.171 19.493 1.00 23.73 353 THR B CA 1
ATOM 6721 C C . THR B 1 313 ? 42.555 78.565 20.504 1.00 23.54 353 THR B C 1
ATOM 6722 O O . THR B 1 313 ? 42.452 78.840 21.695 1.00 23.34 353 THR B O 1
ATOM 6726 N N . LEU B 1 314 ? 43.498 77.762 20.035 1.00 23.02 354 LEU B N 1
ATOM 6727 C CA . LEU B 1 314 ? 44.441 77.134 20.944 1.00 22.87 354 LEU B CA 1
ATOM 6728 C C . LEU B 1 314 ? 45.002 78.076 22.009 1.00 23.33 354 LEU B C 1
ATOM 6729 O O . LEU B 1 314 ? 45.042 77.721 23.187 1.00 21.70 354 LEU B O 1
ATOM 6734 N N . ASP B 1 315 ? 45.431 79.271 21.613 1.00 24.43 355 ASP B N 1
ATOM 6735 C CA . ASP B 1 315 ? 45.970 80.214 22.594 1.00 26.10 355 ASP B CA 1
ATOM 6736 C C . ASP B 1 315 ? 44.961 80.492 23.703 1.00 25.06 355 ASP B C 1
ATOM 6737 O O . ASP B 1 315 ? 45.324 80.678 24.876 1.00 25.63 355 ASP B O 1
ATOM 6742 N N . GLU B 1 316 ? 43.689 80.528 23.325 1.00 23.35 356 GLU B N 1
ATOM 6743 C CA . GLU B 1 316 ? 42.624 80.775 24.282 1.00 21.56 356 GLU B CA 1
ATOM 6744 C C . GLU B 1 316 ? 42.407 79.534 25.140 1.00 21.61 356 GLU B C 1
ATOM 6745 O O . GLU B 1 316 ? 42.273 79.629 26.359 1.00 21.95 356 GLU B O 1
ATOM 6751 N N . LEU B 1 317 ? 42.371 78.372 24.501 1.00 20.84 357 LEU B N 1
ATOM 6752 C CA . LEU B 1 317 ? 42.172 77.143 25.234 1.00 19.99 357 LEU B CA 1
ATOM 6753 C C . LEU B 1 317 ? 43.266 76.990 26.282 1.00 20.44 357 LEU B C 1
ATOM 6754 O O . LEU B 1 317 ? 43.007 76.572 27.412 1.00 21.94 357 LEU B O 1
ATOM 6759 N N . GLU B 1 318 ? 44.488 77.348 25.918 1.00 21.40 358 GLU B N 1
ATOM 6760 C CA . GLU B 1 318 ? 45.602 77.226 26.847 1.00 22.43 358 GLU B CA 1
ATOM 6761 C C . GLU B 1 318 ? 45.338 78.062 28.111 1.00 21.74 358 GLU B C 1
ATOM 6762 O O . GLU B 1 318 ? 45.543 77.588 29.226 1.00 22.06 358 GLU B O 1
ATOM 6768 N N . LEU B 1 319 ? 44.866 79.293 27.937 1.00 20.68 359 LEU B N 1
ATOM 6769 C CA . LEU B 1 319 ? 44.574 80.169 29.069 1.00 20.56 359 LEU B CA 1
ATOM 6770 C C . LEU B 1 319 ? 43.490 79.582 29.958 1.00 21.05 359 LEU B C 1
ATOM 6771 O O . LEU B 1 319 ? 43.574 79.618 31.188 1.00 21.41 359 LEU B O 1
ATOM 6776 N N . PHE B 1 320 ? 42.458 79.040 29.333 1.00 20.92 360 PHE B N 1
ATOM 6777 C CA . PHE B 1 320 ? 41.363 78.466 30.089 1.00 21.42 360 PHE B CA 1
ATOM 6778 C C . PHE B 1 320 ? 41.826 77.198 30.821 1.00 22.30 360 PHE B C 1
ATOM 6779 O O . PHE B 1 320 ? 41.504 76.992 31.992 1.00 22.05 360 PHE B O 1
ATOM 6787 N N . THR B 1 321 ? 42.584 76.354 30.125 1.00 20.97 361 THR B N 1
ATOM 6788 C CA . THR B 1 321 ? 43.077 75.131 30.727 1.00 19.93 361 THR B CA 1
ATOM 6789 C C . THR B 1 321 ? 43.959 75.452 31.930 1.00 21.45 361 THR B C 1
ATOM 6790 O O . THR B 1 321 ? 43.963 74.733 32.934 1.00 21.78 361 THR B O 1
ATOM 6794 N N . ASP B 1 322 ? 44.709 76.540 31.829 1.00 21.97 362 ASP B N 1
ATOM 6795 C CA . ASP B 1 322 ? 45.565 76.939 32.927 1.00 22.81 362 ASP B CA 1
ATOM 6796 C C . ASP B 1 322 ? 44.747 77.580 34.051 1.00 22.46 362 ASP B C 1
ATOM 6797 O O . ASP B 1 322 ? 45.078 77.445 35.235 1.00 21.43 362 ASP B O 1
ATOM 6802 N N . ALA B 1 323 ? 43.680 78.280 33.683 1.00 20.83 363 ALA B N 1
ATOM 6803 C CA . ALA B 1 323 ? 42.838 78.914 34.682 1.00 19.91 363 ALA B CA 1
ATOM 6804 C C . ALA B 1 323 ? 42.244 77.833 35.575 1.00 20.57 363 ALA B C 1
ATOM 6805 O O . ALA B 1 323 ? 42.208 77.977 36.797 1.00 22.04 363 ALA B O 1
ATOM 6807 N N . VAL B 1 324 ? 41.783 76.742 34.973 1.00 19.38 364 VAL B N 1
ATOM 6808 C CA . VAL B 1 324 ? 41.194 75.664 35.759 1.00 19.37 364 VAL B CA 1
ATOM 6809 C C . VAL B 1 324 ? 42.231 74.963 36.643 1.00 20.72 364 VAL B C 1
ATOM 6810 O O . VAL B 1 324 ? 41.935 74.610 37.784 1.00 21.24 364 VAL B O 1
ATOM 6814 N N . GLU B 1 325 ? 43.449 74.786 36.137 1.00 22.30 365 GLU B N 1
ATOM 6815 C CA . GLU B 1 325 ? 44.493 74.131 36.925 1.00 23.04 365 GLU B CA 1
ATOM 6816 C C . GLU B 1 325 ? 44.953 74.962 38.122 1.00 23.48 365 GLU B C 1
ATOM 6817 O O . GLU B 1 325 ? 45.313 74.413 39.157 1.00 23.72 365 GLU B O 1
ATOM 6823 N N . ARG B 1 326 ? 44.951 76.281 37.992 1.00 25.16 366 ARG B N 1
ATOM 6824 C CA . ARG B 1 326 ? 45.368 77.125 39.099 1.00 25.77 366 ARG B CA 1
ATOM 6825 C C . ARG B 1 326 ? 44.206 77.348 40.051 1.00 25.94 366 ARG B C 1
ATOM 6826 O O . ARG B 1 326 ? 44.406 77.538 41.249 1.00 25.58 366 ARG B O 1
ATOM 6834 N N . TRP B 1 327 ? 42.991 77.310 39.508 1.00 26.44 367 TRP B N 1
ATOM 6835 C CA . TRP B 1 327 ? 41.768 77.520 40.280 1.00 25.31 367 TRP B CA 1
ATOM 6836 C C . TRP B 1 327 ? 41.906 78.780 41.131 1.00 26.37 367 TRP B C 1
ATOM 6837 O O . TRP B 1 327 ? 41.603 78.782 42.321 1.00 26.56 367 TRP B O 1
ATOM 6848 N N . ASP B 1 328 ? 42.353 79.859 40.494 1.00 28.44 368 ASP B N 1
ATOM 6849 C CA . ASP B 1 328 ? 42.559 81.138 41.168 1.00 30.98 368 ASP B CA 1
ATOM 6850 C C . ASP B 1 328 ? 41.639 82.229 40.619 1.00 31.95 368 ASP B C 1
ATOM 6851 O O . ASP B 1 328 ? 41.807 82.677 39.489 1.00 33.57 368 ASP B O 1
ATOM 6856 N N . VAL B 1 329 ? 40.672 82.669 41.416 1.00 32.52 369 VAL B N 1
ATOM 6857 C CA . VAL B 1 329 ? 39.774 83.709 40.951 1.00 32.68 369 VAL B CA 1
ATOM 6858 C C . VAL B 1 329 ? 40.503 85.028 40.732 1.00 33.86 369 VAL B C 1
ATOM 6859 O O . VAL B 1 329 ? 40.252 85.713 39.748 1.00 33.03 369 VAL B O 1
ATOM 6863 N N . ASN B 1 330 ? 41.415 85.375 41.634 1.00 35.97 370 ASN B N 1
ATOM 6864 C CA . ASN B 1 330 ? 42.154 86.632 41.523 1.00 38.47 370 ASN B CA 1
ATOM 6865 C C . ASN B 1 330 ? 42.916 86.779 40.210 1.00 38.98 370 ASN B C 1
ATOM 6866 O O . ASN B 1 330 ? 43.541 87.810 39.976 1.00 39.68 370 ASN B O 1
ATOM 6871 N N . ALA B 1 331 ? 42.869 85.754 39.363 1.00 39.85 371 ALA B N 1
ATOM 6872 C CA . ALA B 1 331 ? 43.568 85.786 38.080 1.00 41.51 371 ALA B CA 1
ATOM 6873 C C . ALA B 1 331 ? 42.673 85.365 36.909 1.00 43.04 371 ALA B C 1
ATOM 6874 O O . ALA B 1 331 ? 43.024 84.465 36.138 1.00 43.63 371 ALA B O 1
ATOM 6876 N N . ILE B 1 332 ? 41.519 86.012 36.776 1.00 43.79 372 ILE B N 1
ATOM 6877 C CA . ILE B 1 332 ? 40.594 85.695 35.696 1.00 44.54 372 ILE B CA 1
ATOM 6878 C C . ILE B 1 332 ? 40.661 86.781 34.651 1.00 45.90 372 ILE B C 1
ATOM 6879 O O . ILE B 1 332 ? 40.147 86.623 33.548 1.00 48.08 372 ILE B O 1
ATOM 6884 N N . ASN B 1 333 ? 41.291 87.893 35.003 1.00 47.07 373 ASN B N 1
ATOM 6885 C CA . ASN B 1 333 ? 41.408 89.006 34.078 1.00 45.84 373 ASN B CA 1
ATOM 6886 C C . ASN B 1 333 ? 42.403 88.729 32.974 1.00 43.81 373 ASN B C 1
ATOM 6887 O O . ASN B 1 333 ? 42.753 89.624 32.216 1.00 45.13 373 ASN B O 1
ATOM 6892 N N . ASP B 1 334 ? 42.862 87.493 32.879 1.00 41.26 374 ASP B N 1
ATOM 6893 C CA . ASP B 1 334 ? 43.809 87.156 31.838 1.00 40.19 374 ASP B CA 1
ATOM 6894 C C . ASP B 1 334 ? 43.052 86.484 30.706 1.00 37.69 374 ASP B C 1
ATOM 6895 O O . ASP B 1 334 ? 43.531 86.403 29.576 1.00 37.61 374 ASP B O 1
ATOM 6900 N N . LEU B 1 335 ? 41.860 86.004 31.029 1.00 33.67 375 LEU B N 1
ATOM 6901 C CA . LEU B 1 335 ? 41.009 85.306 30.084 1.00 30.88 375 LEU B CA 1
ATOM 6902 C C . LEU B 1 335 ? 40.173 86.235 29.217 1.00 29.92 375 LEU B C 1
ATOM 6903 O O . LEU B 1 335 ? 39.729 87.287 29.676 1.00 30.43 375 LEU B O 1
ATOM 6908 N N . PRO B 1 336 ? 39.950 85.865 27.946 1.00 28.85 376 PRO B N 1
ATOM 6909 C CA . PRO B 1 336 ? 39.131 86.754 27.121 1.00 28.38 376 PRO B CA 1
ATOM 6910 C C . PRO B 1 336 ? 37.756 86.867 27.776 1.00 28.63 376 PRO B C 1
ATOM 6911 O O . PRO B 1 336 ? 37.365 86.003 28.558 1.00 27.16 376 PRO B O 1
ATOM 6915 N N . ASP B 1 337 ? 37.030 87.931 27.458 1.00 28.95 377 ASP B N 1
ATOM 6916 C CA . ASP B 1 337 ? 35.719 88.158 28.047 1.00 28.82 377 ASP B CA 1
ATOM 6917 C C . ASP B 1 337 ? 34.763 86.975 28.085 1.00 26.67 377 ASP B C 1
ATOM 6918 O O . ASP B 1 337 ? 34.163 86.706 29.122 1.00 26.26 377 ASP B O 1
ATOM 6923 N N . TYR B 1 338 ? 34.611 86.264 26.977 1.00 24.35 378 TYR B N 1
ATOM 6924 C CA . TYR B 1 338 ? 33.686 85.147 26.983 1.00 23.43 378 TYR B CA 1
ATOM 6925 C C . TYR B 1 338 ? 34.134 84.036 27.940 1.00 24.12 378 TYR B C 1
ATOM 6926 O O . TYR B 1 338 ? 33.305 83.357 28.538 1.00 23.50 378 TYR B O 1
ATOM 6935 N N . MET B 1 339 ? 35.438 83.857 28.109 1.00 24.43 379 MET B N 1
ATOM 6936 C CA . MET B 1 339 ? 35.914 82.818 29.012 1.00 25.23 379 MET B CA 1
ATOM 6937 C C . MET B 1 339 ? 35.885 83.235 30.471 1.00 25.55 379 MET B C 1
ATOM 6938 O O . MET B 1 339 ? 35.754 82.400 31.368 1.00 25.68 379 MET B O 1
ATOM 6943 N N . LYS B 1 340 ? 36.047 84.526 30.719 1.00 27.08 380 LYS B N 1
ATOM 6944 C CA . LYS B 1 340 ? 36.039 85.021 32.092 1.00 28.17 380 LYS B CA 1
ATOM 6945 C C . LYS B 1 340 ? 34.647 84.760 32.677 1.00 26.76 380 LYS B C 1
ATOM 6946 O O . LYS B 1 340 ? 34.504 84.350 33.826 1.00 26.77 380 LYS B O 1
ATOM 6952 N N . LEU B 1 341 ? 33.625 84.993 31.861 1.00 25.93 381 LEU B N 1
ATOM 6953 C CA . LEU B 1 341 ? 32.242 84.775 32.264 1.00 24.36 381 LEU B CA 1
ATOM 6954 C C . LEU B 1 341 ? 32.059 83.283 32.531 1.00 24.49 381 LEU B C 1
ATOM 6955 O O . LEU B 1 341 ? 31.595 82.875 33.600 1.00 23.18 381 LEU B O 1
ATOM 6960 N N . CYS B 1 342 ? 32.434 82.476 31.542 1.00 24.22 382 CYS B N 1
ATOM 6961 C CA . CYS B 1 342 ? 32.313 81.027 31.642 1.00 24.80 382 CYS B CA 1
ATOM 6962 C C . CYS B 1 342 ? 33.050 80.452 32.839 1.00 23.41 382 CYS B C 1
ATOM 6963 O O . CYS B 1 342 ? 32.509 79.625 33.562 1.00 23.48 382 CYS B O 1
ATOM 6966 N N . PHE B 1 343 ? 34.282 80.894 33.048 1.00 21.39 383 PHE B N 1
ATOM 6967 C CA . PHE B 1 343 ? 35.082 80.401 34.151 1.00 21.05 383 PHE B CA 1
ATOM 6968 C C . PHE B 1 343 ? 34.501 80.743 35.516 1.00 23.27 383 PHE B C 1
ATOM 6969 O O . PHE B 1 343 ? 34.352 79.862 36.360 1.00 24.15 383 PHE B O 1
ATOM 6977 N N . LEU B 1 344 ? 34.181 82.016 35.738 1.00 22.76 384 LEU B N 1
ATOM 6978 C CA . LEU B 1 344 ? 33.639 82.427 37.026 1.00 21.68 384 LEU B CA 1
ATOM 6979 C C . LEU B 1 344 ? 32.398 81.620 37.376 1.00 22.50 384 LEU B C 1
ATOM 6980 O O . LEU B 1 344 ? 32.203 81.235 38.534 1.00 24.34 384 LEU B O 1
ATOM 6985 N N . ALA B 1 345 ? 31.561 81.361 36.377 1.00 21.97 385 ALA B N 1
ATOM 6986 C CA . ALA B 1 345 ? 30.337 80.599 36.600 1.00 21.56 385 ALA B CA 1
ATOM 6987 C C . ALA B 1 345 ? 30.654 79.164 37.012 1.00 20.83 385 ALA B C 1
ATOM 6988 O O . ALA B 1 345 ? 30.054 78.635 37.945 1.00 21.48 385 ALA B O 1
ATOM 6990 N N . LEU B 1 346 ? 31.593 78.534 36.315 1.00 20.12 386 LEU B N 1
ATOM 6991 C CA . LEU B 1 346 ? 31.980 77.163 36.635 1.00 19.55 386 LEU B CA 1
ATOM 6992 C C . LEU B 1 346 ? 32.621 77.195 38.015 1.00 19.72 386 LEU B C 1
ATOM 6993 O O . LEU B 1 346 ? 32.329 76.363 38.875 1.00 22.04 386 LEU B O 1
ATOM 6998 N N . TYR B 1 347 ? 33.483 78.187 38.211 1.00 18.36 387 TYR B N 1
ATOM 6999 C CA . TYR B 1 347 ? 34.208 78.379 39.458 1.00 16.88 387 TYR B CA 1
ATOM 7000 C C . TYR B 1 347 ? 33.293 78.411 40.672 1.00 17.38 387 TYR B C 1
ATOM 7001 O O . TYR B 1 347 ? 33.477 77.647 41.615 1.00 16.75 387 TYR B O 1
ATOM 7010 N N . ASN B 1 348 ? 32.304 79.298 40.653 1.00 18.57 388 ASN B N 1
ATOM 7011 C CA . ASN B 1 348 ? 31.390 79.408 41.782 1.00 17.37 388 ASN B CA 1
ATOM 7012 C C . ASN B 1 348 ? 30.584 78.142 41.978 1.00 18.95 388 ASN B C 1
ATOM 7013 O O . ASN B 1 348 ? 30.306 77.753 43.113 1.00 19.94 388 ASN B O 1
ATOM 7018 N N . THR B 1 349 ? 30.189 77.490 40.889 1.00 18.75 389 THR B N 1
ATOM 7019 C CA . THR B 1 349 ? 29.389 76.280 41.043 1.00 17.99 389 THR B CA 1
ATOM 7020 C C . THR B 1 349 ? 30.189 75.201 41.753 1.00 17.63 389 THR B C 1
ATOM 7021 O O . THR B 1 349 ? 29.708 74.592 42.705 1.00 16.28 389 THR B O 1
ATOM 7025 N N . ILE B 1 350 ? 31.413 74.972 41.302 1.00 16.94 390 ILE B N 1
ATOM 7026 C CA . ILE B 1 350 ? 32.231 73.958 41.939 1.00 18.76 390 ILE B CA 1
ATOM 7027 C C . ILE B 1 350 ? 32.545 74.337 43.390 1.00 20.60 390 ILE B C 1
ATOM 7028 O O . ILE B 1 350 ? 32.528 73.473 44.260 1.00 25.37 390 ILE B O 1
ATOM 7033 N N . ASN B 1 351 ? 32.819 75.608 43.676 1.00 19.62 391 ASN B N 1
ATOM 7034 C CA . ASN B 1 351 ? 33.101 75.971 45.054 1.00 18.42 391 ASN B CA 1
ATOM 7035 C C . ASN B 1 351 ? 31.832 75.797 45.893 1.00 18.84 391 ASN B C 1
ATOM 7036 O O . ASN B 1 351 ? 31.914 75.476 47.067 1.00 17.40 391 ASN B O 1
ATOM 7041 N N . GLU B 1 352 ? 30.665 76.019 45.293 1.00 19.24 392 GLU B N 1
ATOM 7042 C CA . GLU B 1 352 ? 29.408 75.856 46.014 1.00 20.90 392 GLU B CA 1
ATOM 7043 C C . GLU B 1 352 ? 29.266 74.405 46.459 1.00 19.90 392 GLU B C 1
ATOM 7044 O O . GLU B 1 352 ? 29.053 74.116 47.633 1.00 19.00 392 GLU B O 1
ATOM 7050 N N . ILE B 1 353 ? 29.397 73.491 45.509 1.00 18.91 393 ILE B N 1
ATOM 7051 C CA . ILE B 1 353 ? 29.300 72.069 45.801 1.00 17.99 393 ILE B CA 1
ATOM 7052 C C . ILE B 1 353 ? 30.286 71.730 46.922 1.00 18.89 393 ILE B C 1
ATOM 7053 O O . ILE B 1 353 ? 29.947 71.001 47.858 1.00 19.44 393 ILE B O 1
ATOM 7058 N N . ALA B 1 354 ? 31.498 72.271 46.838 1.00 17.47 394 ALA B N 1
ATOM 7059 C CA . ALA B 1 354 ? 32.487 72.033 47.881 1.00 18.44 394 ALA B CA 1
ATOM 7060 C C . ALA B 1 354 ? 31.941 72.490 49.242 1.00 18.41 394 ALA B C 1
ATOM 7061 O O . ALA B 1 354 ? 32.104 71.793 50.246 1.00 18.14 394 ALA B O 1
ATOM 7063 N N . TYR B 1 355 ? 31.303 73.660 49.280 1.00 18.86 395 TYR B N 1
ATOM 7064 C CA . TYR B 1 355 ? 30.738 74.170 50.529 1.00 18.80 395 TYR B CA 1
ATOM 7065 C C . TYR B 1 355 ? 29.790 73.155 51.140 1.00 20.34 395 TYR B C 1
ATOM 7066 O O . TYR B 1 355 ? 29.930 72.795 52.303 1.00 19.52 395 TYR B O 1
ATOM 7075 N N . ASP B 1 356 ? 28.812 72.714 50.350 1.00 22.64 396 ASP B N 1
ATOM 7076 C CA . ASP B 1 356 ? 27.827 71.738 50.804 1.00 25.36 396 ASP B CA 1
ATOM 7077 C C . ASP B 1 356 ? 28.462 70.543 51.500 1.00 25.85 396 ASP B C 1
ATOM 7078 O O . ASP B 1 356 ? 28.052 70.166 52.597 1.00 25.77 396 ASP B O 1
ATOM 7083 N N . ASN B 1 357 ? 29.460 69.951 50.858 1.00 25.51 397 ASN B N 1
ATOM 7084 C CA . ASN B 1 357 ? 30.139 68.803 51.418 1.00 26.61 397 ASN B CA 1
ATOM 7085 C C . ASN B 1 357 ? 30.913 69.179 52.657 1.00 27.44 397 ASN B C 1
ATOM 7086 O O . ASN B 1 357 ? 30.996 68.404 53.614 1.00 28.59 397 ASN B O 1
ATOM 7091 N N . LEU B 1 358 ? 31.484 70.374 52.646 1.00 26.41 398 LEU B N 1
ATOM 7092 C CA . LEU B 1 358 ? 32.233 70.822 53.803 1.00 26.75 398 LEU B CA 1
ATOM 7093 C C . LEU B 1 358 ? 31.259 70.994 54.965 1.00 26.14 398 LEU B C 1
ATOM 7094 O O . LEU B 1 358 ? 31.598 70.722 56.104 1.00 26.48 398 LEU B O 1
ATOM 7099 N N . LYS B 1 359 ? 30.040 71.416 54.664 1.00 27.16 399 LYS B N 1
ATOM 7100 C CA . LYS B 1 359 ? 29.044 71.627 55.702 1.00 29.75 399 LYS B CA 1
ATOM 7101 C C . LYS B 1 359 ? 28.411 70.343 56.221 1.00 30.78 399 LYS B C 1
ATOM 7102 O O . LYS B 1 359 ? 28.188 70.191 57.417 1.00 30.25 399 LYS B O 1
ATOM 7108 N N . ASP B 1 360 ? 28.113 69.426 55.309 1.00 31.91 400 ASP B N 1
ATOM 7109 C CA . ASP B 1 360 ? 27.472 68.172 55.661 1.00 32.57 400 ASP B CA 1
ATOM 7110 C C . ASP B 1 360 ? 28.426 67.069 56.053 1.00 34.39 400 ASP B C 1
ATOM 7111 O O . ASP B 1 360 ? 28.200 66.364 57.036 1.00 35.82 400 ASP B O 1
ATOM 7116 N N . LYS B 1 361 ? 29.497 66.913 55.293 1.00 35.31 401 LYS B N 1
ATOM 7117 C CA . LYS B 1 361 ? 30.443 65.858 55.602 1.00 36.21 401 LYS B CA 1
ATOM 7118 C C . LYS B 1 361 ? 31.639 66.359 56.394 1.00 36.92 401 LYS B C 1
ATOM 7119 O O . LYS B 1 361 ? 32.514 65.577 56.757 1.00 38.61 401 LYS B O 1
ATOM 7125 N N . GLY B 1 362 ? 31.678 67.658 56.669 1.00 35.65 402 GLY B N 1
ATOM 7126 C CA . GLY B 1 362 ? 32.799 68.198 57.412 1.00 32.52 402 GLY B CA 1
ATOM 7127 C C . GLY B 1 362 ? 34.119 67.871 56.739 1.00 31.36 402 GLY B C 1
ATOM 7128 O O . GLY B 1 362 ? 35.129 67.669 57.409 1.00 30.68 402 GLY B O 1
ATOM 7129 N N . GLU B 1 363 ? 34.120 67.799 55.413 1.00 30.84 403 GLU B N 1
ATOM 7130 C CA . GLU B 1 363 ? 35.352 67.514 54.693 1.00 30.37 403 GLU B CA 1
ATOM 7131 C C . GLU B 1 363 ? 35.558 68.539 53.587 1.00 28.78 403 GLU B C 1
ATOM 7132 O O . GLU B 1 363 ? 34.590 69.089 53.074 1.00 29.71 403 GLU B O 1
ATOM 7138 N N . ASN B 1 364 ? 36.812 68.805 53.228 1.00 27.20 404 ASN B N 1
ATOM 7139 C CA . ASN B 1 364 ? 37.109 69.740 52.137 1.00 25.66 404 ASN B CA 1
ATOM 7140 C C . ASN B 1 364 ? 37.515 68.877 50.947 1.00 25.28 404 ASN B C 1
ATOM 7141 O O . ASN B 1 364 ? 38.588 68.280 50.949 1.00 26.67 404 ASN B O 1
ATOM 7146 N N . ILE B 1 365 ? 36.669 68.829 49.926 1.00 23.78 405 ILE B N 1
ATOM 7147 C CA . ILE B 1 365 ? 36.933 67.997 48.764 1.00 23.75 405 ILE B CA 1
ATOM 7148 C C . ILE B 1 365 ? 37.229 68.812 47.507 1.00 24.55 405 ILE B C 1
ATOM 7149 O O . ILE B 1 365 ? 37.412 68.259 46.420 1.00 25.60 405 ILE B O 1
ATOM 7154 N N . LEU B 1 366 ? 37.290 70.126 47.665 1.00 24.22 406 LEU B N 1
ATOM 7155 C CA . LEU B 1 366 ? 37.558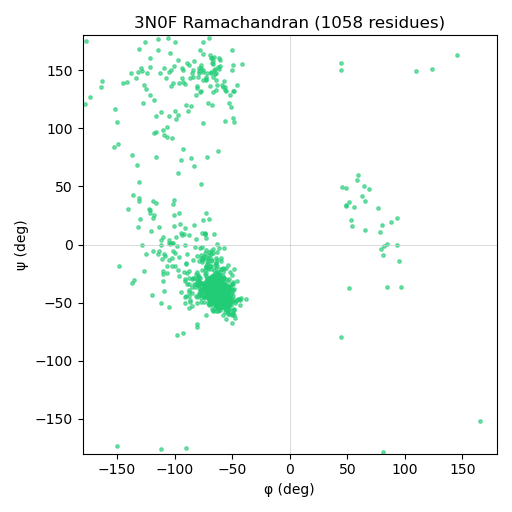 71.009 46.544 1.00 23.32 406 LEU B CA 1
ATOM 7156 C C . LEU B 1 366 ? 38.675 70.498 45.631 1.00 22.88 406 LEU B C 1
ATOM 7157 O O . LEU B 1 366 ? 38.510 70.447 44.412 1.00 22.40 406 LEU B O 1
ATOM 7162 N N . PRO B 1 367 ? 39.817 70.088 46.209 1.00 23.04 407 PRO B N 1
ATOM 7163 C CA . PRO B 1 367 ? 40.929 69.592 45.388 1.00 22.57 407 PRO B CA 1
ATOM 7164 C C . PRO B 1 367 ? 40.511 68.471 44.444 1.00 22.85 407 PRO B C 1
ATOM 7165 O O . PRO B 1 367 ? 40.948 68.413 43.287 1.00 21.56 407 PRO B O 1
ATOM 7169 N N . TYR B 1 368 ? 39.667 67.583 44.958 1.00 22.64 408 TYR B N 1
ATOM 7170 C CA . TYR B 1 368 ? 39.183 66.451 44.185 1.00 23.87 408 TYR B CA 1
ATOM 7171 C C . TYR B 1 368 ? 38.321 66.924 43.009 1.00 22.21 408 TYR B C 1
ATOM 7172 O O . TYR B 1 368 ? 38.478 66.448 41.881 1.00 20.55 408 TYR B O 1
ATOM 7181 N N . LEU B 1 369 ? 37.432 67.877 43.274 1.00 21.07 409 LEU B N 1
ATOM 7182 C CA . LEU B 1 369 ? 36.561 68.407 42.240 1.00 19.10 409 LEU B CA 1
ATOM 7183 C C . LEU B 1 369 ? 37.335 69.221 41.197 1.00 18.35 409 LEU B C 1
ATOM 7184 O O . LEU B 1 369 ? 37.080 69.088 40.001 1.00 17.97 409 LEU B O 1
ATOM 7189 N N . THR B 1 370 ? 38.286 70.048 41.629 1.00 17.59 410 THR B N 1
ATOM 7190 C CA . THR B 1 370 ? 39.048 70.852 40.678 1.00 16.24 410 THR B CA 1
ATOM 7191 C C . THR B 1 370 ? 39.963 69.982 39.829 1.00 17.34 410 THR B C 1
ATOM 7192 O O . THR B 1 370 ? 40.158 70.244 38.639 1.00 16.99 410 THR B O 1
ATOM 7196 N N . LYS B 1 371 ? 40.509 68.934 40.436 1.00 18.38 411 LYS B N 1
ATOM 7197 C CA . LYS B 1 371 ? 41.393 68.011 39.722 1.00 19.99 411 LYS B CA 1
ATOM 7198 C C . LYS B 1 371 ? 40.622 67.449 38.540 1.00 19.99 411 LYS B C 1
ATOM 7199 O O . LYS B 1 371 ? 41.105 67.426 37.412 1.00 21.06 411 LYS B O 1
ATOM 7205 N N . ALA B 1 372 ? 39.413 66.985 38.831 1.00 19.78 412 ALA B N 1
ATOM 7206 C CA . ALA B 1 372 ? 38.545 66.422 37.818 1.00 20.58 412 ALA B CA 1
ATOM 7207 C C . ALA B 1 372 ? 38.407 67.395 36.665 1.00 20.47 412 ALA B C 1
ATOM 7208 O O . ALA B 1 372 ? 38.638 67.025 35.515 1.00 21.51 412 ALA B O 1
ATOM 7210 N N . TRP B 1 373 ? 38.047 68.640 36.961 1.00 18.82 413 TRP B N 1
ATOM 7211 C CA . TRP B 1 373 ? 37.902 69.613 35.894 1.00 19.16 413 TRP B CA 1
ATOM 7212 C C . TRP B 1 373 ? 39.217 69.873 35.176 1.00 20.31 413 TRP B C 1
ATOM 7213 O O . TRP B 1 373 ? 39.231 70.025 33.954 1.00 20.40 413 TRP B O 1
ATOM 7224 N N . ALA B 1 374 ? 40.319 69.908 35.921 1.00 21.35 414 ALA B N 1
ATOM 7225 C CA . ALA B 1 374 ? 41.616 70.126 35.306 1.00 21.34 414 ALA B CA 1
ATOM 7226 C C . ALA B 1 374 ? 41.865 69.037 34.263 1.00 21.04 414 ALA B C 1
ATOM 7227 O O . ALA B 1 374 ? 42.290 69.323 33.138 1.00 20.71 414 ALA B O 1
ATOM 7229 N N . ASP B 1 375 ? 41.589 67.788 34.623 1.00 20.69 415 ASP B N 1
ATOM 7230 C CA . ASP B 1 375 ? 41.806 66.669 33.697 1.00 22.30 415 ASP B CA 1
ATOM 7231 C C . ASP B 1 375 ? 40.893 66.728 32.476 1.00 21.79 415 ASP B C 1
ATOM 7232 O O . ASP B 1 375 ? 41.325 66.462 31.353 1.00 21.01 415 ASP B O 1
ATOM 7237 N N . LEU B 1 376 ? 39.630 67.070 32.701 1.00 21.45 416 LEU B N 1
ATOM 7238 C CA . LEU B 1 376 ? 38.690 67.156 31.604 1.00 21.28 416 LEU B CA 1
ATOM 7239 C C . LEU B 1 376 ? 39.166 68.195 30.612 1.00 22.41 416 LEU B C 1
ATOM 7240 O O . LEU B 1 376 ? 39.344 67.905 29.420 1.00 22.89 416 LEU B O 1
ATOM 7245 N N . CYS B 1 377 ? 39.372 69.416 31.085 1.00 23.91 417 CYS B N 1
ATOM 7246 C CA . CYS B 1 377 ? 39.860 70.459 30.181 1.00 25.08 417 CYS B CA 1
ATOM 7247 C C . CYS B 1 377 ? 41.139 70.011 29.462 1.00 23.96 417 CYS B C 1
ATOM 7248 O O . CYS B 1 377 ? 41.315 70.278 28.276 1.00 23.80 417 CYS B O 1
ATOM 7251 N N . ASN B 1 378 ? 42.034 69.333 30.175 1.00 20.97 418 ASN B N 1
ATOM 7252 C CA . ASN B 1 378 ? 43.257 68.873 29.529 1.00 19.82 418 ASN B CA 1
ATOM 7253 C C . ASN B 1 378 ? 42.999 67.794 28.472 1.00 18.99 418 ASN B C 1
ATOM 7254 O O . ASN B 1 378 ? 43.758 67.658 27.503 1.00 19.57 418 ASN B O 1
ATOM 7259 N N . ALA B 1 379 ? 41.945 67.009 28.660 1.00 18.27 419 ALA B N 1
ATOM 7260 C CA . ALA B 1 379 ? 41.608 65.976 27.683 1.00 19.07 419 ALA B CA 1
ATOM 7261 C C . ALA B 1 379 ? 41.119 66.720 26.450 1.00 19.25 419 ALA B C 1
ATOM 7262 O O . ALA B 1 379 ? 41.462 66.372 25.318 1.00 20.40 419 ALA B O 1
ATOM 7264 N N . PHE B 1 380 ? 40.325 67.758 26.687 1.00 19.45 420 PHE B N 1
ATOM 7265 C CA . PHE B 1 380 ? 39.797 68.583 25.620 1.00 17.71 420 PHE B CA 1
ATOM 7266 C C . PHE B 1 380 ? 40.904 69.314 24.901 1.00 17.50 420 PHE B C 1
ATOM 7267 O O . PHE B 1 380 ? 40.878 69.435 23.688 1.00 18.49 420 PHE B O 1
ATOM 7275 N N . LEU B 1 381 ? 41.860 69.821 25.666 1.00 19.21 421 LEU B N 1
ATOM 7276 C CA . LEU B 1 381 ? 42.974 70.558 25.099 1.00 21.02 421 LEU B CA 1
ATOM 7277 C C . LEU B 1 381 ? 43.789 69.664 24.184 1.00 22.79 421 LEU B C 1
ATOM 7278 O O . LEU B 1 381 ? 44.250 70.084 23.119 1.00 25.02 421 LEU B O 1
ATOM 7283 N N . GLN B 1 382 ? 43.949 68.419 24.605 1.00 21.53 422 GLN B N 1
ATOM 7284 C CA . GLN B 1 382 ? 44.700 67.449 23.833 1.00 21.50 422 GLN B CA 1
ATOM 7285 C C . GLN B 1 382 ? 44.004 67.183 22.505 1.00 22.34 422 GLN B C 1
ATOM 7286 O O . GLN B 1 382 ? 44.643 67.167 21.455 1.00 22.00 422 GLN B O 1
ATOM 7292 N N . GLU B 1 383 ? 42.694 66.974 22.551 1.00 22.29 423 GLU B N 1
ATOM 7293 C CA . GLU B 1 383 ? 41.945 66.710 21.334 1.00 24.72 423 GLU B CA 1
ATOM 7294 C C . GLU B 1 383 ? 42.026 67.902 20.387 1.00 25.29 423 GLU B C 1
ATOM 7295 O O . GLU B 1 383 ? 42.217 67.734 19.185 1.00 26.46 423 GLU B O 1
ATOM 7301 N N . ALA B 1 384 ? 41.890 69.107 20.932 1.00 25.31 424 ALA B N 1
ATOM 7302 C CA . ALA B 1 384 ? 41.962 70.323 20.124 1.00 25.05 424 ALA B CA 1
ATOM 7303 C C . ALA B 1 384 ? 43.302 70.383 19.398 1.00 24.64 424 ALA B C 1
ATOM 7304 O O . ALA B 1 384 ? 43.372 70.777 18.233 1.00 24.90 424 ALA B O 1
ATOM 7306 N N . LYS B 1 385 ? 44.366 70.006 20.093 1.00 22.55 425 LYS B N 1
ATOM 7307 C CA . LYS B 1 385 ? 45.682 70.006 19.482 1.00 22.89 425 LYS B CA 1
ATOM 7308 C C . LYS B 1 385 ? 45.826 68.936 18.406 1.00 24.21 425 LYS B C 1
ATOM 7309 O O . LYS B 1 385 ? 46.324 69.225 17.330 1.00 26.37 425 LYS B O 1
ATOM 7315 N N . TRP B 1 386 ? 45.408 67.704 18.686 1.00 25.40 426 TRP B N 1
ATOM 7316 C CA . TRP B 1 386 ? 45.541 66.655 17.688 1.00 26.20 426 TRP B CA 1
ATOM 7317 C C . TRP B 1 386 ? 44.854 67.095 16.407 1.00 27.81 426 TRP B C 1
ATOM 7318 O O . TRP B 1 386 ? 45.366 66.885 15.311 1.00 29.19 426 TRP B O 1
ATOM 7329 N N . LEU B 1 387 ? 43.701 67.734 16.548 1.00 28.25 427 LEU B N 1
ATOM 7330 C CA . LEU B 1 387 ? 42.957 68.187 15.387 1.00 29.69 427 LEU B CA 1
ATOM 7331 C C . LEU B 1 387 ? 43.725 69.233 14.574 1.00 31.58 427 LEU B C 1
ATOM 7332 O O . LEU B 1 387 ? 43.881 69.095 13.361 1.00 32.98 427 LEU B O 1
ATOM 7337 N N . TYR B 1 388 ? 44.205 70.275 15.244 1.00 32.00 428 TYR B N 1
ATOM 7338 C CA . TYR B 1 388 ? 44.955 71.337 14.582 1.00 33.59 428 TYR B CA 1
ATOM 7339 C C . TYR B 1 388 ? 46.248 70.858 13.904 1.00 35.33 428 TYR B C 1
ATOM 7340 O O . TYR B 1 388 ? 46.656 71.391 12.867 1.00 35.64 428 TYR B O 1
ATOM 7349 N N . ASN B 1 389 ? 46.889 69.852 14.488 1.00 36.12 429 ASN B N 1
ATOM 7350 C CA . ASN B 1 389 ? 48.129 69.319 13.937 1.00 38.20 429 ASN B CA 1
ATOM 7351 C C . ASN B 1 389 ? 47.913 68.060 13.113 1.00 40.12 429 ASN B C 1
ATOM 7352 O O . ASN B 1 389 ? 48.876 67.426 12.683 1.00 40.78 429 ASN B O 1
ATOM 7357 N N . LYS B 1 390 ? 46.652 67.699 12.899 1.00 41.26 430 LYS B N 1
ATOM 7358 C CA . LYS B 1 390 ? 46.318 66.521 12.118 1.00 42.01 430 LYS B CA 1
ATOM 7359 C C . LYS B 1 390 ? 47.128 65.315 12.572 1.00 41.47 430 LYS B C 1
ATOM 7360 O O . LYS B 1 390 ? 47.472 64.442 11.776 1.00 41.53 430 LYS B O 1
ATOM 7366 N N . SER B 1 391 ? 47.413 65.279 13.868 1.00 41.28 431 SER B N 1
ATOM 7367 C CA . SER B 1 391 ? 48.172 64.202 14.470 1.00 41.31 431 SER B CA 1
ATOM 7368 C C . SER B 1 391 ? 47.453 62.872 14.317 1.00 42.44 431 SER B C 1
ATOM 7369 O O . SER B 1 391 ? 46.248 62.827 14.064 1.00 43.19 431 SER B O 1
ATOM 7372 N N . THR B 1 392 ? 48.208 61.790 14.461 1.00 43.32 432 THR B N 1
ATOM 7373 C CA . THR B 1 392 ? 47.661 60.449 14.338 1.00 45.18 432 THR B CA 1
ATOM 7374 C C . THR B 1 392 ? 48.233 59.575 15.442 1.00 46.32 432 THR B C 1
ATOM 7375 O O . THR B 1 392 ? 49.147 58.778 15.215 1.00 47.71 432 THR B O 1
ATOM 7379 N N . PRO B 1 393 ? 47.713 59.728 16.668 1.00 45.80 433 PRO B N 1
ATOM 7380 C CA . PRO B 1 393 ? 48.206 58.923 17.780 1.00 44.43 433 PRO B CA 1
ATOM 7381 C C . PRO B 1 393 ? 47.688 57.491 17.692 1.00 44.27 433 PRO B C 1
ATOM 7382 O O . PRO B 1 393 ? 46.866 57.163 16.837 1.00 43.43 433 PRO B O 1
ATOM 7386 N N . THR B 1 394 ? 48.176 56.644 18.588 1.00 44.05 434 THR B N 1
ATOM 7387 C CA . THR B 1 394 ? 47.766 55.249 18.627 1.00 42.74 434 THR B CA 1
ATOM 7388 C C . THR B 1 394 ? 46.407 55.137 19.300 1.00 41.54 434 THR B C 1
ATOM 7389 O O . THR B 1 394 ? 46.067 55.957 20.146 1.00 41.01 434 THR B O 1
ATOM 7393 N N . PHE B 1 395 ? 45.634 54.120 18.936 1.00 40.59 435 PHE B N 1
ATOM 7394 C CA . PHE B 1 395 ? 44.317 53.948 19.523 1.00 39.03 435 PHE B CA 1
ATOM 7395 C C . PHE B 1 395 ? 44.364 54.092 21.032 1.00 39.81 435 PHE B C 1
ATOM 7396 O O . PHE B 1 395 ? 43.573 54.825 21.606 1.00 40.69 435 PHE B O 1
ATOM 7404 N N . ASP B 1 396 ? 45.297 53.401 21.673 1.00 39.36 436 ASP B N 1
ATOM 7405 C CA . ASP B 1 396 ? 45.409 53.469 23.120 1.00 40.53 436 ASP B CA 1
ATOM 7406 C C . ASP B 1 396 ? 45.588 54.887 23.628 1.00 39.74 436 ASP B C 1
ATOM 7407 O O . ASP B 1 396 ? 45.024 55.249 24.660 1.00 39.57 436 ASP B O 1
ATOM 7412 N N . ASP B 1 397 ? 46.382 55.683 22.915 1.00 39.30 437 ASP B N 1
ATOM 7413 C CA . ASP B 1 397 ? 46.615 57.080 23.290 1.00 37.47 437 ASP B CA 1
ATOM 7414 C C . ASP B 1 397 ? 45.368 57.931 23.060 1.00 34.00 437 ASP B C 1
ATOM 7415 O O . ASP B 1 397 ? 45.004 58.749 23.901 1.00 31.91 437 ASP B O 1
ATOM 7420 N N . TYR B 1 398 ? 44.727 57.739 21.913 1.00 30.75 438 TYR B N 1
ATOM 7421 C CA . TYR B 1 398 ? 43.530 58.484 21.578 1.00 29.46 438 TYR B CA 1
ATOM 7422 C C . TYR B 1 398 ? 42.387 58.116 22.507 1.00 29.65 438 TYR B C 1
ATOM 7423 O O . TYR B 1 398 ? 41.810 58.985 23.162 1.00 30.44 438 TYR B O 1
ATOM 7432 N N . PHE B 1 399 ? 42.065 56.823 22.548 1.00 29.39 439 PHE B N 1
ATOM 7433 C CA . PHE B 1 399 ? 40.981 56.291 23.376 1.00 26.68 439 PHE B CA 1
ATOM 7434 C C . PHE B 1 399 ? 41.207 56.589 24.850 1.00 25.01 439 PHE B C 1
ATOM 7435 O O . PHE B 1 399 ? 40.262 56.859 25.582 1.00 26.21 439 PHE B O 1
ATOM 7443 N N . GLY B 1 400 ? 42.458 56.544 25.285 1.00 23.01 440 GLY B N 1
ATOM 7444 C CA . GLY B 1 400 ? 42.739 56.847 26.672 1.00 23.52 440 GLY B CA 1
ATOM 7445 C C . GLY B 1 400 ? 42.304 58.262 27.018 1.00 25.06 440 GLY B C 1
ATOM 7446 O O . GLY B 1 400 ? 41.789 58.528 28.111 1.00 27.18 440 GLY B O 1
ATOM 7447 N N . ASN B 1 401 ? 42.510 59.175 26.076 1.00 22.75 441 ASN B N 1
ATOM 7448 C CA . ASN B 1 401 ? 42.144 60.569 26.265 1.00 22.80 441 ASN B CA 1
ATOM 7449 C C . ASN B 1 401 ? 40.638 60.746 26.029 1.00 24.00 441 ASN B C 1
ATOM 7450 O O . ASN B 1 401 ? 39.983 61.568 26.674 1.00 24.01 441 ASN B O 1
ATOM 7455 N N . ALA B 1 402 ? 40.103 59.944 25.115 1.00 23.30 442 ALA B N 1
ATOM 7456 C CA . ALA B 1 402 ? 38.698 59.996 24.739 1.00 22.72 442 ALA B CA 1
ATOM 7457 C C . ALA B 1 402 ? 37.705 59.621 25.830 1.00 23.80 442 ALA B C 1
ATOM 7458 O O . ALA B 1 402 ? 36.707 60.313 26.007 1.00 24.62 442 ALA B O 1
ATOM 7460 N N . TRP B 1 403 ? 37.948 58.538 26.565 1.00 23.85 443 TRP B N 1
ATOM 7461 C CA . TRP B 1 403 ? 36.981 58.198 27.593 1.00 24.13 443 TRP B CA 1
ATOM 7462 C C . TRP B 1 403 ? 37.058 59.205 28.731 1.00 24.15 443 TRP B C 1
ATOM 7463 O O . TRP B 1 403 ? 36.104 59.365 29.496 1.00 24.98 443 TRP B O 1
ATOM 7474 N N . LYS B 1 404 ? 38.182 59.900 28.842 1.00 23.20 444 LYS B N 1
ATOM 7475 C CA . LYS B 1 404 ? 38.293 60.906 29.890 1.00 25.11 444 LYS B CA 1
ATOM 7476 C C . LYS B 1 404 ? 37.546 62.163 29.452 1.00 24.02 444 LYS B C 1
ATOM 7477 O O . LYS B 1 404 ? 36.804 62.765 30.234 1.00 23.74 444 LYS B O 1
ATOM 7483 N N . SER B 1 405 ? 37.735 62.548 28.192 1.00 22.36 445 SER B N 1
ATOM 7484 C CA . SER B 1 405 ? 37.090 63.748 27.662 1.00 21.38 445 SER B CA 1
ATOM 7485 C C . SER B 1 405 ? 35.582 63.568 27.508 1.00 21.31 445 SER B C 1
ATOM 7486 O O . SER B 1 405 ? 34.859 64.516 27.175 1.00 22.40 445 SER B O 1
ATOM 7489 N N . SER B 1 406 ? 35.110 62.349 27.740 1.00 18.41 446 SER B N 1
ATOM 7490 C CA . SER B 1 406 ? 33.692 62.075 27.643 1.00 17.31 446 SER B CA 1
ATOM 7491 C C . SER B 1 406 ? 33.021 62.823 28.782 1.00 16.63 446 SER B C 1
ATOM 7492 O O . SER B 1 406 ? 31.857 63.203 28.683 1.00 17.89 446 SER B O 1
ATOM 7495 N N . SER B 1 407 ? 33.788 63.031 29.851 1.00 14.85 447 SER B N 1
ATOM 7496 C CA . SER B 1 407 ? 33.345 63.699 31.078 1.00 15.42 447 SER B CA 1
ATOM 7497 C C . SER B 1 407 ? 32.662 62.676 31.972 1.00 15.78 447 SER B C 1
ATOM 7498 O O . SER B 1 407 ? 32.199 63.000 33.065 1.00 17.93 447 SER B O 1
ATOM 7501 N N . GLY B 1 408 ? 32.613 61.436 31.496 1.00 14.45 448 GLY B N 1
ATOM 7502 C CA . GLY B 1 408 ? 32.000 60.371 32.259 1.00 14.22 448 GLY B CA 1
ATOM 7503 C C . GLY B 1 408 ? 32.616 60.235 33.636 1.00 15.13 448 GLY B C 1
ATOM 7504 O O . GLY B 1 408 ? 31.899 60.218 34.632 1.00 16.18 448 GLY B O 1
ATOM 7505 N N . PRO B 1 409 ? 33.947 60.121 33.733 1.00 15.47 449 PRO B N 1
ATOM 7506 C CA . PRO B 1 409 ? 34.516 59.995 35.076 1.00 14.01 449 PRO B CA 1
ATOM 7507 C C . PRO B 1 409 ? 34.279 61.237 35.930 1.00 13.47 449 PRO B C 1
ATOM 7508 O O . PRO B 1 409 ? 33.938 61.117 37.104 1.00 12.83 449 PRO B O 1
ATOM 7512 N N . LEU B 1 410 ? 34.435 62.424 35.346 1.00 14.50 450 LEU B N 1
ATOM 7513 C CA . LEU B 1 410 ? 34.214 63.653 36.102 1.00 14.89 450 LEU B CA 1
ATOM 7514 C C . LEU B 1 410 ? 32.819 63.606 36.712 1.00 15.75 450 LEU B C 1
ATOM 7515 O O . LEU B 1 410 ? 32.644 63.881 37.898 1.00 15.36 450 LEU B O 1
ATOM 7520 N N . GLN B 1 411 ? 31.836 63.244 35.892 1.00 15.70 451 GLN B N 1
ATOM 7521 C CA . GLN B 1 411 ? 30.454 63.142 36.350 1.00 18.96 451 GLN B CA 1
ATOM 7522 C C . GLN B 1 411 ? 30.306 62.189 37.536 1.00 19.49 451 GLN B C 1
ATOM 7523 O O . GLN B 1 411 ? 29.658 62.513 38.534 1.00 21.56 451 GLN B O 1
ATOM 7529 N N . LEU B 1 412 ? 30.899 61.008 37.425 1.00 19.11 452 LEU B N 1
ATOM 7530 C CA . LEU B 1 412 ? 30.806 60.023 38.492 1.00 18.35 452 LEU B CA 1
ATOM 7531 C C . LEU B 1 412 ? 31.474 60.480 39.781 1.00 18.58 452 LEU B C 1
ATOM 7532 O O . LEU B 1 412 ? 31.019 60.144 40.878 1.00 19.14 452 LEU B O 1
ATOM 7537 N N . ILE B 1 413 ? 32.552 61.246 39.663 1.00 18.52 453 ILE B N 1
ATOM 7538 C CA . ILE B 1 413 ? 33.221 61.745 40.860 1.00 18.35 453 ILE B CA 1
ATOM 7539 C C . ILE B 1 413 ? 32.241 62.629 41.623 1.00 18.71 453 ILE B C 1
ATOM 7540 O O . ILE B 1 413 ? 32.122 62.537 42.844 1.00 19.48 453 ILE B O 1
ATOM 7545 N N . PHE B 1 414 ? 31.518 63.467 40.891 1.00 18.25 454 PHE B N 1
ATOM 7546 C CA . PHE B 1 414 ? 30.545 64.341 41.508 1.00 16.94 454 PHE B CA 1
ATOM 7547 C C . PHE B 1 414 ? 29.372 63.537 42.030 1.00 18.86 454 PHE B C 1
ATOM 7548 O O . PHE B 1 414 ? 28.792 63.884 43.061 1.00 19.43 454 PHE B O 1
ATOM 7556 N N . ALA B 1 415 ? 29.020 62.462 41.326 1.00 19.43 455 ALA B N 1
ATOM 7557 C CA . ALA B 1 415 ? 27.907 61.614 41.758 1.00 20.11 455 ALA B CA 1
ATOM 7558 C C . ALA B 1 415 ? 28.300 60.943 43.070 1.00 20.83 455 ALA B C 1
ATOM 7559 O O . ALA B 1 415 ? 27.498 60.855 43.994 1.00 21.36 455 ALA B O 1
ATOM 7561 N N . TYR B 1 416 ? 29.553 60.503 43.147 1.00 21.56 456 TYR B N 1
ATOM 7562 C CA . TYR B 1 416 ? 30.072 59.863 44.346 1.00 22.04 456 TYR B CA 1
ATOM 7563 C C . TYR B 1 416 ? 29.718 60.693 45.567 1.00 22.42 456 TYR B C 1
ATOM 7564 O O . TYR B 1 416 ? 29.104 60.198 46.509 1.00 22.67 456 TYR B O 1
ATOM 7573 N N . PHE B 1 417 ? 30.103 61.964 45.553 1.00 21.36 457 PHE B N 1
ATOM 7574 C CA . PHE B 1 417 ? 29.818 62.832 46.684 1.00 22.43 457 PHE B CA 1
ATOM 7575 C C . PHE B 1 417 ? 28.352 63.141 46.910 1.00 23.85 457 PHE B C 1
ATOM 7576 O O . PHE B 1 417 ? 28.008 63.739 47.921 1.00 26.53 457 PHE B O 1
ATOM 7584 N N . ALA B 1 418 ? 27.480 62.731 45.998 1.00 24.96 458 ALA B N 1
ATOM 7585 C CA . ALA B 1 418 ? 26.060 63.006 46.184 1.00 26.75 458 ALA B CA 1
ATOM 7586 C C . ALA B 1 418 ? 25.293 61.736 46.514 1.00 28.12 458 ALA B C 1
ATOM 7587 O O . ALA B 1 418 ? 24.113 61.787 46.845 1.00 29.22 458 ALA B O 1
ATOM 7589 N N . VAL B 1 419 ? 25.971 60.599 46.419 1.00 29.88 459 VAL B N 1
ATOM 7590 C CA . VAL B 1 419 ? 25.347 59.309 46.684 1.00 32.92 459 VAL B CA 1
ATOM 7591 C C . VAL B 1 419 ? 25.835 58.620 47.969 1.00 35.04 459 VAL B C 1
ATOM 7592 O O . VAL B 1 419 ? 25.080 57.895 48.617 1.00 35.13 459 VAL B O 1
ATOM 7596 N N . VAL B 1 420 ? 27.090 58.843 48.342 1.00 37.42 460 VAL B N 1
ATOM 7597 C CA . VAL B 1 420 ? 27.619 58.233 49.555 1.00 40.84 460 VAL B CA 1
ATOM 7598 C C . VAL B 1 420 ? 27.504 59.222 50.712 1.00 43.88 460 VAL B C 1
ATOM 7599 O O . VAL B 1 420 ? 27.749 60.416 50.542 1.00 44.89 460 VAL B O 1
ATOM 7603 N N . GLN B 1 421 ? 27.122 58.726 51.886 1.00 46.21 461 GLN B N 1
ATOM 7604 C CA . GLN B 1 421 ? 26.972 59.586 53.052 1.00 48.70 461 GLN B CA 1
ATOM 7605 C C . GLN B 1 421 ? 28.308 59.733 53.763 1.00 48.03 461 GLN B C 1
ATOM 7606 O O . GLN B 1 421 ? 28.725 60.844 54.099 1.00 47.99 461 GLN B O 1
ATOM 7612 N N . ASN B 1 422 ? 28.982 58.608 53.979 1.00 47.10 462 ASN B N 1
ATOM 7613 C CA . ASN B 1 422 ? 30.282 58.615 54.639 1.00 46.45 462 ASN B CA 1
ATOM 7614 C C . ASN B 1 422 ? 31.371 58.345 53.622 1.00 45.01 462 ASN B C 1
ATOM 7615 O O . ASN B 1 422 ? 31.602 57.200 53.241 1.00 46.48 462 ASN B O 1
ATOM 7620 N N . ILE B 1 423 ? 32.045 59.398 53.183 1.00 43.56 463 ILE B N 1
ATOM 7621 C CA . ILE B 1 423 ? 33.103 59.234 52.199 1.00 42.60 463 ILE B CA 1
ATOM 7622 C C . ILE B 1 423 ? 34.370 58.689 52.835 1.00 42.16 463 ILE B C 1
ATOM 7623 O O . ILE B 1 423 ? 34.630 58.910 54.019 1.00 41.97 463 ILE B O 1
ATOM 7628 N N . LYS B 1 424 ? 35.156 57.977 52.038 1.00 42.37 464 LYS B N 1
ATOM 7629 C CA . LYS B 1 424 ? 36.390 57.369 52.522 1.00 42.88 464 LYS B CA 1
ATOM 7630 C C . LYS B 1 424 ? 37.591 57.796 51.687 1.00 42.48 464 LYS B C 1
ATOM 7631 O O . LYS B 1 424 ? 37.535 57.789 50.461 1.00 42.88 464 LYS B O 1
ATOM 7637 N N . LYS B 1 425 ? 38.680 58.165 52.353 1.00 42.78 465 LYS B N 1
ATOM 7638 C CA . LYS B 1 425 ? 39.859 58.615 51.641 1.00 42.83 465 LYS B CA 1
ATOM 7639 C C . LYS B 1 425 ? 40.335 57.615 50.613 1.00 40.92 465 LYS B C 1
ATOM 7640 O O . LYS B 1 425 ? 40.721 57.997 49.515 1.00 41.64 465 LYS B O 1
ATOM 7646 N N . GLU B 1 426 ? 40.311 56.335 50.952 1.00 39.32 466 GLU B N 1
ATOM 7647 C CA . GLU B 1 426 ? 40.763 55.341 49.995 1.00 38.54 466 GLU B CA 1
ATOM 7648 C C . GLU B 1 426 ? 39.875 55.354 48.754 1.00 37.37 466 GLU B C 1
ATOM 7649 O O . GLU B 1 426 ? 40.373 55.281 47.628 1.00 38.48 466 GLU B O 1
ATOM 7655 N N . GLU B 1 427 ? 38.564 55.440 48.954 1.00 34.35 467 GLU B N 1
ATOM 7656 C CA . GLU B 1 427 ? 37.644 55.468 47.826 1.00 33.62 467 GLU B CA 1
ATOM 7657 C C . GLU B 1 427 ? 37.923 56.662 46.919 1.00 32.40 467 GLU B C 1
ATOM 7658 O O . GLU B 1 427 ? 38.106 56.505 45.715 1.00 31.33 467 GLU B O 1
ATOM 7664 N N . ILE B 1 428 ? 37.968 57.856 47.496 1.00 32.16 468 ILE B N 1
ATOM 7665 C CA . ILE B 1 428 ? 38.216 59.047 46.703 1.00 33.28 468 ILE B CA 1
ATOM 7666 C C . ILE B 1 428 ? 39.581 59.035 46.038 1.00 34.20 468 ILE B C 1
ATOM 7667 O O . ILE B 1 428 ? 39.732 59.497 44.902 1.00 36.07 468 ILE B O 1
ATOM 7672 N N . GLU B 1 429 ? 40.579 58.506 46.733 1.00 34.88 469 GLU B N 1
ATOM 7673 C CA . GLU B 1 429 ? 41.929 58.452 46.181 1.00 35.73 469 GLU B CA 1
ATOM 7674 C C . GLU B 1 429 ? 41.959 57.596 44.919 1.00 33.97 469 GLU B C 1
ATOM 7675 O O . GLU B 1 429 ? 42.755 57.835 44.009 1.00 33.14 469 GLU B O 1
ATOM 7681 N N . ASN B 1 430 ? 41.068 56.611 44.869 1.00 31.91 470 ASN B N 1
ATOM 7682 C CA . ASN B 1 430 ? 40.969 55.712 43.729 1.00 29.94 470 ASN B CA 1
ATOM 7683 C C . ASN B 1 430 ? 40.205 56.305 42.579 1.00 29.53 470 ASN B C 1
ATOM 7684 O O . ASN B 1 430 ? 40.471 55.982 41.428 1.00 29.19 470 ASN B O 1
ATOM 7689 N N . LEU B 1 431 ? 39.234 57.153 42.889 1.00 29.58 471 LEU B N 1
ATOM 7690 C CA . LEU B 1 431 ? 38.467 57.791 41.845 1.00 29.44 471 LEU B CA 1
ATOM 7691 C C . LEU B 1 431 ? 39.420 58.731 41.129 1.00 31.16 471 LEU B C 1
ATOM 7692 O O . LEU B 1 431 ? 39.454 58.774 39.899 1.00 32.69 471 LEU B O 1
ATOM 7697 N N . GLN B 1 432 ? 40.210 59.469 41.905 1.00 32.68 472 GLN B N 1
ATOM 7698 C CA . GLN B 1 432 ? 41.174 60.418 41.347 1.00 34.52 472 GLN B CA 1
ATOM 7699 C C . GLN B 1 432 ? 42.160 59.733 40.399 1.00 34.98 472 GLN B C 1
ATOM 7700 O O . GLN B 1 432 ? 42.651 60.355 39.454 1.00 34.91 472 GLN B O 1
ATOM 7706 N N . LYS B 1 433 ? 42.430 58.449 40.647 1.00 33.98 473 LYS B N 1
ATOM 7707 C CA . LYS B 1 433 ? 43.338 57.660 39.811 1.00 33.46 473 LYS B CA 1
ATOM 7708 C C . LYS B 1 433 ? 42.534 56.960 38.717 1.00 32.23 473 LYS B C 1
ATOM 7709 O O . LYS B 1 433 ? 43.053 56.112 37.996 1.00 32.42 473 LYS B O 1
ATOM 7715 N N . TYR B 1 434 ? 41.259 57.325 38.609 1.00 31.19 474 TYR B N 1
ATOM 7716 C CA . TYR B 1 434 ? 40.341 56.750 37.621 1.00 31.12 474 TYR B CA 1
ATOM 7717 C C . TYR B 1 434 ? 40.180 55.231 37.729 1.00 30.89 474 TYR B C 1
ATOM 7718 O O . TYR B 1 434 ? 40.377 54.494 36.765 1.00 29.80 474 TYR B O 1
ATOM 7727 N N . HIS B 1 435 ? 39.793 54.789 38.922 1.00 30.44 475 HIS B N 1
ATOM 7728 C CA . HIS B 1 435 ? 39.562 53.383 39.232 1.00 30.34 475 HIS B CA 1
ATOM 7729 C C . HIS B 1 435 ? 38.643 52.766 38.183 1.00 30.44 475 HIS B C 1
ATOM 7730 O O . HIS B 1 435 ? 37.796 53.458 37.613 1.00 30.72 475 HIS B O 1
ATOM 7737 N N . ASP B 1 436 ? 38.808 51.470 37.930 1.00 29.46 476 ASP B N 1
ATOM 7738 C CA . ASP B 1 436 ? 37.985 50.785 36.934 1.00 29.83 476 ASP B CA 1
ATOM 7739 C C . ASP B 1 436 ? 36.474 50.984 37.129 1.00 28.00 476 ASP B C 1
ATOM 7740 O O . ASP B 1 436 ? 35.697 50.864 36.184 1.00 27.42 476 ASP B O 1
ATOM 7745 N N . ILE B 1 437 ? 36.057 51.297 38.346 1.00 26.09 477 ILE B N 1
ATOM 7746 C CA . ILE B 1 437 ? 34.644 51.463 38.614 1.00 25.47 477 ILE B CA 1
ATOM 7747 C C . ILE B 1 437 ? 34.049 52.629 37.828 1.00 25.79 477 ILE B C 1
ATOM 7748 O O . ILE B 1 437 ? 32.880 52.608 37.453 1.00 26.07 477 ILE B O 1
ATOM 7753 N N . ILE B 1 438 ? 34.847 53.650 37.567 1.00 24.64 478 ILE B N 1
ATOM 7754 C CA . ILE B 1 438 ? 34.328 54.776 36.829 1.00 23.49 478 ILE B CA 1
ATOM 7755 C C . ILE B 1 438 ? 34.912 54.861 35.432 1.00 25.09 478 ILE B C 1
ATOM 7756 O O . ILE B 1 438 ? 34.308 55.458 34.535 1.00 26.85 478 ILE B O 1
ATOM 7761 N N . SER B 1 439 ? 36.075 54.266 35.215 1.00 24.01 479 SER B N 1
ATOM 7762 C CA . SER B 1 439 ? 36.645 54.328 33.878 1.00 24.53 479 SER B CA 1
ATOM 7763 C C . SER B 1 439 ? 35.878 53.403 32.921 1.00 24.08 479 SER B C 1
ATOM 7764 O O . SER B 1 439 ? 35.534 53.814 31.809 1.00 24.50 479 SER B O 1
ATOM 7767 N N . ARG B 1 440 ? 35.592 52.171 33.358 1.00 22.59 480 ARG B N 1
ATOM 7768 C CA . ARG B 1 440 ? 34.857 51.202 32.523 1.00 22.03 480 ARG B CA 1
ATOM 7769 C C . ARG B 1 440 ? 33.573 51.819 31.933 1.00 20.90 480 ARG B C 1
ATOM 7770 O O . ARG B 1 440 ? 33.416 51.890 30.714 1.00 19.84 480 ARG B O 1
ATOM 7778 N N . PRO B 1 441 ? 32.631 52.264 32.788 1.00 20.31 481 PRO B N 1
ATOM 7779 C CA . PRO B 1 441 ? 31.424 52.848 32.203 1.00 18.52 481 PRO B CA 1
ATOM 7780 C C . PRO B 1 441 ? 31.752 54.029 31.304 1.00 17.51 481 PRO B C 1
ATOM 7781 O O . PRO B 1 441 ? 31.027 54.299 30.355 1.00 18.69 481 PRO B O 1
ATOM 7785 N N . SER B 1 442 ? 32.843 54.731 31.577 1.00 16.02 482 SER B N 1
ATOM 7786 C CA . SER B 1 442 ? 33.174 55.858 30.721 1.00 16.20 482 SER B CA 1
ATOM 7787 C C . SER B 1 442 ? 33.691 55.332 29.384 1.00 17.03 482 SER B C 1
ATOM 7788 O O . SER B 1 442 ? 33.602 56.015 28.378 1.00 18.80 482 SER B O 1
ATOM 7791 N N . HIS B 1 443 ? 34.233 54.120 29.372 1.00 17.07 483 HIS B N 1
ATOM 7792 C CA . HIS B 1 443 ? 34.707 53.543 28.119 1.00 18.46 483 HIS B CA 1
ATOM 7793 C C . HIS B 1 443 ? 33.491 53.307 27.240 1.00 18.69 483 HIS B C 1
ATOM 7794 O O . HIS B 1 443 ? 33.487 53.603 26.040 1.00 19.54 483 HIS B O 1
ATOM 7801 N N . ILE B 1 444 ? 32.459 52.737 27.845 1.00 18.17 484 ILE B N 1
ATOM 7802 C CA . ILE B 1 444 ? 31.240 52.453 27.124 1.00 18.04 484 ILE B CA 1
ATOM 7803 C C . ILE B 1 444 ? 30.571 53.742 26.662 1.00 19.54 484 ILE B C 1
ATOM 7804 O O . ILE B 1 444 ? 30.052 53.839 25.541 1.00 18.32 484 ILE B O 1
ATOM 7809 N N . PHE B 1 445 ? 30.613 54.735 27.540 1.00 18.06 485 PHE B N 1
ATOM 7810 C CA . PHE B 1 445 ? 30.048 56.042 27.262 1.00 17.38 485 PHE B CA 1
ATOM 7811 C C . PHE B 1 445 ? 30.682 56.594 25.990 1.00 16.28 485 PHE B C 1
ATOM 7812 O O . PHE B 1 445 ? 29.975 56.888 25.035 1.00 17.58 485 PHE B O 1
ATOM 7820 N N . ARG B 1 446 ? 32.005 56.724 25.963 1.00 15.77 486 ARG B N 1
ATOM 7821 C CA . ARG B 1 446 ? 32.680 57.245 24.776 1.00 17.36 486 ARG B CA 1
ATOM 7822 C C . ARG B 1 446 ? 32.431 56.407 23.521 1.00 18.54 486 ARG B C 1
ATOM 7823 O O . ARG B 1 446 ? 32.130 56.947 22.458 1.00 18.25 486 ARG B O 1
ATOM 7831 N N . LEU B 1 447 ? 32.542 55.089 23.642 1.00 19.56 487 LEU B N 1
ATOM 7832 C CA . LEU B 1 447 ? 32.321 54.216 22.491 1.00 20.82 487 LEU B CA 1
ATOM 7833 C C . LEU B 1 447 ? 30.899 54.287 21.930 1.00 20.23 487 LEU B C 1
ATOM 7834 O O . LEU B 1 447 ? 30.726 54.253 20.724 1.00 19.95 487 LEU B O 1
ATOM 7839 N N . CYS B 1 448 ? 29.883 54.377 22.779 1.00 21.56 488 CYS B N 1
ATOM 7840 C CA . CYS B 1 448 ? 28.535 54.447 22.241 1.00 23.96 488 CYS B CA 1
ATOM 7841 C C . CYS B 1 448 ? 28.355 55.741 21.464 1.00 26.33 488 CYS B C 1
ATOM 7842 O O . CYS B 1 448 ? 27.750 55.752 20.390 1.00 27.29 488 CYS B O 1
ATOM 7845 N N . ASN B 1 449 ? 28.894 56.830 22.001 1.00 26.97 489 ASN B N 1
ATOM 7846 C CA . ASN B 1 449 ? 28.795 58.116 21.343 1.00 29.31 489 ASN B CA 1
ATOM 7847 C C . ASN B 1 449 ? 29.488 58.067 19.977 1.00 31.09 489 ASN B C 1
ATOM 7848 O O . ASN B 1 449 ? 28.883 58.406 18.957 1.00 33.25 489 ASN B O 1
ATOM 7853 N N . ASP B 1 450 ? 30.743 57.633 19.941 1.00 31.11 490 ASP B N 1
ATOM 7854 C CA . ASP B 1 450 ? 31.455 57.573 18.666 1.00 31.59 490 ASP B CA 1
ATOM 7855 C C . ASP B 1 450 ? 30.803 56.642 17.652 1.00 31.30 490 ASP B C 1
ATOM 7856 O O . ASP B 1 450 ? 30.968 56.824 16.447 1.00 31.16 490 ASP B O 1
ATOM 7861 N N . LEU B 1 451 ? 30.053 55.658 18.128 1.00 31.56 491 LEU B N 1
ATOM 7862 C CA . LEU B 1 451 ? 29.388 54.749 17.211 1.00 33.08 491 LEU B CA 1
ATOM 7863 C C . LEU B 1 451 ? 28.205 55.424 16.526 1.00 34.58 491 LEU B C 1
ATOM 7864 O O . LEU B 1 451 ? 27.970 55.218 15.342 1.00 35.17 491 LEU B O 1
ATOM 7869 N N . ALA B 1 452 ? 27.465 56.239 17.268 1.00 37.16 492 ALA B N 1
ATOM 7870 C CA . ALA B 1 452 ? 26.305 56.913 16.705 1.00 39.43 492 ALA B CA 1
ATOM 7871 C C . ALA B 1 452 ? 26.663 57.978 15.682 1.00 41.52 492 ALA B C 1
ATOM 7872 O O . ALA B 1 452 ? 25.793 58.483 14.981 1.00 43.27 492 ALA B O 1
ATOM 7874 N N . SER B 1 453 ? 27.934 58.329 15.587 1.00 42.99 493 SER B N 1
ATOM 7875 C CA . SER B 1 453 ? 28.318 59.359 14.645 1.00 45.67 493 SER B CA 1
ATOM 7876 C C . SER B 1 453 ? 29.454 58.917 13.747 1.00 48.00 493 SER B C 1
ATOM 7877 O O . SER B 1 453 ? 29.901 59.670 12.879 1.00 48.66 493 SER B O 1
ATOM 7880 N N . ALA B 1 454 ? 29.920 57.694 13.954 1.00 49.68 494 ALA B N 1
ATOM 7881 C CA . ALA B 1 454 ? 31.032 57.171 13.179 1.00 50.97 494 ALA B CA 1
ATOM 7882 C C . ALA B 1 454 ? 30.839 57.257 11.668 1.00 52.60 494 ALA B C 1
ATOM 7883 O O . ALA B 1 454 ? 31.623 57.906 10.983 1.00 52.75 494 ALA B O 1
ATOM 7885 N N . SER B 1 455 ? 29.802 56.613 11.144 1.00 53.49 495 SER B N 1
ATOM 7886 C CA . SER B 1 455 ? 29.572 56.637 9.702 1.00 54.62 495 SER B CA 1
ATOM 7887 C C . SER B 1 455 ? 29.641 58.033 9.091 1.00 55.40 495 SER B C 1
ATOM 7888 O O . SER B 1 455 ? 30.481 58.299 8.232 1.00 55.36 495 SER B O 1
ATOM 7891 N N . ALA B 1 456 ? 28.762 58.920 9.541 1.00 56.84 496 ALA B N 1
ATOM 7892 C CA . ALA B 1 456 ? 28.718 60.284 9.032 1.00 58.56 496 ALA B CA 1
ATOM 7893 C C . ALA B 1 456 ? 30.085 60.965 9.032 1.00 59.85 496 ALA B C 1
ATOM 7894 O O . ALA B 1 456 ? 30.544 61.438 7.994 1.00 59.91 496 ALA B O 1
ATOM 7896 N N . GLU B 1 457 ? 30.727 61.017 10.196 1.00 61.37 497 GLU B N 1
ATOM 7897 C CA . GLU B 1 457 ? 32.034 61.654 10.327 1.00 62.27 497 GLU B CA 1
ATOM 7898 C C . GLU B 1 457 ? 33.105 61.064 9.425 1.00 62.57 497 GLU B C 1
ATOM 7899 O O . GLU B 1 457 ? 33.929 61.790 8.866 1.00 62.08 497 GLU B O 1
ATOM 7905 N N . ILE B 1 458 ? 33.097 59.743 9.298 1.00 63.58 498 ILE B N 1
ATOM 7906 C CA . ILE B 1 458 ? 34.071 59.044 8.471 1.00 64.86 498 ILE B CA 1
ATOM 7907 C C . ILE B 1 458 ? 33.941 59.438 7.005 1.00 66.06 498 ILE B C 1
ATOM 7908 O O . ILE B 1 458 ? 34.935 59.750 6.347 1.00 66.54 498 ILE B O 1
ATOM 7913 N N . ALA B 1 459 ? 32.711 59.422 6.500 1.00 66.51 499 ALA B N 1
ATOM 7914 C CA . ALA B 1 459 ? 32.453 59.780 5.114 1.00 66.53 499 ALA B CA 1
ATOM 7915 C C . ALA B 1 459 ? 32.580 61.285 4.930 1.00 66.84 499 ALA B C 1
ATOM 7916 O O . ALA B 1 459 ? 32.252 61.823 3.876 1.00 67.94 499 ALA B O 1
ATOM 7918 N N . ARG B 1 460 ? 33.074 61.960 5.958 1.00 66.97 500 ARG B N 1
ATOM 7919 C CA . ARG B 1 460 ? 33.232 63.403 5.905 1.00 66.93 500 ARG B CA 1
ATOM 7920 C C . ARG B 1 460 ? 34.700 63.754 6.115 1.00 66.29 500 ARG B C 1
ATOM 7921 O O . ARG B 1 460 ? 35.052 64.914 6.322 1.00 66.55 500 ARG B O 1
ATOM 7929 N N . GLY B 1 461 ? 35.551 62.734 6.064 1.00 64.74 501 GLY B N 1
ATOM 7930 C CA . GLY B 1 461 ? 36.973 62.942 6.253 1.00 63.79 501 GLY B CA 1
ATOM 7931 C C . GLY B 1 461 ? 37.392 62.970 7.712 1.00 63.57 501 GLY B C 1
ATOM 7932 O O . GLY B 1 461 ? 38.468 62.486 8.052 1.00 64.15 501 GLY B O 1
ATOM 7933 N N . GLU B 1 462 ? 36.549 63.535 8.574 1.00 62.84 502 GLU B N 1
ATOM 7934 C CA . GLU B 1 462 ? 36.834 63.633 10.006 1.00 61.68 502 GLU B CA 1
ATOM 7935 C C . GLU B 1 462 ? 37.356 62.316 10.576 1.00 59.24 502 GLU B C 1
ATOM 7936 O O . GLU B 1 462 ? 36.836 61.249 10.261 1.00 58.45 502 GLU B O 1
ATOM 7942 N N . THR B 1 463 ? 38.385 62.395 11.417 1.00 56.54 503 THR B N 1
ATOM 7943 C CA . THR B 1 463 ? 38.979 61.193 11.995 1.00 54.10 503 THR B CA 1
ATOM 7944 C C . THR B 1 463 ? 39.152 61.238 13.509 1.00 52.30 503 THR B C 1
ATOM 7945 O O . THR B 1 463 ? 39.976 60.509 14.074 1.00 51.45 503 THR B O 1
ATOM 7949 N N . ALA B 1 464 ? 38.377 62.099 14.161 1.00 50.38 504 ALA B N 1
ATOM 7950 C CA . ALA B 1 464 ? 38.419 62.235 15.614 1.00 48.28 504 ALA B CA 1
ATOM 7951 C C . ALA B 1 464 ? 37.276 61.389 16.151 1.00 47.38 504 ALA B C 1
ATOM 7952 O O . ALA B 1 464 ? 36.352 61.894 16.792 1.00 47.82 504 ALA B O 1
ATOM 7954 N N . ASN B 1 465 ? 37.355 60.093 15.877 1.00 45.73 505 ASN B N 1
ATOM 7955 C CA . ASN B 1 465 ? 36.328 59.144 16.280 1.00 44.88 505 ASN B CA 1
ATOM 7956 C C . ASN B 1 465 ? 37.005 57.825 16.637 1.00 43.23 505 ASN B C 1
ATOM 7957 O O . ASN B 1 465 ? 37.937 57.407 15.958 1.00 43.65 505 ASN B O 1
ATOM 7962 N N . SER B 1 466 ? 36.548 57.173 17.701 1.00 42.01 506 SER B N 1
ATOM 7963 C CA . SER B 1 466 ? 37.152 55.917 18.128 1.00 39.78 506 SER B CA 1
ATOM 7964 C C . SER B 1 466 ? 37.147 54.846 17.055 1.00 38.60 506 SER B C 1
ATOM 7965 O O . SER B 1 466 ? 38.098 54.080 16.937 1.00 37.40 506 SER B O 1
ATOM 7968 N N . VAL B 1 467 ? 36.074 54.795 16.276 1.00 38.86 507 VAL B N 1
ATOM 7969 C CA . VAL B 1 467 ? 35.944 53.811 15.204 1.00 39.08 507 VAL B CA 1
ATOM 7970 C C . VAL B 1 467 ? 36.910 54.105 14.065 1.00 40.53 507 VAL B C 1
ATOM 7971 O O . VAL B 1 467 ? 37.536 53.198 13.519 1.00 40.23 507 VAL B O 1
ATOM 7975 N N . SER B 1 468 ? 37.012 55.385 13.716 1.00 42.17 508 SER B N 1
ATOM 7976 C CA . SER B 1 468 ? 37.880 55.838 12.641 1.00 42.31 508 SER B CA 1
ATOM 7977 C C . SER B 1 468 ? 39.341 55.650 13.046 1.00 42.20 508 SER B C 1
ATOM 7978 O O . SER B 1 468 ? 40.142 55.099 12.292 1.00 41.70 508 SER B O 1
ATOM 7981 N N . CYS B 1 469 ? 39.682 56.096 14.246 1.00 42.29 509 CYS B N 1
ATOM 7982 C CA . CYS B 1 469 ? 41.046 55.956 14.718 1.00 44.50 509 CYS B CA 1
ATOM 7983 C C . CYS B 1 469 ? 41.435 54.482 14.757 1.00 46.70 509 CYS B C 1
ATOM 7984 O O . CYS B 1 469 ? 42.558 54.109 14.401 1.00 47.35 509 CYS B O 1
ATOM 7987 N N . TYR B 1 470 ? 40.500 53.642 15.185 1.00 48.53 510 TYR B N 1
ATOM 7988 C CA . TYR B 1 470 ? 40.747 52.208 15.264 1.00 49.67 510 TYR B CA 1
ATOM 7989 C C . TYR B 1 470 ? 41.109 51.683 13.875 1.00 50.14 510 TYR B C 1
ATOM 7990 O O . TYR B 1 470 ? 41.988 50.835 13.734 1.00 50.09 510 TYR B O 1
ATOM 7999 N N . MET B 1 471 ? 40.426 52.190 12.852 1.00 49.85 511 MET B N 1
ATOM 8000 C CA . MET B 1 471 ? 40.691 51.781 11.474 1.00 50.10 511 MET B CA 1
ATOM 8001 C C . MET B 1 471 ? 42.134 52.077 11.079 1.00 50.71 511 MET B C 1
ATOM 8002 O O . MET B 1 471 ? 42.810 51.235 10.498 1.00 50.06 511 MET B O 1
ATOM 8007 N N . ARG B 1 472 ? 42.591 53.285 11.398 1.00 52.07 512 ARG B N 1
ATOM 8008 C CA . ARG B 1 472 ? 43.943 53.718 11.075 1.00 53.58 512 ARG B CA 1
ATOM 8009 C C . ARG B 1 472 ? 44.992 52.919 11.835 1.00 53.78 512 ARG B C 1
ATOM 8010 O O . ARG B 1 472 ? 46.119 52.758 11.375 1.00 54.59 512 ARG B O 1
ATOM 8018 N N . THR B 1 473 ? 44.621 52.416 13.001 1.00 54.00 513 THR B N 1
ATOM 8019 C CA . THR B 1 473 ? 45.554 51.667 13.825 1.00 54.45 513 THR B CA 1
ATOM 8020 C C . THR B 1 473 ? 45.642 50.190 13.447 1.00 54.86 513 THR B C 1
ATOM 8021 O O . THR B 1 473 ? 46.687 49.561 13.609 1.00 54.26 513 THR B O 1
ATOM 8025 N N . LYS B 1 474 ? 44.543 49.644 12.937 1.00 55.13 514 LYS B N 1
ATOM 8026 C CA . LYS B 1 474 ? 44.493 48.241 12.549 1.00 55.46 514 LYS B CA 1
ATOM 8027 C C . LYS B 1 474 ? 44.411 48.015 11.037 1.00 55.11 514 LYS B C 1
ATOM 8028 O O . LYS B 1 474 ? 44.250 46.882 10.584 1.00 56.19 514 LYS B O 1
ATOM 8034 N N . GLY B 1 475 ? 44.521 49.084 10.259 1.00 54.38 515 GLY B N 1
ATOM 8035 C CA . GLY B 1 475 ? 44.450 48.944 8.816 1.00 53.49 515 GLY B CA 1
ATOM 8036 C C . GLY B 1 475 ? 43.267 48.114 8.350 1.00 53.48 515 GLY B C 1
ATOM 8037 O O . GLY B 1 475 ? 43.362 47.399 7.355 1.00 54.27 515 GLY B O 1
ATOM 8038 N N . ILE B 1 476 ? 42.148 48.199 9.060 1.00 53.05 516 ILE B N 1
ATOM 8039 C CA . ILE B 1 476 ? 40.967 47.441 8.678 1.00 51.98 516 ILE B CA 1
ATOM 8040 C C . ILE B 1 476 ? 39.840 48.372 8.256 1.00 51.54 516 ILE B C 1
ATOM 8041 O O . ILE B 1 476 ? 39.907 49.579 8.484 1.00 51.31 516 ILE B O 1
ATOM 8046 N N . SER B 1 477 ? 38.806 47.804 7.644 1.00 51.23 517 SER B N 1
ATOM 8047 C CA . SER B 1 477 ? 37.669 48.592 7.172 1.00 53.08 517 SER B CA 1
ATOM 8048 C C . SER B 1 477 ? 36.809 49.143 8.307 1.00 54.51 517 SER B C 1
ATOM 8049 O O . SER B 1 477 ? 37.076 48.883 9.478 1.00 54.42 517 SER B O 1
ATOM 8052 N N . GLU B 1 478 ? 35.780 49.913 7.946 1.00 55.66 518 GLU B N 1
ATOM 8053 C CA . GLU B 1 478 ? 34.875 50.497 8.928 1.00 57.27 518 GLU B CA 1
ATOM 8054 C C . GLU B 1 478 ? 34.017 49.399 9.545 1.00 58.14 518 GLU B C 1
ATOM 8055 O O . GLU B 1 478 ? 33.847 49.349 10.761 1.00 59.18 518 GLU B O 1
ATOM 8061 N N . GLU B 1 479 ? 33.487 48.514 8.707 1.00 58.50 519 GLU B N 1
ATOM 8062 C CA . GLU B 1 479 ? 32.660 47.416 9.191 1.00 59.32 519 GLU B CA 1
ATOM 8063 C C . GLU B 1 479 ? 33.458 46.593 10.196 1.00 58.20 519 GLU B C 1
ATOM 8064 O O . GLU B 1 479 ? 32.951 46.218 11.255 1.00 58.65 519 GLU B O 1
ATOM 8070 N N . LEU B 1 480 ? 34.712 46.316 9.863 1.00 56.44 520 LEU B N 1
ATOM 8071 C CA . LEU B 1 480 ? 35.580 45.546 10.745 1.00 55.17 520 LEU B CA 1
ATOM 8072 C C . LEU B 1 480 ? 35.802 46.285 12.064 1.00 54.40 520 LEU B C 1
ATOM 8073 O O . LEU B 1 480 ? 35.726 45.691 13.137 1.00 53.77 520 LEU B O 1
ATOM 8078 N N . ALA B 1 481 ? 36.075 47.584 11.977 1.00 53.30 521 ALA B N 1
ATOM 8079 C CA . ALA B 1 481 ? 36.316 48.397 13.166 1.00 51.84 521 ALA B CA 1
ATOM 8080 C C . ALA B 1 481 ? 35.073 48.496 14.035 1.00 50.73 521 ALA B C 1
ATOM 8081 O O . ALA B 1 481 ? 35.157 48.460 15.262 1.00 50.62 521 ALA B O 1
ATOM 8083 N N . THR B 1 482 ? 33.920 48.627 13.393 1.00 48.85 522 THR B N 1
ATOM 8084 C CA . THR B 1 482 ? 32.675 48.732 14.121 1.00 47.55 522 THR B CA 1
ATOM 8085 C C . THR B 1 482 ? 32.452 47.494 14.981 1.00 47.88 522 THR B C 1
ATOM 8086 O O . THR B 1 482 ? 32.068 47.602 16.146 1.00 48.87 522 THR B O 1
ATOM 8090 N N . GLU B 1 483 ? 32.702 46.318 14.415 1.00 47.71 523 GLU B N 1
ATOM 8091 C CA . GLU B 1 483 ? 32.538 45.075 15.163 1.00 46.87 523 GLU B CA 1
ATOM 8092 C C . GLU B 1 483 ? 33.535 45.035 16.310 1.00 44.92 523 GLU B C 1
ATOM 8093 O O . GLU B 1 483 ? 33.231 44.529 17.391 1.00 43.39 523 GLU B O 1
ATOM 8099 N N . SER B 1 484 ? 34.733 45.558 16.071 1.00 43.28 524 SER B N 1
ATOM 8100 C CA . SER B 1 484 ? 35.740 45.577 17.119 1.00 42.38 524 SER B CA 1
ATOM 8101 C C . SER B 1 484 ? 35.204 46.365 18.306 1.00 41.38 524 SER B C 1
ATOM 8102 O O . SER B 1 484 ? 35.185 45.867 19.433 1.00 41.98 524 SER B O 1
ATOM 8105 N N . VAL B 1 485 ? 34.763 47.594 18.050 1.00 38.80 525 VAL B N 1
ATOM 8106 C CA . VAL B 1 485 ? 34.218 48.440 19.102 1.00 35.95 525 VAL B CA 1
ATOM 8107 C C . VAL B 1 485 ? 33.117 47.714 19.867 1.00 35.31 525 VAL B C 1
ATOM 8108 O O . 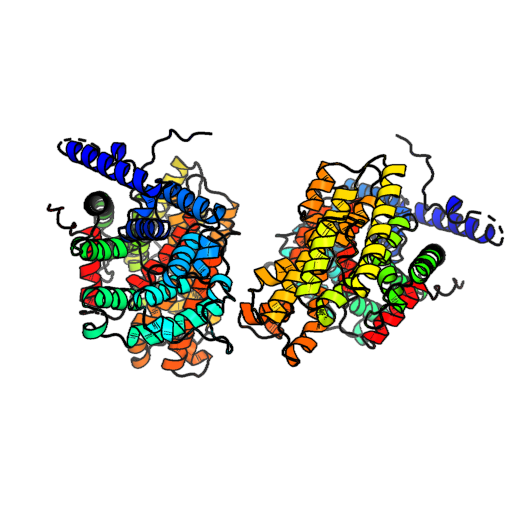VAL B 1 485 ? 33.077 47.749 21.097 1.00 34.06 525 VAL B O 1
ATOM 8112 N N . MET B 1 486 ? 32.228 47.057 19.129 1.00 34.75 526 MET B N 1
ATOM 8113 C CA . MET B 1 486 ? 31.130 46.306 19.724 1.00 33.77 526 MET B CA 1
ATOM 8114 C C . MET B 1 486 ? 31.657 45.232 20.661 1.00 31.89 526 MET B C 1
ATOM 8115 O O . MET B 1 486 ? 31.114 45.036 21.737 1.00 31.99 526 MET B O 1
ATOM 8120 N N . ASN B 1 487 ? 32.702 44.527 20.249 1.00 29.62 527 ASN B N 1
ATOM 8121 C CA . ASN B 1 487 ? 33.249 43.489 21.095 1.00 28.96 527 ASN B CA 1
ATOM 8122 C C . ASN B 1 487 ? 33.897 44.118 22.311 1.00 27.91 527 ASN B C 1
ATOM 8123 O O . ASN B 1 487 ? 33.858 43.556 23.402 1.00 28.14 527 ASN B O 1
ATOM 8128 N N . LEU B 1 488 ? 34.496 45.287 22.125 1.00 26.54 528 LEU B N 1
ATOM 8129 C CA . LEU B 1 488 ? 35.143 45.982 23.227 1.00 25.68 528 LEU B CA 1
ATOM 8130 C C . LEU B 1 488 ? 34.099 46.426 24.251 1.00 25.19 528 LEU B C 1
ATOM 8131 O O . LEU B 1 488 ? 34.371 46.477 25.451 1.00 25.79 528 LEU B O 1
ATOM 8136 N N . ILE B 1 489 ? 32.908 46.755 23.766 1.00 23.51 529 ILE B N 1
ATOM 8137 C CA . ILE B 1 489 ? 31.823 47.157 24.642 1.00 23.80 529 ILE B CA 1
ATOM 8138 C C . ILE B 1 489 ? 31.356 45.946 25.438 1.00 25.28 529 ILE B C 1
ATOM 8139 O O . ILE B 1 489 ? 31.254 46.004 26.660 1.00 26.18 529 ILE B O 1
ATOM 8144 N N . ASP B 1 490 ? 31.070 44.846 24.750 1.00 27.41 530 ASP B N 1
ATOM 8145 C CA . ASP B 1 490 ? 30.633 43.641 25.441 1.00 29.64 530 ASP B CA 1
ATOM 8146 C C . ASP B 1 490 ? 31.677 43.187 26.455 1.00 29.34 530 ASP B C 1
ATOM 8147 O O . ASP B 1 490 ? 31.328 42.622 27.484 1.00 31.38 530 ASP B O 1
ATOM 8152 N N . GLU B 1 491 ? 32.955 43.423 26.179 1.00 29.02 531 GLU B N 1
ATOM 8153 C CA . GLU B 1 491 ? 33.984 43.002 27.125 1.00 29.11 531 GLU B CA 1
ATOM 8154 C C . GLU B 1 491 ? 33.980 43.874 28.369 1.00 27.12 531 GLU B C 1
ATOM 8155 O O . GLU B 1 491 ? 34.209 43.401 29.485 1.00 27.00 531 GLU B O 1
ATOM 8161 N N . THR B 1 492 ? 33.720 45.158 28.182 1.00 24.07 532 THR B N 1
ATOM 8162 C CA . THR B 1 492 ? 33.693 46.046 29.324 1.00 21.65 532 THR B CA 1
ATOM 8163 C C . THR B 1 492 ? 32.495 45.707 30.209 1.00 21.13 532 THR B C 1
ATOM 8164 O O . THR B 1 492 ? 32.568 45.789 31.440 1.00 20.79 532 THR B O 1
ATOM 8168 N N . TRP B 1 493 ? 31.385 45.326 29.587 1.00 17.62 533 TRP B N 1
ATOM 8169 C CA . TRP B 1 493 ? 30.223 44.971 30.378 1.00 16.84 533 TRP B CA 1
ATOM 8170 C C . TRP B 1 493 ? 30.517 43.759 31.252 1.00 16.38 533 TRP B C 1
ATOM 8171 O O . TRP B 1 493 ? 29.999 43.648 32.363 1.00 15.80 533 TRP B O 1
ATOM 8182 N N . LYS B 1 494 ? 31.362 42.856 30.764 1.00 16.18 534 LYS B N 1
ATOM 8183 C CA . LYS B 1 494 ? 31.696 41.669 31.540 1.00 17.52 534 LYS B CA 1
ATOM 8184 C C . LYS B 1 494 ? 32.552 42.025 32.739 1.00 18.10 534 LYS B C 1
ATOM 8185 O O . LYS B 1 494 ? 32.443 41.405 33.800 1.00 17.74 534 LYS B O 1
ATOM 8191 N N . LYS B 1 495 ? 33.416 43.016 32.569 1.00 18.93 535 LYS B N 1
ATOM 8192 C CA . LYS B 1 495 ? 34.252 43.430 33.675 1.00 19.44 535 LYS B CA 1
ATOM 8193 C C . LYS B 1 495 ? 33.389 44.177 34.690 1.00 20.00 535 LYS B C 1
ATOM 8194 O O . LYS B 1 495 ? 33.498 43.924 35.882 1.00 22.00 535 LYS B O 1
ATOM 8200 N N . MET B 1 496 ? 32.522 45.080 34.240 1.00 19.44 536 MET B N 1
ATOM 8201 C CA . MET B 1 496 ? 31.681 45.774 35.200 1.00 18.68 536 MET B CA 1
ATOM 8202 C C . MET B 1 496 ? 30.845 44.783 36.003 1.00 19.35 536 MET B C 1
ATOM 8203 O O . MET B 1 496 ? 30.725 44.919 37.213 1.00 19.59 536 MET B O 1
ATOM 8208 N N . ASN B 1 497 ? 30.277 43.775 35.345 1.00 20.42 537 ASN B N 1
ATOM 8209 C CA . ASN B 1 497 ? 29.460 42.795 36.063 1.00 22.44 537 ASN B CA 1
ATOM 8210 C C . ASN B 1 497 ? 30.214 42.170 37.229 1.00 23.69 537 ASN B C 1
ATOM 8211 O O . ASN B 1 497 ? 29.654 41.981 38.309 1.00 23.93 537 ASN B O 1
ATOM 8216 N N . LYS B 1 498 ? 31.486 41.853 37.010 1.00 24.81 538 LYS B N 1
ATOM 8217 C CA . LYS B 1 498 ? 32.310 41.246 38.048 1.00 26.05 538 LYS B CA 1
ATOM 8218 C C . LYS B 1 498 ? 32.552 42.212 39.205 1.00 26.92 538 LYS B C 1
ATOM 8219 O O . LYS B 1 498 ? 32.634 41.794 40.357 1.00 27.98 538 LYS B O 1
ATOM 8225 N N . GLU B 1 499 ? 32.661 43.502 38.894 1.00 27.62 539 GLU B N 1
ATOM 8226 C CA . GLU B 1 499 ? 32.877 44.517 39.916 1.00 28.28 539 GLU B CA 1
ATOM 8227 C C . GLU B 1 499 ? 31.633 44.622 40.803 1.00 27.45 539 GLU B C 1
ATOM 8228 O O . GLU B 1 499 ? 31.725 44.919 41.990 1.00 28.03 539 GLU B O 1
ATOM 8234 N N . LYS B 1 500 ? 30.471 44.365 40.215 1.00 25.28 540 LYS B N 1
ATOM 8235 C CA . LYS B 1 500 ? 29.223 44.445 40.945 1.00 24.23 540 LYS B CA 1
ATOM 8236 C C . LYS B 1 500 ? 28.948 43.188 41.761 1.00 24.41 540 LYS B C 1
ATOM 8237 O O . LYS B 1 500 ? 28.361 43.256 42.846 1.00 23.21 540 LYS B O 1
ATOM 8243 N N . LEU B 1 501 ? 29.371 42.038 41.250 1.00 25.29 541 LEU B N 1
ATOM 8244 C CA . LEU B 1 501 ? 29.131 40.782 41.955 1.00 28.32 541 LEU B CA 1
ATOM 8245 C C . LEU B 1 501 ? 29.828 40.711 43.294 1.00 31.33 541 LEU B C 1
ATOM 8246 O O . LEU B 1 501 ? 29.226 40.356 44.309 1.00 32.32 541 LEU B O 1
ATOM 8251 N N . GLY B 1 502 ? 31.112 41.031 43.290 1.00 32.69 542 GLY B N 1
ATOM 8252 C CA . GLY B 1 502 ? 31.853 41.009 44.528 1.00 35.07 542 GLY B CA 1
ATOM 8253 C C . GLY B 1 502 ? 33.269 41.471 44.314 1.00 37.26 542 GLY B C 1
ATOM 8254 O O . GLY B 1 502 ? 33.694 41.724 43.184 1.00 37.25 542 GLY B O 1
ATOM 8255 N N . GLY B 1 503 ? 33.996 41.580 45.416 1.00 39.33 543 GLY B N 1
ATOM 8256 C CA . GLY B 1 503 ? 35.380 42.002 45.355 1.00 41.82 543 GLY B CA 1
ATOM 8257 C C . GLY B 1 503 ? 35.570 43.449 44.951 1.00 42.63 543 GLY B C 1
ATOM 8258 O O . GLY B 1 503 ? 36.375 43.756 44.075 1.00 44.76 543 GLY B O 1
ATOM 8259 N N . SER B 1 504 ? 34.830 44.352 45.574 1.00 40.98 544 SER B N 1
ATOM 8260 C CA . SER B 1 504 ? 34.992 45.751 45.237 1.00 39.74 544 SER B CA 1
ATOM 8261 C C . SER B 1 504 ? 35.383 46.595 46.446 1.00 39.81 544 SER B C 1
ATOM 8262 O O . SER B 1 504 ? 35.068 46.265 47.593 1.00 39.43 544 SER B O 1
ATOM 8265 N N . LEU B 1 505 ? 36.078 47.690 46.169 1.00 38.17 545 LEU B N 1
ATOM 8266 C CA . LEU B 1 505 ? 36.508 48.611 47.202 1.00 35.74 545 LEU B CA 1
ATOM 8267 C C . LEU B 1 505 ? 35.323 49.490 47.569 1.00 34.99 545 LEU B C 1
ATOM 8268 O O . LEU B 1 505 ? 35.213 49.962 48.699 1.00 36.03 545 LEU B O 1
ATOM 8273 N N . PHE B 1 506 ? 34.428 49.683 46.606 1.00 34.24 546 PHE B N 1
ATOM 8274 C CA . PHE B 1 506 ? 33.250 50.517 46.794 1.00 34.23 546 PHE B CA 1
ATOM 8275 C C . PHE B 1 506 ? 32.015 49.707 47.157 1.00 34.99 546 PHE B C 1
ATOM 8276 O O . PHE B 1 506 ? 31.952 48.506 46.895 1.00 36.29 546 PHE B O 1
ATOM 8284 N N . ALA B 1 507 ? 31.036 50.363 47.769 1.00 35.71 547 ALA B N 1
ATOM 8285 C CA . ALA B 1 507 ? 29.802 49.681 48.144 1.00 38.30 547 ALA B CA 1
ATOM 8286 C C . ALA B 1 507 ? 28.952 49.449 46.899 1.00 39.21 547 ALA B C 1
ATOM 8287 O O . ALA B 1 507 ? 28.882 50.307 46.019 1.00 40.19 547 ALA B O 1
ATOM 8289 N N . LYS B 1 508 ? 28.294 48.296 46.834 1.00 39.65 548 LYS B N 1
ATOM 8290 C CA . LYS B 1 508 ? 27.459 47.955 45.687 1.00 38.97 548 LYS B CA 1
ATOM 8291 C C . LYS B 1 508 ? 26.672 49.133 45.108 1.00 37.85 548 LYS B C 1
ATOM 8292 O O . LYS B 1 508 ? 26.668 49.339 43.895 1.00 38.52 548 LYS B O 1
ATOM 8298 N N . PRO B 1 509 ? 26.005 49.927 45.969 1.00 36.54 549 PRO B N 1
ATOM 8299 C CA . PRO B 1 509 ? 25.212 51.084 45.524 1.00 33.73 549 PRO B CA 1
ATOM 8300 C C . PRO B 1 509 ? 25.924 52.033 44.565 1.00 30.39 549 PRO B C 1
ATOM 8301 O O . PRO B 1 509 ? 25.367 52.404 43.531 1.00 29.46 549 PRO B O 1
ATOM 8305 N N . PHE B 1 510 ? 27.146 52.435 44.907 1.00 26.78 550 PHE B N 1
ATOM 8306 C CA . PHE B 1 510 ? 27.880 53.343 44.037 1.00 22.95 550 PHE B CA 1
ATOM 8307 C C . PHE B 1 510 ? 28.370 52.621 42.780 1.00 23.24 550 PHE B C 1
ATOM 8308 O O . PHE B 1 510 ? 28.543 53.240 41.729 1.00 24.47 550 PHE B O 1
ATOM 8316 N N . VAL B 1 511 ? 28.585 51.312 42.878 1.00 21.73 551 VAL B N 1
ATOM 8317 C CA . VAL B 1 511 ? 29.017 50.564 41.709 1.00 21.32 551 VAL B CA 1
ATOM 8318 C C . VAL B 1 511 ? 27.842 50.561 40.751 1.00 21.38 551 VAL B C 1
ATOM 8319 O O . VAL B 1 511 ? 27.999 50.776 39.551 1.00 22.50 551 VAL B O 1
ATOM 8323 N N . GLU B 1 512 ? 26.655 50.325 41.286 1.00 20.36 552 GLU B N 1
ATOM 8324 C CA . GLU B 1 512 ? 25.472 50.319 40.448 1.00 21.12 552 GLU B CA 1
ATOM 8325 C C . GLU B 1 512 ? 25.295 51.705 39.819 1.00 22.56 552 GLU B C 1
ATOM 8326 O O . GLU B 1 512 ? 24.902 51.821 38.657 1.00 22.96 552 GLU B O 1
ATOM 8332 N N . THR B 1 513 ? 25.598 52.752 40.583 1.00 21.47 553 THR B N 1
ATOM 8333 C CA . THR B 1 513 ? 25.470 54.107 40.072 1.00 22.41 553 THR B CA 1
ATOM 8334 C C . THR B 1 513 ? 26.327 54.265 38.824 1.00 22.11 553 THR B C 1
ATOM 8335 O O . THR B 1 513 ? 25.838 54.666 37.765 1.00 21.77 553 THR B O 1
ATOM 8339 N N . ALA B 1 514 ? 27.608 53.935 38.951 1.00 20.54 554 ALA B N 1
ATOM 8340 C CA . ALA B 1 514 ? 28.523 54.039 37.826 1.00 20.10 554 ALA B CA 1
ATOM 8341 C C . ALA B 1 514 ? 28.020 53.225 36.632 1.00 19.96 554 ALA B C 1
ATOM 8342 O O . ALA B 1 514 ? 27.984 53.723 35.505 1.00 19.79 554 ALA B O 1
ATOM 8344 N N . ILE B 1 515 ? 27.617 51.979 36.871 1.00 18.01 555 ILE B N 1
ATOM 8345 C CA . ILE B 1 515 ? 27.121 51.151 35.776 1.00 16.72 555 ILE B CA 1
ATOM 8346 C C . ILE B 1 515 ? 25.954 51.841 35.081 1.00 17.96 555 ILE B C 1
ATOM 8347 O O . ILE B 1 515 ? 25.801 51.720 33.864 1.00 18.94 555 ILE B O 1
ATOM 8352 N N . ASN B 1 516 ? 25.128 52.560 35.843 1.00 15.58 556 ASN B N 1
ATOM 8353 C CA . ASN B 1 516 ? 23.997 53.251 35.232 1.00 14.97 556 ASN B CA 1
ATOM 8354 C C . ASN B 1 516 ? 24.451 54.276 34.196 1.00 14.10 556 ASN B C 1
ATOM 8355 O O . ASN B 1 516 ? 23.717 54.560 33.253 1.00 13.96 556 ASN B O 1
ATOM 8360 N N . LEU B 1 517 ? 25.644 54.841 34.357 1.00 11.40 557 LEU B N 1
ATOM 8361 C CA . LEU B 1 517 ? 26.075 55.804 33.375 1.00 10.93 557 LEU B CA 1
ATOM 8362 C C . LEU B 1 517 ? 26.276 55.083 32.048 1.00 11.06 557 LEU B C 1
ATOM 8363 O O . LEU B 1 517 ? 26.066 55.661 30.985 1.00 12.74 557 LEU B O 1
ATOM 8368 N N . ALA B 1 518 ? 26.670 53.816 32.101 1.00 10.92 558 ALA B N 1
ATOM 8369 C CA . ALA B 1 518 ? 26.851 53.049 30.873 1.00 11.58 558 ALA B CA 1
ATOM 8370 C C . ALA B 1 518 ? 25.468 52.829 30.272 1.00 12.58 558 ALA B C 1
ATOM 8371 O O . ALA B 1 518 ? 25.293 52.965 29.065 1.00 12.67 558 ALA B O 1
ATOM 8373 N N . ARG B 1 519 ? 24.492 52.487 31.111 1.00 14.56 559 ARG B N 1
ATOM 8374 C CA . ARG B 1 519 ? 23.141 52.283 30.623 1.00 17.59 559 ARG B CA 1
ATOM 8375 C C . ARG B 1 519 ? 22.580 53.523 29.942 1.00 19.30 559 ARG B C 1
ATOM 8376 O O . ARG B 1 519 ? 21.997 53.421 28.868 1.00 20.58 559 ARG B O 1
ATOM 8384 N N . GLN B 1 520 ? 22.753 54.698 30.542 1.00 20.57 560 GLN B N 1
ATOM 8385 C CA . GLN B 1 520 ? 22.225 55.903 29.907 1.00 22.79 560 GLN B CA 1
ATOM 8386 C C . GLN B 1 520 ? 22.887 56.067 28.547 1.00 23.67 560 GLN B C 1
ATOM 8387 O O . GLN B 1 520 ? 22.231 56.451 27.573 1.00 25.97 560 GLN B O 1
ATOM 8393 N N . SER B 1 521 ? 24.182 55.775 28.470 1.00 22.75 561 SER B N 1
ATOM 8394 C CA . SER B 1 521 ? 24.874 55.900 27.194 1.00 22.40 561 SER B CA 1
ATOM 8395 C C . SER B 1 521 ? 24.177 55.083 26.115 1.00 22.32 561 SER B C 1
ATOM 8396 O O . SER B 1 521 ? 23.946 55.577 25.015 1.00 22.69 561 SER B O 1
ATOM 8399 N N . HIS B 1 522 ? 23.831 53.841 26.429 1.00 23.32 562 HIS B N 1
ATOM 8400 C CA . HIS B 1 522 ? 23.175 52.966 25.460 1.00 24.37 562 HIS B CA 1
ATOM 8401 C C . HIS B 1 522 ? 21.809 53.462 25.044 1.00 25.36 562 HIS B C 1
ATOM 8402 O O . HIS B 1 522 ? 21.377 53.230 23.919 1.00 26.90 562 HIS B O 1
ATOM 8409 N N . CYS B 1 523 ? 21.117 54.119 25.965 1.00 25.36 563 CYS B N 1
ATOM 8410 C CA . CYS B 1 523 ? 19.785 54.625 25.691 1.00 25.57 563 CYS B CA 1
ATOM 8411 C C . CYS B 1 523 ? 19.786 55.992 25.025 1.00 27.28 563 CYS B C 1
ATOM 8412 O O . CYS B 1 523 ? 18.936 56.251 24.185 1.00 28.70 563 CYS B O 1
ATOM 8415 N N . THR B 1 524 ? 20.715 56.871 25.397 1.00 28.90 564 THR B N 1
ATOM 8416 C CA . THR B 1 524 ? 20.751 58.195 24.777 1.00 33.23 564 THR B CA 1
ATOM 8417 C C . THR B 1 524 ? 21.383 58.187 23.381 1.00 34.61 564 THR B C 1
ATOM 8418 O O . THR B 1 524 ? 20.971 58.952 22.516 1.00 35.74 564 THR B O 1
ATOM 8422 N N . TYR B 1 525 ? 22.374 57.329 23.160 1.00 36.66 565 TYR B N 1
ATOM 8423 C CA . TYR B 1 525 ? 23.034 57.262 21.862 1.00 39.59 565 TYR B CA 1
ATOM 8424 C C . TYR B 1 525 ? 22.479 56.144 20.984 1.00 43.12 565 TYR B C 1
ATOM 8425 O O . TYR B 1 525 ? 22.665 54.959 21.272 1.00 44.17 565 TYR B O 1
ATOM 8434 N N . HIS B 1 526 ? 21.788 56.530 19.912 1.00 46.33 566 HIS B N 1
ATOM 8435 C CA . HIS B 1 526 ? 21.200 55.571 18.979 1.00 47.90 566 HIS B CA 1
ATOM 8436 C C . HIS B 1 526 ? 21.130 56.161 17.572 1.00 47.61 566 HIS B C 1
ATOM 8437 O O . HIS B 1 526 ? 21.647 57.248 17.317 1.00 47.98 566 HIS B O 1
ATOM 8444 N N . ASN B 1 527 ? 20.495 55.436 16.659 0.50 46.94 567 ASN B N 1
ATOM 8445 C CA . ASN B 1 527 ? 20.346 55.901 15.285 0.50 45.89 567 ASN B CA 1
ATOM 8446 C C . ASN B 1 527 ? 18.923 55.640 14.812 0.50 45.37 567 ASN B C 1
ATOM 8447 O O . ASN B 1 527 ? 18.699 55.203 13.684 0.50 46.43 567 ASN B O 1
ATOM 8452 N N . GLY B 1 528 ? 17.962 55.912 15.690 0.50 44.09 568 GLY B N 1
ATOM 8453 C CA . GLY B 1 528 ? 16.565 55.701 15.356 0.50 42.07 568 GLY B CA 1
ATOM 8454 C C . GLY B 1 528 ? 16.141 54.251 15.508 0.50 40.83 568 GLY B C 1
ATOM 8455 O O . GLY B 1 528 ? 15.448 53.895 16.457 0.50 39.12 568 GLY B O 1
ATOM 8456 N N . THR B 1 532 ? 10.741 54.731 13.860 0.50 67.45 572 THR B N 1
ATOM 8457 C CA . THR B 1 532 ? 10.729 56.048 14.487 0.50 67.73 572 THR B CA 1
ATOM 8458 C C . THR B 1 532 ? 12.004 56.798 14.132 0.50 68.83 572 THR B C 1
ATOM 8459 O O . THR B 1 532 ? 13.051 56.187 13.914 0.50 68.78 572 THR B O 1
ATOM 8463 N N . SER B 1 533 ? 11.913 58.122 14.073 1.00 70.52 573 SER B N 1
ATOM 8464 C CA . SER B 1 533 ? 13.067 58.959 13.748 1.00 72.35 573 SER B CA 1
ATOM 8465 C C . SER B 1 533 ? 13.995 59.142 14.944 1.00 73.98 573 SER B C 1
ATOM 8466 O O . SER B 1 533 ? 13.538 59.193 16.086 1.00 74.84 573 SER B O 1
ATOM 8469 N N . PRO B 1 534 ? 15.311 59.264 14.694 1.00 74.97 574 PRO B N 1
ATOM 8470 C CA . PRO B 1 534 ? 16.286 59.445 15.775 1.00 75.13 574 PRO B CA 1
ATOM 8471 C C . PRO B 1 534 ? 15.933 60.630 16.666 1.00 75.20 574 PRO B C 1
ATOM 8472 O O . PRO B 1 534 ? 15.766 60.483 17.876 1.00 75.73 574 PRO B O 1
ATOM 8476 N N . ASP B 1 535 ? 15.817 61.803 16.056 1.00 75.84 575 ASP B N 1
ATOM 8477 C CA . ASP B 1 535 ? 15.486 63.019 16.787 1.00 76.48 575 ASP B CA 1
ATOM 8478 C C . ASP B 1 535 ? 14.168 62.837 17.536 1.00 75.91 575 ASP B C 1
ATOM 8479 O O . ASP B 1 535 ? 13.989 63.367 18.632 1.00 75.42 575 ASP B O 1
ATOM 8484 N N . GLU B 1 536 ? 13.250 62.085 16.933 1.00 75.14 576 GLU B N 1
ATOM 8485 C CA . GLU B 1 536 ? 11.947 61.816 17.533 1.00 74.11 576 GLU B CA 1
ATOM 8486 C C . GLU B 1 536 ? 12.034 60.875 18.727 1.00 71.95 576 GLU B C 1
ATOM 8487 O O . GLU B 1 536 ? 11.276 61.008 19.685 1.00 72.17 576 GLU B O 1
ATOM 8493 N N . LEU B 1 537 ? 12.953 59.920 18.661 1.00 68.98 577 LEU B N 1
ATOM 8494 C CA . LEU B 1 537 ? 13.121 58.951 19.733 1.00 66.11 577 LEU B CA 1
ATOM 8495 C C . LEU B 1 537 ? 13.549 59.629 21.028 1.00 64.08 577 LEU B C 1
ATOM 8496 O O . LEU B 1 537 ? 12.959 59.394 22.079 1.00 63.68 577 LEU B O 1
ATOM 8501 N N . THR B 1 538 ? 14.565 60.480 20.949 1.00 61.76 578 THR B N 1
ATOM 8502 C CA . THR B 1 538 ? 15.056 61.172 22.132 1.00 61.14 578 THR B CA 1
ATOM 8503 C C . THR B 1 538 ? 13.980 62.048 22.766 1.00 61.31 578 THR B C 1
ATOM 8504 O O . THR B 1 538 ? 13.759 61.995 23.978 1.00 60.81 578 THR B O 1
ATOM 8508 N N . ARG B 1 539 ? 13.316 62.855 21.944 1.00 62.24 579 ARG B N 1
ATOM 8509 C CA . ARG B 1 539 ? 12.265 63.740 22.433 1.00 62.94 579 ARG B CA 1
ATOM 8510 C C . ARG B 1 539 ? 11.172 62.956 23.148 1.00 61.15 579 ARG B C 1
ATOM 8511 O O . ARG B 1 539 ? 10.844 63.250 24.297 1.00 61.48 579 ARG B O 1
ATOM 8519 N N . LYS B 1 540 ? 10.620 61.953 22.474 1.00 58.60 580 LYS B N 1
ATOM 8520 C CA . LYS B 1 540 ? 9.565 61.139 23.063 1.00 57.18 580 LYS B CA 1
ATOM 8521 C C . LYS B 1 540 ? 9.978 60.547 24.408 1.00 54.78 580 LYS B C 1
ATOM 8522 O O . LYS B 1 540 ? 9.208 60.576 25.366 1.00 53.74 580 LYS B O 1
ATOM 8528 N N . ARG B 1 541 ? 11.194 60.014 24.479 1.00 52.13 581 ARG B N 1
ATOM 8529 C CA . ARG B 1 541 ? 11.678 59.412 25.714 1.00 49.35 581 ARG B CA 1
ATOM 8530 C C . ARG B 1 541 ? 11.720 60.421 26.856 1.00 48.99 581 ARG B C 1
ATOM 8531 O O . ARG B 1 541 ? 11.245 60.141 27.962 1.00 49.04 581 ARG B O 1
ATOM 8539 N N . VAL B 1 542 ? 12.278 61.596 26.586 1.00 47.86 582 VAL B N 1
ATOM 8540 C CA . VAL B 1 542 ? 12.361 62.647 27.595 1.00 46.02 582 VAL B CA 1
ATOM 8541 C C . VAL B 1 542 ? 10.962 62.998 28.100 1.00 45.12 582 VAL B C 1
ATOM 8542 O O . VAL B 1 542 ? 10.754 63.203 29.295 1.00 44.91 582 VAL B O 1
ATOM 8546 N N . LEU B 1 543 ? 9.999 63.051 27.189 1.00 43.68 583 LEU B N 1
ATOM 8547 C CA . LEU B 1 543 ? 8.633 63.369 27.567 1.00 42.64 583 LEU B CA 1
ATOM 8548 C C . LEU B 1 543 ? 8.055 62.327 28.505 1.00 40.95 583 LEU B C 1
ATOM 8549 O O . LEU B 1 543 ? 7.404 62.669 29.491 1.00 42.80 583 LEU B O 1
ATOM 8554 N N . SER B 1 544 ? 8.293 61.055 28.200 1.00 38.12 584 SER B N 1
ATOM 8555 C CA . SER B 1 544 ? 7.762 59.958 29.016 1.00 35.54 584 SER B CA 1
ATOM 8556 C C . SER B 1 544 ? 8.466 59.813 30.356 1.00 32.61 584 SER B C 1
ATOM 8557 O O . SER B 1 544 ? 7.940 59.190 31.273 1.00 31.03 584 SER B O 1
ATOM 8560 N N . VAL B 1 545 ? 9.654 60.395 30.461 1.00 30.56 585 VAL B N 1
ATOM 8561 C CA . VAL B 1 545 ? 10.430 60.302 31.681 1.00 28.94 585 VAL B CA 1
ATOM 8562 C C . VAL B 1 545 ? 10.230 61.476 32.630 1.00 29.76 585 VAL B C 1
ATOM 8563 O O . VAL B 1 545 ? 10.118 61.290 33.840 1.00 30.41 585 VAL B O 1
ATOM 8567 N N . ILE B 1 546 ? 10.163 62.681 32.080 1.00 30.85 586 ILE B N 1
ATOM 8568 C CA . ILE B 1 546 ? 10.031 63.876 32.902 1.00 32.38 586 ILE B CA 1
ATOM 8569 C C . ILE B 1 546 ? 8.730 64.647 32.830 1.00 33.14 586 ILE B C 1
ATOM 8570 O O . ILE B 1 546 ? 8.129 64.962 33.854 1.00 33.43 586 ILE B O 1
ATOM 8575 N N . THR B 1 547 ? 8.297 64.960 31.619 1.00 34.24 587 THR B N 1
ATOM 8576 C CA . THR B 1 547 ? 7.099 65.762 31.455 1.00 35.63 587 THR B CA 1
ATOM 8577 C C . THR B 1 547 ? 5.782 65.013 31.571 1.00 35.80 587 THR B C 1
ATOM 8578 O O . THR B 1 547 ? 5.046 65.182 32.542 1.00 36.10 587 THR B O 1
ATOM 8582 N N . GLU B 1 548 ? 5.485 64.199 30.568 1.00 36.16 588 GLU B N 1
ATOM 8583 C CA . GLU B 1 548 ? 4.238 63.455 30.538 1.00 37.21 588 GLU B CA 1
ATOM 8584 C C . GLU B 1 548 ? 4.123 62.314 31.535 1.00 35.08 588 GLU B C 1
ATOM 8585 O O . GLU B 1 548 ? 4.951 61.399 31.549 1.00 35.00 588 GLU B O 1
ATOM 8591 N N . PRO B 1 549 ? 3.096 62.368 32.394 1.00 32.63 589 PRO B N 1
ATOM 8592 C CA . PRO B 1 549 ? 2.827 61.352 33.407 1.00 31.40 589 PRO B CA 1
ATOM 8593 C C . PRO B 1 549 ? 2.183 60.181 32.695 1.00 32.52 589 PRO B C 1
ATOM 8594 O O . PRO B 1 549 ? 1.779 60.298 31.535 1.00 32.53 589 PRO B O 1
ATOM 8598 N N . ILE B 1 550 ? 2.090 59.055 33.390 1.00 32.72 590 ILE B N 1
ATOM 8599 C CA . ILE B 1 550 ? 1.465 57.884 32.816 1.00 32.70 590 ILE B CA 1
ATOM 8600 C C . ILE B 1 550 ? -0.028 57.994 33.100 1.00 33.78 590 ILE B C 1
ATOM 8601 O O . ILE B 1 550 ? -0.429 58.492 34.148 1.00 33.60 590 ILE B O 1
ATOM 8606 N N . LEU B 1 551 ? -0.839 57.556 32.138 1.00 34.18 591 LEU B N 1
ATOM 8607 C CA . LEU B 1 551 ? -2.295 57.580 32.255 1.00 34.97 591 LEU B CA 1
ATOM 8608 C C . LEU B 1 551 ? -2.742 56.823 33.503 1.00 34.78 591 LEU B C 1
ATOM 8609 O O . LEU B 1 551 ? -2.294 55.712 33.754 1.00 35.23 591 LEU B O 1
ATOM 8614 N N . PRO B 1 552 ? -3.646 57.419 34.293 1.00 34.82 592 PRO B N 1
ATOM 8615 C CA . PRO B 1 552 ? -4.175 56.829 35.527 1.00 35.19 592 PRO B CA 1
ATOM 8616 C C . PRO B 1 552 ? -4.676 55.401 35.371 1.00 35.52 592 PRO B C 1
ATOM 8617 O O . PRO B 1 552 ? -4.847 54.902 34.261 1.00 35.24 592 PRO B O 1
ATOM 8621 N N . PHE B 1 553 ? -4.911 54.752 36.503 1.00 37.15 593 PHE B N 1
ATOM 8622 C CA . PHE B 1 553 ? -5.397 53.380 36.529 1.00 39.27 593 PHE B CA 1
ATOM 8623 C C . PHE B 1 553 ? -6.915 53.329 36.304 1.00 40.31 593 PHE B C 1
ATOM 8624 O O . PHE B 1 553 ? -7.656 54.126 36.873 1.00 41.78 593 PHE B O 1
ATOM 8632 N N . GLU B 1 554 ? -7.371 52.398 35.474 0.50 40.40 594 GLU B N 1
ATOM 8633 C CA . GLU B 1 554 ? -8.796 52.250 35.203 0.50 40.94 594 GLU B CA 1
ATOM 8634 C C . GLU B 1 554 ? -9.213 50.808 35.429 0.50 41.86 594 GLU B C 1
ATOM 8635 O O . GLU B 1 554 ? -8.675 49.898 34.801 0.50 42.72 594 GLU B O 1
ATOM 8641 N N . ARG B 1 555 ? -10.168 50.594 36.326 0.50 42.31 595 ARG B N 1
ATOM 8642 C CA . ARG B 1 555 ? -10.629 49.242 36.611 0.50 43.24 595 ARG B CA 1
ATOM 8643 C C . ARG B 1 555 ? -12.127 49.103 36.366 0.50 43.76 595 ARG B C 1
ATOM 8644 O O . ARG B 1 555 ? -12.702 50.035 35.766 0.50 43.61 595 ARG B O 1
#

InterPro domains:
  IPR001906 Terpene synthase, N-terminal domain [PF01397] (65-239)
  IPR005630 Terpene synthase, metal-binding domain [PF03936] (298-534)
  IPR008930 Terpenoid cyclases/protein prenyltransferase alpha-alpha toroid [SSF48239] (62-264)
  IPR008949 Isoprenoid synthase domain superfamily [G3DSA:1.10.600.10] (62-580)
  IPR008949 Isoprenoid synthase domain superfamily [SSF48576] (266-590)
  IPR034741 Terpene cyclase-like 1, C-terminal domain [SFLDG01019] (266-590)
  IPR036965 Terpene synthase, N-terminal domain superfamily [G3DSA:1.50.10.130] (102-265)
  IPR044814 Terpene cyclases, class 1, plant [cd00684] (55-589)
  IPR050148 Terpene synthase-like [PTHR31225] (53-588)

Nearest PDB structures (foldseek):
  3n0f-assembly2_B  TM=1.002E+00  e=2.504E-70  Populus tremula x Populus alba
  3n0g-assembly2_B  TM=9.944E-01  e=1.382E-63  Populus tremula x Populus alba
  5c05-assembly1_B  TM=9.173E-01  e=3.362E-31  Thymus vulgaris
  1n1z-assembly1_B  TM=9.288E-01  e=2.109E-30  Salvia officinalis
  7xkw-assembly1_A  TM=9.267E-01  e=9.265E-27  Artabotrys hexapetalus

Solvent-accessible surface area: 49070 Å² total; per-residue (Å²): 173,72,121,202,131,109,63,57,37,36,1,81,128,43,18,115,140,93,105,110,126,34,82,101,0,76,153,12,30,58,60,4,110,137,61,0,24,46,129,181,34,127,62,69,74,3,1,54,30,0,21,44,0,31,50,4,1,1,13,24,10,3,92,72,16,0,126,114,0,0,78,46,0,61,92,76,29,18,28,90,33,20,21,156,104,41,8,15,4,0,0,4,0,0,20,0,1,15,74,22,44,36,178,17,66,31,102,15,0,50,61,16,47,50,177,123,35,91,10,71,119,87,29,40,146,73,19,98,2,0,17,15,0,7,14,0,1,10,5,2,31,100,65,20,78,10,0,50,67,0,32,102,23,0,61,41,20,2,136,122,31,51,98,163,125,46,30,140,98,39,8,67,33,4,95,14,3,41,97,20,6,25,30,23,13,3,43,5,19,9,0,24,74,9,0,76,25,18,54,122,71,179,125,6,61,59,38,1,5,22,0,1,5,14,1,3,37,20,0,4,47,13,1,55,118,6,17,121,99,3,26,102,51,10,157,182,44,14,0,20,101,139,8,174,57,15,91,73,82,5,74,79,2,0,12,7,0,2,6,3,3,23,36,5,67,54,29,104,0,0,24,12,1,0,45,0,33,2,0,6,10,0,0,44,18,0,8,84,114,109,16,83,48,120,43,1,79,72,0,4,47,12,1,94,161,29,58,53,135,30,29,120,93,9,39,117,32,0,58,73,0,0,61,13,0,32,69,7,0,42,107,22,9,131,63,11,87,121,109,55,52,88,88,0,47,75,42,0,19,97,4,0,10,29,5,0,56,5,7,10,66,45,10,72,37,107,158,91,181,15,34,15,13,17,74,78,17,21,27,24,0,32,67,3,11,0,0,3,5,1,1,8,3,0,0,7,30,24,25,147,101,30,121,152,102,10,11,72,38,2,60,165,35,40,64,5,0,6,42,0,0,40,0,4,32,0,9,43,7,39,56,34,4,72,58,31,41,98,150,61,70,82,44,1,0,0,14,6,36,47,79,15,72,66,50,53,38,116,94,0,43,103,28,0,103,81,62,8,26,68,12,3,15,80,6,10,134,29,54,47,32,92,28,72,4,56,81,86,1,1,55,8,1,4,19,0,0,23,3,0,27,3,31,63,42,145,41,106,48,70,103,75,25,51,150,101,34,16,70,32,3,6,73,94,85,18,122,93,47,129,246,172,68,116,196,128,105,62,52,44,35,3,86,136,42,15,103,132,96,97,109,131,38,74,91,0,80,146,8,33,60,60,6,118,138,62,0,16,38,123,194,28,131,69,75,81,5,0,50,32,0,22,50,0,28,47,4,1,1,12,24,9,4,86,68,14,0,117,113,1,0,74,59,0,68,95,68,35,19,28,87,38,28,16,149,117,35,9,23,4,0,0,5,0,0,21,0,1,15,75,19,34,33,177,17,57,6,61,15,0,47,58,16,44,52,175,117,36,85,10,52,113,85,19,38,156,69,25,105,1,0,15,14,0,8,12,0,0,12,6,1,30,19,11,6,40,8,0,56,64,0,32,103,28,0,45,51,12,4,158,102,26,47,105,163,127,41,25,139,86,40,8,65,30,3,93,10,2,57,93,20,7,23,30,20,14,4,38,5,12,10,0,21,72,9,0,86,15,24,64,123,54,182,136,11,63,53,26,1,5,24,0,1,5,23,2,5,38,20,1,4,44,18,2,52,130,4,19,135,91,4,20,122,40,12,158,176,46,13,0,18,105,132,6,173,53,14,91,70,87,5,82,76,4,0,10,9,0,1,5,2,2,24,34,7,65,50,29,101,0,0,24,12,2,0,46,0,33,1,0,6,10,0,0,45,16,0,9,90,113,105,15,81,47,119,40,2,79,77,0,5,51,10,1,93,163,32,54,55,136,33,22,111,94,8,40,121,33,0,58,72,0,0,63,14,0,27,66,4,0,42,96,25,9,133,69,8,85,125,106,52,51,88,92,0,45,80,43,0,18,93,3,0,12,25,3,0,52,4,7,10,66,45,15,74,43,109,160,92,181,48,94,28,78,19,120,90,19,18,25,22,1,28,69,3,10,0,0,3,4,1,1,8,2,0,0,8,27,24,27,158,116,29,126,143,107,10,13,64,34,2,73,159,30,44,69,6,0,6,40,1,0,37,0,5,39,0,10,41,7,38,30,33,4,71,54,35,38,99,154,57,80,82,54,0,0,0,10,1,42,42,96,57,123,74,49,52,40,112,92,0,43,106,28,2,96,91,60,5,37,57,3,3,17,51,6,10,99,27,47,41,32,85,35,63,6,63,84,79,1,2,53,8,1,6,15,1,0,24,3,0,30,1,30,63,45,114,47,113,52,59,98,76,26,47,161,109,28,18,69,33,3,6,75,94,87,22,127,105,48,163,222

GO terms:
  GO:0034009 isoprene synthase activity (F, EXP)

Radius of gyration: 34.22 Å; Cα contacts (8 Å, |Δi|>4): 1222; chains: 2; bounding box: 104×92×77 Å

CATH classification: 1.50.10.130 (+1 more: 1.10.600.10)

Secondary structure (DSSP, 8-state):
----PPPTT-HHHHT---HHHHHHHHHHHHHHHHHHH-TTS-HHHHHHHHHHHHHTT-GGGSHHHHHHHHHHHHHT-HHHHHTTT-HHHHHHHHHHHHHTT----GGGGGGGB-TTS-B-GGGGG-HHHHHHHHHHHTT--TT-HHHHHHHHHHHHHHHT--HHHH-HHHHHHHHHHHHS-TTTS-HHHHHHHHHHHHTT-TT--HHHHHHHHHHHHHHHHHHHHHHHHHHHHHHHH-HHHH-TT----HHHHHHHHHHH--SGGGHHHHHHHHHHHHHHHHHHHIIIII--HHHHHHHHHHHHHT-GGGGGGS-HHHHHHHHHHHHHHHHHHHHHHHHHS---HHHHHHHHHHHHHHHHHHHHHHHTT----HHHHHHHHHHHTSHHHHHHHHHHHH-SS--HHHHHHHHTT-HHHHHHHHHHHHHHHHHHHHHHHTTT---SHHHHHHHHHT--HHHHHHHHHHHHHHHHHHHHHHHHS--SS-HHHHHHHHHHHHHHHHHS-----HHHHHHHHHIIIIISPPPPP--/----PPPTT-HHHH---THHHHHHHHHHHHHHHHHHH-SSS-HHHHHHHHHHHHHTT-GGGSHHHHHHHHHHHHHTTHHHHHTTT-HHHHHHHHHHHHHTT----GGGSGGGB-TTS-B-GGGGG-HHHHHHHHHHHTT--TT-HHHHHHHHHHHHHHTT--TTTT-HHHHHHHHHHHHS-GGGS-HHHHHHHHHHHHTT-TT--HHHHHHHHHHHHHHHHHHHHHHHHHHHHHHHH-HHHH-TTPPP-HHHHHHHHHHH--SGGGHHHHHHHHHHHHHHHHHHHIIIII--HHHHHHHHHHHHHT-GGG-TTS-HHHHHHHHHHHHHHHHHHHHHHHHT----HHHHHHHHHHHHHHHHHHHHHHHTT----HHHHHHHHHHHTSHHHHHHHHHHHH-SS--HHHHHHHHTT-HHHHHHHHHHHHHHHHHHHHHHHTTT---SHHHHHHHHHT--HHHHHHHHHHHHHHHHHHHHHHHHS--SS-HHHHHHHHHHHHHHHHHS-----HHHHHHHHHIIIIISPPPPP--

B-factor: mean 34.32, std 15.81, range [1.98, 86.61]

Sequence (1062 aa):
SADYEPNSWDYDFLLSSIEVYKDKAKKLEAEVRREINNEKAEFLTLLELIDNVQRLGLGYRFESDIRRALDRFVSSGGFDGVTKTSLHATALSFRLLRQHGFEVSQEAFSGFKDQNGNFLENLKEDTKAILSLYEASFLALEGENILDEARVFAISHLKELSEEKIGKELAEQVNHALELPLHRRTQRLEAVWSIEAYRKKEDANQVLLELAILDYNMIQSVYQRDLRETSRWWRRVGLATKLHFARDRLIESFYWAVGVAFEPQYSDCRNSVAKMFSFVTIIDDIYDVYGTLDELELFTDAVERWDVNAINDLPDYMKLCFLALYNTINEIAYDNLKDKGENILPYLTKAWADLCNAFLQEAKWLYNKSTPTFDDYFGNAWKSSSGPLQLIFAYFAVVQNIKKEEIENLQKYHDIISRPSHIFRLCNDLASASAEIARGETANSVSCYMRTKGISEELATESVMNLIDETWKKMNKEKLGGSLFAKPFVETAINLARQSHCTYHNGTSPDELTRKRVLSVITEPILPFERSADYEPNSWDYDFLLSSIEVYKDKAKKLEAEVRREINNEKAEFLTLLELIDNVQRLGLGYRFESDIRRALDRFVSSGGFDGVTKTSLHATALSFRLLRQHGFEVSQEAFSGFKDQNGNFLENLKEDTKAILSLYEASFLALEGENILDEARVFAISHLKELSEEKIGKELAEQVNHALELPLHRRTQRLEAVWSIEAYRKKEDANQVLLELAILDYNMIQSVYQRDLRETSRWWRRVGLATKLHFARDRLIESFYWAVGVAFEPQYSDCRNSVAKMFSFVTIIDDIYDVYGTLDELELFTDAVERWDVNAINDLPDYMKLCFLALYNTINEIAYDNLKDKGENILPYLTKAWADLCNAFLQEAKWLYNKSTPTFDDYFGNAWKSSSGPLQLIFAYFAVVQNIKKEEIENLQKYHDIISRPSHIFRLCNDLASASAEIARGETANSVSCYMRTKGISEELATESVMNLIDETWKKMNKEKLGGSLFAKPFVETAINLARQSHCTYHNGTSPDELTRKRVLSVITEPILPFER